Protein AF-A0A2G9PIZ3-F1 (afdb_monomer_lite)

Structure (mmCIF, N/CA/C/O backbone):
data_AF-A0A2G9PIZ3-F1
#
_entry.id   AF-A0A2G9PIZ3-F1
#
loop_
_atom_site.group_PDB
_atom_site.id
_atom_site.type_symbol
_atom_site.label_atom_id
_atom_site.label_alt_id
_atom_site.label_comp_id
_atom_site.label_asym_id
_atom_site.label_entity_id
_atom_site.label_seq_id
_atom_site.pdbx_PDB_ins_code
_atom_site.Cartn_x
_atom_site.Cartn_y
_atom_site.Cartn_z
_atom_site.occupancy
_atom_site.B_iso_or_equiv
_atom_site.auth_seq_id
_atom_site.auth_comp_id
_atom_site.auth_asym_id
_atom_site.auth_atom_id
_atom_site.pdbx_PDB_model_num
ATOM 1 N N . ASN A 1 1 ? 16.284 -2.142 -23.149 1.00 27.53 1 ASN A N 1
ATOM 2 C CA . ASN A 1 1 ? 15.374 -1.180 -23.828 1.00 27.53 1 ASN A CA 1
ATOM 3 C C . ASN A 1 1 ? 16.116 -0.136 -24.667 1.00 27.53 1 ASN A C 1
ATOM 5 O O . ASN A 1 1 ? 15.513 0.606 -25.430 1.00 27.53 1 ASN A O 1
ATOM 9 N N . ASP A 1 2 ? 17.440 -0.143 -24.599 1.00 25.84 2 ASP A N 1
ATOM 10 C CA . ASP A 1 2 ? 18.336 0.998 -24.783 1.00 25.84 2 ASP A CA 1
ATOM 11 C C . ASP A 1 2 ? 18.548 1.371 -26.266 1.00 25.84 2 ASP A C 1
ATOM 13 O O . ASP A 1 2 ? 19.241 2.326 -26.589 1.00 25.84 2 ASP A O 1
ATOM 17 N N . ALA A 1 3 ? 17.930 0.614 -27.180 1.00 31.20 3 ALA A N 1
ATOM 18 C CA . ALA A 1 3 ? 17.987 0.814 -28.626 1.00 31.20 3 ALA A CA 1
ATOM 19 C C . ALA A 1 3 ? 16.722 1.471 -29.219 1.00 31.20 3 ALA A C 1
ATOM 21 O O . ALA A 1 3 ? 16.694 1.727 -30.424 1.00 31.20 3 ALA A O 1
ATOM 22 N N . PHE A 1 4 ? 15.666 1.696 -28.421 1.00 36.97 4 PHE A N 1
ATOM 23 C CA . PHE A 1 4 ? 14.344 2.095 -28.933 1.00 36.97 4 PHE A CA 1
ATOM 24 C C . PHE A 1 4 ? 14.027 3.598 -28.861 1.00 36.97 4 PHE A C 1
ATOM 26 O O . PHE A 1 4 ? 13.311 4.082 -29.728 1.00 36.97 4 PHE A O 1
ATOM 33 N N . LEU A 1 5 ? 14.561 4.339 -27.881 1.00 36.31 5 LEU A N 1
ATOM 34 C CA . LEU A 1 5 ? 14.156 5.729 -27.580 1.00 36.31 5 LEU A CA 1
ATOM 35 C C . LEU A 1 5 ? 14.876 6.826 -28.400 1.00 36.31 5 LEU A C 1
ATOM 37 O O . LEU A 1 5 ? 14.669 8.005 -28.143 1.00 36.31 5 LEU A O 1
ATOM 41 N N . ALA A 1 6 ? 15.718 6.461 -29.371 1.00 33.72 6 ALA A N 1
ATOM 42 C CA . ALA A 1 6 ? 16.586 7.388 -30.112 1.00 33.72 6 ALA A CA 1
ATOM 43 C C . ALA A 1 6 ? 16.242 7.453 -31.615 1.00 33.72 6 ALA A C 1
ATOM 45 O O . ALA A 1 6 ? 17.074 7.148 -32.475 1.00 33.72 6 ALA A O 1
ATOM 46 N N . VAL A 1 7 ? 14.990 7.775 -31.951 1.00 35.16 7 VAL A N 1
ATOM 47 C CA . VAL A 1 7 ? 14.575 8.101 -33.329 1.00 35.16 7 VAL A CA 1
ATOM 48 C C . VAL A 1 7 ? 13.564 9.249 -33.291 1.00 35.16 7 VAL A C 1
ATOM 50 O O . VAL A 1 7 ? 12.360 9.024 -33.214 1.00 35.16 7 VAL A O 1
ATOM 53 N N . GLY A 1 8 ? 14.060 10.488 -33.357 1.00 33.53 8 GLY A N 1
ATOM 54 C CA . GLY A 1 8 ? 13.218 11.660 -33.607 1.00 33.53 8 GLY A CA 1
ATOM 55 C C . GLY A 1 8 ? 12.524 11.566 -34.974 1.00 33.53 8 GLY A C 1
ATOM 56 O O . GLY A 1 8 ? 13.116 11.120 -35.961 1.00 33.53 8 GLY A O 1
ATOM 57 N N . GLY A 1 9 ? 11.248 11.948 -35.037 1.00 29.98 9 GLY A N 1
ATOM 58 C CA . GLY A 1 9 ? 10.405 11.713 -36.210 1.00 29.98 9 GLY A CA 1
ATOM 59 C C . GLY A 1 9 ? 10.658 12.674 -37.377 1.00 29.98 9 GLY A C 1
ATOM 60 O O . GLY A 1 9 ? 10.539 13.888 -37.232 1.00 29.98 9 GLY A O 1
ATOM 61 N N . ALA A 1 10 ? 10.894 12.131 -38.577 1.00 30.61 10 ALA A N 1
ATOM 62 C CA . ALA A 1 10 ? 10.787 12.877 -39.833 1.00 30.61 10 ALA A CA 1
ATOM 63 C C . ALA A 1 10 ? 10.428 11.961 -41.020 1.00 30.61 10 ALA A C 1
ATOM 65 O O . ALA A 1 10 ? 11.144 11.021 -41.331 1.00 30.61 10 ALA A O 1
ATOM 66 N N . SER A 1 11 ? 9.364 12.297 -41.757 1.00 34.50 11 SER A N 1
ATOM 67 C CA . SER A 1 11 ? 9.049 11.791 -43.111 1.00 34.50 11 SER A CA 1
ATOM 68 C C . SER A 1 11 ? 8.742 10.290 -43.326 1.00 34.50 11 SER A C 1
ATOM 70 O O . SER A 1 11 ? 9.402 9.613 -44.107 1.00 34.50 11 SER A O 1
ATOM 72 N N . THR A 1 12 ? 7.579 9.819 -42.862 1.00 38.62 12 THR A N 1
ATOM 73 C CA . THR A 1 12 ? 6.476 9.476 -43.801 1.00 38.62 12 THR A CA 1
ATOM 74 C C . THR A 1 12 ? 5.148 9.282 -43.057 1.00 38.62 12 THR A C 1
ATOM 76 O O . THR A 1 12 ? 5.060 8.530 -42.096 1.00 38.62 12 THR A O 1
ATOM 79 N N . ALA A 1 13 ? 4.084 9.967 -43.495 1.00 39.34 13 ALA A N 1
ATOM 80 C CA . ALA A 1 13 ? 2.850 10.110 -42.706 1.00 39.34 13 ALA A CA 1
ATOM 81 C C . ALA A 1 13 ? 2.045 8.811 -42.487 1.00 39.34 13 ALA A C 1
ATOM 83 O O . ALA A 1 13 ? 1.203 8.765 -41.598 1.00 39.34 13 ALA A O 1
ATOM 84 N N . MET A 1 14 ? 2.286 7.766 -43.286 1.00 40.75 14 MET A N 1
ATOM 85 C CA . MET A 1 14 ? 1.583 6.480 -43.168 1.00 40.75 14 MET A CA 1
ATOM 86 C C . MET A 1 14 ? 2.329 5.481 -42.267 1.00 40.75 14 MET A C 1
ATOM 88 O O . MET A 1 14 ? 1.703 4.712 -41.553 1.00 40.75 14 MET A O 1
ATOM 92 N N . THR A 1 15 ? 3.663 5.521 -42.272 1.00 53.69 15 THR A N 1
ATOM 93 C CA . THR A 1 15 ? 4.547 4.683 -41.442 1.00 53.69 15 THR A CA 1
ATOM 94 C C . THR A 1 15 ? 4.765 5.258 -40.046 1.00 53.69 15 THR A C 1
ATOM 96 O O . THR A 1 15 ? 4.958 4.480 -39.119 1.00 53.69 15 THR A O 1
ATOM 99 N N . GLY A 1 16 ? 4.691 6.585 -39.878 1.00 53.25 16 GLY A N 1
ATOM 100 C CA . GLY A 1 16 ? 4.690 7.228 -38.558 1.00 53.25 16 GLY A CA 1
ATOM 101 C C . GLY A 1 16 ? 3.537 6.722 -37.692 1.00 53.25 16 GLY A C 1
ATOM 102 O O . GLY A 1 16 ? 3.779 6.136 -36.651 1.00 53.25 16 GLY A O 1
ATOM 103 N N . LEU A 1 17 ? 2.296 6.801 -38.187 1.00 53.59 17 LEU A N 1
ATOM 104 C CA . LEU A 1 17 ? 1.112 6.315 -37.462 1.00 53.59 17 LEU A CA 1
ATOM 105 C C . LEU A 1 17 ? 1.174 4.810 -37.125 1.00 53.59 17 LEU A C 1
ATOM 107 O O . LEU A 1 17 ? 0.799 4.414 -36.022 1.00 53.59 17 LEU A O 1
ATOM 111 N N . ASP A 1 18 ? 1.674 3.977 -38.046 1.00 57.62 18 ASP A N 1
ATOM 112 C CA . ASP A 1 18 ? 1.898 2.539 -37.812 1.00 57.62 18 ASP A CA 1
ATOM 113 C C . ASP A 1 18 ? 2.954 2.289 -36.708 1.00 57.62 18 ASP A C 1
ATOM 115 O O . ASP A 1 18 ? 2.806 1.352 -35.918 1.00 57.62 18 ASP A O 1
ATOM 119 N N . PHE A 1 19 ? 4.001 3.126 -36.636 1.00 60.12 19 PHE A N 1
ATOM 120 C CA . PHE A 1 19 ? 5.076 3.062 -35.638 1.00 60.12 19 PHE A CA 1
ATOM 121 C C . PHE A 1 19 ? 4.649 3.620 -34.274 1.00 60.12 19 PHE A C 1
ATOM 123 O O . PHE A 1 19 ? 4.859 2.953 -33.266 1.00 60.12 19 PHE A O 1
ATOM 130 N N . ASP A 1 20 ? 3.994 4.780 -34.230 1.00 57.84 20 ASP A N 1
ATOM 131 C CA . ASP A 1 20 ? 3.495 5.409 -33.002 1.00 57.84 20 ASP A CA 1
ATOM 132 C C . ASP A 1 20 ? 2.448 4.507 -32.323 1.00 57.84 20 ASP A C 1
ATOM 134 O O . ASP A 1 20 ? 2.486 4.283 -31.113 1.00 57.84 20 ASP A O 1
ATOM 138 N N . SER A 1 21 ? 1.566 3.885 -33.119 1.00 63.22 21 SER A N 1
ATOM 139 C CA . SER A 1 21 ? 0.632 2.861 -32.633 1.00 63.22 21 SER A CA 1
ATOM 140 C C . SER A 1 21 ? 1.346 1.622 -32.081 1.00 63.22 21 SER A C 1
ATOM 142 O O . SER A 1 21 ? 0.879 1.039 -31.106 1.00 63.22 21 SER A O 1
ATOM 144 N N . PHE A 1 22 ? 2.462 1.206 -32.683 1.00 64.50 22 PHE A N 1
ATOM 145 C CA . PHE A 1 22 ? 3.248 0.072 -32.195 1.00 64.50 22 PHE A CA 1
ATOM 146 C C . PHE A 1 22 ? 4.044 0.414 -30.921 1.00 64.50 22 PHE A C 1
ATOM 148 O O . PHE A 1 22 ? 4.174 -0.422 -30.028 1.00 64.50 22 PHE A O 1
ATOM 155 N N . ALA A 1 23 ? 4.525 1.652 -30.796 1.00 60.72 23 ALA A N 1
ATOM 156 C CA . ALA A 1 23 ? 5.169 2.148 -29.587 1.00 60.72 23 ALA A CA 1
ATOM 157 C C . ALA A 1 23 ? 4.190 2.192 -28.399 1.00 60.72 23 ALA A C 1
ATOM 159 O O . ALA A 1 23 ? 4.559 1.772 -27.301 1.00 60.72 23 ALA A O 1
ATOM 160 N N . GLU A 1 24 ? 2.937 2.618 -28.613 1.00 65.69 24 GLU A N 1
ATOM 161 C CA . GLU A 1 24 ? 1.915 2.591 -27.556 1.00 65.69 24 GLU A CA 1
ATOM 162 C C . GLU A 1 24 ? 1.474 1.160 -27.206 1.00 65.69 24 GLU A C 1
ATOM 164 O O . GLU A 1 24 ? 1.335 0.860 -26.022 1.00 65.69 24 GLU A O 1
ATOM 169 N N . ASP A 1 25 ? 1.357 0.235 -28.169 1.00 64.75 25 ASP A N 1
ATOM 170 C CA . ASP A 1 25 ? 1.119 -1.191 -27.872 1.00 64.75 25 ASP A CA 1
ATOM 171 C C . ASP A 1 25 ? 2.204 -1.760 -26.937 1.00 64.75 25 ASP A C 1
ATOM 173 O O . ASP A 1 25 ? 1.891 -2.396 -25.925 1.00 64.75 25 ASP A O 1
ATOM 177 N N . LEU A 1 26 ? 3.483 -1.473 -27.212 1.00 64.12 26 LEU A N 1
ATOM 178 C CA . LEU A 1 26 ? 4.600 -1.859 -26.343 1.00 64.12 26 LEU A CA 1
ATOM 179 C C . LEU A 1 26 ? 4.550 -1.152 -24.976 1.00 64.12 26 LEU A C 1
ATOM 181 O O . LEU A 1 26 ? 4.842 -1.782 -23.956 1.00 64.12 26 LEU A O 1
ATOM 185 N N . ARG A 1 27 ? 4.148 0.126 -24.923 1.00 66.88 27 ARG A N 1
ATOM 186 C CA . ARG A 1 27 ? 4.001 0.882 -23.666 1.00 66.88 27 ARG A CA 1
ATOM 187 C C . ARG A 1 27 ? 2.887 0.309 -22.788 1.00 66.88 27 ARG A C 1
ATOM 189 O O . ARG A 1 27 ? 3.098 0.110 -21.594 1.00 66.88 27 ARG A O 1
ATOM 196 N N . LEU A 1 28 ? 1.742 -0.030 -23.379 1.00 68.12 28 LEU A N 1
ATOM 197 C CA . LEU A 1 28 ? 0.612 -0.677 -22.705 1.00 68.12 28 LEU A CA 1
ATOM 198 C C . LEU A 1 28 ? 0.943 -2.113 -22.268 1.00 68.12 28 LEU A C 1
ATOM 200 O O . LEU A 1 28 ? 0.512 -2.541 -21.199 1.00 68.12 28 LEU A O 1
ATOM 204 N N . THR A 1 29 ? 1.732 -2.844 -23.061 1.00 67.06 29 THR A N 1
ATOM 205 C CA . THR A 1 29 ? 2.250 -4.177 -22.701 1.00 67.06 29 THR A CA 1
ATOM 206 C C . THR A 1 29 ? 3.150 -4.098 -21.470 1.00 67.06 29 THR A C 1
ATOM 208 O O . THR A 1 29 ? 2.954 -4.846 -20.513 1.00 67.06 29 THR A O 1
ATOM 211 N N . ARG A 1 30 ? 4.096 -3.146 -21.459 1.00 68.81 30 ARG A N 1
ATOM 212 C CA . ARG A 1 30 ? 4.967 -2.886 -20.307 1.00 68.81 30 ARG A CA 1
ATOM 213 C C . ARG A 1 30 ? 4.158 -2.484 -19.072 1.00 68.81 30 ARG A C 1
ATOM 215 O O . ARG A 1 30 ? 4.393 -3.052 -18.010 1.00 68.81 30 ARG A O 1
ATOM 222 N N . ARG A 1 31 ? 3.193 -1.566 -19.212 1.00 71.50 31 ARG A N 1
ATOM 223 C CA . ARG A 1 31 ? 2.349 -1.122 -18.094 1.00 71.50 31 ARG A CA 1
ATOM 224 C C . ARG A 1 31 ? 1.612 -2.296 -17.448 1.00 71.50 31 ARG A C 1
ATOM 226 O O . ARG A 1 31 ? 1.709 -2.460 -16.243 1.00 71.50 31 ARG A O 1
ATOM 233 N N . ALA A 1 32 ? 0.982 -3.168 -18.239 1.00 66.00 32 ALA A N 1
ATOM 234 C CA . ALA A 1 32 ? 0.288 -4.348 -17.714 1.00 66.00 32 ALA A CA 1
ATOM 235 C C . ALA A 1 32 ? 1.206 -5.304 -16.919 1.00 66.00 32 ALA A C 1
ATOM 237 O O . ALA A 1 32 ? 0.754 -5.932 -15.965 1.00 66.00 32 ALA A O 1
ATOM 238 N N . TYR A 1 33 ? 2.489 -5.398 -17.284 1.00 64.31 33 TYR A N 1
ATOM 239 C CA . TYR A 1 33 ? 3.491 -6.178 -16.550 1.00 64.31 33 TYR A CA 1
ATOM 240 C C . TYR A 1 33 ? 3.953 -5.483 -15.252 1.00 64.31 33 TYR A C 1
ATOM 242 O O . TYR A 1 33 ? 4.104 -6.135 -14.220 1.00 64.31 33 TYR A O 1
ATOM 250 N N . GLU A 1 34 ? 4.146 -4.162 -15.274 1.00 69.19 34 GLU A N 1
ATOM 251 C CA . GLU A 1 34 ? 4.506 -3.373 -14.084 1.00 69.19 34 GLU A CA 1
ATOM 252 C C . GLU A 1 34 ? 3.343 -3.312 -13.071 1.00 69.19 34 GLU A C 1
ATOM 254 O O . GLU A 1 34 ? 3.562 -3.509 -11.874 1.00 69.19 34 GLU A O 1
ATOM 259 N N . ASP A 1 35 ? 2.102 -3.177 -13.553 1.00 68.75 35 ASP A N 1
ATOM 260 C CA . ASP A 1 35 ? 0.876 -3.300 -12.757 1.00 68.75 35 ASP A CA 1
ATOM 261 C C . ASP A 1 35 ? 0.759 -4.712 -12.137 1.00 68.75 35 ASP A C 1
ATOM 263 O O . ASP A 1 35 ? 0.465 -4.844 -10.949 1.00 68.75 35 ASP A O 1
ATOM 267 N N . ALA A 1 36 ? 1.047 -5.781 -12.896 1.00 65.38 36 ALA A N 1
ATOM 268 C CA . ALA A 1 36 ? 1.031 -7.152 -12.371 1.00 65.38 36 ALA A CA 1
ATOM 269 C C . ALA A 1 36 ? 2.012 -7.334 -11.196 1.00 65.38 36 ALA A C 1
ATOM 271 O O . ALA A 1 36 ? 1.638 -7.889 -10.163 1.00 65.38 36 ALA A O 1
ATOM 272 N N . LEU A 1 37 ? 3.239 -6.808 -11.300 1.00 66.75 37 LEU A N 1
ATOM 273 C CA . LEU A 1 37 ? 4.231 -6.862 -10.217 1.00 66.75 37 LEU A CA 1
ATOM 274 C C . LEU A 1 37 ? 3.787 -6.094 -8.956 1.00 66.75 37 LEU A C 1
ATOM 276 O O . LEU A 1 37 ? 3.988 -6.577 -7.840 1.00 66.75 37 LEU A O 1
ATOM 280 N N . LEU A 1 38 ? 3.146 -4.930 -9.102 1.00 70.75 38 LEU A N 1
ATOM 281 C CA . LEU A 1 38 ? 2.578 -4.174 -7.972 1.00 70.75 38 LEU A CA 1
ATOM 282 C C . LEU A 1 38 ? 1.462 -4.951 -7.253 1.00 70.75 38 LEU A C 1
ATOM 284 O O . LEU A 1 38 ? 1.362 -4.934 -6.020 1.00 70.75 38 LEU A O 1
ATOM 288 N N . TYR A 1 39 ? 0.632 -5.665 -8.012 1.00 66.19 39 TYR A N 1
ATOM 289 C CA . TYR A 1 39 ? -0.455 -6.475 -7.462 1.00 66.19 39 TYR A CA 1
ATOM 290 C C . TYR A 1 39 ? 0.087 -7.750 -6.790 1.00 66.19 39 TYR A C 1
ATOM 292 O O . TYR A 1 39 ? -0.433 -8.150 -5.747 1.00 66.19 39 TYR A O 1
ATOM 300 N N . GLU A 1 40 ? 1.183 -8.328 -7.293 1.00 70.19 40 GLU A N 1
ATOM 301 C CA . GLU A 1 40 ? 1.918 -9.421 -6.638 1.00 70.19 40 GLU A CA 1
ATOM 302 C C . GLU A 1 40 ? 2.504 -8.994 -5.274 1.00 70.19 40 GLU A C 1
ATOM 304 O O . GLU A 1 40 ? 2.368 -9.714 -4.280 1.00 70.19 40 GLU A O 1
ATOM 309 N N . GLN A 1 41 ? 3.097 -7.797 -5.184 1.00 68.75 41 GLN A N 1
ATOM 310 C CA . GLN A 1 41 ? 3.597 -7.240 -3.916 1.00 68.75 41 GLN A CA 1
ATOM 311 C C . GLN A 1 41 ? 2.459 -6.973 -2.919 1.00 68.75 41 GLN A C 1
ATOM 313 O O . GLN A 1 41 ? 2.568 -7.304 -1.735 1.00 68.75 41 GLN A O 1
ATOM 318 N N . SER A 1 42 ? 1.329 -6.460 -3.407 1.00 62.31 42 SER A N 1
ATOM 319 C CA . SER A 1 42 ? 0.122 -6.245 -2.604 1.00 62.31 42 SER A CA 1
ATOM 320 C C . SER A 1 42 ? -0.473 -7.569 -2.096 1.00 62.31 42 SER A C 1
ATOM 322 O O . SER A 1 42 ? -0.847 -7.672 -0.928 1.00 62.31 42 SER A O 1
ATOM 324 N N . ALA A 1 43 ? -0.492 -8.622 -2.922 1.00 60.56 43 ALA A N 1
ATOM 325 C CA . ALA A 1 43 ? -0.905 -9.966 -2.513 1.00 60.56 43 ALA A CA 1
ATOM 326 C C . ALA A 1 43 ? -0.002 -10.535 -1.402 1.00 60.56 43 ALA A C 1
ATOM 328 O O . ALA A 1 43 ? -0.512 -11.083 -0.423 1.00 60.56 43 ALA A O 1
ATOM 329 N N . LYS A 1 44 ? 1.324 -10.344 -1.498 1.00 62.31 44 LYS A N 1
ATOM 330 C CA . LYS A 1 44 ? 2.288 -10.724 -0.445 1.00 62.31 44 LYS A CA 1
ATOM 331 C C . LYS A 1 44 ? 2.018 -9.988 0.874 1.00 62.31 44 LYS A C 1
ATOM 333 O O . LYS A 1 44 ? 2.016 -10.629 1.924 1.00 62.31 44 LYS A O 1
ATOM 338 N N . SER A 1 45 ? 1.717 -8.687 0.819 1.00 64.56 45 SER A N 1
ATOM 339 C CA . SER A 1 45 ? 1.338 -7.886 1.994 1.00 64.56 45 SER A CA 1
ATOM 340 C C . SER A 1 45 ? 0.049 -8.401 2.656 1.00 64.56 45 SER A C 1
ATOM 342 O O . SER A 1 45 ? 0.053 -8.782 3.830 1.00 64.56 45 SER A O 1
ATOM 344 N N . PHE A 1 46 ? -1.043 -8.549 1.896 1.00 59.28 46 PHE A N 1
ATOM 345 C CA . PHE A 1 46 ? -2.308 -9.070 2.434 1.00 59.28 46 PHE A CA 1
ATOM 346 C C . PHE A 1 46 ? -2.196 -10.516 2.955 1.00 59.28 46 PHE A C 1
ATOM 348 O O . PHE A 1 46 ? -2.916 -10.891 3.883 1.00 59.28 46 PHE A O 1
ATOM 355 N N . TRP A 1 47 ? -1.282 -11.330 2.412 1.00 61.06 47 TRP A N 1
ATOM 356 C CA . TRP A 1 47 ? -1.032 -12.693 2.894 1.00 61.06 47 TRP A CA 1
ATOM 357 C C . TRP A 1 47 ? -0.352 -12.736 4.270 1.00 61.06 47 TRP A C 1
ATOM 359 O O . TRP A 1 47 ? -0.597 -13.671 5.036 1.00 61.06 47 TRP A O 1
ATOM 369 N N . ALA A 1 48 ? 0.444 -11.724 4.633 1.00 51.72 48 ALA A N 1
ATOM 370 C CA . ALA A 1 48 ? 0.942 -11.578 6.002 1.00 51.72 48 ALA A CA 1
ATOM 371 C C . ALA A 1 48 ? -0.220 -11.321 6.985 1.00 51.72 48 ALA A C 1
ATOM 373 O O . ALA A 1 48 ? -0.296 -11.950 8.040 1.00 51.72 48 ALA A O 1
ATOM 374 N N . GLY A 1 49 ? -1.197 -10.500 6.581 1.00 43.72 49 GLY A N 1
ATOM 375 C CA . GLY A 1 49 ? -2.421 -10.201 7.338 1.00 43.72 49 GLY A CA 1
ATOM 376 C C . GLY A 1 49 ? -3.469 -11.325 7.407 1.00 43.72 49 GLY A C 1
ATOM 377 O O . GLY A 1 49 ? -4.567 -11.103 7.921 1.00 43.72 49 GLY A O 1
ATOM 378 N N . LYS A 1 50 ? -3.181 -12.539 6.910 1.00 50.31 50 LYS A N 1
ATOM 379 C CA . LYS A 1 50 ? -4.161 -13.643 6.800 1.00 50.31 50 LYS A CA 1
ATOM 380 C C . LYS A 1 50 ? -4.839 -14.048 8.115 1.00 50.31 50 LYS A C 1
ATOM 382 O O . LYS A 1 50 ? -5.974 -14.513 8.074 1.00 50.31 50 LYS A O 1
ATOM 387 N N . GLY A 1 51 ? -4.180 -13.846 9.261 1.00 30.80 51 GLY A N 1
ATOM 388 C CA . GLY A 1 51 ? -4.754 -14.102 10.590 1.00 30.80 51 GLY A CA 1
ATOM 389 C C . GLY A 1 51 ? -5.946 -13.201 10.940 1.00 30.80 51 GLY A C 1
ATOM 390 O O . GLY A 1 51 ? -6.768 -13.584 11.764 1.00 30.80 51 GLY A O 1
ATOM 391 N N . SER A 1 52 ? -6.077 -12.057 10.262 1.00 45.69 52 SER A N 1
ATOM 392 C CA . SER A 1 52 ? -7.149 -11.069 10.448 1.00 45.69 52 SER A CA 1
ATOM 393 C C . SER A 1 52 ? -8.144 -11.063 9.275 1.00 45.69 52 SER A C 1
ATOM 395 O O . SER A 1 52 ? -8.702 -10.024 8.934 1.00 45.69 52 SER A O 1
ATOM 397 N N . GLY A 1 53 ? -8.321 -12.203 8.595 1.00 42.00 53 GLY A N 1
ATOM 398 C CA . GLY A 1 53 ? -9.298 -12.381 7.507 1.00 42.00 53 GLY A CA 1
ATOM 399 C C . GLY A 1 53 ? -8.834 -11.967 6.101 1.00 42.00 53 GLY A C 1
ATOM 400 O O . GLY A 1 53 ? -9.520 -12.254 5.122 1.00 42.00 53 GLY A O 1
ATOM 401 N N . TYR A 1 54 ? -7.648 -11.367 5.945 1.00 48.69 54 TYR A N 1
ATOM 402 C CA . TYR A 1 54 ? -7.178 -10.833 4.652 1.00 48.69 54 TYR A CA 1
ATOM 403 C C . TYR A 1 54 ? -6.774 -11.893 3.608 1.00 48.69 54 TYR A C 1
ATOM 405 O O . TYR A 1 54 ? -6.466 -11.536 2.470 1.00 48.69 54 TYR A O 1
ATOM 413 N N . ALA A 1 55 ? -6.829 -13.189 3.940 1.00 47.59 55 ALA A N 1
ATOM 414 C CA . ALA A 1 55 ? -6.473 -14.287 3.035 1.00 47.59 55 ALA A CA 1
ATOM 415 C C . ALA A 1 55 ? -7.215 -14.217 1.684 1.00 47.59 55 ALA A C 1
ATOM 417 O O . ALA A 1 55 ? -6.593 -14.359 0.633 1.00 47.59 55 ALA A O 1
ATOM 418 N N . SER A 1 56 ? -8.518 -13.917 1.693 1.00 51.50 56 SER A N 1
ATOM 419 C CA . SER A 1 56 ? -9.320 -13.791 0.467 1.00 51.50 56 SER A CA 1
ATOM 420 C C . SER A 1 56 ? -8.932 -12.564 -0.371 1.00 51.50 56 SER A C 1
ATOM 422 O O . SER A 1 56 ? -8.891 -12.651 -1.596 1.00 51.50 56 SER A O 1
ATOM 424 N N . LYS A 1 57 ? -8.574 -11.434 0.266 1.00 56.22 57 LYS A N 1
ATOM 425 C CA . LYS A 1 57 ? -8.053 -10.245 -0.441 1.00 56.22 57 LYS A CA 1
ATOM 426 C C . LYS A 1 57 ? -6.679 -10.532 -1.069 1.00 56.22 57 LYS A C 1
ATOM 428 O O . LYS A 1 57 ? -6.438 -10.118 -2.200 1.00 56.22 57 LYS A O 1
ATOM 433 N N . ALA A 1 58 ? -5.818 -11.294 -0.389 1.00 50.91 58 ALA A N 1
ATOM 434 C CA . ALA A 1 58 ? -4.527 -11.733 -0.922 1.00 50.91 58 ALA A CA 1
ATOM 435 C C . ALA A 1 58 ? -4.677 -12.643 -2.154 1.00 50.91 58 ALA A C 1
ATOM 437 O O . ALA A 1 58 ? -4.030 -12.408 -3.173 1.00 50.91 58 ALA A O 1
ATOM 438 N N . ILE A 1 59 ? -5.568 -13.641 -2.085 1.00 61.50 59 ILE A N 1
ATOM 439 C CA . ILE A 1 59 ? -5.862 -14.553 -3.202 1.00 61.50 59 ILE A CA 1
ATOM 440 C C . ILE A 1 59 ? -6.432 -13.779 -4.398 1.00 61.50 59 ILE A C 1
ATOM 442 O O . ILE A 1 59 ? -5.957 -13.962 -5.517 1.00 61.50 59 ILE A O 1
ATOM 446 N N . ASN A 1 60 ? -7.377 -12.860 -4.174 1.00 63.56 60 ASN A N 1
ATOM 447 C CA . ASN A 1 60 ? -7.934 -12.035 -5.249 1.00 63.56 60 ASN A CA 1
ATOM 448 C C . ASN A 1 60 ? -6.867 -11.143 -5.904 1.00 63.56 60 ASN A C 1
ATOM 450 O O . ASN A 1 60 ? -6.782 -11.115 -7.129 1.00 63.56 60 ASN A O 1
ATOM 454 N N . LYS A 1 61 ? -5.988 -10.491 -5.127 1.00 66.12 61 LYS A N 1
ATOM 455 C CA . LYS A 1 61 ? -4.882 -9.692 -5.688 1.00 66.12 61 LYS A CA 1
ATOM 456 C C . LYS A 1 61 ? -3.865 -10.535 -6.463 1.00 66.12 61 LYS A C 1
ATOM 458 O O . LYS A 1 61 ? -3.353 -10.072 -7.480 1.00 66.12 61 LYS A O 1
ATOM 463 N N . LEU A 1 62 ? -3.625 -11.782 -6.052 1.00 66.00 62 LEU A N 1
ATOM 464 C CA . LEU A 1 62 ? -2.789 -12.719 -6.806 1.00 66.00 62 LEU A CA 1
ATOM 465 C C . LEU A 1 62 ? -3.456 -13.143 -8.129 1.00 66.00 62 LEU A C 1
ATOM 467 O O . LEU A 1 62 ? -2.789 -13.217 -9.157 1.00 66.00 62 LEU A O 1
ATOM 471 N N . LEU A 1 63 ? -4.773 -13.367 -8.133 1.00 69.62 63 LEU A N 1
ATOM 472 C CA . LEU A 1 63 ? -5.541 -13.665 -9.349 1.00 69.62 63 LEU A CA 1
ATOM 473 C C . LEU A 1 63 ? -5.590 -12.467 -10.310 1.00 69.62 63 LEU A C 1
ATOM 475 O O . LEU A 1 63 ? -5.425 -12.649 -11.514 1.00 69.62 63 LEU A O 1
ATOM 479 N N . GLU A 1 64 ? -5.755 -11.247 -9.799 1.00 73.62 64 GLU A N 1
ATOM 480 C CA . GLU A 1 64 ? -5.666 -10.009 -10.585 1.00 73.62 64 GLU A CA 1
ATOM 481 C C . GLU A 1 64 ? -4.265 -9.835 -11.198 1.00 73.62 64 GLU A C 1
ATOM 483 O O . GLU A 1 64 ? -4.152 -9.579 -12.397 1.00 73.62 64 GLU A O 1
ATOM 488 N N . SER A 1 65 ? -3.202 -10.068 -10.416 1.00 74.12 65 SER A N 1
ATOM 489 C CA . SER A 1 65 ? -1.813 -10.103 -10.899 1.00 74.12 65 SER A CA 1
ATOM 490 C C . SER A 1 65 ? -1.631 -11.117 -12.034 1.00 74.12 65 SER A C 1
ATOM 492 O O . SER A 1 65 ? -1.064 -10.778 -13.069 1.00 74.12 65 SER A O 1
ATOM 494 N N . LEU A 1 66 ? -2.122 -12.351 -11.876 1.00 69.69 66 LEU A N 1
ATOM 495 C CA . LEU A 1 66 ? -2.018 -13.398 -12.901 1.00 69.69 66 LEU A CA 1
ATOM 496 C C . LEU A 1 66 ? -2.805 -13.046 -14.174 1.00 69.69 66 LEU A C 1
ATOM 498 O O . LEU A 1 66 ? -2.303 -13.260 -15.274 1.00 69.69 66 LEU A O 1
ATOM 502 N N . GLN A 1 67 ? -3.994 -12.447 -14.050 1.00 77.56 67 GLN A N 1
ATOM 503 C CA . GLN A 1 67 ? -4.770 -11.971 -15.202 1.00 77.56 67 GLN A CA 1
ATOM 504 C C . GLN A 1 67 ? -4.100 -10.802 -15.933 1.00 77.56 67 GLN A C 1
ATOM 506 O O . GLN A 1 67 ? -4.240 -10.687 -17.151 1.00 77.56 67 GLN A O 1
ATOM 511 N N . LEU A 1 68 ? -3.408 -9.908 -15.221 1.00 72.06 68 LEU A N 1
ATOM 512 C CA . LEU A 1 68 ? -2.622 -8.834 -15.835 1.00 72.06 68 LEU A CA 1
ATOM 513 C C . LEU A 1 68 ? -1.365 -9.387 -16.519 1.00 72.06 68 LEU A C 1
ATOM 515 O O . LEU A 1 68 ? -1.048 -8.962 -17.630 1.00 72.06 68 LEU A O 1
ATOM 519 N N . LEU A 1 69 ? -0.715 -10.388 -15.919 1.00 71.81 69 LEU A N 1
ATOM 520 C CA . LEU A 1 69 ? 0.439 -11.075 -16.494 1.00 71.81 69 LEU A CA 1
ATOM 521 C C . LEU A 1 69 ? 0.073 -11.813 -17.793 1.00 71.81 69 LEU A C 1
ATOM 523 O O . LEU A 1 69 ? 0.724 -11.595 -18.811 1.00 71.81 69 LEU A O 1
ATOM 527 N N . ASP A 1 70 ? -1.004 -12.601 -17.800 1.00 74.38 70 ASP A N 1
ATOM 528 C CA . ASP A 1 70 ? -1.523 -13.286 -18.994 1.00 74.38 70 ASP A CA 1
ATOM 529 C C . ASP A 1 70 ? -1.912 -12.290 -20.105 1.00 74.38 70 ASP A C 1
ATOM 531 O O . ASP A 1 70 ? -1.470 -12.412 -21.249 1.00 74.38 70 ASP A O 1
ATOM 535 N N . LYS A 1 71 ? -2.610 -11.199 -19.756 1.00 72.06 71 LYS A N 1
ATOM 536 C CA . LYS A 1 71 ? -2.861 -10.083 -20.689 1.00 72.06 71 LYS A CA 1
ATOM 537 C C . LYS A 1 71 ? -1.568 -9.439 -21.199 1.00 72.06 71 LYS A C 1
ATOM 539 O O . LYS A 1 71 ? -1.545 -8.997 -22.345 1.00 72.06 71 LYS A O 1
ATOM 544 N N . SER A 1 72 ? -0.508 -9.357 -20.391 1.00 71.00 72 SER A N 1
ATOM 545 C CA . SER A 1 72 ? 0.788 -8.826 -20.833 1.00 71.00 72 SER A CA 1
ATOM 546 C C . SER A 1 72 ? 1.494 -9.774 -21.809 1.00 71.00 72 SER A C 1
ATOM 548 O O . SER A 1 72 ? 2.050 -9.300 -22.793 1.00 71.00 72 SER A O 1
ATOM 550 N N . ILE A 1 73 ? 1.390 -11.095 -21.612 1.00 70.06 73 ILE A N 1
ATOM 551 C CA . ILE A 1 73 ? 1.940 -12.120 -22.516 1.00 70.06 73 ILE A CA 1
ATOM 552 C C . ILE A 1 73 ? 1.202 -12.078 -23.860 1.00 70.06 73 ILE A C 1
ATOM 554 O O . ILE A 1 73 ? 1.827 -11.868 -24.895 1.00 70.06 73 ILE A O 1
ATOM 558 N N . GLN A 1 74 ? -0.133 -12.127 -23.846 1.00 73.06 74 GLN A N 1
ATOM 559 C CA . GLN A 1 74 ? -0.961 -12.038 -25.058 1.00 73.06 74 GLN A CA 1
ATOM 560 C C . GLN A 1 74 ? -0.714 -10.736 -25.845 1.00 73.06 74 GLN A C 1
ATOM 562 O O . GLN A 1 74 ? -0.673 -10.741 -27.077 1.00 73.06 74 GLN A O 1
ATOM 567 N N . ARG A 1 75 ? -0.508 -9.608 -25.147 1.00 74.69 75 ARG A N 1
ATOM 568 C CA . ARG A 1 75 ? -0.115 -8.332 -25.771 1.00 74.69 75 ARG A CA 1
ATOM 569 C C . ARG A 1 75 ? 1.323 -8.343 -26.294 1.00 74.69 75 ARG A C 1
ATOM 571 O O . ARG A 1 75 ? 1.569 -7.732 -27.332 1.00 74.69 75 ARG A O 1
ATOM 578 N N . ALA A 1 76 ? 2.256 -9.019 -25.625 1.00 67.12 76 ALA A N 1
ATOM 579 C CA . ALA A 1 76 ? 3.638 -9.155 -26.077 1.00 67.12 76 ALA A CA 1
ATOM 580 C C . ALA A 1 76 ? 3.737 -9.997 -27.358 1.00 67.12 76 ALA A C 1
ATOM 582 O O . ALA A 1 76 ? 4.433 -9.587 -28.286 1.00 67.12 76 ALA A O 1
ATOM 583 N N . ASP A 1 77 ? 2.989 -11.098 -27.454 1.00 72.62 77 ASP A N 1
ATOM 584 C CA . ASP A 1 77 ? 2.927 -11.938 -28.656 1.00 72.62 77 ASP A CA 1
ATOM 585 C C . ASP A 1 77 ? 2.275 -11.190 -29.831 1.00 72.62 77 ASP A C 1
ATOM 587 O O . ASP A 1 77 ? 2.855 -11.107 -30.917 1.00 72.62 77 ASP A O 1
ATOM 591 N N . ALA A 1 78 ? 1.135 -10.525 -29.604 1.00 72.38 78 ALA A N 1
ATOM 592 C CA . ALA A 1 78 ? 0.502 -9.673 -30.616 1.00 72.38 78 ALA A CA 1
ATOM 593 C C . ALA A 1 78 ? 1.413 -8.505 -31.057 1.00 72.38 78 ALA A C 1
ATOM 595 O O . ALA A 1 78 ? 1.462 -8.151 -32.238 1.00 72.38 78 ALA A O 1
ATOM 596 N N . SER A 1 79 ? 2.184 -7.931 -30.125 1.00 72.06 79 SER A N 1
ATOM 597 C CA . SER A 1 79 ? 3.206 -6.922 -30.429 1.00 72.06 79 SER A CA 1
ATOM 598 C C . SER A 1 79 ? 4.366 -7.511 -31.235 1.00 72.06 79 SER A C 1
ATOM 600 O O . SER A 1 79 ? 4.880 -6.851 -32.136 1.00 72.06 79 SER A O 1
ATOM 602 N N . LEU A 1 80 ? 4.785 -8.750 -30.967 1.00 72.06 80 LEU A N 1
ATOM 603 C CA . LEU A 1 80 ? 5.842 -9.416 -31.725 1.00 72.06 80 LEU A CA 1
ATOM 604 C C . LEU A 1 80 ? 5.416 -9.637 -33.184 1.00 72.06 80 LEU A C 1
ATOM 606 O O . LEU A 1 80 ? 6.173 -9.290 -34.092 1.00 72.06 80 LEU A O 1
ATOM 610 N N . GLU A 1 81 ? 4.192 -10.121 -33.419 1.00 75.25 81 GLU A N 1
ATOM 611 C CA . GLU A 1 81 ? 3.627 -10.258 -34.769 1.00 75.25 81 GLU A CA 1
ATOM 612 C C . GLU A 1 81 ? 3.511 -8.901 -35.484 1.00 75.25 81 GLU A C 1
ATOM 614 O O . GLU A 1 81 ? 4.017 -8.748 -36.603 1.00 75.25 81 GLU A O 1
ATOM 619 N N . ARG A 1 82 ? 2.931 -7.882 -34.824 1.00 73.81 82 ARG A N 1
ATOM 620 C CA . ARG A 1 82 ? 2.866 -6.508 -35.360 1.00 73.81 82 ARG A CA 1
ATOM 621 C C . ARG A 1 82 ? 4.248 -5.956 -35.698 1.00 73.81 82 ARG A C 1
ATOM 623 O O . ARG A 1 82 ? 4.408 -5.334 -36.745 1.00 73.81 82 ARG A O 1
ATOM 630 N N . GLY A 1 83 ? 5.242 -6.179 -34.842 1.00 69.25 83 GLY A N 1
ATOM 631 C CA . GLY A 1 83 ? 6.609 -5.701 -35.032 1.00 69.25 83 GLY A CA 1
ATOM 632 C C . GLY A 1 83 ? 7.317 -6.366 -36.216 1.00 69.25 83 GLY A C 1
ATOM 633 O O . GLY A 1 83 ? 8.064 -5.700 -36.931 1.00 69.25 83 GLY A O 1
ATOM 634 N N . VAL A 1 84 ? 7.073 -7.659 -36.460 1.00 77.44 84 VAL A N 1
ATOM 635 C CA . VAL A 1 84 ? 7.608 -8.381 -37.629 1.00 77.44 84 VAL A CA 1
ATOM 636 C C . VAL A 1 84 ? 6.967 -7.876 -38.924 1.00 77.44 84 VAL A C 1
ATOM 638 O O . VAL A 1 84 ? 7.672 -7.618 -39.899 1.00 77.44 84 VAL A O 1
ATOM 641 N N . GLU A 1 85 ? 5.651 -7.660 -38.931 1.00 76.25 85 GLU A N 1
ATOM 642 C CA . GLU A 1 85 ? 4.943 -7.055 -40.066 1.00 76.25 85 GLU A CA 1
ATOM 643 C C . GLU A 1 85 ? 5.388 -5.599 -40.316 1.00 76.25 85 GLU A C 1
ATOM 645 O O . GLU A 1 85 ? 5.565 -5.190 -41.465 1.00 76.25 85 GLU A O 1
ATOM 650 N N . LEU A 1 86 ? 5.651 -4.827 -39.257 1.00 73.88 86 LEU A N 1
ATOM 651 C CA . LEU A 1 86 ? 6.173 -3.463 -39.349 1.00 73.88 86 LEU A CA 1
ATOM 652 C C . LEU A 1 86 ? 7.608 -3.430 -39.906 1.00 73.88 86 LEU A C 1
ATOM 654 O O . LEU A 1 86 ? 7.886 -2.655 -40.821 1.00 73.88 86 LEU A O 1
ATOM 658 N N . GLU A 1 87 ? 8.509 -4.302 -39.434 1.00 80.69 87 GLU A N 1
ATOM 659 C CA . GLU A 1 87 ? 9.861 -4.459 -40.002 1.00 80.69 87 GLU A CA 1
ATOM 660 C C . GLU A 1 87 ? 9.800 -4.802 -41.492 1.00 80.69 87 GLU A C 1
ATOM 662 O O . GLU A 1 87 ? 10.509 -4.187 -42.295 1.00 80.69 87 GLU A O 1
ATOM 667 N N . ARG A 1 88 ? 8.900 -5.717 -41.871 1.00 79.00 88 ARG A N 1
ATOM 668 C CA . ARG A 1 88 ? 8.675 -6.116 -43.261 1.00 79.00 88 ARG A CA 1
ATOM 669 C C . ARG A 1 88 ? 8.234 -4.929 -44.123 1.00 79.00 88 ARG A C 1
ATOM 671 O O . ARG A 1 88 ? 8.877 -4.672 -45.141 1.00 79.00 88 ARG A O 1
ATOM 678 N N . ARG A 1 89 ? 7.208 -4.173 -43.701 1.00 74.31 89 ARG A N 1
ATOM 679 C CA . ARG A 1 89 ? 6.709 -2.975 -44.413 1.00 74.31 89 ARG A CA 1
ATOM 680 C C . ARG A 1 89 ? 7.777 -1.899 -44.568 1.00 74.31 89 ARG A C 1
ATOM 682 O O . ARG A 1 89 ? 7.966 -1.386 -45.667 1.00 74.31 89 ARG A O 1
ATOM 689 N N . ILE A 1 90 ? 8.482 -1.555 -43.489 1.00 75.25 90 ILE A N 1
ATOM 690 C CA . ILE A 1 90 ? 9.503 -0.496 -43.502 1.00 75.25 90 ILE A CA 1
ATOM 691 C C . ILE A 1 90 ? 10.669 -0.901 -44.419 1.00 75.25 90 ILE A C 1
ATOM 693 O O . ILE A 1 90 ? 11.136 -0.086 -45.215 1.00 75.25 90 ILE A O 1
ATOM 697 N N . ARG A 1 91 ? 11.099 -2.170 -44.382 1.00 82.38 91 ARG A N 1
ATOM 698 C CA . ARG A 1 91 ? 12.151 -2.710 -45.259 1.00 82.38 91 ARG A CA 1
ATOM 699 C C . ARG A 1 91 ? 11.728 -2.758 -46.732 1.00 82.38 91 ARG A C 1
ATOM 701 O O . ARG A 1 91 ? 12.532 -2.437 -47.604 1.00 82.38 91 ARG A O 1
ATOM 708 N N . GLU A 1 92 ? 10.488 -3.143 -47.024 1.00 80.00 92 GLU A N 1
ATOM 709 C CA . GLU A 1 92 ? 9.934 -3.101 -48.385 1.00 80.00 92 GLU A CA 1
ATOM 710 C C . GLU A 1 92 ? 9.866 -1.659 -48.900 1.00 80.00 92 GLU A C 1
ATOM 712 O O . GLU A 1 92 ? 10.407 -1.369 -49.969 1.00 80.00 92 GLU A O 1
ATOM 717 N N . ARG A 1 93 ? 9.332 -0.730 -48.096 1.00 78.06 93 ARG A N 1
ATOM 718 C CA . ARG A 1 93 ? 9.245 0.692 -48.449 1.00 78.06 93 ARG A CA 1
ATOM 719 C C . ARG A 1 93 ? 10.614 1.340 -48.661 1.00 78.06 93 ARG A C 1
ATOM 721 O O . ARG A 1 93 ? 10.771 2.171 -49.555 1.00 78.06 93 ARG A O 1
ATOM 728 N N . LEU A 1 94 ? 11.617 0.943 -47.879 1.00 81.19 94 LEU A N 1
ATOM 729 C CA . LEU A 1 94 ? 12.998 1.379 -48.065 1.00 81.19 94 LEU A CA 1
ATOM 730 C C . LEU A 1 94 ? 13.546 0.956 -49.433 1.00 81.19 94 LEU A C 1
ATOM 732 O O . LEU A 1 94 ? 14.192 1.758 -50.104 1.00 81.19 94 LEU A O 1
ATOM 736 N N . ASN A 1 95 ? 13.273 -0.274 -49.866 1.00 81.94 95 ASN A N 1
ATOM 737 C CA . ASN A 1 95 ? 13.720 -0.765 -51.168 1.00 81.94 95 ASN A CA 1
ATOM 738 C C . ASN A 1 95 ? 13.006 -0.051 -52.331 1.00 81.94 95 ASN A C 1
ATOM 740 O O . ASN A 1 95 ? 13.655 0.268 -53.328 1.00 81.94 95 ASN A O 1
ATOM 744 N N . GLU A 1 96 ? 11.711 0.261 -52.190 1.00 80.44 96 GLU A N 1
ATOM 745 C CA . GLU A 1 96 ? 10.975 1.101 -53.149 1.00 80.44 96 GLU A CA 1
ATOM 746 C C . GLU A 1 96 ? 11.612 2.491 -53.288 1.00 80.44 96 GLU A C 1
ATOM 748 O O . GLU A 1 96 ? 11.929 2.926 -54.395 1.00 80.44 96 GLU A O 1
ATOM 753 N N . GLU A 1 97 ? 11.840 3.187 -52.171 1.00 79.69 97 GLU A N 1
ATOM 754 C CA . GLU A 1 97 ? 12.399 4.541 -52.194 1.00 79.69 97 GLU A CA 1
ATOM 755 C C . GLU A 1 97 ? 13.861 4.551 -52.675 1.00 79.69 97 GLU A C 1
ATOM 757 O O . GLU A 1 97 ? 14.227 5.420 -53.467 1.00 79.69 97 GLU A O 1
ATOM 762 N N . LYS A 1 98 ? 14.684 3.547 -52.326 1.00 82.75 98 LYS A N 1
ATOM 763 C CA . LYS A 1 98 ? 16.035 3.385 -52.903 1.00 82.75 98 LYS A CA 1
ATOM 764 C C . LYS A 1 98 ? 15.992 3.244 -54.429 1.00 82.75 98 LYS A C 1
ATOM 766 O O . LYS A 1 98 ? 16.825 3.837 -55.115 1.00 82.75 98 LYS A O 1
ATOM 771 N N . ALA A 1 99 ? 15.023 2.505 -54.976 1.00 80.56 99 ALA A N 1
ATOM 772 C CA . ALA A 1 99 ? 14.850 2.372 -56.424 1.00 80.56 99 ALA A CA 1
ATOM 773 C C . ALA A 1 99 ? 14.404 3.691 -57.084 1.00 80.56 99 ALA A C 1
ATOM 775 O O . ALA A 1 99 ? 14.937 4.059 -58.132 1.00 80.56 99 ALA A O 1
ATOM 776 N N . VAL A 1 100 ? 13.494 4.442 -56.451 1.00 81.44 100 VAL A N 1
ATOM 777 C CA . VAL A 1 100 ? 13.082 5.782 -56.914 1.00 81.44 100 VAL A CA 1
ATOM 778 C C . VAL A 1 100 ? 14.264 6.756 -56.921 1.00 81.44 100 VAL A C 1
ATOM 780 O O . VAL A 1 100 ? 14.445 7.484 -57.894 1.00 81.44 100 VAL A O 1
ATOM 783 N N . VAL A 1 101 ? 15.103 6.755 -55.881 1.00 80.75 101 VAL A N 1
ATOM 784 C CA . VAL A 1 101 ? 16.282 7.635 -55.802 1.00 80.75 101 VAL A CA 1
ATOM 785 C C . VAL A 1 101 ? 17.357 7.244 -56.820 1.00 80.75 101 VAL A C 1
ATOM 787 O O . VAL A 1 101 ? 17.916 8.139 -57.450 1.00 80.75 101 VAL A O 1
ATOM 790 N N . ARG A 1 102 ? 17.592 5.945 -57.082 1.00 83.56 102 ARG A N 1
ATOM 791 C CA . ARG A 1 102 ? 18.469 5.507 -58.190 1.00 83.56 102 ARG A CA 1
ATOM 792 C C . ARG A 1 102 ? 17.958 6.025 -59.548 1.00 83.56 102 ARG A C 1
ATOM 794 O O . ARG A 1 102 ? 18.730 6.629 -60.285 1.00 83.56 102 ARG A O 1
ATOM 801 N N . ALA A 1 103 ? 16.659 5.902 -59.835 1.00 80.00 103 ALA A N 1
ATOM 802 C CA . ALA A 1 103 ? 16.063 6.405 -61.082 1.00 80.00 103 ALA A CA 1
ATOM 803 C C . ALA A 1 103 ? 16.085 7.946 -61.213 1.00 80.00 103 ALA A C 1
ATOM 805 O O . ALA A 1 103 ? 16.205 8.477 -62.319 1.00 80.00 103 ALA A O 1
ATOM 806 N N . LEU A 1 104 ? 15.999 8.687 -60.102 1.00 78.56 104 LEU A N 1
ATOM 807 C CA . LEU A 1 104 ? 16.187 10.144 -60.101 1.00 78.56 104 LEU A CA 1
ATOM 808 C C . LEU A 1 104 ? 17.659 10.521 -60.340 1.00 78.56 104 LEU A C 1
ATOM 810 O O . LEU A 1 104 ? 17.935 11.419 -61.134 1.00 78.56 104 LEU A O 1
ATOM 814 N N . ALA A 1 105 ? 18.605 9.802 -59.727 1.00 80.06 105 ALA A N 1
ATOM 815 C CA . ALA A 1 105 ? 20.039 10.031 -59.906 1.00 80.06 105 ALA A CA 1
ATOM 816 C C . ALA A 1 105 ? 20.508 9.786 -61.353 1.00 80.06 105 ALA A C 1
ATOM 818 O O . ALA A 1 105 ? 21.378 10.510 -61.833 1.00 80.06 105 ALA A O 1
ATOM 819 N N . GLU A 1 106 ? 19.910 8.836 -62.081 1.00 79.31 106 GLU A N 1
ATOM 820 C CA . GLU A 1 106 ? 20.163 8.617 -63.519 1.00 79.31 106 GLU A CA 1
ATOM 821 C C . GLU A 1 106 ? 19.818 9.833 -64.403 1.00 79.31 106 GLU A C 1
ATOM 823 O O . GLU A 1 106 ? 20.352 9.961 -65.505 1.00 79.31 106 GLU A O 1
ATOM 828 N N . ASN A 1 107 ? 18.943 10.727 -63.931 1.00 73.50 107 ASN A N 1
ATOM 829 C CA . ASN A 1 107 ? 18.453 11.895 -64.671 1.00 73.50 107 ASN A CA 1
ATOM 830 C C . ASN A 1 107 ? 19.003 13.237 -64.138 1.00 73.50 107 ASN A C 1
ATOM 832 O O . ASN A 1 107 ? 18.659 14.293 -64.670 1.00 73.50 107 ASN A O 1
ATOM 836 N N . ALA A 1 108 ? 19.848 13.208 -63.103 1.00 70.62 108 ALA A N 1
ATOM 837 C CA . ALA A 1 108 ? 20.456 14.388 -62.488 1.00 70.62 108 ALA A CA 1
ATOM 838 C C . ALA A 1 108 ? 21.797 14.779 -63.144 1.00 70.62 108 ALA A C 1
ATOM 840 O O . ALA A 1 108 ? 22.397 14.006 -63.893 1.00 70.62 108 ALA A O 1
ATOM 841 N N . GLU A 1 109 ? 22.315 15.974 -62.834 1.00 69.94 109 GLU A N 1
ATOM 842 C CA . GLU A 1 109 ? 23.668 16.356 -63.260 1.00 69.94 109 GLU A CA 1
ATOM 843 C C . GLU A 1 109 ? 24.728 15.396 -62.698 1.00 69.94 109 GLU A C 1
ATOM 845 O O . GLU A 1 109 ? 24.610 14.903 -61.577 1.00 69.94 109 GLU A O 1
ATOM 850 N N . ALA A 1 110 ? 25.810 15.171 -63.452 1.00 62.59 110 ALA A N 1
ATOM 851 C CA . ALA A 1 110 ? 26.795 14.122 -63.170 1.00 62.59 110 ALA A CA 1
ATOM 852 C C . ALA A 1 110 ? 27.416 14.171 -61.756 1.00 62.59 110 ALA A C 1
ATOM 854 O O . ALA A 1 110 ? 27.786 13.126 -61.225 1.00 62.59 110 ALA A O 1
ATOM 855 N N . TYR A 1 111 ? 27.517 15.353 -61.136 1.00 57.84 111 TYR A N 1
ATOM 856 C CA . TYR A 1 111 ? 27.967 15.491 -59.746 1.00 57.84 111 TYR A CA 1
ATOM 857 C C . TYR A 1 111 ? 26.901 15.017 -58.746 1.00 57.84 111 TYR A C 1
ATOM 859 O O . TYR A 1 111 ? 27.175 14.128 -57.942 1.00 57.84 111 TYR A O 1
ATOM 867 N N . ALA A 1 112 ? 25.674 15.543 -58.839 1.00 63.09 112 ALA A N 1
ATOM 868 C CA . ALA A 1 112 ? 24.563 15.143 -57.974 1.00 63.09 112 ALA A CA 1
ATOM 869 C C . ALA A 1 112 ? 24.230 13.647 -58.131 1.00 63.09 112 ALA A C 1
ATOM 871 O O . ALA A 1 112 ? 24.028 12.951 -57.139 1.00 63.09 112 ALA A O 1
ATOM 872 N N . SER A 1 113 ? 24.273 13.143 -59.368 1.00 71.25 113 SER A N 1
ATOM 873 C CA . SER A 1 113 ? 24.145 11.725 -59.717 1.00 71.25 113 SER A CA 1
ATOM 874 C C . SER A 1 113 ? 25.189 10.858 -58.997 1.00 71.25 113 SER A C 1
ATOM 876 O O . SER A 1 113 ? 24.829 9.943 -58.254 1.00 71.25 113 SER A O 1
ATOM 878 N N . ALA A 1 114 ? 26.481 11.184 -59.138 1.00 66.75 114 ALA A N 1
ATOM 879 C CA . ALA A 1 114 ? 27.565 10.422 -58.517 1.00 66.75 114 ALA A CA 1
ATOM 880 C C . ALA A 1 114 ? 27.512 10.455 -56.979 1.00 66.75 114 ALA A C 1
ATOM 882 O O . ALA A 1 114 ? 27.689 9.416 -56.341 1.00 66.75 114 ALA A O 1
ATOM 883 N N . THR A 1 115 ? 27.226 11.616 -56.377 1.00 65.19 115 THR A N 1
ATOM 884 C CA . THR A 1 115 ? 27.080 11.752 -54.919 1.00 65.19 115 THR A CA 1
ATOM 885 C C . THR A 1 115 ? 25.868 10.976 -54.394 1.00 65.19 115 THR A C 1
ATOM 887 O O . THR A 1 115 ? 25.986 10.280 -53.386 1.00 65.19 115 THR A O 1
ATOM 890 N N . ALA A 1 116 ? 24.722 11.024 -55.080 1.00 73.38 116 ALA A N 1
ATOM 891 C CA . ALA A 1 116 ? 23.523 10.295 -54.668 1.00 73.38 116 ALA A CA 1
ATOM 892 C C . ALA A 1 116 ? 23.698 8.770 -54.745 1.00 73.38 116 ALA A C 1
ATOM 894 O O . ALA A 1 116 ? 23.309 8.068 -53.811 1.00 73.38 116 ALA A O 1
ATOM 895 N N . VAL A 1 117 ? 24.329 8.255 -55.809 1.00 77.25 117 VAL A N 1
ATOM 896 C CA . VAL A 1 117 ? 24.639 6.819 -55.936 1.00 77.25 117 VAL A CA 1
ATOM 897 C C . VAL A 1 117 ? 25.637 6.379 -54.862 1.00 77.25 117 VAL A C 1
ATOM 899 O O . VAL A 1 117 ? 25.387 5.393 -54.175 1.00 77.25 117 VAL A O 1
ATOM 902 N N . ALA A 1 118 ? 26.711 7.141 -54.623 1.00 72.44 118 ALA A N 1
ATOM 903 C CA . ALA A 1 118 ? 27.690 6.803 -53.587 1.00 72.44 118 ALA A CA 1
ATOM 904 C C . ALA A 1 118 ? 27.076 6.750 -52.172 1.00 72.44 118 ALA A C 1
ATOM 906 O O . ALA A 1 118 ? 27.416 5.862 -51.388 1.00 72.44 118 ALA A O 1
ATOM 907 N N . ARG A 1 119 ? 26.141 7.658 -51.847 1.00 73.56 119 ARG A N 1
ATOM 908 C CA . ARG A 1 119 ? 25.408 7.636 -50.566 1.00 73.56 119 ARG A CA 1
ATOM 909 C C . ARG A 1 119 ? 24.426 6.464 -50.477 1.00 73.56 119 ARG A C 1
ATOM 911 O O . ARG A 1 119 ? 24.347 5.826 -49.432 1.00 73.56 119 ARG A O 1
ATOM 918 N N . LEU A 1 120 ? 23.727 6.137 -51.566 1.00 80.00 120 LEU A N 1
ATOM 919 C CA . LEU A 1 120 ? 22.851 4.961 -51.647 1.00 80.00 120 LEU A CA 1
ATOM 920 C C . LEU A 1 120 ? 23.605 3.645 -51.419 1.00 80.00 120 LEU A C 1
ATOM 922 O O . LEU A 1 120 ? 23.131 2.796 -50.664 1.00 80.00 120 LEU A O 1
ATOM 926 N N . ASP A 1 121 ? 24.768 3.486 -52.047 1.00 75.00 121 ASP A N 1
ATOM 927 C CA . ASP A 1 121 ? 25.558 2.256 -51.975 1.00 75.00 121 ASP A CA 1
ATOM 928 C C . ASP A 1 121 ? 26.200 2.086 -50.582 1.00 75.00 121 ASP A C 1
ATOM 930 O O . ASP A 1 121 ? 26.212 0.983 -50.030 1.00 75.00 121 ASP A O 1
ATOM 934 N N . ALA A 1 122 ? 26.621 3.184 -49.938 1.00 71.75 122 ALA A N 1
ATOM 935 C CA . ALA A 1 122 ? 27.112 3.176 -48.554 1.00 71.75 122 ALA A CA 1
ATOM 936 C C . ALA A 1 122 ? 26.063 2.685 -47.528 1.00 71.75 122 ALA A C 1
ATOM 938 O O . ALA A 1 122 ? 26.423 2.145 -46.478 1.00 71.75 122 ALA A O 1
ATOM 939 N N . LEU A 1 123 ? 24.764 2.817 -47.832 1.00 71.12 123 LEU A N 1
ATOM 940 C CA . LEU A 1 123 ? 23.676 2.286 -47.002 1.00 71.12 123 LEU A CA 1
ATOM 941 C C . LEU A 1 123 ? 23.499 0.759 -47.128 1.00 71.12 123 LEU A C 1
ATOM 943 O O . LEU A 1 123 ? 22.805 0.168 -46.299 1.00 71.12 123 LEU A O 1
ATOM 947 N N . GLU A 1 124 ? 24.072 0.093 -48.133 1.00 60.97 124 GLU A N 1
ATOM 948 C CA . GLU A 1 124 ? 23.956 -1.370 -48.280 1.00 60.97 124 GLU A CA 1
ATOM 949 C C . GLU A 1 124 ? 24.976 -2.136 -47.411 1.00 60.97 124 GLU A C 1
ATOM 951 O O . GLU A 1 124 ? 24.717 -3.270 -47.003 1.00 60.97 124 GLU A O 1
ATOM 956 N N . GLU A 1 125 ? 26.110 -1.526 -47.044 1.00 53.34 125 GLU A N 1
ATOM 957 C CA . GLU A 1 125 ? 27.212 -2.246 -46.383 1.00 53.34 125 GLU A CA 1
ATOM 958 C C . GLU A 1 125 ? 26.992 -2.525 -44.878 1.00 53.34 125 GLU A C 1
ATOM 960 O O . GLU A 1 125 ? 27.543 -3.489 -44.334 1.00 53.34 125 GLU A O 1
ATOM 965 N N . GLN A 1 126 ? 26.158 -1.726 -44.200 1.00 54.84 126 GLN A N 1
ATOM 966 C CA . GLN A 1 126 ? 26.011 -1.731 -42.732 1.00 54.84 126 GLN A CA 1
ATOM 967 C C . GLN A 1 126 ? 25.088 -2.828 -42.157 1.00 54.84 126 GLN A C 1
ATOM 969 O O . GLN A 1 126 ? 25.052 -3.025 -40.944 1.00 54.84 126 GLN A O 1
ATOM 974 N N . GLN A 1 127 ? 24.356 -3.583 -42.983 1.00 52.28 127 GLN A N 1
ATOM 975 C CA . GLN A 1 127 ? 23.224 -4.416 -42.526 1.00 52.28 127 GLN A CA 1
ATOM 976 C C . GLN A 1 127 ? 23.612 -5.670 -41.698 1.00 52.28 127 GLN A C 1
ATOM 978 O O . GLN A 1 127 ? 22.745 -6.378 -41.188 1.00 52.28 127 GLN A O 1
ATOM 983 N N . LYS A 1 128 ? 24.907 -5.987 -41.563 1.00 50.38 128 LYS A N 1
ATOM 984 C CA . LYS A 1 128 ? 25.409 -7.316 -41.144 1.00 50.38 128 LYS A CA 1
ATOM 985 C C . LYS A 1 128 ? 25.383 -7.627 -39.636 1.00 50.38 128 LYS A C 1
ATOM 987 O O . LYS A 1 128 ? 25.762 -8.735 -39.266 1.00 50.38 128 LYS A O 1
ATOM 992 N N . THR A 1 129 ? 24.981 -6.698 -38.765 1.00 54.88 129 THR A N 1
ATOM 993 C CA . THR A 1 129 ? 25.188 -6.808 -37.298 1.00 54.88 129 THR A CA 1
ATOM 994 C C . THR A 1 129 ? 23.934 -6.615 -36.430 1.00 54.88 129 THR A C 1
ATOM 996 O O . THR A 1 129 ? 24.037 -6.578 -35.206 1.00 54.88 129 THR A O 1
ATOM 999 N N . LEU A 1 130 ? 22.742 -6.507 -37.025 1.00 61.62 130 LEU A N 1
ATOM 1000 C CA . LEU A 1 130 ? 21.502 -6.169 -36.309 1.00 61.62 130 LEU A CA 1
ATOM 1001 C C . LEU A 1 130 ? 20.809 -7.422 -35.746 1.00 61.62 130 LEU A C 1
ATOM 1003 O O . LEU A 1 130 ? 20.190 -8.188 -36.488 1.00 61.62 130 LEU A O 1
ATOM 1007 N N . ALA A 1 131 ? 20.891 -7.623 -34.430 1.00 57.69 131 ALA A N 1
ATOM 1008 C CA . ALA A 1 131 ? 20.365 -8.814 -33.767 1.00 57.69 131 ALA A CA 1
ATOM 1009 C C . ALA A 1 131 ? 18.847 -8.735 -33.521 1.00 57.69 131 ALA A C 1
ATOM 1011 O O . ALA A 1 131 ? 18.101 -9.615 -33.960 1.00 57.69 131 ALA A O 1
ATOM 1012 N N . SER A 1 132 ? 18.374 -7.677 -32.851 1.00 66.69 132 SER A N 1
ATOM 1013 C CA . SER A 1 132 ? 16.977 -7.569 -32.407 1.00 66.69 132 SER A CA 1
ATOM 1014 C C . SER A 1 132 ? 16.037 -6.966 -33.459 1.00 66.69 132 SER A C 1
ATOM 1016 O O . SER A 1 132 ? 16.456 -6.291 -34.400 1.00 66.69 132 SER A O 1
ATOM 1018 N N . LEU A 1 133 ? 14.733 -7.200 -33.286 1.00 63.31 133 LEU A N 1
ATOM 1019 C CA . LEU A 1 133 ? 13.681 -6.647 -34.144 1.00 63.31 133 LEU A CA 1
ATOM 1020 C C . LEU A 1 133 ? 13.650 -5.108 -34.100 1.00 63.31 133 LEU A C 1
ATOM 1022 O O . LEU A 1 133 ? 13.618 -4.464 -35.144 1.00 63.31 133 LEU A O 1
ATOM 1026 N N . GLY A 1 134 ? 13.776 -4.514 -32.908 1.00 60.28 134 GLY A N 1
ATOM 1027 C CA . GLY A 1 134 ? 13.862 -3.058 -32.738 1.00 60.28 134 GLY A CA 1
ATOM 1028 C C . GLY A 1 134 ? 15.102 -2.433 -33.382 1.00 60.28 134 GLY A C 1
ATOM 1029 O O . GLY A 1 134 ? 15.001 -1.393 -34.027 1.00 60.28 134 GLY A O 1
ATOM 1030 N N . GLN A 1 135 ? 16.261 -3.100 -33.298 1.00 59.84 135 GLN A N 1
ATOM 1031 C CA . GLN A 1 135 ? 17.476 -2.663 -33.999 1.00 59.84 135 GLN A CA 1
ATOM 1032 C C . GLN A 1 135 ? 17.279 -2.638 -35.522 1.00 59.84 135 GLN A C 1
ATOM 1034 O O . GLN A 1 135 ? 17.779 -1.733 -36.183 1.00 59.84 135 GLN A O 1
ATOM 1039 N N . LYS A 1 136 ? 16.522 -3.594 -36.079 1.00 67.75 136 LYS A N 1
ATOM 1040 C CA . LYS A 1 136 ? 16.177 -3.634 -37.509 1.00 67.75 136 LYS A CA 1
ATOM 1041 C C . LYS A 1 136 ? 15.208 -2.510 -37.886 1.00 67.75 136 LYS A C 1
ATOM 1043 O O . LYS A 1 136 ? 15.503 -1.767 -38.816 1.00 67.75 136 LYS A O 1
ATOM 1048 N N . ILE A 1 137 ? 14.116 -2.331 -37.137 1.00 66.44 137 ILE A N 1
ATOM 1049 C CA . ILE A 1 137 ? 13.130 -1.256 -37.362 1.00 66.44 137 ILE A CA 1
ATOM 1050 C C . ILE A 1 137 ? 13.811 0.122 -37.341 1.00 66.44 137 ILE A C 1
ATOM 1052 O O . ILE A 1 137 ? 13.733 0.856 -38.327 1.00 66.44 137 ILE A O 1
ATOM 1056 N N . ASN A 1 138 ? 14.556 0.444 -36.279 1.00 63.69 138 ASN A N 1
ATOM 1057 C CA . ASN A 1 138 ? 15.204 1.752 -36.137 1.00 63.69 138 ASN A CA 1
ATOM 1058 C C . ASN A 1 138 ? 16.327 1.974 -37.166 1.00 63.69 138 ASN A C 1
ATOM 1060 O O . ASN A 1 138 ? 16.518 3.099 -37.627 1.00 63.69 138 ASN A O 1
ATOM 1064 N N . TYR A 1 139 ? 17.024 0.916 -37.598 1.00 71.94 139 TYR A N 1
ATOM 1065 C CA . TYR A 1 139 ? 17.963 0.991 -38.721 1.00 71.94 139 TYR A CA 1
ATOM 1066 C C . TYR A 1 139 ? 17.255 1.346 -40.035 1.00 71.94 139 TYR A C 1
ATOM 1068 O O . TYR A 1 139 ? 17.674 2.286 -40.708 1.00 71.94 139 TYR A O 1
ATOM 1076 N N . TYR A 1 140 ? 16.167 0.656 -40.401 1.00 72.88 140 TYR A N 1
ATOM 1077 C CA . TYR A 1 140 ? 15.469 0.943 -41.659 1.00 72.88 140 TYR A CA 1
ATOM 1078 C C . TYR A 1 140 ? 14.745 2.294 -41.654 1.00 72.88 140 TYR A C 1
ATOM 1080 O O . TYR A 1 140 ? 14.706 2.938 -42.698 1.00 72.88 140 TYR A O 1
ATOM 1088 N N . LEU A 1 141 ? 14.239 2.764 -40.507 1.00 68.56 141 LEU A N 1
ATOM 1089 C CA . LEU A 1 141 ? 13.706 4.127 -40.369 1.00 68.56 141 LEU A CA 1
ATOM 1090 C C . LEU A 1 141 ? 14.802 5.180 -40.594 1.00 68.56 141 LEU A C 1
ATOM 1092 O O . LEU A 1 141 ? 14.628 6.082 -41.411 1.00 68.56 141 LEU A O 1
ATOM 1096 N N . ARG A 1 142 ? 15.978 5.019 -39.971 1.00 69.31 142 ARG A N 1
ATOM 1097 C CA . ARG A 1 142 ? 17.138 5.893 -40.228 1.00 69.31 142 ARG A CA 1
ATOM 1098 C C . ARG A 1 142 ? 17.583 5.840 -41.700 1.00 69.31 142 ARG A C 1
ATOM 1100 O O . ARG A 1 142 ? 17.898 6.880 -42.273 1.00 69.31 142 ARG A O 1
ATOM 1107 N N . GLN A 1 143 ? 17.536 4.670 -42.348 1.00 75.31 143 GLN A N 1
ATOM 1108 C CA . GLN A 1 143 ? 17.811 4.561 -43.787 1.00 75.31 143 GLN A CA 1
ATOM 1109 C C . GLN A 1 143 ? 16.727 5.203 -44.666 1.00 75.31 143 GLN A C 1
ATOM 1111 O O . GLN A 1 143 ? 17.075 5.781 -45.690 1.00 75.31 143 GLN A O 1
ATOM 1116 N N . LEU A 1 144 ? 15.441 5.139 -44.300 1.00 70.31 144 LEU A N 1
ATOM 1117 C CA . LEU A 1 144 ? 14.367 5.832 -45.024 1.00 70.31 144 LEU A CA 1
ATOM 1118 C C . LEU A 1 144 ? 14.557 7.347 -44.962 1.00 70.31 144 LEU A C 1
ATOM 1120 O O . LEU A 1 144 ? 14.448 8.010 -45.992 1.00 70.31 144 LEU A O 1
ATOM 1124 N N . ASN A 1 145 ? 14.915 7.874 -43.790 1.00 68.00 145 ASN A N 1
ATOM 1125 C CA . ASN A 1 145 ? 15.209 9.292 -43.612 1.00 68.00 145 ASN A CA 1
ATOM 1126 C C . ASN A 1 145 ? 16.409 9.721 -44.468 1.00 68.00 145 ASN A C 1
ATOM 1128 O O . ASN A 1 145 ? 16.347 10.771 -45.101 1.00 68.00 145 ASN A O 1
ATOM 1132 N N . GLU A 1 146 ? 17.473 8.915 -44.553 1.00 70.38 146 GLU A N 1
ATOM 1133 C CA . GLU A 1 146 ? 18.612 9.239 -45.422 1.00 70.38 146 GLU A CA 1
ATOM 1134 C C . GLU A 1 146 ? 18.273 9.103 -46.912 1.00 70.38 146 GLU A C 1
ATOM 1136 O O . GLU A 1 146 ? 18.625 9.972 -47.702 1.00 70.38 146 GLU A O 1
ATOM 1141 N N . VAL A 1 147 ? 17.499 8.095 -47.319 1.00 75.06 147 VAL A N 1
ATOM 1142 C CA . VAL A 1 147 ? 17.003 7.999 -48.703 1.00 75.06 147 VAL A CA 1
ATOM 1143 C C . VAL A 1 147 ? 16.114 9.200 -49.048 1.00 75.06 147 VAL A C 1
ATOM 1145 O O . VAL A 1 147 ? 16.234 9.739 -50.146 1.00 75.06 147 VAL A O 1
ATOM 1148 N N . ALA A 1 148 ? 15.301 9.700 -48.112 1.00 69.44 148 ALA A N 1
ATOM 1149 C CA . ALA A 1 148 ? 14.546 10.942 -48.275 1.00 69.44 148 ALA A CA 1
ATOM 1150 C C . ALA A 1 148 ? 15.452 12.192 -48.333 1.00 69.44 148 ALA A C 1
ATOM 1152 O O . ALA A 1 148 ? 15.185 13.081 -49.142 1.00 69.44 148 ALA A O 1
ATOM 1153 N N . ARG A 1 149 ? 16.546 12.252 -47.557 1.00 66.06 149 ARG A N 1
ATOM 1154 C CA . ARG A 1 149 ? 17.572 13.314 -47.638 1.00 66.06 149 ARG A CA 1
ATOM 1155 C C . ARG A 1 149 ? 18.282 13.301 -49.003 1.00 66.06 149 ARG A C 1
ATOM 1157 O O . ARG A 1 149 ? 18.370 14.347 -49.639 1.00 66.06 149 ARG A O 1
ATOM 1164 N N . ILE A 1 150 ? 18.683 12.136 -49.523 1.00 72.62 150 ILE A N 1
ATOM 1165 C CA . ILE A 1 150 ? 19.274 11.996 -50.870 1.00 72.62 150 ILE A CA 1
ATOM 1166 C C . ILE A 1 150 ? 18.251 12.370 -51.960 1.00 72.62 150 ILE A C 1
ATOM 1168 O O . ILE A 1 150 ? 18.589 13.056 -52.924 1.00 72.62 150 ILE A O 1
ATOM 1172 N N . LYS A 1 151 ? 16.980 11.976 -51.799 1.00 72.62 151 LYS A N 1
ATOM 1173 C CA . LYS A 1 151 ? 15.875 12.355 -52.697 1.00 72.62 151 LYS A CA 1
ATOM 1174 C C . LYS A 1 151 ? 15.644 13.868 -52.723 1.00 72.62 151 LYS A C 1
ATOM 1176 O O . LYS A 1 151 ? 15.399 14.415 -53.793 1.00 72.62 151 LYS A O 1
ATOM 1181 N N . ALA A 1 152 ? 15.753 14.530 -51.568 1.00 66.44 152 ALA A N 1
ATOM 1182 C CA . ALA A 1 152 ? 15.668 15.981 -51.446 1.00 66.44 152 ALA A CA 1
ATOM 1183 C C . ALA A 1 152 ? 16.871 16.679 -52.104 1.00 66.44 152 ALA A C 1
ATOM 1185 O O . ALA A 1 152 ? 16.662 17.597 -52.892 1.00 66.44 152 ALA A O 1
ATOM 1186 N N . PHE A 1 153 ? 18.096 16.189 -51.875 1.00 65.88 153 PHE A N 1
ATOM 1187 C CA . PHE A 1 153 ? 19.332 16.671 -52.512 1.00 65.88 153 PHE A CA 1
ATOM 1188 C C . PHE A 1 153 ? 19.284 16.591 -54.050 1.00 65.88 153 PHE A C 1
ATOM 1190 O O . PHE A 1 153 ? 19.693 17.520 -54.740 1.00 65.88 153 PHE A O 1
ATOM 1197 N N . LEU A 1 154 ? 18.690 15.528 -54.609 1.00 69.25 154 LEU A N 1
ATOM 1198 C CA . LEU A 1 154 ? 18.406 15.402 -56.050 1.00 69.25 154 LEU A CA 1
ATOM 1199 C C . LEU A 1 154 ? 17.323 16.375 -56.573 1.00 69.25 154 LEU A C 1
ATOM 1201 O O . LEU A 1 154 ? 17.003 16.344 -57.760 1.00 69.25 154 LEU A O 1
ATOM 1205 N N . SER A 1 155 ? 16.746 17.217 -55.711 1.00 61.88 155 SER A N 1
ATOM 1206 C CA . SER A 1 155 ? 15.678 18.176 -56.034 1.00 61.88 155 SER A CA 1
ATOM 1207 C C . SER A 1 155 ? 15.901 19.598 -55.490 1.00 61.88 155 SER A C 1
ATOM 1209 O O . SER A 1 155 ? 15.018 20.439 -55.641 1.00 61.88 155 SER A O 1
ATOM 1211 N N . SER A 1 156 ? 17.048 19.877 -54.857 1.00 55.97 156 SER A N 1
ATOM 1212 C CA . SER A 1 156 ? 17.366 21.169 -54.231 1.00 55.97 156 SER A CA 1
ATOM 1213 C C . SER A 1 156 ? 18.352 21.997 -55.059 1.00 55.97 156 SER A C 1
ATOM 1215 O O . SER A 1 156 ? 19.438 21.516 -55.397 1.00 55.97 156 SER A O 1
ATOM 1217 N N . ASP A 1 157 ? 18.027 23.265 -55.309 1.00 54.69 157 ASP A N 1
ATOM 1218 C CA . ASP A 1 157 ? 18.878 24.185 -56.068 1.00 54.69 157 ASP A CA 1
ATOM 1219 C C . ASP A 1 157 ? 20.010 24.779 -55.198 1.00 54.69 157 ASP A C 1
ATOM 1221 O O . ASP A 1 157 ? 19.953 25.909 -54.714 1.00 54.69 157 ASP A O 1
ATOM 1225 N N . SER A 1 158 ? 21.118 24.031 -55.122 1.00 64.25 158 SER A N 1
ATOM 1226 C CA . SER A 1 158 ? 22.463 24.426 -54.647 1.00 64.25 158 SER A CA 1
ATOM 1227 C C . SER A 1 158 ? 22.828 24.274 -53.155 1.00 64.25 158 SER A C 1
ATOM 1229 O O . SER A 1 158 ? 22.037 24.432 -52.230 1.00 64.25 158 SER A O 1
ATOM 1231 N N . LEU A 1 159 ? 24.133 24.041 -52.948 1.00 67.25 159 LEU A N 1
ATOM 1232 C CA . LEU A 1 159 ? 24.825 23.808 -51.670 1.00 67.25 159 LEU A CA 1
ATOM 1233 C C . LEU A 1 159 ? 24.635 24.914 -50.612 1.00 67.25 159 LEU A C 1
ATOM 1235 O O . LEU A 1 159 ? 24.774 24.664 -49.414 1.00 67.25 159 LEU A O 1
ATOM 1239 N N . GLU A 1 160 ? 24.369 26.153 -51.028 1.00 72.44 160 GLU A N 1
ATOM 1240 C CA . GLU A 1 160 ? 24.246 27.277 -50.092 1.00 72.44 160 GLU A CA 1
ATOM 1241 C C . GLU A 1 160 ? 22.872 27.310 -49.395 1.00 72.44 160 GLU A C 1
ATOM 1243 O O . GLU A 1 160 ? 22.779 27.815 -48.274 1.00 72.44 160 GLU A O 1
ATOM 1248 N N . GLU A 1 161 ? 21.830 26.696 -49.976 1.00 71.31 161 GLU A N 1
ATOM 1249 C CA . GLU A 1 161 ? 20.546 26.502 -49.284 1.00 71.31 161 GLU A CA 1
ATOM 1250 C C . GLU A 1 161 ? 20.666 25.453 -48.166 1.00 71.31 161 GLU A C 1
ATOM 1252 O O . GLU A 1 161 ? 20.191 25.683 -47.051 1.00 71.31 161 GLU A O 1
ATOM 1257 N N . GLU A 1 162 ? 21.397 24.353 -48.398 1.00 69.25 162 GLU A N 1
ATOM 1258 C CA . GLU A 1 162 ? 21.691 23.350 -47.360 1.00 69.25 162 GLU A CA 1
ATOM 1259 C C . GLU A 1 162 ? 22.465 23.963 -46.180 1.00 69.25 162 GLU A C 1
ATOM 1261 O O . GLU A 1 162 ? 22.121 23.737 -45.016 1.00 69.25 162 GLU A O 1
ATOM 1266 N N . LYS A 1 163 ? 23.473 24.804 -46.463 1.00 79.75 163 LYS A N 1
ATOM 1267 C CA . LYS A 1 163 ? 24.206 25.553 -45.427 1.00 79.75 163 LYS A CA 1
ATOM 1268 C C . LYS A 1 163 ? 23.299 26.489 -44.633 1.00 79.75 163 LYS A C 1
ATOM 1270 O O . LYS A 1 163 ? 23.464 26.597 -43.418 1.00 79.75 163 LYS A O 1
ATOM 1275 N N . ALA A 1 164 ? 22.353 27.165 -45.288 1.00 81.94 164 ALA A N 1
ATOM 1276 C CA . ALA A 1 164 ? 21.393 28.033 -44.613 1.00 81.94 164 ALA A CA 1
ATOM 1277 C C . ALA A 1 164 ? 20.448 27.233 -43.696 1.00 81.94 164 ALA A C 1
ATOM 1279 O O . ALA A 1 164 ? 20.246 27.623 -42.544 1.00 81.94 164 ALA A O 1
ATOM 1280 N N . GLY A 1 165 ? 19.942 26.086 -44.161 1.00 80.56 165 GLY A N 1
ATOM 1281 C CA . GLY A 1 165 ? 19.094 25.187 -43.371 1.00 80.56 165 GLY A CA 1
ATOM 1282 C C . GLY A 1 165 ? 19.811 24.595 -42.152 1.00 80.56 165 GLY A C 1
ATOM 1283 O O . GLY A 1 165 ? 19.285 24.639 -41.039 1.00 80.56 165 GLY A O 1
ATOM 1284 N N . LEU A 1 166 ? 21.046 24.111 -42.320 1.00 82.69 166 LEU A N 1
ATOM 1285 C CA . LEU A 1 166 ? 21.849 23.597 -41.204 1.00 82.69 166 LEU A CA 1
ATOM 1286 C C . LEU A 1 166 ? 22.241 24.709 -40.212 1.00 82.69 166 LEU A C 1
ATOM 1288 O O . LEU A 1 166 ? 22.274 24.478 -39.003 1.00 82.69 166 LEU A O 1
ATOM 1292 N N . LYS A 1 167 ? 22.450 25.944 -40.687 1.00 88.75 167 LYS A N 1
ATOM 1293 C CA . LYS A 1 167 ? 22.674 27.103 -39.811 1.00 88.75 167 LYS A CA 1
ATOM 1294 C C . LYS A 1 167 ? 21.457 27.428 -38.937 1.00 88.75 167 LYS A C 1
ATOM 1296 O O . LYS A 1 167 ? 21.653 27.823 -37.791 1.00 88.75 167 LYS A O 1
ATOM 1301 N N . ALA A 1 168 ? 20.234 27.266 -39.447 1.00 86.31 168 ALA A N 1
ATOM 1302 C CA . ALA A 1 168 ? 19.016 27.452 -38.654 1.00 86.31 168 ALA A CA 1
ATOM 1303 C C . ALA A 1 168 ? 18.920 26.405 -37.530 1.00 86.31 168 ALA A C 1
ATOM 1305 O O . ALA A 1 168 ? 18.832 26.776 -36.361 1.00 86.31 168 ALA A O 1
ATOM 1306 N N . ARG A 1 169 ? 19.100 25.118 -37.861 1.00 85.50 169 ARG A N 1
ATOM 1307 C CA . ARG A 1 169 ? 19.106 24.018 -36.875 1.00 85.50 169 ARG A CA 1
ATOM 1308 C C . ARG A 1 169 ? 20.172 24.174 -35.790 1.00 85.50 169 ARG A C 1
ATOM 1310 O O . ARG A 1 169 ? 19.943 23.818 -34.641 1.00 85.50 169 ARG A O 1
ATOM 1317 N N . LEU A 1 170 ? 21.335 24.735 -36.127 1.00 90.25 170 LEU A N 1
ATOM 1318 C CA . LEU A 1 170 ? 22.387 25.033 -35.150 1.00 90.25 170 LEU A CA 1
ATOM 1319 C C . LEU A 1 170 ? 21.998 26.149 -34.160 1.00 90.25 170 LEU A C 1
ATOM 1321 O O . LEU A 1 170 ? 22.493 26.157 -33.032 1.00 90.25 170 LEU A O 1
ATOM 1325 N N . LEU A 1 171 ? 21.130 27.086 -34.556 1.00 91.06 171 LEU A N 1
ATOM 1326 C CA . LEU A 1 171 ? 20.580 28.095 -33.645 1.00 91.06 171 LEU A CA 1
ATOM 1327 C C . LEU A 1 171 ? 19.521 27.471 -32.727 1.00 91.06 171 LEU A C 1
ATOM 1329 O O . LEU A 1 171 ? 19.629 27.618 -31.514 1.00 91.06 171 LEU A O 1
ATOM 1333 N N . GLU A 1 172 ? 18.593 26.689 -33.284 1.00 88.44 172 GLU A N 1
ATOM 1334 C CA . GLU A 1 172 ? 17.577 25.931 -32.531 1.00 88.44 172 GLU A CA 1
ATOM 1335 C C . GLU A 1 172 ? 18.235 25.009 -31.480 1.00 88.44 172 GLU A C 1
ATOM 1337 O O . GLU A 1 172 ? 17.911 25.060 -30.294 1.00 88.44 172 GLU A O 1
ATOM 1342 N N . ALA A 1 173 ? 19.264 24.249 -31.873 1.00 90.31 173 ALA A N 1
ATOM 1343 C CA . ALA A 1 173 ? 20.041 23.403 -30.964 1.00 90.31 173 ALA A CA 1
ATOM 1344 C C . ALA A 1 173 ? 20.795 24.195 -29.875 1.00 90.31 173 ALA A C 1
ATOM 1346 O O . ALA A 1 173 ? 21.012 23.685 -28.775 1.00 90.31 173 ALA A O 1
ATOM 1347 N N . ARG A 1 174 ? 21.183 25.452 -30.139 1.00 90.38 174 ARG A N 1
ATOM 1348 C CA . ARG A 1 174 ? 21.783 26.339 -29.126 1.00 90.38 174 ARG A CA 1
ATOM 1349 C C . ARG A 1 174 ? 20.759 26.897 -28.140 1.00 90.38 174 ARG A C 1
ATOM 1351 O O . ARG A 1 174 ? 21.113 27.104 -26.981 1.00 90.38 174 ARG A O 1
ATOM 1358 N N . GLU A 1 175 ? 19.516 27.109 -28.561 1.00 93.25 175 GLU A N 1
ATOM 1359 C CA . GLU A 1 175 ? 18.421 27.469 -27.655 1.00 93.25 175 GLU A CA 1
ATOM 1360 C C . GLU A 1 175 ? 18.080 26.286 -26.733 1.00 93.25 175 GLU A C 1
ATOM 1362 O O . GLU A 1 175 ? 18.025 26.466 -25.517 1.00 93.25 175 GLU A O 1
ATOM 1367 N N . ILE A 1 176 ? 18.019 25.061 -27.271 1.00 91.25 176 ILE A N 1
ATOM 1368 C CA . ILE A 1 176 ? 17.882 23.813 -26.493 1.00 91.25 176 ILE A CA 1
ATOM 1369 C C . ILE A 1 176 ? 19.017 23.669 -25.459 1.00 91.25 176 ILE A C 1
ATOM 1371 O O . ILE A 1 176 ? 18.750 23.427 -24.282 1.00 91.25 176 ILE A O 1
ATOM 1375 N N . VAL A 1 177 ? 20.279 23.904 -25.849 1.00 91.69 177 VAL A N 1
ATOM 1376 C CA . VAL A 1 177 ? 21.426 23.955 -24.915 1.00 91.69 177 VAL A CA 1
ATOM 1377 C C . VAL A 1 177 ? 21.217 24.984 -23.797 1.00 91.69 177 VAL A C 1
ATOM 1379 O O . VAL A 1 177 ? 21.476 24.678 -22.635 1.00 91.69 177 VAL A O 1
ATOM 1382 N N . ALA A 1 178 ? 20.746 26.194 -24.109 1.00 91.75 178 ALA A N 1
ATOM 1383 C CA . ALA A 1 178 ? 20.557 27.246 -23.109 1.00 91.75 178 ALA A CA 1
ATOM 1384 C C . ALA A 1 178 ? 19.424 26.924 -22.111 1.00 91.75 178 ALA A C 1
ATOM 1386 O O . ALA A 1 178 ? 19.546 27.222 -20.920 1.00 91.75 178 ALA A O 1
ATOM 1387 N N . LEU A 1 179 ? 18.348 26.277 -22.572 1.00 93.38 179 LEU A N 1
ATOM 1388 C CA . LEU A 1 179 ? 17.273 25.771 -21.710 1.00 93.38 179 LEU A CA 1
ATOM 1389 C C . LEU A 1 179 ? 17.782 24.643 -20.796 1.00 93.38 179 LEU A C 1
ATOM 1391 O O . LEU A 1 179 ? 17.520 24.655 -19.592 1.00 93.38 179 LEU A O 1
ATOM 1395 N N . ALA A 1 180 ? 18.590 23.728 -21.335 1.00 89.94 180 ALA A N 1
ATOM 1396 C CA . ALA A 1 180 ? 19.217 22.653 -20.572 1.00 89.94 180 ALA A CA 1
ATOM 1397 C C . ALA A 1 180 ? 20.161 23.173 -19.470 1.00 89.94 180 ALA A C 1
ATOM 1399 O O . ALA A 1 180 ? 20.171 22.652 -18.352 1.00 89.94 180 ALA A O 1
ATOM 1400 N N . GLU A 1 181 ? 20.910 24.247 -19.735 1.00 90.19 181 GLU A N 1
ATOM 1401 C CA . GLU A 1 181 ? 21.742 24.907 -18.722 1.00 90.19 181 GLU A CA 1
ATOM 1402 C C . GLU A 1 181 ? 20.928 25.621 -17.633 1.00 90.19 181 GLU A C 1
ATOM 1404 O O . GLU A 1 181 ? 21.363 25.632 -16.478 1.00 90.19 181 GLU A O 1
ATOM 1409 N N . LYS A 1 182 ? 19.738 26.164 -17.944 1.00 92.62 182 LYS A N 1
ATOM 1410 C CA . LYS A 1 182 ? 18.829 26.732 -16.925 1.00 92.62 182 LYS A CA 1
ATOM 1411 C C . LYS A 1 182 ? 18.402 25.660 -15.911 1.00 92.62 182 LYS A C 1
ATOM 1413 O O . LYS A 1 182 ? 18.418 25.913 -14.701 1.00 92.62 182 LYS A O 1
ATOM 1418 N N . ASP A 1 183 ? 18.084 24.458 -16.392 1.00 88.88 183 ASP A N 1
ATOM 1419 C CA . ASP A 1 183 ? 17.751 23.308 -15.542 1.00 88.88 183 ASP A CA 1
ATOM 1420 C C . ASP A 1 183 ? 18.980 22.670 -14.867 1.00 88.88 183 ASP A C 1
ATOM 1422 O O . ASP A 1 183 ? 18.854 22.017 -13.829 1.00 88.88 183 ASP A O 1
ATOM 1426 N N . GLY A 1 184 ? 20.187 22.934 -15.372 1.00 85.88 184 GLY A N 1
ATOM 1427 C CA . GLY A 1 184 ? 21.444 22.432 -14.814 1.00 85.88 184 GLY A CA 1
ATOM 1428 C C . GLY A 1 184 ? 21.823 21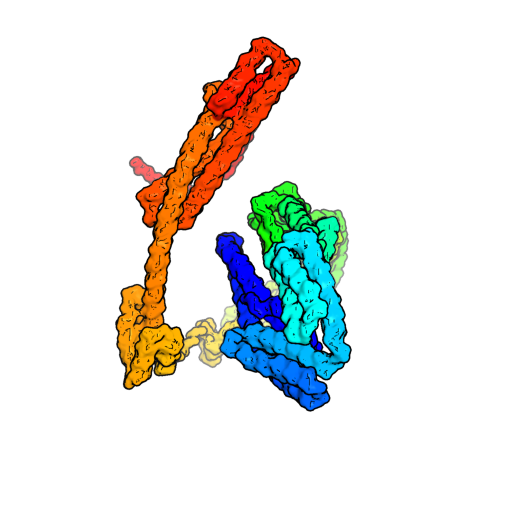.042 -15.325 1.00 85.88 184 GLY A C 1
ATOM 1429 O O . GLY A 1 184 ? 22.278 20.202 -14.545 1.00 85.88 184 GLY A O 1
ATOM 1430 N N . LEU A 1 185 ? 21.602 20.786 -16.615 1.00 86.12 185 LEU A N 1
ATOM 1431 C CA . LEU A 1 185 ? 22.092 19.618 -17.356 1.00 86.12 185 LEU A CA 1
ATOM 1432 C C . LEU A 1 185 ? 23.530 19.844 -17.871 1.00 86.12 185 LEU A C 1
ATOM 1434 O O . LEU A 1 185 ? 23.980 20.979 -18.039 1.00 86.12 185 LEU A O 1
ATOM 1438 N N . GLY A 1 186 ? 24.266 18.761 -18.107 1.00 79.56 186 GLY A N 1
ATOM 1439 C CA . GLY A 1 186 ? 25.684 18.705 -18.474 1.00 79.56 186 GLY A CA 1
ATOM 1440 C C . GLY A 1 186 ? 26.001 19.029 -19.939 1.00 79.56 186 GLY A C 1
ATOM 1441 O O . GLY A 1 186 ? 26.823 18.352 -20.556 1.00 79.56 186 GLY A O 1
ATOM 1442 N N . ALA A 1 187 ? 25.411 20.091 -20.494 1.00 83.31 187 ALA A N 1
ATOM 1443 C CA . ALA A 1 187 ? 25.445 20.443 -21.923 1.00 83.31 187 ALA A CA 1
ATOM 1444 C C . ALA A 1 187 ? 26.834 20.796 -22.527 1.00 83.31 187 ALA A C 1
ATOM 1446 O O . ALA A 1 187 ? 26.917 21.237 -23.675 1.00 83.31 187 ALA A O 1
ATOM 1447 N N . GLU A 1 188 ? 27.942 20.596 -21.807 1.00 84.88 188 GLU A N 1
ATOM 1448 C CA . GLU A 1 188 ? 29.314 20.887 -22.254 1.00 84.88 188 GLU A CA 1
ATOM 1449 C C . GLU A 1 188 ? 29.725 20.114 -23.517 1.00 84.88 188 GLU A C 1
ATOM 1451 O O . GLU A 1 188 ? 30.327 20.687 -24.428 1.00 84.88 188 GLU A O 1
ATOM 1456 N N . TRP A 1 189 ? 29.371 18.827 -23.622 1.00 85.06 189 TRP A N 1
ATOM 1457 C CA . TRP A 1 189 ? 29.669 18.047 -24.829 1.00 85.06 189 TRP A CA 1
ATOM 1458 C C . TRP A 1 189 ? 28.890 18.574 -26.043 1.00 85.06 189 TRP A C 1
ATOM 1460 O O . TRP A 1 189 ? 29.487 18.830 -27.090 1.00 85.06 189 TRP A O 1
ATOM 1470 N N . ALA A 1 190 ? 27.589 18.834 -25.874 1.00 84.44 190 ALA A N 1
ATOM 1471 C CA . ALA A 1 190 ? 26.732 19.407 -26.910 1.00 84.44 190 ALA A CA 1
ATOM 1472 C C . ALA A 1 190 ? 27.228 20.797 -27.353 1.00 84.44 190 ALA A C 1
ATOM 1474 O O . ALA A 1 190 ? 27.365 21.050 -28.550 1.00 84.44 190 ALA A O 1
ATOM 1475 N N . LYS A 1 191 ? 27.620 21.674 -26.415 1.00 89.69 191 LYS A N 1
ATOM 1476 C CA . LYS A 1 191 ? 28.286 22.953 -26.726 1.00 89.69 191 LYS A CA 1
ATOM 1477 C C . LYS A 1 191 ? 29.537 22.762 -27.574 1.00 89.69 191 LYS A C 1
ATOM 1479 O O . LYS A 1 191 ? 29.725 23.472 -28.561 1.00 89.69 191 LYS A O 1
ATOM 1484 N N . GLN A 1 192 ? 30.401 21.818 -27.210 1.00 88.88 192 GLN A N 1
ATOM 1485 C CA . GLN A 1 192 ? 31.633 21.559 -27.953 1.00 88.88 192 GLN A CA 1
ATOM 1486 C C . GLN A 1 192 ? 31.371 20.962 -29.343 1.00 88.88 192 GLN A C 1
ATOM 1488 O O . GLN A 1 192 ? 32.116 21.289 -30.267 1.00 88.88 192 GLN A O 1
ATOM 1493 N N . ALA A 1 193 ? 30.321 20.155 -29.520 1.00 84.94 193 ALA A N 1
ATOM 1494 C CA . ALA A 1 193 ? 29.874 19.668 -30.826 1.00 84.94 193 ALA A CA 1
ATOM 1495 C C . ALA A 1 193 ? 29.345 20.819 -31.702 1.00 84.94 193 ALA A C 1
ATOM 1497 O O . ALA A 1 193 ? 29.915 21.096 -32.758 1.00 84.94 193 ALA A O 1
ATOM 1498 N N . LEU A 1 194 ? 28.352 21.580 -31.225 1.00 92.31 194 LEU A N 1
ATOM 1499 C CA . LEU A 1 194 ? 27.769 22.708 -31.967 1.00 92.31 194 LEU A CA 1
ATOM 1500 C C . LEU A 1 194 ? 28.812 23.785 -32.319 1.00 92.31 194 LEU A C 1
ATOM 1502 O O . LEU A 1 194 ? 28.782 24.342 -33.414 1.00 92.31 194 LEU A O 1
ATOM 1506 N N . ASN A 1 195 ? 29.791 24.043 -31.445 1.00 90.69 195 ASN A N 1
ATOM 1507 C CA . ASN A 1 195 ? 30.888 24.973 -31.737 1.00 90.69 195 ASN A CA 1
ATOM 1508 C C . ASN A 1 195 ? 31.833 24.461 -32.844 1.00 90.69 195 ASN A C 1
ATOM 1510 O O . ASN A 1 195 ? 32.368 25.269 -33.603 1.00 90.69 195 ASN A O 1
ATOM 1514 N N . ARG A 1 196 ? 32.042 23.141 -32.977 1.00 87.75 196 ARG A N 1
ATOM 1515 C CA . ARG A 1 196 ? 32.791 22.567 -34.115 1.00 87.75 196 ARG A CA 1
ATOM 1516 C C . ARG A 1 196 ? 31.999 22.715 -35.410 1.00 87.75 196 ARG A C 1
ATOM 1518 O O . ARG A 1 196 ? 32.581 23.098 -36.423 1.00 87.75 196 ARG A O 1
ATOM 1525 N N . VAL A 1 197 ? 30.685 22.483 -35.357 1.00 87.75 197 VAL A N 1
ATOM 1526 C CA . VAL A 1 197 ? 29.796 22.651 -36.512 1.00 87.75 197 VAL A CA 1
ATOM 1527 C C . VAL A 1 197 ? 29.778 24.101 -36.995 1.00 87.75 197 VAL A C 1
ATOM 1529 O O . VAL A 1 197 ? 29.988 24.334 -38.181 1.00 87.75 197 VAL A O 1
ATOM 1532 N N . GLU A 1 198 ? 29.635 25.086 -36.102 1.00 91.56 198 GLU A N 1
ATOM 1533 C CA . GLU A 1 198 ? 29.654 26.512 -36.472 1.00 91.56 198 GLU A CA 1
ATOM 1534 C C . GLU A 1 198 ? 30.949 26.919 -37.199 1.00 91.56 198 GLU A C 1
ATOM 1536 O O . GLU A 1 198 ? 30.906 27.672 -38.173 1.00 91.56 198 GLU A O 1
ATOM 1541 N N . VAL A 1 199 ? 32.098 26.397 -36.757 1.00 90.38 199 VAL A N 1
ATOM 1542 C CA . VAL A 1 199 ? 33.411 26.680 -37.360 1.00 90.38 199 VAL A CA 1
ATOM 1543 C C . VAL A 1 199 ? 33.605 25.963 -38.704 1.00 90.38 199 VAL A C 1
ATOM 1545 O O . VAL A 1 199 ? 34.259 26.508 -39.593 1.00 90.38 199 VAL A O 1
ATOM 1548 N N . ALA A 1 200 ? 33.046 24.762 -38.875 1.00 85.31 200 ALA A N 1
ATOM 1549 C CA . ALA A 1 200 ? 33.199 23.956 -40.089 1.00 85.31 200 ALA A CA 1
ATOM 1550 C C . ALA A 1 200 ? 32.178 24.290 -41.196 1.00 85.31 200 ALA A C 1
ATOM 1552 O O . ALA A 1 200 ? 32.488 24.162 -42.380 1.00 85.31 200 ALA A O 1
ATOM 1553 N N . LEU A 1 201 ? 30.975 24.746 -40.833 1.00 87.50 201 LEU A N 1
ATOM 1554 C CA . LEU A 1 201 ? 29.854 24.978 -41.752 1.00 87.50 201 LEU A CA 1
ATOM 1555 C C . LEU A 1 201 ? 30.163 25.900 -42.957 1.00 87.50 201 LEU A C 1
ATOM 1557 O O . LEU A 1 201 ? 29.726 25.573 -44.062 1.00 87.50 201 LEU A O 1
ATOM 1561 N N . PRO A 1 202 ? 30.923 27.013 -42.833 1.00 83.88 202 PRO A N 1
ATOM 1562 C CA . PRO A 1 202 ? 31.184 27.900 -43.972 1.00 83.88 202 PRO A CA 1
ATOM 1563 C C . PRO A 1 202 ? 32.026 27.245 -45.079 1.00 83.88 202 PRO A C 1
ATOM 1565 O O . PRO A 1 202 ? 31.795 27.492 -46.266 1.00 83.88 202 PRO A O 1
ATOM 1568 N N . SER A 1 203 ? 32.998 26.413 -44.691 1.00 79.12 203 SER A N 1
ATOM 1569 C CA . SER A 1 203 ? 33.955 25.740 -45.581 1.00 79.12 203 SER A CA 1
ATOM 1570 C C . SER A 1 203 ? 33.556 24.306 -45.949 1.00 79.12 203 SER A C 1
ATOM 1572 O O . SER A 1 203 ? 34.242 23.675 -46.754 1.00 79.12 203 SER A O 1
ATOM 1574 N N . ALA A 1 204 ? 32.453 23.795 -45.399 1.00 76.81 204 ALA A N 1
ATOM 1575 C CA . ALA A 1 204 ? 31.921 22.477 -45.711 1.00 76.81 204 ALA A CA 1
ATOM 1576 C C . ALA A 1 204 ? 31.492 22.351 -47.188 1.00 76.81 204 ALA A C 1
ATOM 1578 O O . ALA A 1 204 ? 30.794 23.210 -47.735 1.00 76.81 204 ALA A O 1
ATOM 1579 N N . GLY A 1 205 ? 31.894 21.242 -47.815 1.00 68.62 205 GLY A N 1
ATOM 1580 C CA . GLY A 1 205 ? 31.275 20.715 -49.036 1.00 68.62 205 GLY A CA 1
ATOM 1581 C C . GLY A 1 205 ? 30.146 19.730 -48.708 1.00 68.62 205 GLY A C 1
ATOM 1582 O O . GLY A 1 205 ? 29.974 19.360 -47.546 1.00 68.62 205 GLY A O 1
ATOM 1583 N N . ALA A 1 206 ? 29.413 19.271 -49.727 1.00 61.94 206 ALA A N 1
ATOM 1584 C CA . ALA A 1 206 ? 28.192 18.466 -49.574 1.00 61.94 206 ALA A CA 1
ATOM 1585 C C . ALA A 1 206 ? 28.340 17.249 -48.638 1.00 61.94 206 ALA A C 1
ATOM 1587 O O . ALA A 1 206 ? 27.434 16.945 -47.865 1.00 61.94 206 ALA A O 1
ATOM 1588 N N . ASP A 1 207 ? 29.477 16.550 -48.679 1.00 58.19 207 ASP A N 1
ATOM 1589 C CA . ASP A 1 207 ? 29.710 15.345 -47.865 1.00 58.19 207 ASP A CA 1
ATOM 1590 C C . ASP A 1 207 ? 30.106 15.662 -46.414 1.00 58.19 207 ASP A C 1
ATOM 1592 O O . ASP A 1 207 ? 29.879 14.856 -45.516 1.00 58.19 207 ASP A O 1
ATOM 1596 N N . ALA A 1 208 ? 30.631 16.865 -46.157 1.00 69.50 208 ALA A N 1
ATOM 1597 C CA . ALA A 1 208 ? 30.856 17.351 -44.800 1.00 69.50 208 ALA A CA 1
ATOM 1598 C C . ALA A 1 208 ? 29.546 17.828 -44.150 1.00 69.50 208 ALA A C 1
ATOM 1600 O O . ALA A 1 208 ? 29.346 17.585 -42.965 1.00 69.50 208 ALA A O 1
ATOM 1601 N N . LEU A 1 209 ? 28.631 18.449 -44.912 1.00 70.94 209 LEU A N 1
ATOM 1602 C CA . LEU A 1 209 ? 27.339 1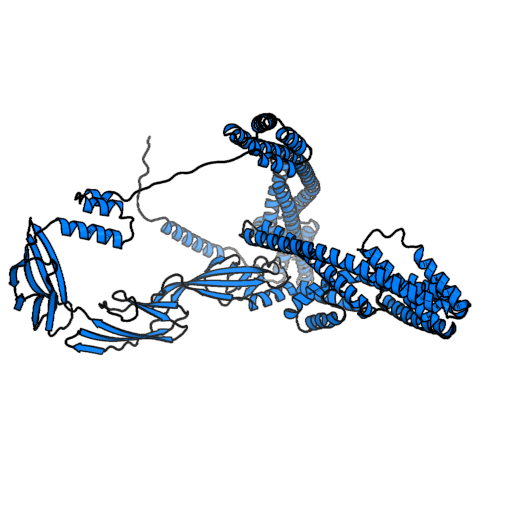8.919 -44.388 1.00 70.94 209 LEU A CA 1
ATOM 1603 C C . LEU A 1 209 ? 26.503 17.798 -43.755 1.00 70.94 209 LEU A C 1
ATOM 1605 O O . LEU A 1 209 ? 25.837 18.046 -42.755 1.00 70.94 209 LEU A O 1
ATOM 1609 N N . PHE A 1 210 ? 26.584 16.569 -44.277 1.00 62.62 210 PHE A N 1
ATOM 1610 C CA . PHE A 1 210 ? 25.933 15.405 -43.670 1.00 62.62 210 PHE A CA 1
ATOM 1611 C C . PHE A 1 210 ? 26.452 15.125 -42.249 1.00 62.62 210 PHE A C 1
ATOM 1613 O O . PHE A 1 210 ? 25.663 15.063 -41.309 1.00 62.62 210 PHE A O 1
ATOM 1620 N N . VAL A 1 211 ? 27.777 15.030 -42.076 1.00 73.19 211 VAL A N 1
ATOM 1621 C CA . VAL A 1 211 ? 28.411 14.792 -40.764 1.00 73.19 211 VAL A CA 1
ATOM 1622 C C . VAL A 1 211 ? 28.111 15.940 -39.798 1.00 73.19 211 VAL A C 1
ATOM 1624 O O . VAL A 1 211 ? 27.813 15.712 -38.633 1.00 73.19 211 VAL A O 1
ATOM 1627 N N . LEU A 1 212 ? 28.122 17.178 -40.294 1.00 78.00 212 LEU A N 1
ATOM 1628 C CA . LEU A 1 212 ? 27.798 18.356 -39.494 1.00 78.00 212 LEU A CA 1
ATOM 1629 C C . LEU A 1 212 ? 26.315 18.426 -39.082 1.00 78.00 212 LEU A C 1
ATOM 1631 O O . LEU A 1 212 ? 26.013 18.996 -38.038 1.00 78.00 212 LEU A O 1
ATOM 1635 N N . ALA A 1 213 ? 25.393 17.860 -39.866 1.00 74.31 213 ALA A N 1
ATOM 1636 C CA . ALA A 1 213 ? 23.986 17.733 -39.482 1.00 74.31 213 ALA A CA 1
ATOM 1637 C C . ALA A 1 213 ? 23.782 16.639 -38.422 1.00 74.31 213 ALA A C 1
ATOM 1639 O O . ALA A 1 213 ? 23.088 16.874 -37.438 1.00 74.31 213 ALA A O 1
ATOM 1640 N N . ASP A 1 214 ? 24.438 15.491 -38.595 1.00 74.00 214 ASP A N 1
ATOM 1641 C CA . ASP A 1 214 ? 24.474 14.373 -37.643 1.00 74.00 214 ASP A CA 1
ATOM 1642 C C . ASP A 1 214 ? 25.090 14.786 -36.284 1.00 74.00 214 ASP A C 1
ATOM 1644 O O . ASP A 1 214 ? 24.547 14.449 -35.233 1.00 74.00 214 ASP A O 1
ATOM 1648 N N . ASP A 1 215 ? 26.142 15.616 -36.279 1.00 76.12 215 ASP A N 1
ATOM 1649 C CA . ASP A 1 215 ? 26.708 16.219 -35.059 1.00 76.12 215 ASP A CA 1
ATOM 1650 C C . ASP A 1 215 ? 25.717 17.162 -34.335 1.00 76.12 215 ASP A C 1
ATOM 1652 O O . ASP A 1 215 ? 25.713 17.208 -33.104 1.00 76.12 215 ASP A O 1
ATOM 1656 N N . VAL A 1 216 ? 24.861 17.905 -35.057 1.00 81.19 216 VAL A N 1
ATOM 1657 C CA . VAL A 1 216 ? 23.799 18.748 -34.452 1.00 81.19 216 VAL A CA 1
ATOM 1658 C C . VAL A 1 216 ? 22.661 17.887 -33.899 1.00 81.19 216 VAL A C 1
ATOM 1660 O O . VAL A 1 216 ? 22.206 18.118 -32.780 1.00 81.19 216 VAL A O 1
ATOM 1663 N N . GLU A 1 217 ? 22.226 16.884 -34.664 1.00 80.62 217 GLU A N 1
ATOM 1664 C CA . GLU A 1 217 ? 21.145 15.954 -34.313 1.00 80.62 217 GLU A CA 1
ATOM 1665 C C . GLU A 1 217 ? 21.500 15.195 -33.018 1.00 80.62 217 GLU A C 1
ATOM 1667 O O . GLU A 1 217 ? 20.750 15.239 -32.042 1.00 80.62 217 GLU A O 1
ATOM 1672 N N . LYS A 1 218 ? 22.723 14.651 -32.931 1.00 77.00 218 LYS A N 1
ATOM 1673 C CA . LYS A 1 218 ? 23.262 14.008 -31.718 1.00 77.00 218 LYS A CA 1
ATOM 1674 C C . LYS A 1 218 ? 23.451 14.959 -30.537 1.00 77.00 218 LYS A C 1
ATOM 1676 O O . LYS A 1 218 ? 23.270 14.542 -29.393 1.00 77.00 218 LYS A O 1
ATOM 1681 N N . ALA A 1 219 ? 23.824 16.219 -30.779 1.00 78.44 219 ALA A N 1
ATOM 1682 C CA . ALA A 1 219 ? 23.948 17.208 -29.708 1.00 78.44 219 ALA A CA 1
ATOM 1683 C C . ALA A 1 219 ? 22.596 17.425 -29.008 1.00 78.44 219 ALA A C 1
ATOM 1685 O O . ALA A 1 219 ? 22.549 17.452 -27.779 1.00 78.44 219 ALA A O 1
ATOM 1686 N N . VAL A 1 220 ? 21.501 17.487 -29.775 1.00 83.19 220 VAL A N 1
ATOM 1687 C CA . VAL A 1 220 ? 20.130 17.580 -29.246 1.00 83.19 220 VAL A CA 1
ATOM 1688 C C . VAL A 1 220 ? 19.679 16.268 -28.590 1.00 83.19 220 VAL A C 1
ATOM 1690 O O . VAL A 1 220 ? 19.233 16.307 -27.443 1.00 83.19 220 VAL A O 1
ATOM 1693 N N . GLU A 1 221 ? 19.863 15.108 -29.241 1.00 80.06 221 GLU A N 1
ATOM 1694 C CA . GLU A 1 221 ? 19.516 13.796 -28.653 1.00 80.06 221 GLU A CA 1
ATOM 1695 C C . GLU A 1 221 ? 20.175 13.594 -27.274 1.00 80.06 221 GLU A C 1
ATOM 1697 O O . GLU A 1 221 ? 19.522 13.130 -26.338 1.00 80.06 221 GLU A O 1
ATOM 1702 N N . SER A 1 222 ? 21.445 13.995 -27.112 1.00 79.88 222 SER A N 1
ATOM 1703 C CA . SER A 1 222 ? 22.178 13.849 -25.844 1.00 79.88 222 SER A CA 1
ATOM 1704 C C . SER A 1 222 ? 21.570 14.642 -24.679 1.00 79.88 222 SER A C 1
ATOM 1706 O O . SER A 1 222 ? 21.584 14.172 -23.542 1.00 79.88 222 SER A O 1
ATOM 1708 N N . ILE A 1 223 ? 20.990 15.813 -24.959 1.00 83.44 223 ILE A N 1
ATOM 1709 C CA . ILE A 1 223 ? 20.371 16.688 -23.954 1.00 83.44 223 ILE A CA 1
ATOM 1710 C C . ILE A 1 223 ? 19.044 16.098 -23.484 1.00 83.44 223 ILE A C 1
ATOM 1712 O O . ILE A 1 223 ? 18.782 16.046 -22.282 1.00 83.44 223 ILE A O 1
ATOM 1716 N N . TYR A 1 224 ? 18.216 15.625 -24.419 1.00 83.81 224 TYR A N 1
ATOM 1717 C CA . TYR A 1 224 ? 16.947 14.985 -24.077 1.00 83.81 224 TYR A CA 1
ATOM 1718 C C . TYR A 1 224 ? 17.155 13.648 -23.354 1.00 83.81 224 TYR A C 1
ATOM 1720 O O . TYR A 1 224 ? 16.400 13.339 -22.432 1.00 83.81 224 TYR A O 1
ATOM 1728 N N . ALA A 1 225 ? 18.209 12.898 -23.696 1.00 76.94 225 ALA A N 1
ATOM 1729 C CA . ALA A 1 225 ? 18.604 11.695 -22.968 1.00 76.94 225 ALA A CA 1
ATOM 1730 C C . ALA A 1 225 ? 19.002 12.001 -21.510 1.00 76.94 225 ALA A C 1
ATOM 1732 O O . ALA A 1 225 ? 18.428 11.400 -20.602 1.00 76.94 225 ALA A O 1
ATOM 1733 N N . GLU A 1 226 ? 19.901 12.967 -21.260 1.00 80.00 226 GLU A N 1
ATOM 1734 C CA . GLU A 1 226 ? 20.289 13.346 -19.886 1.00 80.00 226 GLU A CA 1
ATOM 1735 C C . GLU A 1 226 ? 19.087 13.885 -19.091 1.00 80.00 226 GLU A C 1
ATOM 1737 O O . GLU A 1 226 ? 18.904 13.551 -17.920 1.00 80.00 226 GLU A O 1
ATOM 1742 N N . ALA A 1 227 ? 18.227 14.692 -19.721 1.00 79.12 227 ALA A N 1
ATOM 1743 C CA . ALA A 1 227 ? 17.013 15.202 -19.090 1.00 79.12 227 ALA A CA 1
ATOM 1744 C C . ALA A 1 227 ? 16.059 14.069 -18.669 1.00 79.12 227 ALA A C 1
ATOM 1746 O O . ALA A 1 227 ? 15.537 14.088 -17.551 1.00 79.12 227 ALA A O 1
ATOM 1747 N N . LEU A 1 228 ? 15.859 13.066 -19.529 1.00 78.19 228 LEU A N 1
ATOM 1748 C CA . LEU A 1 228 ? 14.991 11.922 -19.247 1.00 78.19 228 LEU A CA 1
ATOM 1749 C C . LEU A 1 228 ? 15.589 10.987 -18.185 1.00 78.19 228 LEU A C 1
ATOM 1751 O O . LEU A 1 228 ? 14.855 10.532 -17.309 1.00 78.19 228 LEU A O 1
ATOM 1755 N N . GLU A 1 229 ? 16.904 10.756 -18.205 1.00 77.44 229 GLU A N 1
ATOM 1756 C CA . GLU A 1 229 ? 17.626 9.996 -17.173 1.00 77.44 229 GLU A CA 1
ATOM 1757 C C . GLU A 1 229 ? 17.522 10.672 -15.794 1.00 77.44 229 GLU A C 1
ATOM 1759 O O . GLU A 1 229 ? 17.227 10.024 -14.790 1.00 77.44 229 GLU A O 1
ATOM 1764 N N . LYS A 1 230 ? 17.712 11.995 -15.745 1.00 83.38 230 LYS A N 1
ATOM 1765 C CA . LYS A 1 230 ? 17.813 12.780 -14.505 1.00 83.38 230 LYS A CA 1
ATOM 1766 C C . LYS A 1 230 ? 16.470 13.182 -13.892 1.00 83.38 230 LYS A C 1
ATOM 1768 O O . LYS A 1 230 ? 16.383 13.332 -12.673 1.00 83.38 230 LYS A O 1
ATOM 1773 N N . TYR A 1 231 ? 15.444 13.396 -14.719 1.00 85.19 231 TYR A N 1
ATOM 1774 C CA . TYR A 1 231 ? 14.133 13.894 -14.283 1.00 85.19 231 TYR A CA 1
ATOM 1775 C C . TYR A 1 231 ? 12.959 12.979 -14.647 1.00 85.19 231 TYR A C 1
ATOM 1777 O O . TYR A 1 231 ? 11.951 13.024 -13.949 1.00 85.19 231 TYR A O 1
ATOM 1785 N N . GLY A 1 232 ? 13.053 12.148 -15.690 1.00 78.75 232 GLY A N 1
ATOM 1786 C CA . GLY A 1 232 ? 11.903 11.421 -16.245 1.00 78.75 232 GLY A CA 1
ATOM 1787 C C . GLY A 1 232 ? 11.193 10.519 -15.234 1.00 78.75 232 GLY A C 1
ATOM 1788 O O . GLY A 1 232 ? 9.995 10.675 -15.006 1.00 78.75 232 GLY A O 1
ATOM 1789 N N . ALA A 1 233 ? 11.935 9.618 -14.583 1.00 76.50 233 ALA A N 1
ATOM 1790 C CA . ALA A 1 233 ? 11.374 8.720 -13.570 1.00 76.50 233 ALA A CA 1
ATOM 1791 C C . ALA A 1 233 ? 10.942 9.464 -12.291 1.00 76.50 233 ALA A C 1
ATOM 1793 O O . ALA A 1 233 ? 9.879 9.182 -11.744 1.00 76.50 233 ALA A O 1
ATOM 1794 N N . LEU A 1 234 ? 11.740 10.440 -11.841 1.00 84.56 234 LEU A N 1
ATOM 1795 C CA . LEU A 1 234 ? 11.486 11.198 -10.612 1.00 84.56 234 LEU A CA 1
ATOM 1796 C C . LEU A 1 234 ? 10.209 12.046 -10.715 1.00 84.56 234 LEU A C 1
ATOM 1798 O O . LEU A 1 234 ? 9.344 11.982 -9.846 1.00 84.56 234 LEU A O 1
ATOM 1802 N N . LEU A 1 235 ? 10.079 12.828 -11.792 1.00 89.75 235 LEU A N 1
ATOM 1803 C CA . LEU A 1 235 ? 8.928 13.707 -11.995 1.00 89.75 235 LEU A CA 1
ATOM 1804 C C . LEU A 1 235 ? 7.674 12.929 -12.394 1.00 89.75 235 LEU A C 1
ATOM 1806 O O . LEU A 1 235 ? 6.590 13.313 -11.969 1.00 89.75 235 LEU A O 1
ATOM 1810 N N . GLY A 1 236 ? 7.809 11.830 -13.147 1.00 83.31 236 GLY A N 1
ATOM 1811 C CA . GLY A 1 236 ? 6.693 10.922 -13.430 1.00 83.31 236 GLY A CA 1
ATOM 1812 C C . GLY A 1 236 ? 6.128 10.282 -12.158 1.00 83.31 236 GLY A C 1
ATOM 1813 O O . GLY A 1 236 ? 4.913 10.257 -11.979 1.00 83.31 236 GLY A O 1
ATOM 1814 N N . GLY A 1 237 ? 7.000 9.850 -11.237 1.00 83.88 237 GLY A N 1
ATOM 1815 C CA . GLY A 1 237 ? 6.605 9.306 -9.934 1.00 83.88 237 GLY A CA 1
ATOM 1816 C C . GLY A 1 237 ? 5.813 10.306 -9.088 1.00 83.88 237 GLY A C 1
ATOM 1817 O O . GLY A 1 237 ? 4.667 10.026 -8.734 1.00 83.88 237 GLY A O 1
ATOM 1818 N N . TYR A 1 238 ? 6.377 11.494 -8.830 1.00 89.50 238 TYR A N 1
ATOM 1819 C CA . TYR A 1 238 ? 5.668 12.543 -8.083 1.00 89.50 238 TYR A CA 1
ATOM 1820 C C . TYR A 1 238 ? 4.366 12.965 -8.773 1.00 89.50 238 TYR A C 1
ATOM 1822 O O . TYR A 1 238 ? 3.338 13.106 -8.116 1.00 89.50 238 TYR A O 1
ATOM 1830 N N . TYR A 1 239 ? 4.374 13.155 -10.098 1.00 92.88 239 TYR A N 1
ATOM 1831 C CA . TYR A 1 239 ? 3.175 13.587 -10.811 1.00 92.88 239 TYR A CA 1
ATOM 1832 C C . TYR A 1 239 ? 2.058 12.533 -10.776 1.00 92.88 239 TYR A C 1
ATOM 1834 O O . TYR A 1 239 ? 0.907 12.900 -10.553 1.00 92.88 239 TYR A O 1
ATOM 1842 N N . SER A 1 240 ? 2.374 11.242 -10.937 1.00 88.12 240 SER A N 1
ATOM 1843 C CA . SER A 1 240 ? 1.374 10.167 -10.864 1.00 88.12 240 SER A CA 1
ATOM 1844 C C . SER A 1 240 ? 0.731 10.091 -9.470 1.00 88.12 240 SER A C 1
ATOM 1846 O O . SER A 1 240 ? -0.495 10.180 -9.358 1.00 88.12 240 SER A O 1
ATOM 1848 N N . HIS A 1 241 ? 1.544 10.069 -8.403 1.00 90.56 241 HIS A N 1
ATOM 1849 C CA . HIS A 1 241 ? 1.062 10.054 -7.015 1.00 90.56 241 HIS A CA 1
ATOM 1850 C C . HIS A 1 241 ? 0.176 11.271 -6.694 1.00 90.56 241 HIS A C 1
ATOM 1852 O O . HIS A 1 241 ? -0.973 11.132 -6.264 1.00 90.56 241 HIS A O 1
ATOM 1858 N N . LEU A 1 242 ? 0.665 12.478 -6.983 1.00 92.81 242 LEU A N 1
ATOM 1859 C CA . LEU A 1 242 ? -0.052 13.715 -6.681 1.00 92.81 242 LEU A CA 1
ATOM 1860 C C . LEU A 1 242 ? -1.300 13.921 -7.552 1.00 92.81 242 LEU A C 1
ATOM 1862 O O . LEU A 1 242 ? -2.274 14.522 -7.094 1.00 92.81 242 LEU A O 1
ATOM 1866 N N . ASN A 1 243 ? -1.319 13.412 -8.788 1.00 92.38 243 ASN A N 1
ATOM 1867 C CA . ASN A 1 243 ? -2.501 13.476 -9.647 1.00 92.38 243 ASN A CA 1
ATOM 1868 C C . ASN A 1 243 ? -3.612 12.506 -9.199 1.00 92.38 243 ASN A C 1
ATOM 1870 O O . ASN A 1 243 ? -4.786 12.836 -9.375 1.00 92.38 243 ASN A O 1
ATOM 1874 N N . ALA A 1 244 ? -3.279 11.373 -8.567 1.00 89.12 244 ALA A N 1
ATOM 1875 C CA . ALA A 1 244 ? -4.267 10.525 -7.891 1.00 89.12 244 ALA A CA 1
ATOM 1876 C C . ALA A 1 244 ? -4.896 11.253 -6.684 1.00 89.12 244 ALA A C 1
ATOM 1878 O O . ALA A 1 244 ? -6.117 11.288 -6.534 1.00 89.12 244 ALA A O 1
ATOM 1879 N N . LEU A 1 245 ? -4.076 11.942 -5.883 1.00 92.00 245 LEU A N 1
ATOM 1880 C CA . LEU A 1 245 ? -4.519 12.727 -4.719 1.00 92.00 245 LEU A CA 1
ATOM 1881 C C . LEU A 1 245 ? -5.227 14.046 -5.067 1.00 92.00 245 LEU A C 1
ATOM 1883 O O . LEU A 1 245 ? -5.824 14.678 -4.195 1.00 92.00 245 LEU A O 1
ATOM 1887 N N . ARG A 1 246 ? -5.181 14.474 -6.333 1.00 91.12 246 ARG A N 1
ATOM 1888 C CA . ARG A 1 246 ? -5.562 15.815 -6.808 1.00 91.12 246 ARG A CA 1
ATOM 1889 C C . ARG A 1 246 ? -6.913 16.322 -6.307 1.00 91.12 246 ARG A C 1
ATOM 1891 O O . ARG A 1 246 ? -7.052 17.518 -6.085 1.00 91.12 246 ARG A O 1
ATOM 1898 N N . ASN A 1 247 ? -7.909 15.452 -6.156 1.00 89.44 247 ASN A N 1
ATOM 1899 C CA . ASN A 1 247 ? -9.246 15.863 -5.719 1.00 89.44 247 ASN A CA 1
ATOM 1900 C C . ASN A 1 247 ? -9.336 16.098 -4.195 1.00 89.44 247 ASN A C 1
ATOM 1902 O O . ASN A 1 247 ? -10.176 16.883 -3.770 1.00 89.44 247 ASN A O 1
ATOM 1906 N N . ALA A 1 248 ? -8.465 15.468 -3.397 1.00 89.81 248 ALA A N 1
ATOM 1907 C CA . ALA A 1 248 ? -8.356 15.684 -1.951 1.00 89.81 248 ALA A CA 1
ATOM 1908 C C . ALA A 1 248 ? -7.426 16.862 -1.587 1.00 89.81 248 ALA A C 1
ATOM 1910 O O . ALA A 1 248 ? -7.483 17.372 -0.470 1.00 89.81 248 ALA A O 1
ATOM 1911 N N . LEU A 1 249 ? -6.570 17.308 -2.518 1.00 92.25 249 LEU A N 1
ATOM 1912 C CA . LEU A 1 249 ? -5.672 18.446 -2.305 1.00 92.25 249 LEU A CA 1
ATOM 1913 C C . LEU A 1 249 ? -6.432 19.786 -2.180 1.00 92.25 249 LEU A C 1
ATOM 1915 O O . LEU A 1 249 ? -7.350 20.052 -2.974 1.00 92.25 249 LEU A O 1
ATOM 1919 N N . PRO A 1 250 ? -6.000 20.687 -1.270 1.00 92.44 250 PRO A N 1
ATOM 1920 C CA . PRO A 1 250 ? -6.493 22.061 -1.221 1.00 92.44 250 PRO A CA 1
ATOM 1921 C C . PRO A 1 250 ? -6.222 22.824 -2.523 1.00 92.44 250 PRO A C 1
ATOM 1923 O O . PRO A 1 250 ? -5.334 22.472 -3.299 1.00 92.44 250 PRO A O 1
ATOM 1926 N N . ASP A 1 251 ? -6.982 23.896 -2.751 1.00 93.12 251 ASP A N 1
ATOM 1927 C CA . ASP A 1 251 ? -7.027 24.631 -4.024 1.00 93.12 251 ASP A CA 1
ATOM 1928 C C . ASP A 1 251 ? -5.656 25.075 -4.569 1.00 93.12 251 ASP A C 1
ATOM 1930 O O . ASP A 1 251 ? -5.448 25.029 -5.780 1.00 93.12 251 ASP A O 1
ATOM 1934 N N . GLU A 1 252 ? -4.726 25.477 -3.699 1.00 93.19 252 GLU A N 1
ATOM 1935 C CA . GLU A 1 252 ? -3.381 25.937 -4.072 1.00 93.19 252 GLU A CA 1
ATOM 1936 C C . GLU A 1 252 ? -2.512 24.778 -4.589 1.00 93.19 252 GLU A C 1
ATOM 1938 O O . GLU A 1 252 ? -2.067 24.790 -5.738 1.00 93.19 252 GLU A O 1
ATOM 1943 N N . GLN A 1 253 ? -2.360 23.720 -3.792 1.00 95.62 253 GLN A N 1
ATOM 1944 C CA . GLN A 1 253 ? -1.581 22.529 -4.149 1.00 95.62 253 GLN A CA 1
ATOM 1945 C C . GLN A 1 253 ? -2.211 21.793 -5.343 1.00 95.62 253 GLN A C 1
ATOM 1947 O O . GLN A 1 253 ? -1.511 21.316 -6.238 1.00 95.62 253 GLN A O 1
ATOM 1952 N N . ARG A 1 254 ? -3.549 21.770 -5.419 1.00 94.56 254 ARG A N 1
ATOM 1953 C CA . ARG A 1 254 ? -4.292 21.243 -6.569 1.00 94.56 254 ARG A CA 1
ATOM 1954 C C . ARG A 1 254 ? -4.017 22.042 -7.845 1.00 94.56 254 ARG A C 1
ATOM 1956 O O . ARG A 1 254 ? -3.903 21.441 -8.913 1.00 94.56 254 ARG A O 1
ATOM 1963 N N . ALA A 1 255 ? -3.894 23.368 -7.760 1.00 94.38 255 ALA A N 1
ATOM 1964 C CA . ALA A 1 255 ? -3.567 24.212 -8.908 1.00 94.38 255 ALA A CA 1
ATOM 1965 C C . ALA A 1 255 ? -2.135 23.980 -9.420 1.00 94.38 255 ALA A C 1
ATOM 1967 O O . ALA A 1 255 ? -1.929 23.995 -10.636 1.00 94.38 255 ALA A O 1
ATOM 1968 N N . GLU A 1 256 ? -1.168 23.699 -8.540 1.00 93.75 256 GLU A N 1
ATOM 1969 C CA . GLU A 1 256 ? 0.189 23.299 -8.944 1.00 93.75 256 GLU A CA 1
ATOM 1970 C C . GLU A 1 256 ? 0.184 21.965 -9.711 1.00 93.75 256 GLU A C 1
ATOM 1972 O O . GLU A 1 256 ? 0.691 21.902 -10.832 1.00 93.75 256 GLU A O 1
ATOM 1977 N N . VAL A 1 257 ? -0.487 20.929 -9.191 1.00 94.00 257 VAL A N 1
ATOM 1978 C CA . VAL A 1 257 ? -0.599 19.612 -9.859 1.00 94.00 257 VAL A CA 1
ATOM 1979 C C . VAL A 1 257 ? -1.356 19.702 -11.193 1.00 94.00 257 VAL A C 1
ATOM 1981 O O . VAL A 1 257 ? -0.968 19.072 -12.177 1.00 94.00 257 VAL A O 1
ATOM 1984 N N . VAL A 1 258 ? -2.411 20.521 -11.277 1.00 93.44 258 VAL A N 1
ATOM 1985 C CA . VAL A 1 258 ? -3.109 20.781 -12.550 1.00 93.44 258 VAL A CA 1
ATOM 1986 C C . VAL A 1 258 ? -2.201 21.520 -13.540 1.00 93.44 258 VAL A C 1
ATOM 1988 O O . VAL A 1 258 ? -2.176 21.161 -14.717 1.00 93.44 258 VAL A O 1
ATOM 1991 N N . SER A 1 259 ? -1.415 22.499 -13.086 1.00 93.06 259 SER A N 1
ATOM 1992 C CA . SER A 1 259 ? -0.472 23.238 -13.941 1.00 93.06 259 SER A CA 1
ATOM 1993 C C . SER A 1 259 ? 0.668 22.350 -14.449 1.00 93.06 259 SER A C 1
ATOM 1995 O O . SER A 1 259 ? 1.074 22.474 -15.604 1.00 93.06 259 SER A O 1
ATOM 1997 N N . ALA A 1 260 ? 1.140 21.410 -13.623 1.00 93.81 260 ALA A N 1
ATOM 1998 C CA . ALA A 1 260 ? 2.152 20.428 -14.000 1.00 93.81 260 ALA A CA 1
ATOM 1999 C C . ALA A 1 260 ? 1.719 19.553 -15.192 1.00 93.81 260 ALA A C 1
ATOM 2001 O O . ALA A 1 260 ? 2.558 19.213 -16.022 1.00 93.81 260 ALA A O 1
ATOM 2002 N N . SER A 1 261 ? 0.423 19.239 -15.325 1.00 91.38 261 SER A N 1
ATOM 2003 C CA . SER A 1 261 ? -0.092 18.322 -16.362 1.00 91.38 261 SER A CA 1
ATOM 2004 C C . SER A 1 261 ? 0.238 18.716 -17.811 1.00 91.38 261 SER A C 1
ATOM 2006 O O . SER A 1 261 ? 0.329 17.845 -18.670 1.00 91.38 261 SER A O 1
ATOM 2008 N N . ALA A 1 262 ? 0.503 19.998 -18.096 1.00 92.25 262 ALA A N 1
ATOM 2009 C CA . ALA A 1 262 ? 0.919 20.458 -19.427 1.00 92.25 262 ALA A CA 1
ATOM 2010 C C . ALA A 1 262 ? 2.261 19.851 -19.900 1.00 92.25 262 ALA A C 1
ATOM 2012 O O . ALA A 1 262 ? 2.536 19.793 -21.103 1.00 92.25 262 ALA A O 1
ATOM 2013 N N . PHE A 1 263 ? 3.084 19.387 -18.955 1.00 92.12 263 PHE A N 1
ATOM 2014 C CA . PHE A 1 263 ? 4.403 18.797 -19.181 1.00 92.12 263 PHE A CA 1
ATOM 2015 C C . PHE A 1 263 ? 4.398 17.261 -19.259 1.00 92.12 263 PHE A C 1
ATOM 2017 O O . PHE A 1 263 ? 5.468 16.680 -19.430 1.00 92.12 263 PHE A O 1
ATOM 2024 N N . PHE A 1 264 ? 3.243 16.592 -19.155 1.00 88.44 264 PHE A N 1
ATOM 2025 C CA . PHE A 1 264 ? 3.152 15.126 -19.174 1.00 88.44 264 PHE A CA 1
ATOM 2026 C C . PHE A 1 264 ? 2.164 14.621 -20.233 1.00 88.44 264 PHE A C 1
ATOM 2028 O O . PHE A 1 264 ? 1.078 15.169 -20.408 1.00 88.44 264 PHE A O 1
ATOM 2035 N N . ASP A 1 265 ? 2.524 13.535 -20.918 1.00 80.69 265 ASP A N 1
ATOM 2036 C CA . ASP A 1 265 ? 1.639 12.800 -21.828 1.00 80.69 265 ASP A CA 1
ATOM 2037 C C . ASP A 1 265 ? 1.144 11.527 -21.112 1.00 80.69 265 ASP A C 1
ATOM 2039 O O . ASP A 1 265 ? 1.700 10.424 -21.222 1.00 80.69 265 ASP A O 1
ATOM 2043 N N . GLY A 1 266 ? 0.110 11.721 -20.286 1.00 80.00 266 GLY A N 1
ATOM 2044 C CA . GLY A 1 266 ? -0.291 10.775 -19.245 1.00 80.00 266 GLY A CA 1
ATOM 2045 C C . GLY A 1 266 ? 0.590 10.956 -18.009 1.00 80.00 266 GLY A C 1
ATOM 2046 O O . GLY A 1 266 ? 0.641 12.043 -17.449 1.00 80.00 266 GLY A O 1
ATOM 2047 N N . GLU A 1 267 ? 1.298 9.907 -17.599 1.00 75.44 267 GLU A N 1
ATOM 2048 C CA . GLU A 1 267 ? 2.225 9.934 -16.450 1.00 75.44 267 GLU A CA 1
ATOM 2049 C C . GLU A 1 267 ? 3.697 10.121 -16.869 1.00 75.44 267 GLU A C 1
ATOM 2051 O O . GLU A 1 267 ? 4.586 10.207 -16.025 1.00 75.44 267 GLU A O 1
ATOM 2056 N N . GLN A 1 268 ? 3.983 10.181 -18.175 1.00 80.69 268 GLN A N 1
ATOM 2057 C CA . GLN A 1 268 ? 5.344 10.317 -18.699 1.00 80.69 268 GLN A CA 1
ATOM 2058 C C . GLN A 1 268 ? 5.674 11.766 -19.053 1.00 80.69 268 GLN A C 1
ATOM 2060 O O . GLN A 1 268 ? 4.914 12.439 -19.747 1.00 80.69 268 GLN A O 1
ATOM 2065 N N . LEU A 1 269 ? 6.834 12.225 -18.584 1.00 84.31 269 LEU A N 1
ATOM 2066 C CA . LEU A 1 269 ? 7.358 13.571 -18.800 1.00 84.31 269 LEU A CA 1
ATOM 2067 C C . LEU A 1 269 ? 7.649 13.827 -20.289 1.00 84.31 269 LEU A C 1
ATOM 2069 O O . LEU A 1 269 ? 8.520 13.182 -20.876 1.00 84.31 269 LEU A O 1
ATOM 2073 N N . ASN A 1 270 ? 6.984 14.820 -20.878 1.00 87.88 270 ASN A N 1
ATOM 2074 C CA . ASN A 1 270 ? 7.327 15.335 -22.198 1.00 87.88 270 ASN A CA 1
ATOM 2075 C C . ASN A 1 270 ? 8.522 16.294 -22.072 1.00 87.88 270 ASN A C 1
ATOM 2077 O O . ASN A 1 270 ? 8.373 17.478 -21.762 1.00 87.88 270 ASN A O 1
ATOM 2081 N N . VAL A 1 271 ? 9.722 15.75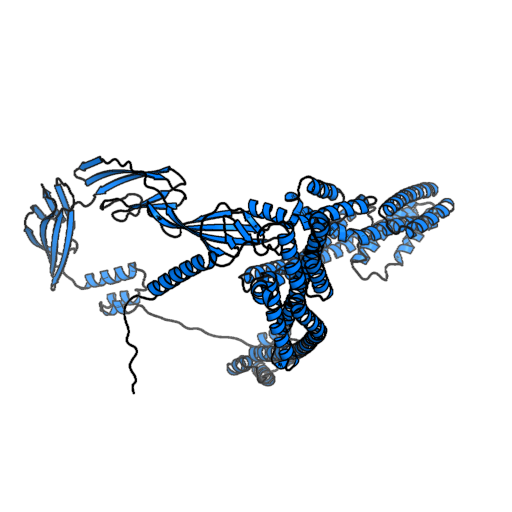8 -22.298 1.00 84.75 271 VAL A N 1
ATOM 2082 C CA . VAL A 1 271 ? 10.987 16.487 -22.125 1.00 84.75 271 VAL A CA 1
ATOM 2083 C C . VAL A 1 271 ? 11.081 17.722 -23.027 1.00 84.75 271 VAL A C 1
ATOM 2085 O O . VAL A 1 271 ? 11.553 18.756 -22.564 1.00 84.75 271 VAL A O 1
ATOM 2088 N N . GLU A 1 272 ? 10.589 17.661 -24.268 1.00 83.62 272 GLU A N 1
ATOM 2089 C CA . GLU A 1 272 ? 10.636 18.792 -25.209 1.00 83.62 272 GLU A CA 1
ATOM 2090 C C . GLU A 1 272 ? 9.811 19.992 -24.716 1.00 83.62 272 GLU A C 1
ATOM 2092 O O . GLU A 1 272 ? 10.270 21.130 -24.794 1.00 83.62 272 GLU A O 1
ATOM 2097 N N . ARG A 1 273 ? 8.616 19.749 -24.156 1.00 89.25 273 ARG A N 1
ATOM 2098 C CA . ARG A 1 273 ? 7.771 20.802 -23.556 1.00 89.25 273 ARG A CA 1
ATOM 2099 C C . ARG A 1 273 ? 8.305 21.305 -22.214 1.00 89.25 273 ARG A C 1
ATOM 2101 O O . ARG A 1 273 ? 8.015 22.437 -21.835 1.00 89.25 273 ARG A O 1
ATOM 2108 N N . ALA A 1 274 ? 9.009 20.454 -21.468 1.00 88.69 274 ALA A N 1
ATOM 2109 C CA . ALA A 1 274 ? 9.424 20.728 -20.094 1.00 88.69 274 ALA A CA 1
ATOM 2110 C C . ALA A 1 274 ? 10.828 21.348 -19.967 1.00 88.69 274 ALA A C 1
ATOM 2112 O O . ALA A 1 274 ? 11.140 21.912 -18.916 1.00 88.69 274 ALA A O 1
ATOM 2113 N N . LEU A 1 275 ? 11.673 21.261 -21.000 1.00 89.62 275 LEU A N 1
ATOM 2114 C CA . LEU A 1 275 ? 13.049 21.761 -20.965 1.00 89.62 275 LEU A CA 1
ATOM 2115 C C . LEU A 1 275 ? 13.105 23.282 -20.738 1.00 89.62 275 LEU A C 1
ATOM 2117 O O . LEU A 1 275 ? 12.416 24.066 -21.388 1.00 89.62 275 LEU A O 1
ATOM 2121 N N . GLY A 1 276 ? 13.954 23.704 -19.803 1.00 90.69 276 GLY A N 1
ATOM 2122 C CA . GLY A 1 276 ? 13.992 25.065 -19.276 1.00 90.69 276 GLY A CA 1
ATOM 2123 C C . GLY A 1 276 ? 13.043 25.287 -18.095 1.00 90.69 276 GLY A C 1
ATOM 2124 O O . GLY A 1 276 ? 13.051 26.379 -17.528 1.00 90.69 276 GLY A O 1
ATOM 2125 N N . SER A 1 277 ? 12.252 24.289 -17.700 1.00 93.69 277 SER A N 1
ATOM 2126 C CA . SER A 1 277 ? 11.359 24.333 -16.535 1.00 93.69 277 SER A CA 1
ATOM 2127 C C . SER A 1 277 ? 11.468 23.094 -15.637 1.00 93.69 277 SER A C 1
ATOM 2129 O O . SER A 1 277 ? 10.835 23.076 -14.583 1.00 93.69 277 SER A O 1
ATOM 2131 N N . LEU A 1 278 ? 12.273 22.077 -15.979 1.00 93.38 278 LEU A N 1
ATOM 2132 C CA . LEU A 1 278 ? 12.384 20.811 -15.230 1.00 93.38 278 LEU A CA 1
ATOM 2133 C C . LEU A 1 278 ? 12.742 21.033 -13.756 1.00 93.38 278 LEU A C 1
ATOM 2135 O O . LEU A 1 278 ? 12.224 20.355 -12.869 1.00 93.38 278 LEU A O 1
ATOM 2139 N N . LYS A 1 279 ? 13.614 22.003 -13.476 1.00 92.25 279 LYS A N 1
ATOM 2140 C CA . LYS A 1 279 ? 14.069 22.345 -12.125 1.00 92.25 279 LYS A CA 1
ATOM 2141 C C . LYS A 1 279 ? 13.021 23.106 -11.308 1.00 92.25 279 LYS A C 1
ATOM 2143 O O . LYS A 1 279 ? 12.989 22.975 -10.085 1.00 92.25 279 LYS A O 1
ATOM 2148 N N . GLU A 1 280 ? 12.175 23.891 -11.968 1.00 93.50 280 GLU A N 1
ATOM 2149 C CA . GLU A 1 280 ? 11.062 24.618 -11.343 1.00 93.50 280 GLU A CA 1
ATOM 2150 C C . GLU A 1 280 ? 9.889 23.660 -11.079 1.00 93.50 280 GLU A C 1
ATOM 2152 O O . GLU A 1 280 ? 9.397 23.593 -9.952 1.00 93.50 280 GLU A O 1
ATOM 2157 N N . LEU A 1 281 ? 9.548 22.827 -12.069 1.00 94.06 281 LEU A N 1
ATOM 2158 C CA . LEU A 1 281 ? 8.571 21.739 -11.984 1.00 94.06 281 LEU A CA 1
ATOM 2159 C C . LEU A 1 281 ? 8.930 20.731 -10.882 1.00 94.06 281 LEU A C 1
ATOM 2161 O O . LEU A 1 281 ? 8.077 20.392 -10.065 1.00 94.06 281 LEU A O 1
ATOM 2165 N N . ARG A 1 282 ? 10.206 20.321 -10.795 1.00 94.06 282 ARG A N 1
ATOM 2166 C CA . ARG A 1 282 ? 10.717 19.486 -9.698 1.00 94.06 282 ARG A CA 1
ATOM 2167 C C . ARG A 1 282 ? 10.411 20.101 -8.334 1.00 94.06 282 ARG A C 1
ATOM 2169 O O . ARG A 1 282 ? 9.848 19.427 -7.483 1.00 94.06 282 ARG A O 1
ATOM 2176 N N . LYS A 1 283 ? 10.768 21.373 -8.135 1.00 93.88 283 LYS A N 1
ATOM 2177 C CA . LYS A 1 283 ? 10.616 22.054 -6.842 1.00 93.88 283 LYS A CA 1
ATOM 2178 C C . LYS A 1 283 ? 9.144 22.206 -6.431 1.00 93.88 283 LYS A C 1
ATOM 2180 O O . LYS A 1 283 ? 8.847 22.133 -5.243 1.00 93.88 283 LYS A O 1
ATOM 2185 N N . SER A 1 284 ? 8.251 22.430 -7.396 1.00 93.19 284 SER A N 1
ATOM 2186 C CA . SER A 1 284 ? 6.799 22.467 -7.181 1.00 93.19 284 SER A CA 1
ATOM 2187 C C . SER A 1 284 ? 6.286 21.100 -6.714 1.00 93.19 284 SER A C 1
ATOM 2189 O O . SER A 1 284 ? 5.772 20.987 -5.602 1.00 93.19 284 SER A O 1
ATOM 2191 N N . LEU A 1 285 ? 6.537 20.037 -7.487 1.00 94.38 285 LEU A N 1
ATOM 2192 C CA . LEU A 1 285 ? 6.069 18.687 -7.153 1.00 94.38 285 LEU A CA 1
ATOM 2193 C C . LEU A 1 285 ? 6.679 18.156 -5.841 1.00 94.38 285 LEU A C 1
ATOM 2195 O O . LEU A 1 285 ? 5.944 17.636 -5.010 1.00 94.38 285 LEU A O 1
ATOM 2199 N N . GLU A 1 286 ? 7.976 18.367 -5.585 1.00 93.31 286 GLU A N 1
ATOM 2200 C CA . GLU A 1 286 ? 8.608 18.036 -4.291 1.00 93.31 286 GLU A CA 1
ATOM 2201 C C . GLU A 1 286 ? 8.003 18.829 -3.116 1.00 93.31 286 GLU A C 1
ATOM 2203 O O . GLU A 1 286 ? 7.925 18.319 -1.996 1.00 93.31 286 GLU A O 1
ATOM 2208 N N . GLY A 1 287 ? 7.562 20.069 -3.352 1.00 92.75 287 GLY A N 1
ATOM 2209 C CA . GLY A 1 287 ? 6.890 20.904 -2.355 1.00 92.75 287 GLY A CA 1
ATOM 2210 C C . GLY A 1 287 ? 5.486 20.403 -2.015 1.00 92.75 287 GLY A C 1
ATOM 2211 O O . GLY A 1 287 ? 5.141 20.304 -0.837 1.00 92.75 287 GLY A O 1
ATOM 2212 N N . VAL A 1 288 ? 4.702 20.031 -3.031 1.00 92.50 288 VAL A N 1
ATOM 2213 C CA . VAL A 1 288 ? 3.363 19.452 -2.846 1.00 92.50 288 VAL A CA 1
ATOM 2214 C C . VAL A 1 288 ? 3.442 18.057 -2.213 1.00 92.50 288 VAL A C 1
ATOM 2216 O O . VAL A 1 288 ? 2.678 17.775 -1.296 1.00 92.50 288 VAL A O 1
ATOM 2219 N N . GLU A 1 289 ? 4.403 17.217 -2.607 1.00 92.31 289 GLU A N 1
ATOM 2220 C CA . GLU A 1 289 ? 4.658 15.914 -1.970 1.00 92.31 289 GLU A CA 1
ATOM 2221 C C . GLU A 1 289 ? 5.024 16.084 -0.484 1.00 92.31 289 GLU A C 1
ATOM 2223 O O . GLU A 1 289 ? 4.461 15.420 0.387 1.00 92.31 289 GLU A O 1
ATOM 2228 N N . SER A 1 290 ? 5.899 17.045 -0.162 1.00 90.06 290 SER A N 1
ATOM 2229 C CA . SER A 1 290 ? 6.256 17.366 1.229 1.00 90.06 290 SER A CA 1
ATOM 2230 C C . SER A 1 290 ? 5.048 17.842 2.048 1.00 90.06 290 SER A C 1
ATOM 2232 O O . SER A 1 290 ? 4.925 17.496 3.222 1.00 90.06 290 SER A O 1
ATOM 2234 N N . PHE A 1 291 ? 4.143 18.616 1.439 1.00 93.94 291 PHE A N 1
ATOM 2235 C CA . PHE A 1 291 ? 2.879 19.020 2.059 1.00 93.94 291 PHE A CA 1
ATOM 2236 C C . PHE A 1 291 ? 1.963 17.811 2.304 1.00 93.94 291 PHE A C 1
ATOM 2238 O O . PHE A 1 291 ? 1.436 17.664 3.405 1.00 93.94 291 PHE A O 1
ATOM 2245 N N . VAL A 1 292 ? 1.820 16.917 1.320 1.00 91.44 292 VAL A N 1
ATOM 2246 C CA . VAL A 1 292 ? 1.023 15.685 1.432 1.00 91.44 292 VAL A CA 1
ATOM 2247 C C . VAL A 1 292 ? 1.506 14.810 2.584 1.00 91.44 292 VAL A C 1
ATOM 2249 O O . VAL A 1 292 ? 0.683 14.375 3.385 1.00 91.44 292 VAL A O 1
ATOM 2252 N N . VAL A 1 293 ? 2.816 14.590 2.725 1.00 88.69 293 VAL A N 1
ATOM 2253 C CA . VAL A 1 293 ? 3.376 13.779 3.822 1.00 88.69 293 VAL A CA 1
ATOM 2254 C C . VAL A 1 293 ? 3.035 14.368 5.199 1.00 88.69 293 VAL A C 1
ATOM 2256 O O . VAL A 1 293 ? 2.705 13.620 6.117 1.00 88.69 293 VAL A O 1
ATOM 2259 N N . VAL A 1 294 ? 3.053 15.697 5.350 1.00 90.19 294 VAL A N 1
ATOM 2260 C CA . VAL A 1 294 ? 2.720 16.371 6.621 1.00 90.19 294 VAL A CA 1
ATOM 2261 C C . VAL A 1 294 ? 1.211 16.375 6.900 1.00 90.19 294 VAL A C 1
ATOM 2263 O O . VAL A 1 294 ? 0.791 16.090 8.020 1.00 90.19 294 VAL A O 1
ATOM 2266 N N . GLU A 1 295 ? 0.386 16.668 5.894 1.00 93.62 295 GLU A N 1
ATOM 2267 C CA . GLU A 1 295 ? -1.072 16.806 6.037 1.00 93.62 295 GLU A CA 1
ATOM 2268 C C . GLU A 1 295 ? -1.847 15.493 5.836 1.00 93.62 295 GLU A C 1
ATOM 2270 O O . GLU A 1 295 ? -3.065 15.464 6.018 1.00 93.62 295 GLU A O 1
ATOM 2275 N N . THR A 1 296 ? -1.163 14.380 5.546 1.00 92.00 296 THR A N 1
ATOM 2276 C CA . THR A 1 296 ? -1.738 13.024 5.432 1.00 92.00 296 THR A CA 1
ATOM 2277 C C . THR A 1 296 ? -2.780 12.690 6.517 1.00 92.00 296 THR A C 1
ATOM 2279 O O . THR A 1 296 ? -3.863 12.229 6.149 1.00 92.00 296 THR A O 1
ATOM 2282 N N . PRO A 1 297 ? -2.574 12.978 7.823 1.00 92.88 297 PRO A N 1
ATOM 2283 C CA . PRO A 1 297 ? -3.570 12.680 8.860 1.00 92.88 297 PRO A CA 1
ATOM 2284 C C . PRO A 1 297 ? -4.857 13.509 8.735 1.00 92.88 297 PRO A C 1
ATOM 2286 O O . PRO A 1 297 ? -5.918 13.087 9.192 1.00 92.88 297 PRO A O 1
ATOM 2289 N N . ASN A 1 298 ? -4.783 14.703 8.148 1.00 93.56 298 ASN A N 1
ATOM 2290 C CA . ASN A 1 298 ? -5.929 15.588 7.946 1.00 93.56 298 ASN A CA 1
ATOM 2291 C C . ASN A 1 298 ? -6.642 15.275 6.623 1.00 93.56 298 ASN A C 1
ATOM 2293 O O . ASN A 1 298 ? -7.871 15.206 6.613 1.00 93.56 298 ASN A O 1
ATOM 2297 N N . LEU A 1 299 ? -5.884 14.990 5.557 1.00 93.19 299 LEU A N 1
ATOM 2298 C CA . LEU A 1 299 ? -6.398 14.519 4.265 1.00 93.19 299 LEU A CA 1
ATOM 2299 C C . LEU A 1 299 ? -7.159 13.191 4.421 1.00 93.19 299 LEU A C 1
ATOM 2301 O O . LEU A 1 299 ? -8.316 13.095 4.011 1.00 93.19 299 LEU A O 1
ATOM 2305 N N . LEU A 1 300 ? -6.559 12.202 5.096 1.00 94.06 300 LEU A N 1
ATOM 2306 C CA . LEU A 1 300 ? -7.212 10.926 5.403 1.00 94.06 300 LEU A CA 1
ATOM 2307 C C . LEU A 1 300 ? -8.448 11.111 6.285 1.00 94.06 300 LEU A C 1
ATOM 2309 O O . LEU A 1 300 ? -9.479 10.509 6.003 1.00 94.06 300 LEU A O 1
ATOM 2313 N N . ARG A 1 301 ? -8.400 11.966 7.320 1.00 94.38 301 ARG A N 1
ATOM 2314 C CA . ARG A 1 301 ? -9.584 12.212 8.162 1.00 94.38 301 ARG A CA 1
ATOM 2315 C C . ARG A 1 301 ? -10.730 12.819 7.359 1.00 94.38 301 ARG A C 1
ATOM 2317 O O . ARG A 1 301 ? -11.862 12.390 7.547 1.00 94.38 301 ARG A O 1
ATOM 2324 N N . ALA A 1 302 ? -10.457 13.789 6.486 1.00 93.12 302 ALA A N 1
ATOM 2325 C CA . ALA A 1 302 ? -11.478 14.385 5.628 1.00 93.12 302 ALA A CA 1
ATOM 2326 C C . ALA A 1 302 ? -12.098 13.326 4.703 1.00 93.12 302 ALA A C 1
ATOM 2328 O O . ALA A 1 302 ? -13.306 13.102 4.758 1.00 93.12 302 ALA A O 1
ATOM 2329 N N . HIS A 1 303 ? -11.261 12.602 3.956 1.00 93.75 303 HIS A N 1
ATOM 2330 C CA . HIS A 1 303 ? -11.692 11.558 3.027 1.00 93.75 303 HIS A CA 1
ATOM 2331 C C . HIS A 1 303 ? -12.512 10.445 3.703 1.00 93.75 303 HIS A C 1
ATOM 2333 O O . HIS A 1 303 ? -13.585 10.087 3.221 1.00 93.75 303 HIS A O 1
ATOM 2339 N N . LEU A 1 304 ? -12.047 9.932 4.845 1.00 93.56 304 LEU A N 1
ATOM 2340 C CA . LEU A 1 304 ? -12.720 8.857 5.583 1.00 93.56 304 LEU A CA 1
ATOM 2341 C C . LEU A 1 304 ? -13.993 9.324 6.308 1.00 93.56 304 LEU A C 1
ATOM 2343 O O . LEU A 1 304 ? -14.820 8.482 6.650 1.00 93.56 304 LEU A O 1
ATOM 2347 N N . THR A 1 305 ? -14.162 10.635 6.532 1.00 92.75 305 THR A N 1
ATOM 2348 C CA . THR A 1 305 ? -15.423 11.227 7.025 1.00 92.75 305 THR A CA 1
ATOM 2349 C C . THR A 1 305 ? -16.430 11.415 5.885 1.00 92.75 305 THR A C 1
ATOM 2351 O O . THR A 1 305 ? -17.621 11.217 6.093 1.00 92.75 305 THR A O 1
ATOM 2354 N N . GLU A 1 306 ? -15.972 11.786 4.684 1.00 90.38 306 GLU A N 1
ATOM 2355 C CA . GLU A 1 306 ? -16.828 11.935 3.496 1.00 90.38 306 GLU A CA 1
ATOM 2356 C C . GLU A 1 306 ? -17.335 10.579 2.975 1.00 90.38 306 GLU A C 1
ATOM 2358 O O . GLU A 1 306 ? -18.493 10.464 2.586 1.00 90.38 306 GLU A O 1
ATOM 2363 N N . ASN A 1 307 ? -16.503 9.536 3.052 1.00 89.12 307 ASN A N 1
ATOM 2364 C CA . ASN A 1 307 ? -16.838 8.159 2.664 1.00 89.12 307 ASN A CA 1
ATOM 2365 C C . ASN A 1 307 ? -17.306 7.304 3.860 1.00 89.12 307 ASN A C 1
ATOM 2367 O O . ASN A 1 307 ? -17.068 6.096 3.894 1.00 89.12 307 ASN A O 1
ATOM 2371 N N . LEU A 1 308 ? -17.930 7.928 4.867 1.00 92.31 308 LEU A N 1
ATOM 2372 C CA . LEU A 1 308 ? -18.455 7.243 6.048 1.00 92.31 308 LEU A CA 1
ATOM 2373 C C . LEU A 1 308 ? -19.924 6.839 5.848 1.00 92.31 308 LEU A C 1
ATOM 2375 O O . LEU A 1 308 ? -20.819 7.683 5.817 1.00 92.31 308 LEU A O 1
ATOM 2379 N N . GLU A 1 309 ? -20.174 5.537 5.776 1.00 93.19 309 GLU A N 1
ATOM 2380 C CA . GLU A 1 309 ? -21.508 4.946 5.717 1.00 93.19 309 GLU A CA 1
ATOM 2381 C C . GLU A 1 309 ? -21.954 4.515 7.125 1.00 93.19 309 GLU A C 1
ATOM 2383 O O . GLU A 1 309 ? -21.202 3.871 7.860 1.00 93.19 309 GLU A O 1
ATOM 2388 N N . ILE A 1 310 ? -23.181 4.874 7.515 1.00 90.50 310 ILE A N 1
ATOM 2389 C CA . ILE A 1 310 ? -23.802 4.448 8.777 1.00 90.50 310 ILE A CA 1
ATOM 2390 C C . ILE A 1 310 ? -25.139 3.787 8.449 1.00 90.50 310 ILE A C 1
ATOM 2392 O O . ILE A 1 310 ? -26.047 4.441 7.936 1.00 90.50 310 ILE A O 1
ATOM 2396 N N . VAL A 1 311 ? -25.261 2.504 8.777 1.00 87.88 311 VAL A N 1
ATOM 2397 C CA . VAL A 1 311 ? -26.480 1.708 8.607 1.00 87.88 311 VAL A CA 1
ATOM 2398 C C . VAL A 1 311 ? -26.986 1.306 9.987 1.00 87.88 311 VAL A C 1
ATOM 2400 O O . VAL A 1 311 ? -26.266 0.668 10.750 1.00 87.88 311 VAL A O 1
ATOM 2403 N N . GLU A 1 312 ? -28.222 1.673 10.316 1.00 85.56 312 GLU A N 1
ATOM 2404 C CA . GLU A 1 312 ? -28.916 1.159 11.501 1.00 85.56 312 GLU A CA 1
ATOM 2405 C C . GLU A 1 312 ? -29.838 0.009 11.090 1.00 85.56 312 GLU A C 1
ATOM 2407 O O . GLU A 1 312 ? -30.629 0.144 10.153 1.00 85.56 312 GLU A O 1
ATOM 2412 N N . SER A 1 313 ? -29.731 -1.115 11.791 1.00 79.06 313 SER A N 1
ATOM 2413 C CA . SER A 1 313 ? -30.497 -2.338 11.558 1.00 79.06 313 SER A CA 1
ATOM 2414 C C . SER A 1 313 ? -31.009 -2.931 12.872 1.00 79.06 313 SER A C 1
ATOM 2416 O O . SER A 1 313 ? -30.546 -2.585 13.959 1.00 79.06 313 SER A O 1
ATOM 2418 N N . VAL A 1 314 ? -31.993 -3.821 12.764 1.00 73.31 314 VAL A N 1
ATOM 2419 C CA . VAL A 1 314 ? -32.572 -4.574 13.881 1.00 73.31 314 VAL A CA 1
ATOM 2420 C C . VAL A 1 314 ? -32.776 -6.007 13.398 1.00 73.31 314 VAL A C 1
ATOM 2422 O O . VAL A 1 314 ? -33.376 -6.213 12.343 1.00 73.31 314 VAL A O 1
ATOM 2425 N N . ASP A 1 315 ? -32.254 -6.976 14.145 1.00 61.53 315 ASP A N 1
ATOM 2426 C CA . ASP A 1 315 ? -32.226 -8.390 13.742 1.00 61.53 315 ASP A CA 1
ATOM 2427 C C . ASP A 1 315 ? -33.523 -9.155 14.089 1.00 61.53 315 ASP A C 1
ATOM 2429 O O . ASP A 1 315 ? -33.790 -10.222 13.534 1.00 61.53 315 ASP A O 1
ATOM 2433 N N . GLU A 1 316 ? -34.365 -8.594 14.965 1.00 62.47 316 GLU A N 1
ATOM 2434 C CA . GLU A 1 316 ? -35.683 -9.123 15.350 1.00 62.47 316 GLU A CA 1
ATOM 2435 C C . GLU A 1 316 ? -36.831 -8.178 14.922 1.00 62.47 316 GLU A C 1
ATOM 2437 O O . GLU A 1 316 ? -36.622 -6.969 14.794 1.00 62.47 316 GLU A O 1
ATOM 2442 N N . PRO A 1 317 ? -38.072 -8.673 14.724 1.00 59.84 317 PRO A N 1
ATOM 2443 C CA . PRO A 1 317 ? -39.232 -7.812 14.488 1.00 59.84 317 PRO A CA 1
ATOM 2444 C C . PRO A 1 317 ? -39.469 -6.862 15.671 1.00 59.84 317 PRO A C 1
ATOM 2446 O O . PRO A 1 317 ? -39.668 -7.309 16.802 1.00 59.84 317 PRO A O 1
ATOM 2449 N N . VAL A 1 318 ? -39.483 -5.552 15.414 1.00 63.19 318 VAL A N 1
ATOM 2450 C CA . VAL A 1 318 ? -39.653 -4.530 16.459 1.00 63.19 318 VAL A CA 1
ATOM 2451 C C . VAL A 1 318 ? -41.040 -4.662 17.084 1.00 63.19 318 VAL A C 1
ATOM 2453 O O . VAL A 1 318 ? -42.038 -4.591 16.376 1.00 63.19 318 VAL A O 1
ATOM 2456 N N . ILE A 1 319 ? -41.134 -4.801 18.407 1.00 66.50 319 ILE A N 1
ATOM 2457 C CA . ILE A 1 319 ? -42.419 -4.732 19.116 1.00 66.50 319 ILE A CA 1
ATOM 2458 C C . ILE A 1 319 ? -42.604 -3.308 19.642 1.00 66.50 319 ILE A C 1
ATOM 2460 O O . ILE A 1 319 ? -41.830 -2.867 20.494 1.00 66.50 319 ILE A O 1
ATOM 2464 N N . VAL A 1 320 ? -43.649 -2.621 19.165 1.00 63.25 320 VAL A N 1
ATOM 2465 C CA . VAL A 1 320 ? -43.935 -1.208 19.479 1.00 63.25 320 VAL A CA 1
ATOM 2466 C C . VAL A 1 320 ? -43.881 -0.974 20.996 1.00 63.25 320 VAL A C 1
ATOM 2468 O O . VAL A 1 320 ? -44.652 -1.570 21.753 1.00 63.25 320 VAL A O 1
ATOM 2471 N N . GLY A 1 321 ? -42.989 -0.090 21.456 1.00 60.44 321 GLY A N 1
ATOM 2472 C CA . GLY A 1 321 ? -42.880 0.274 22.873 1.00 60.44 321 GLY A CA 1
ATOM 2473 C C . GLY A 1 321 ? -42.140 -0.729 23.770 1.00 60.44 321 GLY A C 1
ATOM 2474 O O . GLY A 1 321 ? -42.249 -0.625 24.995 1.00 60.44 321 GLY A O 1
ATOM 2475 N N . ARG A 1 322 ? -41.378 -1.679 23.208 1.00 64.69 322 ARG A N 1
ATOM 2476 C CA . ARG A 1 322 ? -40.414 -2.507 23.959 1.00 64.69 322 ARG A CA 1
ATOM 2477 C C . ARG A 1 322 ? -38.968 -2.085 23.697 1.00 64.69 322 ARG A C 1
ATOM 2479 O O . ARG A 1 322 ? -38.612 -1.617 22.617 1.00 64.69 322 ARG A O 1
ATOM 2486 N N . GLU A 1 323 ? -38.115 -2.298 24.698 1.00 65.56 323 GLU A N 1
ATOM 2487 C CA . GLU A 1 323 ? -36.662 -2.253 24.515 1.00 65.56 323 GLU A CA 1
ATOM 2488 C C . GLU A 1 323 ? -36.245 -3.318 23.493 1.00 65.56 323 GLU A C 1
ATOM 2490 O O . GLU A 1 323 ? -36.564 -4.495 23.652 1.00 65.56 323 GLU A O 1
ATOM 2495 N N . THR A 1 324 ? -35.553 -2.881 22.444 1.00 71.38 324 THR A N 1
ATOM 2496 C CA . THR A 1 324 ? -35.069 -3.697 21.327 1.00 71.38 324 THR A CA 1
ATOM 2497 C C . THR A 1 324 ? -33.582 -3.398 21.109 1.00 71.38 324 THR A C 1
ATOM 2499 O O . THR A 1 324 ? -33.105 -2.299 21.416 1.00 71.38 324 THR A O 1
ATOM 2502 N N . LEU A 1 325 ? -32.829 -4.378 20.613 1.00 77.62 325 LEU A N 1
ATOM 2503 C CA . LEU A 1 325 ? -31.419 -4.213 20.268 1.00 77.62 325 LEU A CA 1
ATOM 2504 C C . LEU A 1 325 ? -31.302 -3.552 18.888 1.00 77.62 325 LEU A C 1
ATOM 2506 O O . LEU A 1 325 ? -31.791 -4.099 17.904 1.00 77.62 325 LEU A O 1
ATOM 2510 N N . VAL A 1 326 ? -30.676 -2.377 18.814 1.00 81.19 326 VAL A N 1
ATOM 2511 C CA . VAL A 1 326 ? -30.375 -1.696 17.547 1.00 81.19 326 VAL A CA 1
ATOM 2512 C C . VAL A 1 326 ? -28.894 -1.868 17.239 1.00 81.19 326 VAL A C 1
ATOM 2514 O O . VAL A 1 326 ? -28.035 -1.462 18.029 1.00 81.19 326 VAL A O 1
ATOM 2517 N N . THR A 1 327 ? -28.624 -2.443 16.073 1.00 85.56 327 THR A N 1
ATOM 2518 C CA . THR A 1 327 ? -27.295 -2.750 15.547 1.00 85.56 327 THR A CA 1
ATOM 2519 C C . THR A 1 327 ? -26.901 -1.645 14.562 1.00 85.56 327 THR A C 1
ATOM 2521 O O . THR A 1 327 ? -27.422 -1.564 13.451 1.00 85.56 327 THR A O 1
ATOM 2524 N N . THR A 1 328 ? -26.001 -0.746 14.959 1.00 89.19 328 THR A N 1
ATOM 2525 C CA . THR A 1 328 ? -25.473 0.326 14.102 1.00 89.19 328 THR A CA 1
ATOM 2526 C C . THR A 1 328 ? -24.139 -0.110 13.498 1.00 89.19 328 THR A C 1
ATOM 2528 O O . THR A 1 328 ? -23.118 -0.133 14.186 1.00 89.19 328 THR A O 1
ATOM 2531 N N . THR A 1 329 ? -24.121 -0.411 12.201 1.00 90.50 329 THR A N 1
ATOM 2532 C CA . THR A 1 329 ? -22.885 -0.653 11.446 1.00 90.50 329 THR A CA 1
ATOM 2533 C C . THR A 1 329 ? -22.353 0.670 10.903 1.00 90.50 329 THR A C 1
ATOM 2535 O O . THR A 1 329 ? -22.993 1.316 10.076 1.00 90.50 329 THR A O 1
ATOM 2538 N N . ILE A 1 330 ? -21.163 1.065 11.348 1.00 93.25 330 ILE A N 1
ATOM 2539 C CA . ILE A 1 330 ? -20.376 2.158 10.768 1.00 93.25 330 ILE A CA 1
ATOM 2540 C C . ILE A 1 330 ? -19.336 1.520 9.852 1.00 93.25 330 ILE A C 1
ATOM 2542 O O . ILE A 1 330 ? -18.611 0.628 10.295 1.00 93.25 330 ILE A O 1
ATOM 2546 N N . SER A 1 331 ? -19.199 1.994 8.615 1.00 92.62 331 SER A N 1
ATOM 2547 C CA . SER A 1 331 ? -18.101 1.593 7.734 1.00 92.62 331 SER A CA 1
ATOM 2548 C C . SER A 1 331 ? -17.517 2.770 6.953 1.00 92.62 331 SER A C 1
ATOM 2550 O O . SER A 1 331 ? -18.169 3.787 6.740 1.00 92.62 331 SER A O 1
ATOM 2552 N N . THR A 1 332 ? -16.243 2.666 6.583 1.00 93.81 332 THR A N 1
ATOM 2553 C CA . THR A 1 332 ? -15.537 3.662 5.767 1.00 93.81 332 THR A CA 1
ATOM 2554 C C . THR A 1 332 ? -14.395 3.001 5.001 1.00 93.81 332 THR A C 1
ATOM 2556 O O . THR A 1 332 ? -13.863 1.962 5.411 1.00 93.81 332 THR A O 1
ATOM 2559 N N . LYS A 1 333 ? -14.022 3.574 3.859 1.00 92.00 333 LYS A N 1
ATOM 2560 C CA . LYS A 1 333 ? -13.027 3.019 2.938 1.00 92.00 333 LYS A CA 1
ATOM 2561 C C . LYS A 1 333 ? -11.972 4.071 2.623 1.00 92.00 333 LYS A C 1
ATOM 2563 O O . LYS A 1 333 ? -12.309 5.225 2.385 1.00 92.00 333 LYS A O 1
ATOM 2568 N N . ASN A 1 334 ? -10.701 3.668 2.619 1.00 92.00 334 ASN A N 1
ATOM 2569 C CA . ASN A 1 334 ? -9.644 4.518 2.086 1.00 92.00 334 ASN A CA 1
ATOM 2570 C C . ASN A 1 334 ? -9.531 4.291 0.576 1.00 92.00 334 ASN A C 1
ATOM 2572 O O . ASN A 1 334 ? -9.173 3.195 0.141 1.00 92.00 334 ASN A O 1
ATOM 2576 N N . ASP A 1 335 ? -9.817 5.328 -0.202 1.00 87.69 335 ASP A N 1
ATOM 2577 C CA . ASP A 1 335 ? -9.643 5.381 -1.656 1.00 87.69 335 ASP A CA 1
ATOM 2578 C C . ASP A 1 335 ? -8.519 6.348 -2.073 1.00 87.69 335 ASP A C 1
ATOM 2580 O O . ASP A 1 335 ? -8.417 6.736 -3.235 1.00 87.69 335 ASP A O 1
ATOM 2584 N N . LEU A 1 336 ? -7.653 6.740 -1.129 1.00 90.19 336 LEU A N 1
ATOM 2585 C CA . LEU A 1 336 ? -6.424 7.484 -1.399 1.00 90.19 336 LEU A CA 1
ATOM 2586 C C . LEU A 1 336 ? -5.193 6.566 -1.265 1.00 90.19 336 LEU A C 1
ATOM 2588 O O . LEU A 1 336 ? -5.140 5.749 -0.342 1.00 90.19 336 LEU A O 1
ATOM 2592 N N . PRO A 1 337 ? -4.131 6.757 -2.071 1.00 87.88 337 PRO A N 1
ATOM 2593 C CA . PRO A 1 337 ? -2.842 6.072 -1.901 1.00 87.88 337 PRO A CA 1
ATOM 2594 C C . PRO A 1 337 ? -2.042 6.509 -0.647 1.00 87.88 337 PRO A C 1
ATOM 2596 O O . PRO A 1 337 ? -0.841 6.270 -0.564 1.00 87.88 337 PRO A O 1
ATOM 2599 N N . LEU A 1 338 ? -2.687 7.123 0.352 1.00 89.62 338 LEU A N 1
ATOM 2600 C CA . LEU A 1 338 ? -2.071 7.559 1.610 1.00 89.62 338 LEU A CA 1
ATOM 2601 C C . LEU A 1 338 ? -2.182 6.488 2.696 1.00 89.62 338 LEU A C 1
ATOM 2603 O O . LEU A 1 338 ? -3.241 5.884 2.859 1.00 89.62 338 LEU A O 1
ATOM 2607 N N . SER A 1 339 ? -1.121 6.316 3.487 1.00 88.31 339 SER A N 1
ATOM 2608 C CA . SER A 1 339 ? -1.112 5.471 4.692 1.00 88.31 339 SER A CA 1
ATOM 2609 C C . SER A 1 339 ? -0.669 6.269 5.924 1.00 88.31 339 SER A C 1
ATOM 2611 O O . SER A 1 339 ? 0.050 7.258 5.795 1.00 88.31 339 SER A O 1
ATOM 2613 N N . TYR A 1 340 ? -1.104 5.861 7.117 1.00 89.81 340 TYR A N 1
ATOM 2614 C CA . TYR A 1 340 ? -0.788 6.519 8.385 1.00 89.81 340 TYR A CA 1
ATOM 2615 C C . TYR A 1 340 ? -0.736 5.512 9.542 1.00 89.81 340 TYR A C 1
ATOM 2617 O O . TYR A 1 340 ? -1.767 5.030 10.013 1.00 89.81 340 TYR A O 1
ATOM 2625 N N . ASP A 1 341 ? 0.473 5.228 10.028 1.00 83.00 341 ASP A N 1
ATOM 2626 C CA . ASP A 1 341 ? 0.756 4.201 11.044 1.00 83.00 341 ASP A CA 1
ATOM 2627 C C . ASP A 1 341 ? 0.539 4.715 12.479 1.00 83.00 341 ASP A C 1
ATOM 2629 O O . ASP A 1 341 ? 1.400 4.611 13.356 1.00 83.00 341 ASP A O 1
ATOM 2633 N N . SER A 1 342 ? -0.592 5.377 12.723 1.00 86.69 342 SER A N 1
ATOM 2634 C CA . SER A 1 342 ? -0.938 5.954 14.024 1.00 86.69 342 SER A CA 1
ATOM 2635 C C . SER A 1 342 ? -2.440 6.168 14.171 1.00 86.69 342 SER A C 1
ATOM 2637 O O . SER A 1 342 ? -3.169 6.289 13.187 1.00 86.69 342 SER A O 1
ATOM 2639 N N . ILE A 1 343 ? -2.893 6.253 15.426 1.00 88.62 343 ILE A N 1
ATOM 2640 C CA . ILE A 1 343 ? -4.315 6.286 15.782 1.00 88.62 343 ILE A CA 1
ATOM 2641 C C . ILE A 1 343 ? -5.013 7.506 15.158 1.00 88.62 343 ILE A C 1
ATOM 2643 O O . ILE A 1 343 ? -4.871 8.637 15.633 1.00 88.62 343 ILE A O 1
ATOM 2647 N N . LEU A 1 344 ? -5.830 7.269 14.130 1.00 92.81 344 LEU A N 1
ATOM 2648 C CA . LEU A 1 344 ? -6.636 8.291 13.478 1.00 92.81 344 LEU A CA 1
ATOM 2649 C C . LEU A 1 344 ? -8.056 8.307 14.048 1.00 92.81 344 LEU A C 1
ATOM 2651 O O . LEU A 1 344 ? -8.820 7.362 13.871 1.00 92.81 344 LEU A O 1
ATOM 2655 N N . ALA A 1 345 ? -8.424 9.411 14.700 1.00 93.75 345 ALA A N 1
ATOM 2656 C CA . ALA A 1 345 ? -9.785 9.642 15.177 1.00 93.75 345 ALA A CA 1
ATOM 2657 C C . ALA A 1 345 ? -10.638 10.372 14.121 1.00 93.75 345 ALA A C 1
ATOM 2659 O O . ALA A 1 345 ? -10.291 11.479 13.692 1.00 93.75 345 ALA A O 1
ATOM 2660 N N . ILE A 1 346 ? -11.772 9.770 13.766 1.00 93.81 346 ILE A N 1
ATOM 2661 C CA . ILE A 1 346 ? -12.808 10.266 12.850 1.00 93.81 346 ILE A CA 1
ATOM 2662 C C . ILE A 1 346 ? -14.070 10.575 13.680 1.00 93.81 346 ILE A C 1
ATOM 2664 O O . ILE A 1 346 ? -14.481 9.727 14.474 1.00 93.81 346 ILE A O 1
ATOM 2668 N N . PRO A 1 347 ? -14.694 11.762 13.561 1.00 90.81 347 PRO A N 1
ATOM 2669 C CA . PRO A 1 347 ? -15.944 12.067 14.258 1.00 90.81 347 PRO A CA 1
ATOM 2670 C C . PRO A 1 347 ? -17.121 11.313 13.621 1.00 90.81 347 PRO A C 1
ATOM 2672 O O . PRO A 1 347 ? -17.293 11.362 12.408 1.00 90.81 347 PRO A O 1
ATOM 2675 N N . VAL A 1 348 ? -17.949 10.646 14.432 1.00 89.81 348 VAL A N 1
ATOM 2676 C CA . VAL A 1 348 ? -19.108 9.873 13.949 1.00 89.81 348 VAL A CA 1
ATOM 2677 C C . VAL A 1 348 ? -20.304 10.085 14.872 1.00 89.81 348 VAL A C 1
ATOM 2679 O O . VAL A 1 348 ? -20.228 9.787 16.065 1.00 89.81 348 VAL A O 1
ATOM 2682 N N . ASP A 1 349 ? -21.427 10.563 14.329 1.00 85.81 349 ASP A N 1
ATOM 2683 C CA . ASP A 1 349 ? -22.643 10.845 15.106 1.00 85.81 349 ASP A CA 1
ATOM 2684 C C . ASP A 1 349 ? -23.518 9.596 15.326 1.00 85.81 349 ASP A C 1
ATOM 2686 O O . ASP A 1 349 ? -24.702 9.566 15.008 1.00 85.81 349 ASP A O 1
ATOM 2690 N N . ALA A 1 350 ? -22.908 8.549 15.884 1.00 83.56 350 ALA A N 1
ATOM 2691 C CA . ALA A 1 350 ? -23.559 7.299 16.276 1.00 83.56 350 ALA A CA 1
ATOM 2692 C C . ALA A 1 350 ? -23.605 7.146 17.809 1.00 83.56 350 ALA A C 1
ATOM 2694 O O . ALA A 1 350 ? -22.975 7.908 18.551 1.00 83.56 350 ALA A O 1
ATOM 2695 N N . ALA A 1 351 ? -24.343 6.150 18.302 1.00 79.56 351 ALA A N 1
ATOM 2696 C CA . ALA A 1 351 ? -24.410 5.811 19.721 1.00 79.56 351 ALA A CA 1
ATOM 2697 C C . ALA A 1 351 ? -24.535 4.295 19.921 1.00 79.56 351 ALA A C 1
ATOM 2699 O O . ALA A 1 351 ? -25.314 3.645 19.236 1.00 79.56 351 ALA A O 1
ATOM 2700 N N . GLY A 1 352 ? -23.796 3.754 20.889 1.00 82.38 352 GLY A N 1
ATOM 2701 C CA . GLY A 1 352 ? -23.801 2.335 21.243 1.00 82.38 352 GLY A CA 1
ATOM 2702 C C . GLY A 1 352 ? -22.497 1.917 21.917 1.00 82.38 352 GLY A C 1
ATOM 2703 O O . GLY A 1 352 ? -21.603 2.741 22.125 1.00 82.38 352 GLY A O 1
ATOM 2704 N N . SER A 1 353 ? -22.400 0.642 22.280 1.00 84.44 353 SER A N 1
ATOM 2705 C CA . SER A 1 353 ? -21.154 -0.017 22.681 1.00 84.44 353 SER A CA 1
ATOM 2706 C C . SER A 1 353 ? -20.636 -0.877 21.536 1.00 84.44 353 SER A C 1
ATOM 2708 O O . SER A 1 353 ? -21.414 -1.559 20.878 1.00 84.44 353 SER A O 1
ATOM 2710 N N . LEU A 1 354 ? -19.326 -0.835 21.296 1.00 86.50 354 LEU A N 1
ATOM 2711 C CA . LEU A 1 354 ? -18.668 -1.662 20.286 1.00 86.50 354 LEU A CA 1
ATOM 2712 C C . LEU A 1 354 ? -18.788 -3.147 20.659 1.00 86.50 354 LEU A C 1
ATOM 2714 O O . LEU A 1 354 ? -18.354 -3.531 21.747 1.00 86.50 354 LEU A O 1
ATOM 2718 N N . VAL A 1 355 ? -19.330 -3.959 19.751 1.00 83.69 355 VAL A N 1
ATOM 2719 C CA . VAL A 1 355 ? -19.402 -5.429 19.883 1.00 83.69 355 VAL A CA 1
ATOM 2720 C C . VAL A 1 355 ? -18.474 -6.148 18.911 1.00 83.69 355 VAL A C 1
ATOM 2722 O O . VAL A 1 355 ? -17.787 -7.085 19.314 1.00 83.69 355 VAL A O 1
ATOM 2725 N N . GLU A 1 356 ? -18.378 -5.677 17.667 1.00 80.69 356 GLU A N 1
ATOM 2726 C CA . GLU A 1 356 ? -17.468 -6.219 16.652 1.00 80.69 356 GLU A CA 1
ATOM 2727 C C . GLU A 1 356 ? -16.879 -5.092 15.790 1.00 80.69 356 GLU A C 1
ATOM 2729 O O . GLU A 1 356 ? -17.413 -3.985 15.738 1.00 80.69 356 GLU A O 1
ATOM 2734 N N . GLY A 1 357 ? -15.768 -5.352 15.103 1.00 81.44 357 GLY A N 1
ATOM 2735 C CA . GLY A 1 357 ? -15.151 -4.412 14.171 1.00 81.44 357 GLY A CA 1
ATOM 2736 C C . GLY A 1 357 ? -13.641 -4.579 14.053 1.00 81.44 357 GLY A C 1
ATOM 2737 O O . GLY A 1 357 ? -12.993 -5.203 14.893 1.00 81.44 357 GLY A O 1
ATOM 2738 N N . ASN A 1 358 ? -13.064 -3.961 13.022 1.00 84.25 358 ASN A N 1
ATOM 2739 C CA . ASN A 1 358 ? -11.617 -3.739 12.911 1.00 84.25 358 ASN A CA 1
ATOM 2740 C C . ASN A 1 358 ? -11.214 -2.291 13.273 1.00 84.25 358 ASN A C 1
ATOM 2742 O O . ASN A 1 358 ? -10.066 -1.897 13.070 1.00 84.25 358 ASN A O 1
ATOM 2746 N N . ALA A 1 359 ? -12.154 -1.517 13.820 1.00 86.50 359 ALA A N 1
ATOM 2747 C CA . ALA A 1 359 ? -11.986 -0.155 14.308 1.00 86.50 359 ALA A CA 1
ATOM 2748 C C . ALA A 1 359 ? -12.547 -0.018 15.734 1.00 86.50 359 ALA A C 1
ATOM 2750 O O . ALA A 1 359 ? -13.533 -0.666 16.088 1.00 86.50 359 ALA A O 1
ATOM 2751 N N . ARG A 1 360 ? -11.938 0.840 16.559 1.00 89.56 360 ARG A N 1
ATOM 2752 C CA . ARG A 1 360 ? -12.395 1.107 17.935 1.00 89.56 360 ARG A CA 1
ATOM 2753 C C . ARG A 1 360 ? -13.400 2.263 17.946 1.00 89.56 360 ARG A C 1
ATOM 2755 O O . ARG A 1 360 ? -13.268 3.187 17.150 1.00 89.56 360 ARG A O 1
ATOM 2762 N N . PHE A 1 361 ? -14.383 2.261 18.847 1.00 89.75 361 PHE A N 1
ATOM 2763 C CA . PHE A 1 361 ? -15.360 3.353 18.961 1.00 89.75 361 PHE A CA 1
ATOM 2764 C C . PHE A 1 361 ? -15.510 3.831 20.405 1.00 89.75 361 PHE A C 1
ATOM 2766 O O . PHE A 1 361 ? -15.906 3.069 21.284 1.00 89.75 361 PHE A O 1
ATOM 2773 N N . GLU A 1 362 ? -15.230 5.113 20.638 1.00 87.62 362 GLU A N 1
ATOM 2774 C CA . GLU A 1 362 ? -15.374 5.768 21.941 1.00 87.62 362 GLU A CA 1
ATOM 2775 C C . GLU A 1 362 ? -15.820 7.225 21.750 1.00 87.62 362 GLU A C 1
ATOM 2777 O O . GLU A 1 362 ? -15.396 7.892 20.811 1.00 87.62 362 GLU A O 1
ATOM 2782 N N . ASN A 1 363 ? -16.635 7.769 22.662 1.00 88.00 363 ASN A N 1
ATOM 2783 C CA . ASN A 1 363 ? -16.929 9.213 22.740 1.00 88.00 363 ASN A CA 1
ATOM 2784 C C . ASN A 1 363 ? -17.359 9.880 21.403 1.00 88.00 363 ASN A C 1
ATOM 2786 O O . ASN A 1 363 ? -16.906 10.985 21.089 1.00 88.00 363 ASN A O 1
ATOM 2790 N N . LYS A 1 364 ? -18.227 9.214 20.619 1.00 89.19 364 LYS A N 1
ATOM 2791 C CA . LYS A 1 364 ? -18.660 9.630 19.261 1.00 89.19 364 LYS A CA 1
ATOM 2792 C C . LYS A 1 364 ? -17.514 9.791 18.248 1.00 89.19 364 LYS A C 1
ATOM 2794 O O . LYS A 1 364 ? -17.524 10.678 17.391 1.00 89.19 364 LYS A O 1
ATOM 2799 N N . LYS A 1 365 ? -16.498 8.933 18.353 1.00 92.50 365 LYS A N 1
ATOM 2800 C CA . LYS A 1 365 ? -15.372 8.864 17.419 1.00 92.50 365 LYS A CA 1
ATOM 2801 C C . LYS A 1 365 ? -15.033 7.422 17.079 1.00 92.50 365 LYS A C 1
ATOM 2803 O O . LYS A 1 365 ? -14.934 6.575 17.965 1.00 92.50 365 LYS A O 1
ATOM 2808 N N . LEU A 1 366 ? -14.805 7.187 15.793 1.00 92.38 366 LEU A N 1
ATOM 2809 C CA . LEU A 1 366 ? -14.189 5.977 15.271 1.00 92.38 366 LEU A CA 1
ATOM 2810 C C . LEU A 1 366 ? -12.667 6.177 15.290 1.00 92.38 366 LEU A C 1
ATOM 2812 O O . LEU A 1 366 ? -12.166 7.175 14.773 1.00 92.38 366 LEU A O 1
ATOM 2816 N N . TYR A 1 367 ? -11.941 5.259 15.912 1.00 92.94 367 TYR A N 1
ATOM 2817 C CA . TYR A 1 367 ? -10.490 5.265 16.043 1.00 92.94 367 TYR A CA 1
ATOM 2818 C C . TYR A 1 367 ? -9.915 4.121 15.204 1.00 92.94 367 TYR A C 1
ATOM 2820 O O . TYR A 1 367 ? -10.210 2.949 15.449 1.00 92.94 367 TYR A O 1
ATOM 2828 N N . LEU A 1 368 ? -9.103 4.476 14.209 1.00 91.50 368 LEU A N 1
ATOM 2829 C CA . LEU A 1 368 ? -8.390 3.538 13.345 1.00 91.50 368 LEU A CA 1
ATOM 2830 C C . LEU A 1 368 ? -6.936 3.463 13.812 1.00 91.50 368 LEU A C 1
ATOM 2832 O O . LEU A 1 368 ? -6.245 4.476 13.789 1.00 91.50 368 LEU A O 1
ATOM 2836 N N . ASP A 1 369 ? -6.477 2.293 14.257 1.00 83.50 369 ASP A N 1
ATOM 2837 C CA . ASP A 1 369 ? -5.154 2.145 14.893 1.00 83.50 369 ASP A CA 1
ATOM 2838 C C . ASP A 1 369 ? -3.990 2.371 13.916 1.00 83.50 369 ASP A C 1
ATOM 2840 O O . ASP A 1 369 ? -2.936 2.874 14.298 1.00 83.50 369 ASP A O 1
ATOM 2844 N N . SER A 1 370 ? -4.223 2.034 12.649 1.00 85.19 370 SER A N 1
ATOM 2845 C CA . SER A 1 370 ? -3.442 2.431 11.477 1.00 85.19 370 SER A CA 1
ATOM 2846 C C . SER A 1 370 ? -4.403 2.586 10.299 1.00 85.19 370 SER A C 1
ATOM 2848 O O . SER A 1 370 ? -5.437 1.911 10.240 1.00 85.19 370 SER A O 1
ATOM 2850 N N . VAL A 1 371 ? -4.068 3.466 9.358 1.00 85.94 371 VAL A N 1
ATOM 2851 C CA . VAL A 1 371 ? -4.764 3.579 8.075 1.00 85.94 371 VAL A CA 1
ATOM 2852 C C . VAL A 1 371 ? -3.835 3.090 6.977 1.00 85.94 371 VAL A C 1
ATOM 2854 O O . VAL A 1 371 ? -2.856 3.745 6.644 1.00 85.94 371 VAL A O 1
ATOM 2857 N N . TRP A 1 372 ? -4.158 1.942 6.402 1.00 83.25 372 TRP A N 1
ATOM 2858 C CA . TRP A 1 372 ? -3.543 1.409 5.190 1.00 83.25 372 TRP A CA 1
ATOM 2859 C C . TRP A 1 372 ? -4.116 2.105 3.950 1.00 83.25 372 TRP A C 1
ATOM 2861 O O . TRP A 1 372 ? -5.252 2.592 3.991 1.00 83.25 372 TRP A O 1
ATOM 2871 N N . GLY A 1 373 ? -3.338 2.122 2.864 1.00 77.94 373 GLY A N 1
ATOM 2872 C CA . GLY A 1 373 ? -3.661 2.762 1.584 1.00 77.94 373 GLY A CA 1
ATOM 2873 C C . GLY A 1 373 ? -4.883 2.222 0.827 1.00 77.94 373 GLY A C 1
ATOM 2874 O O . GLY A 1 373 ? -5.709 1.475 1.355 1.00 77.94 373 GLY A O 1
ATOM 2875 N N . GLU A 1 374 ? -4.984 2.636 -0.436 1.00 81.19 374 GLU A N 1
ATOM 2876 C CA . GLU A 1 374 ? -6.141 2.435 -1.317 1.00 81.19 374 GLU A CA 1
ATOM 2877 C C . GLU A 1 374 ? -6.719 1.002 -1.284 1.00 81.19 374 GLU A C 1
ATOM 2879 O O . GLU A 1 374 ? -6.017 0.001 -1.446 1.00 81.19 374 GLU A O 1
ATOM 2884 N N . GLY A 1 375 ? -8.035 0.897 -1.074 1.00 73.62 375 GLY A N 1
ATOM 2885 C CA . GLY A 1 375 ? -8.763 -0.372 -0.975 1.00 73.62 375 GLY A CA 1
ATOM 2886 C C . GLY A 1 375 ? -8.860 -0.959 0.442 1.00 73.62 375 GLY A C 1
ATOM 2887 O O . GLY A 1 375 ? -9.520 -1.993 0.638 1.00 73.62 375 GLY A O 1
ATOM 2888 N N . ALA A 1 376 ? -8.253 -0.315 1.443 1.00 80.44 376 ALA A N 1
ATOM 2889 C CA . ALA A 1 376 ? -8.469 -0.643 2.849 1.00 80.44 376 ALA A CA 1
ATOM 2890 C C . ALA A 1 376 ? -9.893 -0.275 3.305 1.00 80.44 376 ALA A C 1
ATOM 2892 O O . ALA A 1 376 ? -10.478 0.708 2.852 1.00 80.44 376 ALA A O 1
ATOM 2893 N N . SER A 1 377 ? -10.468 -1.091 4.189 1.00 86.19 377 SER A N 1
ATOM 2894 C CA . SER A 1 377 ? -11.874 -0.997 4.606 1.00 86.19 377 SER A CA 1
ATOM 2895 C C . SER A 1 377 ? -11.964 -1.151 6.120 1.00 86.19 377 SER A C 1
ATOM 2897 O O . SER A 1 377 ? -11.424 -2.116 6.671 1.00 86.19 377 SER A O 1
ATOM 2899 N N . TYR A 1 378 ? -12.656 -0.226 6.773 1.00 90.44 378 TYR A N 1
ATOM 2900 C CA . TYR A 1 378 ? -12.790 -0.156 8.223 1.00 90.44 378 TYR A CA 1
ATOM 2901 C C . TYR A 1 378 ? -14.263 -0.238 8.600 1.00 90.44 378 TYR A C 1
ATOM 2903 O O . TYR A 1 378 ? -15.096 0.383 7.941 1.00 90.44 378 TYR A O 1
ATOM 2911 N N . TYR A 1 379 ? -14.586 -0.989 9.647 1.00 90.81 379 TYR A N 1
ATOM 2912 C CA . TYR A 1 379 ? -15.940 -1.092 10.170 1.00 90.81 379 TYR A CA 1
ATOM 2913 C C . TYR A 1 379 ? -15.958 -1.261 11.691 1.00 90.81 379 TYR A C 1
ATOM 2915 O O . TYR A 1 379 ? -15.039 -1.829 12.291 1.00 90.81 379 TYR A O 1
ATOM 2923 N N . ALA A 1 380 ? -17.033 -0.766 12.293 1.00 90.12 380 ALA A N 1
ATOM 2924 C CA . ALA A 1 380 ? -17.389 -0.961 13.689 1.00 90.12 380 ALA A CA 1
ATOM 2925 C C . ALA A 1 380 ? -18.891 -1.238 13.779 1.00 90.12 380 ALA A C 1
ATOM 2927 O O . ALA A 1 380 ? -19.701 -0.466 13.267 1.00 90.12 380 ALA A O 1
ATOM 2928 N N . VAL A 1 381 ? -19.248 -2.330 14.446 1.00 89.69 381 VAL A N 1
ATOM 2929 C CA . VAL A 1 381 ? -20.622 -2.695 14.786 1.00 89.69 381 VAL A CA 1
ATOM 2930 C C . VAL A 1 381 ? -20.864 -2.267 16.228 1.00 89.69 381 VAL A C 1
ATOM 2932 O O . VAL A 1 381 ? -20.167 -2.707 17.149 1.00 89.69 381 VAL A O 1
ATOM 2935 N N . LEU A 1 382 ? -21.828 -1.370 16.418 1.00 89.81 382 LEU A N 1
ATOM 2936 C CA . LEU A 1 382 ? -22.251 -0.891 17.727 1.00 89.81 382 LEU A CA 1
ATOM 2937 C C . LEU A 1 382 ? -23.627 -1.455 18.063 1.00 89.81 382 LEU A C 1
ATOM 2939 O O . LEU A 1 382 ? -24.544 -1.362 17.255 1.00 89.81 382 LEU A O 1
ATOM 2943 N N . GLU A 1 383 ? -23.797 -1.935 19.285 1.00 85.00 383 GLU A N 1
ATOM 2944 C CA . GLU A 1 383 ? -25.108 -2.265 19.837 1.00 85.00 383 GLU A CA 1
ATOM 2945 C C . GLU A 1 383 ? -25.584 -1.152 20.776 1.00 85.00 383 GLU A C 1
ATOM 2947 O O . GLU A 1 383 ? -24.838 -0.675 21.643 1.00 85.00 383 GLU A O 1
ATOM 2952 N N . ARG A 1 384 ? -26.856 -0.760 20.653 1.00 86.25 384 ARG A N 1
ATOM 2953 C CA . ARG A 1 384 ? -27.575 -0.017 21.696 1.00 86.25 384 ARG A CA 1
ATOM 2954 C C . ARG A 1 384 ? -28.912 -0.680 21.998 1.00 86.25 384 ARG A C 1
ATOM 2956 O O . ARG A 1 384 ? -29.692 -0.952 21.094 1.00 86.25 384 ARG A O 1
ATOM 2963 N N . ILE A 1 385 ? -29.210 -0.875 23.282 1.00 75.12 385 ILE A N 1
ATOM 2964 C CA . ILE A 1 385 ? -30.586 -1.127 23.719 1.00 75.12 385 ILE A CA 1
ATOM 2965 C C . ILE A 1 385 ? -31.325 0.210 23.636 1.00 75.12 385 ILE A C 1
ATOM 2967 O O . ILE A 1 385 ? -30.913 1.189 24.263 1.00 75.12 385 ILE A O 1
ATOM 2971 N N . ALA A 1 386 ? -32.399 0.253 22.855 1.00 64.56 386 ALA A N 1
ATOM 2972 C CA . ALA A 1 386 ? -33.271 1.412 22.727 1.00 64.56 386 ALA A CA 1
ATOM 2973 C C . ALA A 1 386 ? -34.733 0.959 22.775 1.00 64.56 386 ALA A C 1
ATOM 2975 O O . ALA A 1 386 ? -35.076 -0.095 22.246 1.00 64.56 386 ALA A O 1
ATOM 2976 N N . VAL A 1 387 ? -35.618 1.760 23.373 1.00 61.34 387 VAL A N 1
ATOM 2977 C CA . VAL A 1 387 ? -37.054 1.601 23.106 1.00 61.34 387 VAL A CA 1
ATOM 2978 C C . VAL A 1 387 ? -37.291 2.146 21.708 1.00 61.34 387 VAL A C 1
ATOM 2980 O O . VAL A 1 387 ? -37.288 3.361 21.507 1.00 61.34 387 VAL A O 1
ATOM 2983 N N . VAL A 1 388 ? -37.441 1.247 20.741 1.00 56.06 388 VAL A N 1
ATOM 2984 C CA . VAL A 1 388 ? -37.874 1.632 19.403 1.00 56.06 388 VAL A CA 1
ATOM 2985 C C . VAL A 1 388 ? -39.376 1.907 19.496 1.00 56.06 388 VAL A C 1
ATOM 2987 O O . VAL A 1 388 ? -40.139 1.067 19.971 1.00 56.06 388 VAL A O 1
ATOM 2990 N N . GLU A 1 389 ? -39.763 3.109 19.066 1.00 59.97 389 GLU A N 1
ATOM 2991 C CA . GLU A 1 389 ? -41.130 3.654 19.053 1.00 59.97 389 GLU A CA 1
ATOM 2992 C C . GLU A 1 389 ? -41.742 4.010 20.423 1.00 59.97 389 GLU A C 1
ATOM 2994 O O . GLU A 1 389 ? -41.854 3.193 21.337 1.00 59.97 389 GLU A O 1
ATOM 2999 N N . GLN A 1 390 ? -42.245 5.247 20.538 1.00 51.28 390 GLN A N 1
ATOM 3000 C CA . GLN A 1 390 ? -43.096 5.674 21.654 1.00 51.28 390 GLN A CA 1
ATOM 3001 C C . GLN A 1 390 ? -44.557 5.777 21.192 1.00 51.28 390 GLN A C 1
ATOM 3003 O O . GLN A 1 390 ? -44.890 6.563 20.304 1.00 51.28 390 GLN A O 1
ATOM 3008 N N . LEU A 1 391 ? -45.456 5.017 21.826 1.00 54.44 391 LEU A N 1
ATOM 3009 C CA . LEU A 1 391 ? -46.883 5.028 21.493 1.00 54.44 391 LEU A CA 1
ATOM 3010 C C . LEU A 1 391 ? -47.572 6.301 22.027 1.00 54.44 391 LEU A C 1
ATOM 3012 O O . LEU A 1 391 ? -47.840 6.429 23.224 1.00 54.44 391 LEU A O 1
ATOM 3016 N N . VAL A 1 392 ? -47.892 7.244 21.137 1.00 51.81 392 VAL A N 1
ATOM 3017 C CA . VAL A 1 392 ? -48.588 8.496 21.486 1.00 51.81 392 VAL A CA 1
ATOM 3018 C C . VAL A 1 392 ? -50.101 8.256 21.471 1.00 51.81 392 VAL A C 1
ATOM 3020 O O . VAL A 1 392 ? -50.776 8.400 20.449 1.00 51.81 392 VAL A O 1
ATOM 3023 N N . SER A 1 393 ? -50.642 7.837 22.617 1.00 44.41 393 SER A N 1
ATOM 3024 C CA . SER A 1 393 ? -52.002 7.299 22.720 1.00 44.41 393 SER A CA 1
ATOM 3025 C C . SER A 1 393 ? -53.114 8.312 22.402 1.00 44.41 393 SER A C 1
ATOM 3027 O O . SER A 1 393 ? -53.358 9.284 23.116 1.00 44.41 393 SER A O 1
ATOM 3029 N N . SER A 1 394 ? -53.848 8.035 21.321 1.00 46.19 394 SER A N 1
ATOM 3030 C CA . SER A 1 394 ? -55.138 8.661 21.000 1.00 46.19 394 SER A CA 1
ATOM 3031 C C . SER A 1 394 ? -56.013 7.712 20.168 1.00 46.19 394 SER A C 1
ATOM 3033 O O . SER A 1 394 ? -56.349 7.995 19.019 1.00 46.19 394 SER A O 1
ATOM 3035 N N . SER A 1 395 ? -56.359 6.559 20.748 1.00 53.56 395 SER A N 1
ATOM 3036 C CA . SER A 1 395 ? -57.245 5.578 20.116 1.00 53.56 395 SER A CA 1
ATOM 3037 C C . SER A 1 395 ? -58.705 6.042 20.059 1.00 53.56 395 SER A C 1
ATOM 3039 O O . SER A 1 395 ? -59.149 6.922 20.807 1.00 53.56 395 SER A O 1
ATOM 3041 N N . ARG A 1 396 ? -59.463 5.453 19.129 1.00 50.06 396 ARG A N 1
ATOM 3042 C CA . ARG A 1 396 ? -60.889 5.718 18.903 1.00 50.06 396 ARG A CA 1
ATOM 3043 C C . ARG A 1 396 ? -61.520 4.509 18.213 1.00 50.06 396 ARG A C 1
ATOM 3045 O O . ARG A 1 396 ? -61.075 4.158 17.128 1.00 50.06 396 ARG A O 1
ATOM 3052 N N . SER A 1 397 ? -62.560 3.935 18.814 1.00 53.91 397 SER A N 1
ATOM 3053 C CA . SER A 1 397 ? -63.175 2.673 18.378 1.00 53.91 397 SER A CA 1
ATOM 3054 C C . SER A 1 397 ? -64.672 2.784 18.056 1.00 53.91 397 SER A C 1
ATOM 3056 O O . SER A 1 397 ? -65.369 3.659 18.581 1.00 53.91 397 SER A O 1
ATOM 3058 N N . GLN A 1 398 ? -65.154 1.914 17.158 1.00 49.97 398 GLN A N 1
ATOM 3059 C CA . GLN A 1 398 ? -66.554 1.784 16.704 1.00 49.97 398 GLN A CA 1
ATOM 3060 C C . GLN A 1 398 ? -66.880 0.303 16.388 1.00 49.97 398 GLN A C 1
ATOM 3062 O O . GLN A 1 398 ? -65.959 -0.485 16.179 1.00 49.97 398 GLN A O 1
ATOM 3067 N N . VAL A 1 399 ? -68.169 -0.082 16.387 1.00 50.44 399 VAL A N 1
ATOM 3068 C CA . VAL A 1 399 ? -68.626 -1.492 16.287 1.00 50.44 399 VAL A CA 1
ATOM 3069 C C . VAL A 1 399 ? -69.931 -1.613 15.483 1.00 50.44 399 VAL A C 1
ATOM 3071 O O . VAL A 1 399 ? -70.827 -0.785 15.663 1.00 50.44 399 VAL A O 1
ATOM 3074 N N . PHE A 1 400 ? -70.058 -2.659 14.656 1.00 51.66 400 PHE A N 1
ATOM 3075 C CA . PHE A 1 400 ? -71.257 -3.034 13.882 1.00 51.66 400 PHE A CA 1
ATOM 3076 C C . PHE A 1 400 ? -71.412 -4.574 13.803 1.00 51.66 400 PHE A C 1
ATOM 3078 O O . PHE A 1 400 ? -70.432 -5.288 13.997 1.00 51.66 400 PHE A O 1
ATOM 3085 N N . ALA A 1 401 ? -72.611 -5.097 13.508 1.00 51.88 401 ALA A N 1
ATOM 3086 C CA . ALA A 1 401 ? -72.861 -6.535 13.304 1.00 51.88 401 ALA A CA 1
ATOM 3087 C C . ALA A 1 401 ? -74.089 -6.793 12.404 1.00 51.88 401 ALA A C 1
ATOM 3089 O O . ALA A 1 401 ? -75.022 -5.984 12.410 1.00 51.88 401 ALA A O 1
ATOM 3090 N N . ASP A 1 402 ? -74.092 -7.907 11.661 1.00 52.72 402 ASP A N 1
ATOM 3091 C CA . ASP A 1 402 ? -75.250 -8.442 10.924 1.00 52.72 402 ASP A CA 1
ATOM 3092 C C . ASP A 1 402 ? -75.223 -9.987 10.809 1.00 52.72 402 ASP A C 1
ATOM 3094 O O . ASP A 1 402 ? -74.413 -10.653 11.452 1.00 52.72 402 ASP A O 1
ATOM 3098 N N . GLN A 1 403 ? -76.129 -10.565 10.008 1.00 47.84 403 GLN A N 1
ATOM 3099 C CA . GLN A 1 403 ? -76.300 -12.017 9.820 1.00 47.84 403 GLN A CA 1
ATOM 3100 C C . GLN A 1 403 ? -75.056 -12.762 9.300 1.00 47.84 403 GLN A C 1
ATOM 3102 O O . GLN A 1 403 ? -75.026 -13.987 9.372 1.00 47.84 403 GLN A O 1
ATOM 3107 N N . ASN A 1 404 ? -74.055 -12.058 8.764 1.00 49.81 404 ASN A N 1
ATOM 3108 C CA . ASN A 1 404 ? -72.837 -12.653 8.212 1.00 49.81 404 ASN A CA 1
ATOM 3109 C C . ASN A 1 404 ? -71.620 -12.506 9.143 1.00 49.81 404 ASN A C 1
ATOM 3111 O O . ASN A 1 404 ? -70.572 -13.062 8.833 1.00 49.81 404 ASN A O 1
ATOM 3115 N N . GLY A 1 405 ? -71.720 -11.751 10.246 1.00 53.84 405 GLY A N 1
ATOM 3116 C CA . GLY A 1 405 ? -70.620 -11.557 11.197 1.00 53.84 405 GLY A CA 1
ATOM 3117 C C . GLY A 1 405 ? -70.622 -10.202 11.915 1.00 53.84 405 GLY A C 1
ATOM 3118 O O . GLY A 1 405 ? -71.519 -9.370 11.756 1.00 53.84 405 GLY A O 1
ATOM 3119 N N . ALA A 1 406 ? -69.577 -9.968 12.713 1.00 54.97 406 ALA A N 1
ATOM 3120 C CA . ALA A 1 406 ? -69.347 -8.721 13.451 1.00 54.97 406 ALA A CA 1
ATOM 3121 C C . ALA A 1 406 ? -68.104 -7.972 12.936 1.00 54.97 406 ALA A C 1
ATOM 3123 O O . ALA A 1 406 ? -67.134 -8.605 12.519 1.00 54.97 406 ALA A O 1
ATOM 3124 N N . LEU A 1 407 ? -68.131 -6.632 12.990 1.00 58.47 407 LEU A N 1
ATOM 3125 C CA . LEU A 1 407 ? -67.081 -5.736 12.490 1.00 58.47 407 LEU A CA 1
ATOM 3126 C C . LEU A 1 407 ? -66.660 -4.692 13.546 1.00 58.47 407 LEU A C 1
ATOM 3128 O O . LEU A 1 407 ? -67.495 -3.953 14.077 1.00 58.47 407 LEU A O 1
ATOM 3132 N N . PHE A 1 408 ? -65.354 -4.589 13.803 1.00 59.44 408 PHE A N 1
ATOM 3133 C CA . PHE A 1 408 ? -64.730 -3.644 14.748 1.00 59.44 408 PHE A CA 1
ATOM 3134 C C . PHE A 1 408 ? -63.655 -2.787 14.053 1.00 59.44 408 PHE A C 1
ATOM 3136 O O . PHE A 1 408 ? -62.933 -3.312 13.212 1.00 59.44 408 PHE A O 1
ATOM 3143 N N . GLU A 1 409 ? -63.505 -1.504 14.413 1.00 59.12 409 GLU A N 1
ATOM 3144 C CA . GLU A 1 409 ? -62.488 -0.583 13.851 1.00 59.12 409 GLU A CA 1
ATOM 3145 C C . GLU A 1 409 ? -61.699 0.181 14.934 1.00 59.12 409 GLU A C 1
ATOM 3147 O O . GLU A 1 409 ? -62.296 0.665 15.901 1.00 59.12 409 GLU A O 1
ATOM 3152 N N . GLU A 1 410 ? -60.387 0.388 14.730 1.00 64.75 410 GLU A N 1
ATOM 3153 C CA . GLU A 1 410 ? -59.522 1.223 15.591 1.00 64.75 410 GLU A CA 1
ATOM 3154 C C . GLU A 1 410 ? -58.354 1.895 14.813 1.00 64.75 410 GLU A C 1
ATOM 3156 O O . GLU A 1 410 ? -58.136 1.660 13.622 1.00 64.75 410 GLU A O 1
ATOM 3161 N N . THR A 1 411 ? -57.630 2.838 15.435 1.00 67.31 411 THR A N 1
ATOM 3162 C CA . THR A 1 411 ? -56.528 3.604 14.811 1.00 67.31 411 THR A CA 1
ATOM 3163 C C . THR A 1 411 ? -55.473 4.045 15.832 1.00 67.31 411 THR A C 1
ATOM 3165 O O . THR A 1 411 ? -55.818 4.568 16.892 1.00 67.31 411 THR A O 1
ATOM 3168 N N . HIS A 1 412 ? -54.189 3.916 15.478 1.00 70.19 412 HIS A N 1
ATOM 3169 C CA . HIS A 1 412 ? -53.029 4.269 16.310 1.00 70.19 412 HIS A CA 1
ATOM 3170 C C . HIS A 1 412 ? -52.077 5.249 15.597 1.00 70.19 412 HIS A C 1
ATOM 3172 O O . HIS A 1 412 ? -52.060 5.344 14.368 1.00 70.19 412 HIS A O 1
ATOM 3178 N N . SER A 1 413 ? -51.260 5.968 16.376 1.00 69.19 413 SER A N 1
ATOM 3179 C CA . SER A 1 413 ? -50.207 6.872 15.890 1.00 69.19 413 SER A CA 1
ATOM 3180 C C . SER A 1 413 ? -48.885 6.536 16.582 1.00 69.19 413 SER A C 1
ATOM 3182 O O . SER A 1 413 ? -48.848 6.407 17.806 1.00 69.19 413 SER A O 1
ATOM 3184 N N . ILE A 1 414 ? -47.819 6.378 15.798 1.00 70.12 414 ILE A N 1
ATOM 3185 C CA . ILE A 1 414 ? -46.527 5.829 16.240 1.00 70.12 414 ILE A CA 1
ATOM 3186 C C . ILE A 1 414 ? -45.415 6.705 15.656 1.00 70.12 414 ILE A C 1
ATOM 3188 O O . ILE A 1 414 ? -45.442 6.973 14.459 1.00 70.12 414 ILE A O 1
ATOM 3192 N N . ASP A 1 415 ? -44.464 7.164 16.468 1.00 71.12 415 ASP A N 1
ATOM 3193 C CA . ASP A 1 415 ? -43.290 7.922 16.003 1.00 71.12 415 ASP A CA 1
ATOM 3194 C C . ASP A 1 415 ? -42.049 7.019 16.086 1.00 71.12 415 ASP A C 1
ATOM 3196 O O . ASP A 1 415 ? -41.769 6.480 17.161 1.00 71.12 415 ASP A O 1
ATOM 3200 N N . SER A 1 416 ? -41.360 6.795 14.960 1.00 68.38 416 SER A N 1
ATOM 3201 C CA . SER A 1 416 ? -40.292 5.786 14.841 1.00 68.38 416 SER A CA 1
ATOM 3202 C C . SER A 1 416 ? -38.945 6.389 14.431 1.00 68.38 416 SER A C 1
ATOM 3204 O O . SER A 1 416 ? -38.854 7.163 13.476 1.00 68.38 416 SER A O 1
ATOM 3206 N N . GLU A 1 417 ? -37.873 6.023 15.144 1.00 67.06 417 GLU A N 1
ATOM 3207 C CA . GLU A 1 417 ? -36.512 6.511 14.868 1.00 67.06 417 GLU A CA 1
ATOM 3208 C C . GLU A 1 417 ? -35.858 5.826 13.656 1.00 67.06 417 GLU A C 1
ATOM 3210 O O . GLU A 1 417 ? -34.924 6.383 13.076 1.00 67.06 417 GLU A O 1
ATOM 3215 N N . VAL A 1 418 ? -36.328 4.642 13.255 1.00 67.25 418 VAL A N 1
ATOM 3216 C CA . VAL A 1 418 ? -35.720 3.785 12.221 1.00 67.25 418 VAL A CA 1
ATOM 3217 C C . VAL A 1 418 ? -36.795 3.233 11.280 1.00 67.25 418 VAL A C 1
ATOM 3219 O O . VAL A 1 418 ? -37.961 3.151 11.648 1.00 67.25 418 VAL A O 1
ATOM 3222 N N . ALA A 1 419 ? -36.423 2.867 10.051 1.00 68.38 419 ALA A N 1
ATOM 3223 C CA . ALA A 1 419 ? -37.357 2.271 9.095 1.00 68.38 419 ALA A CA 1
ATOM 3224 C C . ALA A 1 419 ? -37.292 0.737 9.184 1.00 68.38 419 ALA A C 1
ATOM 3226 O O . ALA A 1 419 ? -36.306 0.138 8.754 1.00 68.38 419 ALA A O 1
ATOM 3227 N N . ALA A 1 420 ? -38.328 0.110 9.741 1.00 69.50 420 ALA A N 1
ATOM 3228 C CA . ALA A 1 420 ? -38.336 -1.309 10.105 1.00 69.50 420 ALA A CA 1
ATOM 3229 C C . ALA A 1 420 ? -39.677 -1.996 9.785 1.00 69.50 420 ALA A C 1
ATOM 3231 O O . ALA A 1 420 ? -40.658 -1.350 9.409 1.00 69.50 420 ALA A O 1
ATOM 3232 N N . TRP A 1 421 ? -39.716 -3.321 9.943 1.00 67.38 421 TRP A N 1
ATOM 3233 C CA . TRP A 1 421 ? -40.968 -4.048 10.155 1.00 67.38 421 TRP A CA 1
ATOM 3234 C C . TRP A 1 421 ? -41.276 -4.048 11.654 1.00 67.38 421 TRP A C 1
ATOM 3236 O O . TRP A 1 421 ? -40.515 -4.615 12.441 1.00 67.38 421 TRP A O 1
ATOM 3246 N N . SER A 1 422 ? -42.387 -3.415 12.020 1.00 65.69 422 SER A N 1
ATOM 3247 C CA . SER A 1 422 ? -42.836 -3.240 13.401 1.00 65.69 422 SER A CA 1
ATOM 3248 C C . SER A 1 422 ? -44.138 -4.010 13.634 1.00 65.69 422 SER A C 1
ATOM 3250 O O . SER A 1 422 ? -44.992 -4.118 12.752 1.00 65.69 422 SER A O 1
ATOM 3252 N N . VAL A 1 423 ? -44.297 -4.556 14.835 1.00 67.69 423 VAL A N 1
ATOM 3253 C CA . VAL A 1 423 ? -45.448 -5.342 15.282 1.00 67.69 423 VAL A CA 1
ATOM 3254 C C . VAL A 1 423 ? -46.149 -4.581 16.398 1.00 67.69 423 VAL A C 1
ATOM 3256 O O . VAL A 1 423 ? -45.655 -4.484 17.525 1.00 67.69 423 VAL A O 1
ATOM 3259 N N . LEU A 1 424 ? -47.324 -4.041 16.079 1.00 67.94 424 LEU A N 1
ATOM 3260 C CA . LEU A 1 424 ? -48.226 -3.453 17.057 1.00 67.94 424 LEU A CA 1
ATOM 3261 C C . LEU A 1 424 ? -48.965 -4.581 17.782 1.00 67.94 424 LEU A C 1
ATOM 3263 O O . LEU A 1 424 ? -49.781 -5.279 17.180 1.00 67.94 424 LEU A O 1
ATOM 3267 N N . LEU A 1 425 ? -48.685 -4.747 19.074 1.00 64.06 425 LEU A N 1
ATOM 3268 C CA . LEU A 1 425 ? -49.517 -5.565 19.954 1.00 64.06 425 LEU A CA 1
ATOM 3269 C C . LEU A 1 425 ? -50.781 -4.786 20.330 1.00 64.06 425 LEU A C 1
ATOM 3271 O O . LEU A 1 425 ? -50.712 -3.595 20.639 1.00 64.06 425 LEU A O 1
ATOM 3275 N N . LEU A 1 426 ? -51.920 -5.471 20.313 1.00 62.69 426 LEU A N 1
ATOM 3276 C CA . LEU A 1 426 ? -53.215 -4.926 20.702 1.00 62.69 426 LEU A CA 1
ATOM 3277 C C . LEU A 1 426 ? -53.582 -5.425 22.105 1.00 62.69 426 LEU A C 1
ATOM 3279 O O . LEU A 1 426 ? -53.363 -6.587 22.430 1.00 62.69 426 LEU A O 1
ATOM 3283 N N . ASP A 1 427 ? -54.185 -4.565 22.933 1.00 53.28 427 ASP A N 1
ATOM 3284 C CA . ASP A 1 427 ? -54.588 -4.875 24.325 1.00 53.28 427 ASP A CA 1
ATOM 3285 C C . ASP A 1 427 ? -55.771 -5.876 24.428 1.00 53.28 427 ASP A C 1
ATOM 3287 O O . ASP A 1 427 ? -56.420 -5.989 25.473 1.00 53.28 427 ASP A O 1
ATOM 3291 N N . ARG A 1 428 ? -56.110 -6.565 23.332 1.00 53.38 428 ARG A N 1
ATOM 3292 C CA . ARG A 1 428 ? -57.248 -7.480 23.198 1.00 53.38 428 ARG A CA 1
ATOM 3293 C C . ARG A 1 428 ? -56.929 -8.590 22.207 1.00 53.38 428 ARG A C 1
ATOM 3295 O O . ARG A 1 428 ? -56.464 -8.307 21.105 1.00 53.38 428 ARG A O 1
ATOM 3302 N N . ASP A 1 429 ? -57.271 -9.812 22.591 1.00 48.97 429 ASP A N 1
ATOM 3303 C CA . ASP A 1 429 ? -57.271 -10.961 21.694 1.00 48.97 429 ASP A CA 1
ATOM 3304 C C . ASP A 1 429 ? -58.537 -10.923 20.824 1.00 48.97 429 ASP A C 1
ATOM 3306 O O . ASP A 1 429 ? -59.655 -10.822 21.341 1.00 48.97 429 ASP A O 1
ATOM 3310 N N . TYR A 1 430 ? -58.366 -10.995 19.506 1.00 47.94 430 TYR A N 1
ATOM 3311 C CA . TYR A 1 430 ? -59.448 -11.076 18.530 1.00 47.94 430 TYR A CA 1
ATOM 3312 C C . TYR A 1 430 ? -59.146 -12.196 17.525 1.00 47.94 430 TYR A C 1
ATOM 3314 O O . TYR A 1 430 ? -58.037 -12.294 17.003 1.00 47.94 430 TYR A O 1
ATOM 3322 N N . ALA A 1 431 ? -60.149 -13.013 17.198 1.00 41.66 431 ALA A N 1
ATOM 3323 C CA . ALA A 1 431 ? -60.057 -13.930 16.066 1.00 41.66 431 ALA A CA 1
ATOM 3324 C C . ALA A 1 431 ? -60.134 -13.110 14.767 1.00 41.66 431 ALA A C 1
ATOM 3326 O O . ALA A 1 431 ? -61.181 -12.536 14.463 1.00 41.66 431 ALA A O 1
ATOM 3327 N N . PHE A 1 432 ? -59.021 -13.009 14.035 1.00 42.72 432 PHE A N 1
ATOM 3328 C CA . PHE A 1 432 ? -58.944 -12.226 12.802 1.00 42.72 432 PHE A CA 1
ATOM 3329 C C . PHE A 1 432 ? -59.066 -13.108 11.553 1.00 42.72 432 PHE A C 1
ATOM 3331 O O . PHE A 1 432 ? -58.221 -13.974 11.332 1.00 42.72 432 PHE A O 1
ATOM 3338 N N . GLU A 1 433 ? -59.977 -12.765 10.643 1.00 37.69 433 GLU A N 1
ATOM 3339 C CA . GLU A 1 433 ? -59.648 -12.834 9.215 1.00 37.69 433 GLU A CA 1
ATOM 3340 C C . GLU A 1 433 ? -59.080 -11.478 8.768 1.00 37.69 433 GLU A C 1
ATOM 3342 O O . GLU A 1 433 ? -59.761 -10.452 8.836 1.00 37.69 433 GLU A O 1
ATOM 3347 N N . VAL A 1 434 ? -57.826 -11.460 8.301 1.00 37.19 434 VAL A N 1
ATOM 3348 C CA . VAL A 1 434 ? -57.218 -10.289 7.647 1.00 37.19 434 VAL A CA 1
ATOM 3349 C C . VAL A 1 434 ? -56.963 -10.627 6.184 1.00 37.19 434 VAL A C 1
ATOM 3351 O O . VAL A 1 434 ? -56.136 -11.479 5.877 1.00 37.19 434 VAL A O 1
ATOM 3354 N N . LEU A 1 435 ? -57.641 -9.921 5.277 1.00 36.50 435 LEU A N 1
ATOM 3355 C CA . LEU A 1 435 ? -57.647 -10.218 3.836 1.00 36.50 435 LEU A CA 1
ATOM 3356 C C . LEU A 1 435 ? -56.284 -10.112 3.116 1.00 36.50 435 LEU A C 1
ATOM 3358 O O . LEU A 1 435 ? -56.196 -10.547 1.974 1.00 36.50 435 LEU A O 1
ATOM 3362 N N . ASP A 1 436 ? -55.244 -9.556 3.751 1.00 34.38 436 ASP A N 1
ATOM 3363 C CA . ASP A 1 436 ? -53.928 -9.305 3.130 1.00 34.38 436 ASP A CA 1
ATOM 3364 C C . ASP A 1 436 ? -52.717 -9.413 4.102 1.00 34.38 436 ASP A C 1
ATOM 3366 O O . ASP A 1 436 ? -51.619 -8.961 3.768 1.00 34.38 436 ASP A O 1
ATOM 3370 N N . ALA A 1 437 ? -52.853 -9.987 5.313 1.00 37.22 437 ALA A N 1
ATOM 3371 C CA . ALA A 1 437 ? -51.715 -10.106 6.249 1.00 37.22 437 ALA A CA 1
ATOM 3372 C C . ALA A 1 437 ? -51.782 -11.318 7.209 1.00 37.22 437 ALA A C 1
ATOM 3374 O O . ALA A 1 437 ? -52.855 -11.626 7.726 1.00 37.22 437 ALA A O 1
ATOM 3375 N N . PRO A 1 438 ? -50.644 -11.972 7.529 1.00 36.66 438 PRO A N 1
ATOM 3376 C CA . PRO A 1 438 ? -50.591 -13.051 8.516 1.00 36.66 438 PRO A CA 1
ATOM 3377 C C . PRO A 1 438 ? -50.650 -12.491 9.949 1.00 36.66 438 PRO A C 1
ATOM 3379 O O . PRO A 1 438 ? -49.634 -12.074 10.509 1.00 36.66 438 PRO A O 1
ATOM 3382 N N . ALA A 1 439 ? -51.842 -12.483 10.545 1.00 41.16 439 ALA A N 1
ATOM 3383 C CA . ALA A 1 439 ? -52.047 -12.113 11.943 1.00 41.16 439 ALA A CA 1
ATOM 3384 C C . ALA A 1 439 ? -51.909 -13.328 12.880 1.00 41.16 439 ALA A C 1
ATOM 3386 O O . ALA A 1 439 ? -52.408 -14.410 12.585 1.00 41.16 439 ALA A O 1
ATOM 3387 N N . ASN A 1 440 ? -51.286 -13.116 14.042 1.00 44.09 440 ASN A N 1
ATOM 3388 C CA . ASN A 1 440 ? -51.567 -13.900 15.250 1.00 44.09 440 ASN A CA 1
ATOM 3389 C C . ASN A 1 440 ? -52.532 -13.083 16.128 1.00 44.09 440 ASN A C 1
ATOM 3391 O O . ASN A 1 440 ? -52.552 -11.857 16.034 1.00 44.09 440 ASN A O 1
ATOM 3395 N N . GLU A 1 441 ? -53.291 -13.754 16.995 1.00 49.06 441 GLU A N 1
ATOM 3396 C CA . GLU A 1 441 ? -54.560 -13.307 17.617 1.00 49.06 441 GLU A CA 1
ATOM 3397 C C . GLU A 1 441 ? -54.544 -11.996 18.445 1.00 49.06 441 GLU A C 1
ATOM 3399 O O . GLU A 1 441 ? -55.600 -11.527 18.861 1.00 49.06 441 GLU A O 1
ATOM 3404 N N . SER A 1 442 ? -53.395 -11.337 18.626 1.00 55.41 442 SER A N 1
ATOM 3405 C CA . SER A 1 442 ? -53.295 -9.989 19.223 1.00 55.41 442 SER A CA 1
ATOM 3406 C C . SER A 1 442 ? -52.174 -9.106 18.620 1.00 55.41 442 SER A C 1
ATOM 3408 O O . SER A 1 442 ? -51.672 -8.192 19.279 1.00 55.41 442 SER A O 1
ATOM 3410 N N . ALA A 1 443 ? -51.761 -9.343 17.362 1.00 58.31 443 ALA A N 1
ATOM 3411 C CA . ALA A 1 443 ? -50.602 -8.681 16.738 1.00 58.31 443 ALA A CA 1
ATOM 3412 C C . ALA A 1 443 ? -50.808 -8.242 15.269 1.00 58.31 443 ALA A C 1
ATOM 3414 O O . ALA A 1 443 ? -51.131 -9.059 14.407 1.00 58.31 443 ALA A O 1
ATOM 3415 N N . VAL A 1 444 ? -50.509 -6.971 14.959 1.00 62.62 444 VAL A N 1
ATOM 3416 C CA . VAL A 1 444 ? -50.547 -6.393 13.598 1.00 62.62 444 VAL A CA 1
ATOM 3417 C C . VAL A 1 444 ? -49.141 -5.993 13.141 1.00 62.62 444 VAL A C 1
ATOM 3419 O O . VAL A 1 444 ? -48.536 -5.077 13.700 1.00 62.62 444 VAL A O 1
ATOM 3422 N N . ALA A 1 445 ? -48.628 -6.649 12.098 1.00 64.69 445 ALA A N 1
ATOM 3423 C CA . ALA A 1 445 ? -47.361 -6.289 11.462 1.00 64.69 445 ALA A CA 1
ATOM 3424 C C . ALA A 1 445 ? -47.552 -5.182 10.409 1.00 64.69 445 ALA A C 1
ATOM 3426 O O . ALA A 1 445 ? -48.437 -5.265 9.559 1.00 64.69 445 ALA A O 1
ATOM 3427 N N . PHE A 1 446 ? -46.695 -4.162 10.432 1.00 67.88 446 PHE A N 1
ATOM 3428 C CA . PHE A 1 446 ? -46.662 -3.084 9.443 1.00 67.88 446 PHE A CA 1
ATOM 3429 C C . PHE A 1 446 ? -45.219 -2.636 9.176 1.00 67.88 446 PHE A C 1
ATOM 3431 O O . PHE A 1 446 ? -44.303 -2.939 9.940 1.00 67.88 446 PHE A O 1
ATOM 3438 N N . ARG A 1 447 ? -44.997 -1.904 8.081 1.00 71.75 447 ARG A N 1
ATOM 3439 C CA . ARG A 1 447 ? -43.694 -1.298 7.780 1.00 71.75 447 ARG A CA 1
ATOM 3440 C C . ARG A 1 447 ? -43.699 0.164 8.218 1.00 71.75 447 ARG A C 1
ATOM 3442 O O . ARG A 1 447 ? -44.469 0.951 7.673 1.00 71.75 447 ARG A O 1
ATOM 3449 N N . ALA A 1 448 ? -42.851 0.513 9.179 1.00 68.62 448 ALA A N 1
ATOM 3450 C CA . ALA A 1 448 ? -42.680 1.882 9.648 1.00 68.62 448 ALA A CA 1
ATOM 3451 C C . ALA A 1 448 ? -41.691 2.651 8.754 1.00 68.62 448 ALA A C 1
ATOM 3453 O O . ALA A 1 448 ? -40.623 2.139 8.406 1.00 68.62 448 ALA A O 1
ATOM 3454 N N . GLU A 1 449 ? -42.020 3.898 8.415 1.00 75.94 449 GLU A N 1
ATOM 3455 C CA . GLU A 1 449 ? -41.041 4.885 7.942 1.00 75.94 449 GLU A CA 1
ATOM 3456 C C . GLU A 1 449 ? -40.511 5.727 9.117 1.00 75.94 449 GLU A C 1
ATOM 3458 O O . GLU A 1 449 ? -41.108 5.764 10.192 1.00 75.94 449 GLU A O 1
ATOM 3463 N N . LYS A 1 450 ? -39.387 6.428 8.931 1.00 72.94 450 LYS A N 1
ATOM 3464 C CA . LYS A 1 450 ? -38.796 7.277 9.977 1.00 72.94 450 LYS A CA 1
ATOM 3465 C C . LYS A 1 450 ? -39.670 8.517 10.225 1.00 72.94 450 LYS A C 1
ATOM 3467 O O . LYS A 1 450 ? -39.828 9.348 9.330 1.00 72.94 450 LYS A O 1
ATOM 3472 N N . GLY A 1 451 ? -40.195 8.659 11.441 1.00 69.31 451 GLY A N 1
ATOM 3473 C CA . GLY A 1 451 ? -41.134 9.708 11.853 1.00 69.31 451 GLY A CA 1
ATO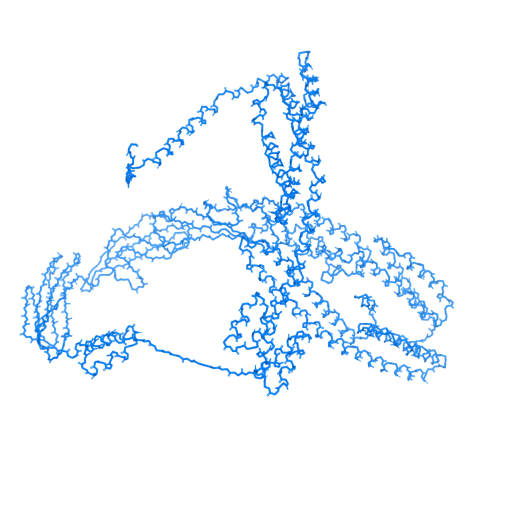M 3474 C C . GLY A 1 451 ? -42.536 9.185 12.203 1.00 69.31 451 GLY A C 1
ATOM 3475 O O . GLY A 1 451 ? -42.716 8.020 12.564 1.00 69.31 451 GLY A O 1
ATOM 3476 N N . ILE A 1 452 ? -43.544 10.062 12.102 1.00 74.88 452 ILE A N 1
ATOM 3477 C CA . ILE A 1 452 ? -44.914 9.786 12.566 1.00 74.88 452 ILE A CA 1
ATOM 3478 C C . ILE A 1 452 ? -45.713 8.980 11.531 1.00 74.88 452 ILE A C 1
ATOM 3480 O O . ILE A 1 452 ? -46.213 9.516 10.540 1.00 74.88 452 ILE A O 1
ATOM 3484 N N . ASN A 1 453 ? -45.917 7.705 11.843 1.00 72.56 453 ASN A N 1
ATOM 3485 C CA . ASN A 1 453 ? -46.763 6.751 11.140 1.00 72.56 453 ASN A CA 1
ATOM 3486 C C . ASN A 1 453 ? -48.182 6.720 11.742 1.00 72.56 453 ASN A C 1
ATOM 3488 O O . ASN A 1 453 ? -48.404 7.087 12.904 1.00 72.56 453 ASN A O 1
ATOM 3492 N N . LYS A 1 454 ? -49.154 6.231 10.963 1.00 72.69 454 LYS A N 1
ATOM 3493 C CA . LYS A 1 454 ? -50.519 5.936 11.427 1.00 72.69 454 LYS A CA 1
ATOM 3494 C C . LYS A 1 454 ? -50.967 4.574 10.925 1.00 72.69 454 LYS A C 1
ATOM 3496 O O . LYS A 1 454 ? -50.854 4.301 9.735 1.00 72.69 454 LYS A O 1
ATOM 3501 N N . VAL A 1 455 ? -51.516 3.769 11.827 1.00 69.31 455 VAL A N 1
ATOM 3502 C CA . VAL A 1 455 ? -51.998 2.412 11.545 1.00 69.31 455 VAL A CA 1
ATOM 3503 C C . VAL A 1 455 ? -53.504 2.374 11.789 1.00 69.31 455 VAL A C 1
ATOM 3505 O O . VAL A 1 455 ? -53.972 2.842 12.827 1.00 69.31 455 VAL A O 1
ATOM 3508 N N . PHE A 1 456 ? -54.253 1.840 10.829 1.00 65.62 456 PHE A N 1
ATOM 3509 C CA . PHE A 1 456 ? -55.693 1.580 10.899 1.00 65.62 456 PHE A CA 1
ATOM 3510 C C . PHE A 1 456 ? -55.903 0.075 10.744 1.00 65.62 456 PHE A C 1
ATOM 3512 O O . PHE A 1 456 ? -55.234 -0.538 9.912 1.00 65.62 456 PHE A O 1
ATOM 3519 N N . PHE A 1 457 ? -56.828 -0.505 11.505 1.00 63.53 457 PHE A N 1
ATOM 3520 C CA . PHE A 1 457 ? -57.239 -1.893 11.313 1.00 63.53 457 PHE A CA 1
ATOM 3521 C C . PHE A 1 457 ? -58.740 -2.071 11.550 1.00 63.53 457 PHE A C 1
ATOM 3523 O O . PHE A 1 457 ? -59.367 -1.337 12.319 1.00 63.53 457 PHE A O 1
ATOM 3530 N N . SER A 1 458 ? -59.289 -3.078 10.876 1.00 53.97 458 SER A N 1
ATOM 3531 C CA . SER A 1 458 ? -60.683 -3.500 10.950 1.00 53.97 458 SER A CA 1
ATOM 3532 C C . SER A 1 458 ? -60.742 -5.020 11.095 1.00 53.97 458 SER A C 1
ATOM 3534 O O . SER A 1 458 ? -60.029 -5.712 10.370 1.00 53.97 458 SER A O 1
ATOM 3536 N N . VAL A 1 459 ? -61.574 -5.534 12.000 1.00 57.69 459 VAL A N 1
ATOM 3537 C CA . VAL A 1 459 ? -61.639 -6.966 12.347 1.00 57.69 459 VAL A CA 1
ATOM 3538 C C . VAL A 1 459 ? -63.005 -7.537 12.007 1.00 57.69 459 VAL A C 1
ATOM 3540 O O . VAL A 1 459 ? -64.005 -6.994 12.473 1.00 57.69 459 VAL A O 1
ATOM 3543 N N . PHE A 1 460 ? -63.031 -8.631 11.246 1.00 53.22 460 PHE A N 1
ATOM 3544 C CA . PHE A 1 460 ? -64.224 -9.411 10.920 1.00 53.22 460 PHE A CA 1
ATOM 3545 C C . PHE A 1 460 ? -64.173 -10.779 11.617 1.00 53.22 460 PHE A C 1
ATOM 3547 O O . PHE A 1 460 ? -63.121 -11.418 11.630 1.00 53.22 460 PHE A O 1
ATOM 3554 N N . VAL A 1 461 ? -65.299 -11.216 12.192 1.00 56.00 461 VAL A N 1
ATOM 3555 C CA . VAL A 1 461 ? -65.431 -12.510 12.889 1.00 56.00 461 VAL A CA 1
ATOM 3556 C C . VAL A 1 461 ? -66.306 -13.450 12.056 1.00 56.00 461 VAL A C 1
ATOM 3558 O O . VAL A 1 461 ? -67.527 -13.300 12.050 1.00 56.00 461 VAL A O 1
ATOM 3561 N N . ALA A 1 462 ? -65.670 -14.394 11.355 1.00 45.34 462 ALA A N 1
ATOM 3562 C CA . ALA A 1 462 ? -66.310 -15.261 10.359 1.00 45.34 462 ALA A CA 1
ATOM 3563 C C . ALA A 1 462 ? -67.036 -16.490 10.944 1.00 45.34 462 ALA A C 1
ATOM 3565 O O . ALA A 1 462 ? -68.139 -16.814 10.512 1.00 45.34 462 ALA A O 1
ATOM 3566 N N . GLU A 1 463 ? -66.452 -17.157 11.947 1.00 56.22 463 GLU A N 1
ATOM 3567 C CA . GLU A 1 463 ? -67.050 -18.322 12.619 1.00 56.22 463 GLU A CA 1
ATOM 3568 C C . GLU A 1 463 ? -67.439 -17.977 14.071 1.00 56.22 463 GLU A C 1
ATOM 3570 O O . GLU A 1 463 ? -66.662 -18.200 15.001 1.00 56.22 463 GLU A O 1
ATOM 3575 N N . PRO A 1 464 ? -68.644 -17.422 14.315 1.00 62.44 464 PRO A N 1
ATOM 3576 C CA . PRO A 1 464 ? -69.107 -17.100 15.668 1.00 62.44 464 PRO A CA 1
ATOM 3577 C C . PRO A 1 464 ? -69.526 -18.343 16.480 1.00 62.44 464 PRO A C 1
ATOM 3579 O O . PRO A 1 464 ? -69.815 -18.235 17.673 1.00 62.44 464 PRO A O 1
ATOM 3582 N N . VAL A 1 465 ? -69.559 -19.523 15.851 1.00 63.47 465 VAL A N 1
ATOM 3583 C CA . VAL A 1 465 ? -69.954 -20.808 16.439 1.00 63.47 465 VAL A CA 1
ATOM 3584 C C . VAL A 1 465 ? -68.889 -21.855 16.134 1.00 63.47 465 VAL A C 1
ATOM 3586 O O . VAL A 1 465 ? -68.537 -22.077 14.980 1.00 63.47 465 VAL A O 1
ATOM 3589 N N . LYS A 1 466 ? -68.409 -22.535 17.175 1.00 68.75 466 LYS A N 1
ATOM 3590 C CA . LYS A 1 466 ? -67.429 -23.619 17.084 1.00 68.75 466 LYS A CA 1
ATOM 3591 C C . LYS A 1 466 ? -68.125 -24.972 16.951 1.00 68.75 466 LYS A C 1
ATOM 3593 O O . LYS A 1 466 ? -68.995 -25.277 17.762 1.00 68.75 466 LYS A O 1
ATOM 3598 N N . LEU A 1 467 ? -67.665 -25.812 16.022 1.00 65.94 467 LEU A N 1
ATOM 3599 C CA . LEU A 1 467 ? -68.105 -27.203 15.856 1.00 65.94 467 LEU A CA 1
ATOM 3600 C C . LEU A 1 467 ? -67.001 -28.205 16.237 1.00 65.94 467 LEU A C 1
ATOM 3602 O O . LEU A 1 467 ? -65.828 -28.004 15.929 1.00 65.94 467 LEU A O 1
ATOM 3606 N N . THR A 1 468 ? -67.378 -29.311 16.881 1.00 68.38 468 THR A N 1
ATOM 3607 C CA . THR A 1 468 ? -66.503 -30.462 17.173 1.00 68.38 468 THR A CA 1
ATOM 3608 C C . THR A 1 468 ? -67.087 -31.737 16.564 1.00 68.38 468 THR A C 1
ATOM 3610 O O . THR A 1 468 ? -68.294 -31.947 16.669 1.00 68.38 468 THR A O 1
ATOM 3613 N N . LYS A 1 469 ? -66.243 -32.589 15.957 1.00 63.31 469 LYS A N 1
ATOM 3614 C CA . LYS A 1 469 ? -66.625 -33.895 15.384 1.00 63.31 469 LYS A CA 1
ATOM 3615 C C . LYS A 1 469 ? -65.773 -35.033 15.954 1.00 63.31 469 LYS A C 1
ATOM 3617 O O . LYS A 1 469 ? -64.586 -34.834 16.218 1.00 63.31 469 LYS A O 1
ATOM 3622 N N . SER A 1 470 ? -66.344 -36.226 16.110 1.00 56.88 470 SER A N 1
ATOM 3623 C CA . SER A 1 470 ? -65.614 -37.451 16.478 1.00 56.88 470 SER A CA 1
ATOM 3624 C C . SER A 1 470 ? -66.180 -38.682 15.766 1.00 56.88 470 SER A C 1
ATOM 3626 O O . SER A 1 470 ? -67.355 -38.688 15.409 1.00 56.88 470 SER A O 1
ATOM 3628 N N . PHE A 1 471 ? -65.338 -39.701 15.553 1.00 53.75 471 PHE A N 1
ATOM 3629 C CA . PHE A 1 471 ? -65.654 -40.906 14.776 1.00 53.75 471 PHE A CA 1
ATOM 3630 C C . PHE A 1 471 ? -65.422 -42.181 15.600 1.00 53.75 471 PHE A C 1
ATOM 3632 O O . PHE A 1 471 ? -64.378 -42.312 16.243 1.00 53.75 471 PHE A O 1
ATOM 3639 N N . GLU A 1 472 ? -66.342 -43.142 15.523 1.00 59.19 472 GLU A N 1
ATOM 3640 C CA . GLU A 1 472 ? -66.193 -44.490 16.094 1.00 59.19 472 GLU A CA 1
ATOM 3641 C C . GLU A 1 472 ? -66.440 -45.553 15.014 1.00 59.19 472 GLU A C 1
ATOM 3643 O O . GLU A 1 472 ? -67.449 -45.490 14.317 1.00 59.19 472 GLU A O 1
ATOM 3648 N N . TYR A 1 473 ? -65.519 -46.513 14.869 1.00 54.91 473 TYR A N 1
ATOM 3649 C CA . TYR A 1 473 ? -65.550 -47.562 13.840 1.00 54.91 473 TYR A CA 1
ATOM 3650 C C . TYR A 1 473 ? -65.768 -48.943 14.477 1.00 54.91 473 TYR A C 1
ATOM 3652 O O . TYR A 1 473 ? -64.889 -49.442 15.183 1.00 54.91 473 TYR A O 1
ATOM 3660 N N . GLU A 1 474 ? -66.891 -49.603 14.178 1.00 55.06 474 GLU A N 1
ATOM 3661 C CA . GLU A 1 474 ? -67.135 -51.003 14.555 1.00 55.06 474 GLU A CA 1
ATOM 3662 C C . GLU A 1 474 ? -67.649 -51.811 13.351 1.00 55.06 474 GLU A C 1
ATOM 3664 O O . GLU A 1 474 ? -68.754 -51.591 12.859 1.00 55.06 474 GLU A O 1
ATOM 3669 N N . ALA A 1 475 ? -66.841 -52.779 12.901 1.00 61.75 475 ALA A N 1
ATOM 3670 C CA . ALA A 1 475 ? -67.105 -53.683 11.775 1.00 61.75 475 ALA A CA 1
ATOM 3671 C C . ALA A 1 475 ? -67.490 -52.980 10.453 1.00 61.75 475 ALA A C 1
ATOM 3673 O O . ALA A 1 475 ? -66.605 -52.614 9.689 1.00 61.75 475 ALA A O 1
ATOM 3674 N N . GLU A 1 476 ? -68.788 -52.825 10.183 1.00 56.78 476 GLU A N 1
ATOM 3675 C CA . GLU A 1 476 ? -69.354 -52.195 8.974 1.00 56.78 476 GLU A CA 1
ATOM 3676 C C . GLU A 1 476 ? -69.948 -50.801 9.270 1.00 56.78 476 GLU A C 1
ATOM 3678 O O . GLU A 1 476 ? -70.513 -50.160 8.389 1.00 56.78 476 GLU A O 1
ATOM 3683 N N . THR A 1 477 ? -69.898 -50.327 10.518 1.00 60.12 477 THR A N 1
ATOM 3684 C CA . THR A 1 477 ? -70.573 -49.096 10.966 1.00 60.12 477 THR A CA 1
ATOM 3685 C C . THR A 1 477 ? -69.605 -48.021 11.446 1.00 60.12 477 THR A C 1
ATOM 3687 O O . THR A 1 477 ? -68.599 -48.324 12.089 1.00 60.12 477 THR A O 1
ATOM 3690 N N . VAL A 1 478 ? -69.950 -46.765 11.143 1.00 64.06 478 VAL A N 1
ATOM 3691 C CA . VAL A 1 478 ? -69.210 -45.560 11.538 1.00 64.06 478 VAL A CA 1
ATOM 3692 C C . VAL A 1 478 ? -70.174 -44.565 12.184 1.00 64.06 478 VAL A C 1
ATOM 3694 O O . VAL A 1 478 ? -71.131 -44.124 11.545 1.00 64.06 478 VAL A O 1
ATOM 3697 N N . THR A 1 479 ? -69.938 -44.204 13.442 1.00 69.38 479 THR A N 1
ATOM 3698 C CA . THR A 1 479 ? -70.744 -43.209 14.173 1.00 69.38 479 THR A CA 1
ATOM 3699 C C . THR A 1 479 ? -70.036 -41.861 14.168 1.00 69.38 479 THR A C 1
ATOM 3701 O O . THR A 1 479 ? -68.828 -41.819 14.399 1.00 69.38 479 THR A O 1
ATOM 3704 N N . ILE A 1 480 ? -70.775 -40.770 13.937 1.00 70.31 480 ILE A N 1
ATOM 3705 C CA . ILE A 1 480 ? -70.279 -39.390 13.994 1.00 70.31 480 ILE A CA 1
ATOM 3706 C C . ILE A 1 480 ? -71.076 -38.588 15.032 1.00 70.31 480 ILE A C 1
ATOM 3708 O O . ILE A 1 480 ? -72.304 -38.499 14.957 1.00 70.31 480 ILE A O 1
ATOM 3712 N N . HIS A 1 481 ? -70.379 -37.968 15.985 1.00 73.12 481 HIS A N 1
ATOM 3713 C CA . HIS A 1 481 ? -70.971 -37.030 16.948 1.00 73.12 481 HIS A CA 1
ATOM 3714 C C . HIS A 1 481 ? -70.607 -35.584 16.604 1.00 73.12 481 HIS A C 1
ATOM 3716 O O . HIS A 1 481 ? -69.490 -35.327 16.161 1.00 73.12 481 HIS A O 1
ATOM 3722 N N . TYR A 1 482 ? -71.530 -34.655 16.858 1.00 72.00 482 TYR A N 1
ATOM 3723 C CA . TYR A 1 482 ? -71.430 -33.229 16.549 1.00 72.00 482 TYR A CA 1
ATOM 3724 C C . TYR A 1 482 ? -71.789 -32.379 17.781 1.00 72.00 482 TYR A C 1
ATOM 3726 O O . TYR A 1 482 ? -72.845 -32.574 18.386 1.00 72.00 482 TYR A O 1
ATOM 3734 N N . GLU A 1 483 ? -70.945 -31.407 18.133 1.00 73.44 483 GLU A N 1
ATOM 3735 C CA . GLU A 1 483 ? -71.178 -30.466 19.246 1.00 73.44 483 GLU A CA 1
ATOM 3736 C C . GLU A 1 483 ? -70.894 -29.018 18.810 1.00 73.44 483 GLU A C 1
ATOM 3738 O O . GLU A 1 483 ? -69.781 -28.718 18.369 1.00 73.44 483 GLU A O 1
ATOM 3743 N N . PHE A 1 484 ? -71.883 -28.132 18.964 1.00 78.19 484 PHE A N 1
ATOM 3744 C CA . PHE A 1 484 ? -71.836 -26.704 18.623 1.00 78.19 484 PHE A CA 1
ATOM 3745 C C . PHE A 1 484 ? -71.715 -25.834 19.892 1.00 78.19 484 PHE A C 1
ATOM 3747 O O . PHE A 1 484 ? -72.364 -26.128 20.896 1.00 78.19 484 PHE A O 1
ATOM 3754 N N . GLU A 1 485 ? -70.934 -24.748 19.861 1.00 73.12 485 GLU A N 1
ATOM 3755 C CA . GLU A 1 485 ? -70.774 -23.780 20.969 1.00 73.12 485 GLU A CA 1
ATOM 3756 C C . GLU A 1 485 ? -70.653 -22.335 20.445 1.00 73.12 485 GLU A C 1
ATOM 3758 O O . GLU A 1 485 ? -69.770 -22.060 19.631 1.00 73.12 485 GLU A O 1
ATOM 3763 N N . ASN A 1 486 ? -71.488 -21.395 20.914 1.00 69.88 486 ASN A N 1
ATOM 3764 C CA . ASN A 1 486 ? -71.359 -19.972 20.545 1.00 69.88 486 ASN A CA 1
ATOM 3765 C C . ASN A 1 486 ? -70.177 -19.313 21.280 1.00 69.88 486 ASN A C 1
ATOM 3767 O O . ASN A 1 486 ? -70.106 -19.341 22.513 1.00 69.88 486 ASN A O 1
ATOM 3771 N N . VAL A 1 487 ? -69.281 -18.672 20.525 1.00 64.19 487 VAL A N 1
ATOM 3772 C CA . VAL A 1 487 ? -68.068 -18.007 21.027 1.00 64.19 487 VAL A CA 1
ATOM 3773 C C . VAL A 1 487 ? -68.047 -16.482 20.825 1.00 64.19 487 VAL A C 1
ATOM 3775 O O . VAL A 1 487 ? -67.149 -15.827 21.354 1.00 64.19 487 VAL A O 1
ATOM 3778 N N . ALA A 1 488 ? -69.022 -15.896 20.123 1.00 61.78 488 ALA A N 1
ATOM 3779 C CA . ALA A 1 488 ? -69.123 -14.448 19.904 1.00 61.78 488 ALA A CA 1
ATOM 3780 C C . ALA A 1 488 ? -69.763 -13.699 21.096 1.00 61.78 488 ALA A C 1
ATOM 3782 O O . ALA A 1 488 ? -70.530 -14.275 21.861 1.00 61.78 488 ALA A O 1
ATOM 3783 N N . GLU A 1 489 ? -69.500 -12.390 21.249 1.00 57.97 489 GLU A N 1
ATOM 3784 C CA . GLU A 1 489 ? -70.142 -11.566 22.301 1.00 57.97 489 GLU A CA 1
ATOM 3785 C C . GLU A 1 489 ? -71.639 -11.289 22.041 1.00 57.97 489 GLU A C 1
ATOM 3787 O O . GLU A 1 489 ? -72.374 -10.971 22.976 1.00 57.97 489 GLU A O 1
ATOM 3792 N N . SER A 1 490 ? -72.089 -11.385 20.785 1.00 59.44 490 SER A N 1
ATOM 3793 C CA . SER A 1 490 ? -73.478 -11.186 20.349 1.00 59.44 490 SER A CA 1
ATOM 3794 C C . SER A 1 490 ? -73.687 -11.876 19.000 1.00 59.44 490 SER A C 1
ATOM 3796 O O . SER A 1 490 ? -72.865 -11.695 18.102 1.00 59.44 490 SER A O 1
ATOM 3798 N N . LEU A 1 491 ? -74.772 -12.638 18.848 1.00 62.44 491 LEU A N 1
ATOM 3799 C CA . LEU A 1 491 ? -75.143 -13.331 17.611 1.00 62.44 491 LEU A CA 1
ATOM 3800 C C . LEU A 1 491 ? -76.668 -13.500 17.563 1.00 62.44 491 LEU A C 1
ATOM 3802 O O . LEU A 1 491 ? -77.244 -13.967 18.541 1.00 62.44 491 LEU A O 1
ATOM 3806 N N . ASP A 1 492 ? -77.307 -13.135 16.449 1.00 63.88 492 ASP A N 1
ATOM 3807 C CA . ASP A 1 492 ? -78.777 -13.179 16.329 1.00 63.88 492 ASP A CA 1
ATOM 3808 C C . ASP A 1 492 ? -79.292 -14.546 15.817 1.00 63.88 492 ASP A C 1
ATOM 3810 O O . ASP A 1 492 ? -80.365 -14.998 16.212 1.00 63.88 492 ASP A O 1
ATOM 3814 N N . SER A 1 493 ? -78.541 -15.219 14.933 1.00 65.19 493 SER A N 1
ATOM 3815 C CA . SER A 1 493 ? -78.911 -16.515 14.328 1.00 65.19 493 SER A CA 1
ATOM 3816 C C . SER A 1 493 ? -77.706 -17.208 13.678 1.00 65.19 493 SER A C 1
ATOM 3818 O O . SER A 1 493 ? -76.827 -16.517 13.163 1.00 65.19 493 SER A O 1
ATOM 3820 N N . TYR A 1 494 ? -77.693 -18.544 13.614 1.00 71.00 494 TYR A N 1
ATOM 3821 C CA . TYR A 1 494 ? -76.662 -19.341 12.928 1.00 71.00 494 TYR A CA 1
ATOM 3822 C C . TYR A 1 494 ? -77.248 -20.563 12.198 1.00 71.00 494 TYR A C 1
ATOM 3824 O O . TYR A 1 494 ? -78.202 -21.173 12.674 1.00 71.00 494 TYR A O 1
ATOM 3832 N N . SER A 1 495 ? -76.657 -20.947 11.062 1.00 68.62 495 SER A N 1
ATOM 3833 C CA . SER A 1 495 ? -77.082 -22.087 10.234 1.00 68.62 495 SER A CA 1
ATOM 3834 C C . SER A 1 495 ? -75.894 -22.920 9.754 1.00 68.62 495 SER A C 1
ATOM 3836 O O . SER A 1 495 ? -74.917 -22.360 9.255 1.00 68.62 495 SER A O 1
ATOM 3838 N N . TYR A 1 496 ? -76.005 -24.245 9.822 1.00 71.62 496 TYR A N 1
ATOM 3839 C CA . TYR A 1 496 ? -74.975 -25.195 9.397 1.00 71.62 496 TYR A CA 1
ATOM 3840 C C . TYR A 1 496 ? -75.518 -26.179 8.353 1.00 71.62 496 TYR A C 1
ATOM 3842 O O . TYR A 1 496 ? -76.676 -26.586 8.422 1.00 71.62 496 TYR A O 1
ATOM 3850 N N . SER A 1 497 ? -74.669 -26.586 7.403 1.00 64.31 497 SER A N 1
ATOM 3851 C CA . SER A 1 497 ? -74.995 -27.624 6.418 1.00 64.31 497 SER A CA 1
ATOM 3852 C C . SER A 1 497 ? -73.769 -28.472 6.067 1.00 64.31 497 SER A C 1
ATOM 3854 O O . SER A 1 497 ? -72.676 -27.931 5.903 1.00 64.31 497 SER A O 1
ATOM 3856 N N . GLU A 1 498 ? -73.938 -29.790 5.933 1.00 63.50 498 GLU A N 1
ATOM 3857 C CA . GLU A 1 498 ? -72.877 -30.715 5.508 1.00 63.50 498 GLU A CA 1
ATOM 3858 C C . GLU A 1 498 ? -73.401 -31.808 4.566 1.00 63.50 498 GLU A C 1
ATOM 3860 O O . GLU A 1 498 ? -74.495 -32.344 4.740 1.00 63.50 498 GLU A O 1
ATOM 3865 N N . GLN A 1 499 ? -72.593 -32.164 3.566 1.00 60.00 499 GLN A N 1
ATOM 3866 C CA . GLN A 1 499 ? -72.834 -33.304 2.683 1.00 60.00 499 GLN A CA 1
ATOM 3867 C C . GLN A 1 499 ? -72.294 -34.593 3.322 1.00 60.00 499 GLN A C 1
ATOM 3869 O O . GLN A 1 499 ? -71.218 -34.576 3.912 1.00 60.00 499 GLN A O 1
ATOM 3874 N N . ASN A 1 500 ? -73.020 -35.709 3.192 1.00 58.72 500 ASN A N 1
ATOM 3875 C CA . ASN A 1 500 ? -72.668 -36.999 3.806 1.00 58.72 500 ASN A CA 1
ATOM 3876 C C . ASN A 1 500 ? -71.196 -37.410 3.526 1.00 58.72 500 ASN A C 1
ATOM 3878 O O . ASN A 1 500 ? -70.879 -37.745 2.381 1.00 58.72 500 ASN A O 1
ATOM 3882 N N . PRO A 1 501 ? -70.307 -37.421 4.542 1.00 52.34 501 PRO A N 1
ATOM 3883 C CA . PRO A 1 501 ? -68.858 -37.418 4.323 1.00 52.34 501 PRO A CA 1
ATOM 3884 C C . PRO A 1 501 ? -68.255 -38.777 3.948 1.00 52.34 501 PRO A C 1
ATOM 3886 O O . PRO A 1 501 ? -67.093 -38.828 3.565 1.00 52.34 501 PRO A O 1
ATOM 3889 N N . LEU A 1 502 ? -69.007 -39.877 4.071 1.00 56.22 502 LEU A N 1
ATOM 3890 C CA . LEU A 1 502 ? -68.478 -41.240 3.897 1.00 56.22 502 LEU A CA 1
ATOM 3891 C C . LEU A 1 502 ? -69.106 -42.001 2.719 1.00 56.22 502 LEU A C 1
ATOM 3893 O O . LEU A 1 502 ? -68.776 -43.160 2.501 1.00 56.22 502 LEU A O 1
ATOM 3897 N N . ASN A 1 503 ? -70.049 -41.396 1.981 1.00 57.56 503 ASN A N 1
ATOM 3898 C CA . ASN A 1 503 ? -70.876 -42.079 0.965 1.00 57.56 503 ASN A CA 1
ATOM 3899 C C . ASN A 1 503 ? -71.663 -43.302 1.517 1.00 57.56 503 ASN A C 1
ATOM 3901 O O . ASN A 1 503 ? -72.152 -44.150 0.771 1.00 57.56 503 ASN A O 1
ATOM 3905 N N . CYS A 1 504 ? -71.800 -43.381 2.843 1.00 65.06 504 CYS A N 1
ATOM 3906 C CA . CYS A 1 504 ? -72.384 -44.492 3.590 1.00 65.06 504 CYS A CA 1
ATOM 3907 C C . CYS A 1 504 ? -73.850 -44.213 3.955 1.00 65.06 504 CYS A C 1
ATOM 3909 O O . CYS A 1 504 ? -74.258 -43.061 4.103 1.00 65.06 504 CYS A O 1
ATOM 3911 N N . SER A 1 505 ? -74.671 -45.251 4.132 1.00 67.75 505 SER A N 1
ATOM 3912 C CA . SER A 1 505 ? -76.100 -45.054 4.435 1.00 67.75 505 SER A CA 1
ATOM 3913 C C . SER A 1 505 ? -76.310 -44.589 5.878 1.00 67.75 505 SER A C 1
ATOM 3915 O O . SER A 1 505 ? -75.911 -45.300 6.802 1.00 67.75 505 SER A O 1
ATOM 3917 N N . LEU A 1 506 ? -76.971 -43.438 6.068 1.00 69.56 506 LEU A N 1
ATOM 3918 C CA . LEU A 1 506 ? -77.429 -42.967 7.381 1.00 69.56 506 LEU A CA 1
ATOM 3919 C C . LEU A 1 506 ? -78.467 -43.948 7.955 1.00 69.56 506 LEU A C 1
ATOM 3921 O O . LEU A 1 506 ? -79.359 -44.421 7.249 1.00 69.56 506 LEU A O 1
ATOM 3925 N N . LEU A 1 507 ? -78.316 -44.265 9.236 1.00 71.25 507 LEU A N 1
ATOM 3926 C CA . LEU A 1 507 ? -78.963 -45.388 9.914 1.00 71.25 507 LEU A CA 1
ATOM 3927 C C . LEU A 1 507 ? -79.757 -44.943 11.151 1.00 71.25 507 LEU A C 1
ATOM 3929 O O . LEU A 1 507 ? -80.799 -45.526 11.440 1.00 71.25 507 LEU A O 1
ATOM 3933 N N . ASP A 1 508 ? -79.279 -43.905 11.842 1.00 75.81 508 ASP A N 1
ATOM 3934 C CA . ASP A 1 508 ? -79.967 -43.236 12.951 1.00 75.81 508 ASP A CA 1
ATOM 3935 C C . ASP A 1 508 ? -79.493 -41.775 13.068 1.00 75.81 508 ASP A C 1
ATOM 3937 O O . ASP A 1 508 ? -78.346 -41.474 12.713 1.00 75.81 508 ASP A O 1
ATOM 3941 N N . LEU A 1 509 ? -80.361 -40.892 13.568 1.00 75.94 509 LEU A N 1
ATOM 3942 C CA . LEU A 1 509 ? -80.078 -39.476 13.827 1.00 75.94 509 LEU A CA 1
ATOM 3943 C C . LEU A 1 509 ? -80.703 -39.061 15.166 1.00 75.94 509 LEU A C 1
ATOM 3945 O O . LEU A 1 509 ? -81.882 -39.320 15.410 1.00 75.94 509 LEU A O 1
ATOM 3949 N N . HIS A 1 510 ? -79.928 -38.398 16.023 1.00 77.38 510 HIS A N 1
ATOM 3950 C CA . HIS A 1 510 ? -80.391 -37.938 17.330 1.00 77.38 510 HIS A CA 1
ATOM 3951 C C . HIS A 1 510 ? -80.004 -36.478 17.592 1.00 77.38 510 HIS A C 1
ATOM 3953 O O . HIS A 1 510 ? -78.820 -36.148 17.667 1.00 77.38 510 HIS A O 1
ATOM 3959 N N . GLU A 1 511 ? -81.019 -35.629 17.741 1.00 74.00 511 GLU A N 1
ATOM 3960 C CA . GLU A 1 511 ? -80.931 -34.204 18.081 1.00 74.00 511 GLU A CA 1
ATOM 3961 C C . GLU A 1 511 ? -81.231 -33.984 19.571 1.00 74.00 511 GLU A C 1
ATOM 3963 O O . GLU A 1 511 ? -82.179 -34.569 20.103 1.00 74.00 511 GLU A O 1
ATOM 3968 N N . ASP A 1 512 ? -80.481 -33.094 20.229 1.00 64.56 512 ASP A N 1
ATOM 3969 C CA . ASP A 1 512 ? -80.837 -32.556 21.548 1.00 64.56 512 ASP A CA 1
ATOM 3970 C C . ASP A 1 512 ? -80.683 -31.024 21.536 1.00 64.56 512 ASP A C 1
ATOM 3972 O O . ASP A 1 512 ? -79.583 -30.491 21.364 1.00 64.56 512 ASP A O 1
ATOM 3976 N N . GLY A 1 513 ? -81.812 -30.316 21.666 1.00 58.31 513 GLY A N 1
ATOM 3977 C CA . GLY A 1 513 ? -81.881 -28.847 21.655 1.00 58.31 513 GLY A CA 1
ATOM 3978 C C . GLY A 1 513 ? -81.857 -28.159 20.278 1.00 58.31 513 GLY A C 1
ATOM 3979 O O . GLY A 1 513 ? -81.584 -26.964 20.233 1.00 58.31 513 GLY A O 1
ATOM 3980 N N . LEU A 1 514 ? -82.127 -28.872 19.179 1.00 66.62 514 LEU A N 1
ATOM 3981 C CA . LEU A 1 514 ? -82.057 -28.363 17.797 1.00 66.62 514 LEU A CA 1
ATOM 3982 C C . LEU A 1 514 ? -83.347 -28.635 17.003 1.00 66.62 514 LEU A C 1
ATOM 3984 O O . LEU A 1 514 ? -84.151 -29.479 17.398 1.00 66.62 514 LEU A O 1
ATOM 3988 N N . GLU A 1 515 ? -83.498 -27.951 15.863 1.00 60.34 515 GLU A N 1
ATOM 3989 C CA . GLU A 1 515 ? -84.285 -28.435 14.720 1.00 60.34 515 GLU A CA 1
ATOM 3990 C C . GLU A 1 515 ? -83.312 -28.737 13.562 1.00 60.34 515 GLU A C 1
ATOM 3992 O O . GLU A 1 515 ? -82.578 -27.847 13.116 1.00 60.34 515 GLU A O 1
ATOM 3997 N N . ALA A 1 516 ? -83.287 -29.985 13.085 1.00 60.00 516 ALA A N 1
ATOM 3998 C CA . ALA A 1 516 ? -82.510 -30.404 11.919 1.00 60.00 516 ALA A CA 1
ATOM 3999 C C . ALA A 1 516 ? -83.353 -31.208 10.911 1.00 60.00 516 ALA A C 1
ATOM 4001 O O . ALA A 1 516 ? -84.343 -31.852 11.260 1.00 60.00 516 ALA A O 1
ATOM 4002 N N . GLU A 1 517 ? -82.932 -31.217 9.643 1.00 56.28 517 GLU A N 1
ATOM 4003 C CA . GLU A 1 517 ? -83.462 -32.132 8.624 1.00 56.28 517 GLU A CA 1
ATOM 4004 C C . GLU A 1 517 ? -82.333 -32.943 7.967 1.00 56.28 517 GLU A C 1
ATOM 4006 O O . GLU A 1 517 ? -81.271 -32.418 7.623 1.00 56.28 517 GLU A O 1
ATOM 4011 N N . ALA A 1 518 ? -82.581 -34.240 7.756 1.00 54.19 518 ALA A N 1
ATOM 4012 C CA . ALA A 1 518 ? -81.674 -35.149 7.059 1.00 54.19 518 ALA A CA 1
ATOM 4013 C C . ALA A 1 518 ? -82.210 -35.499 5.663 1.00 54.19 518 ALA A C 1
ATOM 4015 O O . ALA A 1 518 ? -83.138 -36.297 5.513 1.00 54.19 518 ALA A O 1
ATOM 4016 N N . ASN A 1 519 ? -81.584 -34.911 4.645 1.00 57.22 519 ASN A N 1
ATOM 4017 C CA . ASN A 1 519 ? -81.822 -35.161 3.225 1.00 57.22 519 ASN A CA 1
ATOM 4018 C C . ASN A 1 519 ? -80.528 -35.743 2.594 1.00 57.22 519 ASN A C 1
ATOM 4020 O O . ASN A 1 519 ? -79.801 -36.483 3.256 1.00 57.22 519 ASN A O 1
ATOM 4024 N N . GLU A 1 520 ? -80.193 -35.427 1.333 1.00 48.25 520 GLU A N 1
ATOM 4025 C CA . GLU A 1 520 ? -78.836 -35.693 0.787 1.00 48.25 520 GLU A CA 1
ATOM 4026 C C . GLU A 1 520 ? -77.743 -34.859 1.497 1.00 48.25 520 GLU A C 1
ATOM 4028 O O . GLU A 1 520 ? -76.555 -35.185 1.436 1.00 48.25 520 GLU A O 1
ATOM 4033 N N . PHE A 1 521 ? -78.172 -33.817 2.214 1.00 52.88 521 PHE A N 1
ATOM 4034 C CA . PHE A 1 521 ? -77.390 -32.975 3.110 1.00 52.88 521 PHE A CA 1
ATOM 4035 C C . PHE A 1 521 ? -78.012 -33.016 4.513 1.00 52.88 521 PHE A C 1
ATOM 4037 O O . PHE A 1 521 ? -79.217 -33.235 4.666 1.00 52.88 521 PHE A O 1
ATOM 4044 N N . MET A 1 522 ? -77.181 -32.808 5.528 1.00 64.81 522 MET A N 1
ATOM 4045 C CA . MET A 1 522 ? -77.566 -32.572 6.917 1.00 64.81 522 MET A CA 1
ATOM 4046 C C . MET A 1 522 ? -77.637 -31.058 7.127 1.00 64.81 522 MET A C 1
ATOM 4048 O O . MET A 1 522 ? -76.606 -30.400 7.005 1.00 64.81 522 MET A O 1
ATOM 4052 N N . GLU A 1 523 ? -78.813 -30.509 7.433 1.00 66.31 523 GLU A N 1
ATOM 4053 C CA . GLU A 1 523 ? -79.011 -29.068 7.670 1.00 66.31 523 GLU A CA 1
ATOM 4054 C C . GLU A 1 523 ? -79.514 -28.810 9.100 1.00 66.31 523 GLU A C 1
ATOM 4056 O O . GLU A 1 523 ? -80.349 -29.557 9.612 1.00 66.31 523 GLU A O 1
ATOM 4061 N N . VAL A 1 524 ? -78.984 -27.767 9.750 1.00 68.31 524 VAL A N 1
ATOM 4062 C CA . VAL A 1 524 ? -79.240 -27.409 11.160 1.00 68.31 524 VAL A CA 1
ATOM 4063 C C . VAL A 1 524 ? -79.402 -25.890 11.291 1.00 68.31 524 VAL A C 1
ATOM 4065 O O . VAL A 1 524 ? -78.569 -25.137 10.780 1.00 68.31 524 VAL A O 1
ATOM 4068 N N . LEU A 1 525 ? -80.424 -25.432 12.020 1.00 75.06 525 LEU A N 1
ATOM 4069 C CA . LEU A 1 525 ? -80.655 -24.014 12.335 1.00 75.06 525 LEU A CA 1
ATOM 4070 C C . LEU A 1 525 ? -80.610 -23.772 13.853 1.00 75.06 525 LEU A C 1
ATOM 4072 O O . LEU A 1 525 ? -81.096 -24.591 14.631 1.00 75.06 525 LEU A O 1
ATOM 4076 N N . ILE A 1 526 ? -80.042 -22.636 14.272 1.00 71.50 526 ILE A N 1
ATOM 4077 C CA . ILE A 1 526 ? -79.990 -22.192 15.671 1.00 71.50 526 ILE A CA 1
ATOM 4078 C C . ILE A 1 526 ? -80.403 -20.710 15.755 1.00 71.50 526 ILE A C 1
ATOM 4080 O O . ILE A 1 526 ? -79.709 -19.829 15.240 1.00 71.50 526 ILE A O 1
ATOM 4084 N N . GLU A 1 527 ? -81.534 -20.431 16.405 1.00 70.38 527 GLU A N 1
ATOM 4085 C CA . GLU A 1 527 ? -82.049 -19.077 16.689 1.00 70.38 527 GLU A CA 1
ATOM 4086 C C . GLU A 1 527 ? -81.729 -18.652 18.140 1.00 70.38 527 GLU A C 1
ATOM 4088 O O . GLU A 1 527 ? -81.536 -19.511 18.999 1.00 70.38 527 GLU A O 1
ATOM 4093 N N . ASP A 1 528 ? -81.671 -17.339 18.422 1.00 69.12 528 ASP A N 1
ATOM 4094 C CA . ASP A 1 528 ? -81.478 -16.747 19.770 1.00 69.12 528 ASP A CA 1
ATOM 4095 C C . ASP A 1 528 ? -80.235 -17.260 20.558 1.00 69.12 528 ASP A C 1
ATOM 4097 O O . ASP A 1 528 ? -80.172 -17.169 21.786 1.00 69.12 528 ASP A O 1
ATOM 4101 N N . PHE A 1 529 ? -79.220 -17.782 19.858 1.00 68.38 529 PHE A N 1
ATOM 4102 C CA . PHE A 1 529 ? -78.119 -18.570 20.432 1.00 68.38 529 PHE A CA 1
ATOM 4103 C C . PHE A 1 529 ? -77.219 -17.758 21.386 1.00 68.38 529 PHE A C 1
ATOM 4105 O O . PHE A 1 529 ? -76.446 -16.900 20.954 1.00 68.38 529 PHE A O 1
ATOM 4112 N N . ALA A 1 530 ? -77.256 -18.037 22.691 1.00 64.56 530 ALA A N 1
ATOM 4113 C CA . ALA A 1 530 ? -76.564 -17.227 23.695 1.00 64.56 530 ALA A CA 1
ATOM 4114 C C . ALA A 1 530 ? -75.057 -17.540 23.828 1.00 64.56 530 ALA A C 1
ATOM 4116 O O . ALA A 1 530 ? -74.579 -18.628 23.518 1.00 64.56 530 ALA A O 1
ATOM 4117 N N . VAL A 1 531 ? -74.279 -16.582 24.345 1.00 65.50 531 VAL A N 1
ATOM 4118 C CA . VAL A 1 531 ? -72.817 -16.710 24.514 1.00 65.50 531 VAL A CA 1
ATOM 4119 C C . VAL A 1 531 ? -72.459 -17.901 25.420 1.00 65.50 531 VAL A C 1
ATOM 4121 O O . VAL A 1 531 ? -72.839 -17.919 26.594 1.00 65.50 531 VAL A O 1
ATOM 4124 N N . LYS A 1 532 ? -71.676 -18.861 24.901 1.00 65.94 532 LYS A N 1
ATOM 4125 C CA . LYS A 1 532 ? -71.324 -20.162 25.524 1.00 65.94 532 LYS A CA 1
ATOM 4126 C C . LYS A 1 532 ? -72.493 -21.125 25.752 1.00 65.94 532 LYS A C 1
ATOM 4128 O O . LYS A 1 532 ? -72.372 -22.070 26.535 1.00 65.94 532 LYS A O 1
ATOM 4133 N N . GLU A 1 533 ? -73.613 -20.913 25.073 1.00 74.38 533 GLU A N 1
ATOM 4134 C CA . GLU A 1 533 ? -74.634 -21.943 24.914 1.00 74.38 533 GLU A CA 1
ATOM 4135 C C . GLU A 1 533 ? -74.126 -23.059 23.987 1.00 74.38 533 GLU A C 1
ATOM 4137 O O . GLU A 1 533 ? -73.204 -22.855 23.189 1.00 74.38 533 GLU A O 1
ATOM 4142 N N . LYS A 1 534 ? -74.693 -24.260 24.137 1.00 74.25 534 LYS A N 1
ATOM 4143 C CA . LYS A 1 534 ? -74.264 -25.477 23.439 1.00 74.25 534 LYS A CA 1
ATOM 4144 C C . LYS A 1 534 ? -75.450 -26.273 22.919 1.00 74.25 534 LYS A C 1
ATOM 4146 O O . LYS A 1 534 ? -76.469 -26.359 23.599 1.00 74.25 534 LYS A O 1
ATOM 4151 N N . ALA A 1 535 ? -75.259 -26.911 21.770 1.00 72.19 535 ALA A N 1
ATOM 4152 C CA . ALA A 1 535 ? -76.223 -27.811 21.146 1.00 72.19 535 ALA A CA 1
ATOM 4153 C C . ALA A 1 535 ? -75.509 -29.030 20.540 1.00 72.19 535 ALA A C 1
ATOM 4155 O O . ALA A 1 535 ? -74.317 -28.952 20.227 1.00 72.19 535 ALA A O 1
ATOM 4156 N N . SER A 1 536 ? -76.203 -30.161 20.378 1.00 77.31 536 SER A N 1
ATOM 4157 C CA . SER A 1 536 ? -75.564 -31.410 19.933 1.00 77.31 536 SER A CA 1
ATOM 4158 C C . SER A 1 536 ? -76.437 -32.284 19.037 1.00 77.31 536 SER A C 1
ATOM 4160 O O . SER A 1 536 ? -77.655 -32.355 19.198 1.00 77.31 536 SER A O 1
ATOM 4162 N N . LEU A 1 537 ? -75.768 -32.990 18.126 1.00 76.31 537 LEU A N 1
ATOM 4163 C CA . LEU A 1 537 ? -76.345 -33.865 17.109 1.00 76.31 537 LEU A CA 1
ATOM 4164 C C . LEU A 1 537 ? -75.499 -35.149 17.001 1.00 76.31 537 LEU A C 1
ATOM 4166 O O . LEU A 1 537 ? -74.294 -35.142 17.250 1.00 76.31 537 LEU A O 1
ATOM 4170 N N . THR A 1 538 ? -76.099 -36.286 16.663 1.00 78.44 538 THR A N 1
ATOM 4171 C CA . THR A 1 538 ? -75.383 -37.556 16.433 1.00 78.44 538 THR A CA 1
ATOM 4172 C C . THR A 1 538 ? -75.969 -38.284 15.233 1.00 78.44 538 THR A C 1
ATOM 4174 O O . THR A 1 538 ? -77.186 -38.403 15.130 1.00 78.44 538 THR A O 1
ATOM 4177 N N . ALA A 1 539 ? -75.105 -38.790 14.352 1.00 72.19 539 ALA A N 1
ATOM 4178 C CA . ALA A 1 539 ? -75.457 -39.459 13.104 1.00 72.19 539 ALA A CA 1
ATOM 4179 C C . ALA A 1 539 ? -74.697 -40.791 12.973 1.00 72.19 539 ALA A C 1
ATOM 4181 O O . ALA A 1 539 ? -73.477 -40.830 13.123 1.00 72.19 539 ALA A O 1
ATOM 4182 N N . THR A 1 540 ? -75.400 -41.891 12.693 1.00 76.00 540 THR A N 1
ATOM 4183 C CA . THR A 1 540 ? -74.789 -43.233 12.559 1.00 76.00 540 THR A CA 1
ATOM 4184 C C . THR A 1 540 ? -74.874 -43.731 11.122 1.00 76.00 540 THR A C 1
ATOM 4186 O O . THR A 1 540 ? -75.954 -43.693 10.539 1.00 76.00 540 THR A O 1
ATOM 4189 N N . TYR A 1 541 ? -73.781 -44.255 10.562 1.00 68.81 541 TYR A N 1
ATOM 4190 C CA . TYR A 1 541 ? -73.678 -44.684 9.162 1.00 68.81 541 TYR A CA 1
ATOM 4191 C C . TYR A 1 541 ? -73.238 -46.153 9.021 1.00 68.81 541 TYR A C 1
ATOM 4193 O O . TYR A 1 541 ? -72.580 -46.697 9.910 1.00 68.81 541 TYR A O 1
ATOM 4201 N N . ARG A 1 542 ? -73.558 -46.800 7.888 1.00 68.50 542 ARG A N 1
ATOM 4202 C CA . ARG A 1 542 ? -73.014 -48.119 7.487 1.00 68.50 542 ARG A CA 1
ATOM 4203 C C . ARG A 1 542 ? -72.331 -48.078 6.120 1.00 68.50 542 ARG A C 1
ATOM 4205 O O . ARG A 1 542 ? -72.922 -47.588 5.158 1.00 68.50 542 ARG A O 1
ATOM 4212 N N . CYS A 1 543 ? -71.130 -48.646 6.071 1.00 63.62 543 CYS A N 1
ATOM 4213 C CA . CYS A 1 543 ? -70.193 -48.677 4.952 1.00 63.62 543 CYS A CA 1
ATOM 4214 C C . CYS A 1 543 ? -69.925 -50.125 4.499 1.00 63.62 543 CYS A C 1
ATOM 4216 O O . CYS A 1 543 ? -70.083 -51.056 5.288 1.00 63.62 543 CYS A O 1
ATOM 4218 N N . GLU A 1 544 ? -69.540 -50.328 3.234 1.00 55.53 544 GLU A N 1
ATOM 4219 C CA . GLU A 1 544 ? -69.551 -51.664 2.604 1.00 55.53 544 GLU A CA 1
ATOM 4220 C C . GLU A 1 544 ? -68.162 -52.318 2.410 1.00 55.53 544 GLU A C 1
ATOM 4222 O O . GLU A 1 544 ? -68.106 -53.505 2.086 1.00 55.53 544 GLU A O 1
ATOM 4227 N N . SER A 1 545 ? -67.044 -51.608 2.638 1.00 59.44 545 SER A N 1
ATOM 4228 C CA . SER A 1 545 ? -65.681 -52.150 2.464 1.00 59.44 545 SER A CA 1
ATOM 4229 C C . SER A 1 545 ? -64.630 -51.562 3.423 1.00 59.44 545 SER A C 1
ATOM 4231 O O . SER A 1 545 ? -64.816 -50.501 4.012 1.00 59.44 545 SER A O 1
ATOM 4233 N N . LEU A 1 546 ? -63.504 -52.276 3.559 1.00 59.41 546 LEU A N 1
ATOM 4234 C CA . LEU A 1 546 ? -62.279 -51.871 4.278 1.00 59.41 546 LEU A CA 1
ATOM 4235 C C . LEU A 1 546 ? -61.105 -51.544 3.330 1.00 59.41 546 LEU A C 1
ATOM 4237 O O . LEU A 1 546 ? -60.121 -50.944 3.749 1.00 59.41 546 LEU A O 1
ATOM 4241 N N . GLU A 1 547 ? -61.204 -51.973 2.071 1.00 59.97 547 GLU A N 1
ATOM 4242 C CA . GLU A 1 547 ? -60.189 -51.831 1.016 1.00 59.97 547 GLU A CA 1
ATOM 4243 C C . GLU A 1 547 ? -60.046 -50.367 0.577 1.00 59.97 547 GLU A C 1
ATOM 4245 O O . GLU A 1 547 ? -58.945 -49.820 0.548 1.00 59.97 547 GLU A O 1
ATOM 4250 N N . GLU A 1 548 ? -61.184 -49.701 0.376 1.00 57.62 548 GLU A N 1
ATOM 4251 C CA . GLU A 1 548 ? -61.287 -48.301 -0.052 1.00 57.62 548 GLU A CA 1
ATOM 4252 C C . GLU A 1 548 ? -60.593 -47.343 0.942 1.00 57.62 548 GLU A C 1
ATOM 4254 O O . GLU A 1 548 ? -59.872 -46.434 0.534 1.00 57.62 548 GLU A O 1
ATOM 4259 N N . ALA A 1 549 ? -60.705 -47.609 2.250 1.00 55.50 549 ALA A N 1
ATOM 4260 C CA . ALA A 1 549 ? -60.110 -46.787 3.310 1.00 55.50 549 ALA A CA 1
ATOM 4261 C C . ALA A 1 549 ? -58.576 -46.915 3.430 1.00 55.50 549 ALA A C 1
ATOM 4263 O O . ALA A 1 549 ? -57.913 -46.010 3.937 1.00 55.50 549 ALA A O 1
ATOM 4264 N N . ALA A 1 550 ? -57.987 -48.032 2.988 1.00 59.16 550 ALA A N 1
ATOM 4265 C CA . ALA A 1 550 ? -56.530 -48.190 2.969 1.00 59.16 550 ALA A CA 1
ATOM 4266 C C . ALA A 1 550 ? -55.894 -47.544 1.729 1.00 59.16 550 ALA A C 1
ATOM 4268 O O . ALA A 1 550 ? -54.745 -47.101 1.776 1.00 59.16 550 ALA A O 1
ATOM 4269 N N . GLN A 1 551 ? -56.650 -47.469 0.632 1.00 62.69 551 GLN A N 1
ATOM 4270 C CA . GLN A 1 551 ? -56.204 -46.876 -0.622 1.00 62.69 551 GLN A CA 1
ATOM 4271 C C . GLN A 1 551 ? -56.014 -45.356 -0.493 1.00 62.69 551 GLN A C 1
ATOM 4273 O O . GLN A 1 551 ? -54.946 -44.837 -0.823 1.00 62.69 551 GLN A O 1
ATOM 4278 N N . GLU A 1 552 ? -56.978 -44.677 0.137 1.00 53.12 552 GLU A N 1
ATOM 4279 C CA . GLU A 1 552 ? -56.925 -43.243 0.457 1.00 53.12 552 GLU A CA 1
ATOM 4280 C C . GLU A 1 552 ? -55.681 -42.854 1.292 1.00 53.12 552 GLU A C 1
ATOM 4282 O O . GLU A 1 552 ? -55.138 -41.756 1.147 1.00 53.12 552 GLU A O 1
ATOM 4287 N N . PHE A 1 553 ? -55.149 -43.757 2.127 1.00 53.91 553 PHE A N 1
ATOM 4288 C CA . PHE A 1 553 ? -53.945 -43.489 2.926 1.00 53.91 553 PHE A CA 1
ATOM 4289 C C . PHE A 1 553 ? -52.662 -43.385 2.082 1.00 53.91 553 PHE A C 1
ATOM 4291 O O . PHE A 1 553 ? -51.808 -42.540 2.363 1.00 53.91 553 PHE A O 1
ATOM 4298 N N . VAL A 1 554 ? -52.501 -44.218 1.045 1.00 57.22 554 VAL A N 1
ATOM 4299 C CA . VAL A 1 554 ? -51.290 -44.192 0.199 1.00 57.22 554 VAL A CA 1
ATOM 4300 C C . VAL A 1 554 ? -51.349 -43.051 -0.816 1.00 57.22 554 VAL A C 1
ATOM 4302 O O . VAL A 1 554 ? -50.320 -42.429 -1.073 1.00 57.22 554 VAL A O 1
ATOM 4305 N N . GLU A 1 555 ? -52.539 -42.693 -1.305 1.00 56.06 555 GLU A N 1
ATOM 4306 C CA . GLU A 1 555 ? -52.737 -41.485 -2.120 1.00 56.06 555 GLU A CA 1
ATOM 4307 C C . GLU A 1 555 ? -52.330 -40.216 -1.342 1.00 56.06 555 GLU A C 1
ATOM 4309 O O . GLU A 1 555 ? -51.602 -39.367 -1.861 1.00 56.06 555 GLU A O 1
ATOM 4314 N N . ASN A 1 556 ? -52.673 -40.133 -0.050 1.00 46.72 556 ASN A N 1
ATOM 4315 C CA . ASN A 1 556 ? -52.198 -39.063 0.836 1.00 46.72 556 ASN A CA 1
ATOM 4316 C C . ASN A 1 556 ? -50.672 -39.101 1.092 1.00 46.72 556 ASN A C 1
ATOM 4318 O O . ASN A 1 556 ? -50.060 -38.053 1.303 1.00 46.72 556 ASN A O 1
ATOM 4322 N N . ALA A 1 557 ? -50.029 -40.275 1.044 1.00 50.69 557 ALA A N 1
ATOM 4323 C CA . ALA A 1 557 ? -48.571 -40.402 1.156 1.00 50.69 557 ALA A CA 1
ATOM 4324 C C . ALA A 1 557 ? -47.828 -39.990 -0.134 1.00 50.69 557 ALA A C 1
ATOM 4326 O O . ALA A 1 557 ? -46.712 -39.467 -0.069 1.00 50.69 557 ALA A O 1
ATOM 4327 N N . GLU A 1 558 ? -48.444 -40.184 -1.303 1.00 51.38 558 GLU A N 1
ATOM 4328 C CA . GLU A 1 558 ? -47.931 -39.699 -2.590 1.00 51.38 558 GLU A CA 1
ATOM 4329 C C . GLU A 1 558 ? -48.107 -38.179 -2.720 1.00 51.38 558 GLU A C 1
ATOM 4331 O O . GLU A 1 558 ? -47.187 -37.485 -3.156 1.00 51.38 558 GLU A O 1
ATOM 4336 N N . ALA A 1 559 ? -49.227 -37.635 -2.229 1.00 42.91 559 ALA A N 1
ATOM 4337 C CA . ALA A 1 559 ? -49.496 -36.195 -2.189 1.00 42.91 559 ALA A CA 1
ATOM 4338 C C . ALA A 1 559 ? -48.452 -35.378 -1.393 1.00 42.91 559 ALA A C 1
ATOM 4340 O O . ALA A 1 559 ? -48.306 -34.178 -1.633 1.00 42.91 559 ALA A O 1
ATOM 4341 N N . ILE A 1 560 ? -47.693 -36.015 -0.488 1.00 40.59 560 ILE A N 1
ATOM 4342 C CA . ILE A 1 560 ? -46.573 -35.401 0.254 1.00 40.59 560 ILE A CA 1
ATOM 4343 C C . ILE A 1 560 ? -45.175 -35.745 -0.306 1.00 40.59 560 ILE A C 1
ATOM 4345 O O . ILE A 1 560 ? -44.166 -35.361 0.286 1.00 40.59 560 ILE A O 1
ATOM 4349 N N . GLY A 1 561 ? -45.092 -36.407 -1.467 1.00 40.25 561 GLY A N 1
ATOM 4350 C CA . GLY A 1 561 ? -43.879 -36.461 -2.295 1.00 40.25 561 GLY A CA 1
ATOM 4351 C C . GLY A 1 561 ? -42.833 -37.528 -1.946 1.00 40.25 561 GLY A C 1
ATOM 4352 O O . GLY A 1 561 ? -41.657 -37.345 -2.268 1.00 40.25 561 GLY A O 1
ATOM 4353 N N . LEU A 1 562 ? -43.222 -38.632 -1.300 1.00 45.78 562 LEU A N 1
ATOM 4354 C CA . LEU A 1 562 ? -42.353 -39.807 -1.111 1.00 45.78 562 LEU A CA 1
ATOM 4355 C C . LEU A 1 562 ? -42.450 -40.778 -2.305 1.00 45.78 562 LEU A C 1
ATOM 4357 O O . LEU A 1 562 ? -43.428 -40.765 -3.045 1.00 45.78 562 LEU A O 1
ATOM 4361 N N . GLU A 1 563 ? -41.448 -41.645 -2.504 1.00 56.69 563 GLU A N 1
ATOM 4362 C CA . GLU A 1 563 ? -41.411 -42.585 -3.643 1.00 56.69 563 GLU A CA 1
ATOM 4363 C C . GLU A 1 563 ? -42.318 -43.817 -3.404 1.00 56.69 563 GLU A C 1
ATOM 4365 O O . GLU A 1 563 ? -41.858 -44.942 -3.203 1.00 56.69 563 GLU A O 1
ATOM 4370 N N . THR A 1 564 ? -43.636 -43.599 -3.424 1.00 59.16 564 THR A N 1
ATOM 4371 C CA . THR A 1 564 ? -44.708 -44.567 -3.102 1.00 59.16 564 THR A CA 1
ATOM 4372 C C . THR A 1 564 ? -44.861 -45.740 -4.075 1.00 59.16 564 THR A C 1
ATOM 4374 O O . THR A 1 564 ? -45.697 -46.608 -3.843 1.00 59.16 564 THR A O 1
ATOM 4377 N N . SER A 1 565 ? -44.060 -45.833 -5.139 1.00 68.69 565 SER A N 1
ATOM 4378 C CA . SER A 1 565 ? -44.190 -46.878 -6.175 1.00 68.69 565 SER A CA 1
ATOM 4379 C C . SER A 1 565 ? -44.209 -48.319 -5.631 1.00 68.69 565 SER A C 1
ATOM 4381 O O . SER A 1 565 ? -45.041 -49.123 -6.045 1.00 68.69 565 SER A O 1
ATOM 4383 N N . GLU A 1 566 ? -43.346 -48.635 -4.660 1.00 62.84 566 GLU A N 1
ATOM 4384 C CA . GLU A 1 566 ? -43.277 -49.960 -4.018 1.00 62.84 566 GLU A CA 1
ATOM 4385 C C . GLU A 1 566 ? -44.413 -50.167 -2.984 1.00 62.84 566 GLU A C 1
ATOM 4387 O O . GLU A 1 566 ? -44.687 -51.296 -2.590 1.00 62.84 566 GLU A O 1
ATOM 4392 N N . ALA A 1 567 ? -45.109 -49.094 -2.577 1.00 63.25 567 ALA A N 1
ATOM 4393 C CA . ALA A 1 567 ? -46.277 -49.125 -1.691 1.00 63.25 567 ALA A CA 1
ATOM 4394 C C . ALA A 1 567 ? -47.592 -49.331 -2.462 1.00 63.25 567 ALA A C 1
ATOM 4396 O O . ALA A 1 567 ? -48.390 -50.193 -2.100 1.00 63.25 567 ALA A O 1
ATOM 4397 N N . LEU A 1 568 ? -47.797 -48.584 -3.552 1.00 70.25 568 LEU A N 1
ATOM 4398 C CA . LEU A 1 568 ? -48.980 -48.685 -4.417 1.00 70.25 568 LEU A CA 1
ATOM 4399 C C . LEU A 1 568 ? -49.142 -50.101 -4.986 1.00 70.25 568 LEU A C 1
ATOM 4401 O O . LEU A 1 568 ? -50.237 -50.654 -4.957 1.00 70.25 568 LEU A O 1
ATOM 4405 N N . GLN A 1 569 ? -48.042 -50.733 -5.410 1.00 71.19 569 GLN A N 1
ATOM 4406 C CA . GLN A 1 569 ? -48.070 -52.117 -5.895 1.00 71.19 569 GLN A CA 1
ATOM 4407 C C . GLN A 1 569 ? -48.572 -53.109 -4.823 1.00 71.19 569 GLN A C 1
ATOM 4409 O O . GLN A 1 569 ? -49.244 -54.084 -5.142 1.00 71.19 569 GLN A O 1
ATOM 4414 N N . LEU A 1 570 ? -48.293 -52.861 -3.540 1.00 70.38 570 LEU A N 1
ATOM 4415 C CA . LEU A 1 570 ? -48.735 -53.729 -2.443 1.00 70.38 570 LEU A CA 1
ATOM 4416 C C . LEU A 1 570 ? -50.203 -53.488 -2.041 1.00 70.38 570 LEU A C 1
ATOM 4418 O O . LEU A 1 570 ? -50.827 -54.405 -1.505 1.00 70.38 570 LEU A O 1
ATOM 4422 N N . LEU A 1 571 ? -50.781 -52.319 -2.362 1.00 70.75 571 LEU A N 1
ATOM 4423 C CA . LEU A 1 571 ? -52.241 -52.152 -2.379 1.00 70.75 571 LEU A CA 1
ATOM 4424 C C . LEU A 1 571 ? -52.872 -53.001 -3.492 1.00 70.75 571 LEU A C 1
ATOM 4426 O O . LEU A 1 571 ? -53.814 -53.738 -3.219 1.00 70.75 571 LEU A O 1
ATOM 4430 N N . GLU A 1 572 ? -52.330 -52.956 -4.719 1.00 73.25 572 GLU A N 1
ATOM 4431 C CA . GLU A 1 572 ? -52.822 -53.774 -5.846 1.00 73.25 572 GLU A CA 1
ATOM 4432 C C . GLU A 1 572 ? -52.701 -55.290 -5.583 1.00 73.25 572 GLU A C 1
ATOM 4434 O O . GLU A 1 572 ? -53.503 -56.080 -6.087 1.00 73.25 572 GLU A O 1
ATOM 4439 N N . GLU A 1 573 ? -51.720 -55.713 -4.778 1.00 67.50 573 GLU A N 1
ATOM 4440 C CA . GLU A 1 573 ? -51.545 -57.104 -4.333 1.00 67.50 573 GLU A CA 1
ATOM 4441 C C . GLU A 1 573 ? -52.425 -57.484 -3.116 1.00 67.50 573 GLU A C 1
ATOM 4443 O O . GLU A 1 573 ? -52.463 -58.656 -2.729 1.00 67.50 573 GLU A O 1
ATOM 4448 N N . GLY A 1 574 ? -53.173 -56.535 -2.539 1.00 57.75 574 GLY A N 1
ATOM 4449 C CA . GLY A 1 574 ? -54.129 -56.761 -1.447 1.00 57.75 574 GLY A CA 1
ATOM 4450 C C . GLY A 1 574 ? -53.517 -56.891 -0.044 1.00 57.75 574 GLY A C 1
ATOM 4451 O O . GLY A 1 574 ? -54.234 -57.210 0.906 1.00 57.75 574 GLY A O 1
ATOM 4452 N N . ASP A 1 575 ? -52.210 -56.651 0.118 1.00 62.75 575 ASP A N 1
ATOM 4453 C CA . ASP A 1 575 ? -51.547 -56.589 1.428 1.00 62.75 575 ASP A CA 1
ATOM 4454 C C . ASP A 1 575 ? -51.408 -55.125 1.865 1.00 62.75 575 ASP A C 1
ATOM 4456 O O . ASP A 1 575 ? -50.330 -54.520 1.885 1.00 62.75 575 ASP A O 1
ATOM 4460 N N . TYR A 1 576 ? -52.561 -54.558 2.229 1.00 67.56 576 TYR A N 1
ATOM 4461 C CA . TYR A 1 576 ? -52.737 -53.153 2.603 1.00 67.56 576 TYR A CA 1
ATOM 4462 C C . TYR A 1 576 ? -51.844 -52.692 3.775 1.00 67.56 576 TYR A C 1
ATOM 4464 O O . TYR A 1 576 ? -51.691 -51.493 4.002 1.00 67.56 576 TYR A O 1
ATOM 4472 N N . LEU A 1 577 ? -51.237 -53.626 4.520 1.00 55.09 577 LEU A N 1
ATOM 4473 C CA . LEU A 1 577 ? -50.304 -53.336 5.610 1.00 55.09 577 LEU A CA 1
ATOM 4474 C C . LEU A 1 577 ? -48.835 -53.380 5.155 1.00 55.09 577 LEU A C 1
ATOM 4476 O O . LEU A 1 577 ? -48.016 -52.604 5.653 1.00 55.09 577 LEU A O 1
ATOM 4480 N N . ALA A 1 578 ? -48.483 -54.260 4.212 1.00 57.66 578 ALA A N 1
ATOM 4481 C CA . ALA A 1 578 ? -47.136 -54.325 3.649 1.00 57.66 578 ALA A CA 1
ATOM 4482 C C . ALA A 1 578 ? -46.772 -53.035 2.895 1.00 57.66 578 ALA A C 1
ATOM 4484 O O . ALA A 1 578 ? -45.655 -52.536 3.070 1.00 57.66 578 ALA A O 1
ATOM 4485 N N . ALA A 1 579 ? -47.732 -52.463 2.155 1.00 59.00 579 ALA A N 1
ATOM 4486 C CA . ALA A 1 579 ? -47.601 -51.222 1.384 1.00 59.00 579 ALA A CA 1
ATOM 4487 C C . ALA A 1 579 ? -46.853 -50.103 2.121 1.00 59.00 579 ALA A C 1
ATOM 4489 O O . ALA A 1 579 ? -45.910 -49.515 1.595 1.00 59.00 579 ALA A O 1
ATOM 4490 N N . VAL A 1 580 ? -47.200 -49.870 3.386 1.00 55.78 580 VAL A N 1
ATOM 4491 C CA . VAL A 1 580 ? -46.692 -48.755 4.200 1.00 55.78 580 VAL A CA 1
ATOM 4492 C C . VAL A 1 580 ? -45.171 -48.830 4.478 1.00 55.78 580 VAL A C 1
ATOM 4494 O O . VAL A 1 580 ? -44.583 -47.858 4.944 1.00 55.78 580 VAL A O 1
ATOM 4497 N N . ASN A 1 581 ? -44.492 -49.950 4.185 1.00 50.50 581 ASN A N 1
ATOM 4498 C CA . ASN A 1 581 ? -43.105 -50.200 4.614 1.00 50.50 581 ASN A CA 1
ATOM 4499 C C . ASN A 1 581 ? -42.010 -50.043 3.532 1.00 50.50 581 ASN A C 1
ATOM 4501 O O . ASN A 1 581 ? -40.829 -50.074 3.878 1.00 50.50 581 ASN A O 1
ATOM 4505 N N . ALA A 1 582 ? -42.346 -49.949 2.241 1.00 56.03 582 ALA A N 1
ATOM 4506 C CA . ALA A 1 582 ? -41.434 -50.405 1.173 1.00 56.03 582 ALA A CA 1
ATOM 4507 C C . ALA A 1 582 ? -40.451 -49.368 0.556 1.00 56.03 582 ALA A C 1
ATOM 4509 O O . ALA A 1 582 ? -39.624 -49.717 -0.284 1.00 56.03 582 ALA A O 1
ATOM 4510 N N . VAL A 1 583 ? -40.499 -48.093 0.945 1.00 55.81 583 VAL A N 1
ATOM 4511 C CA . VAL A 1 583 ? -39.842 -46.971 0.227 1.00 55.81 583 VAL A CA 1
ATOM 4512 C C . VAL A 1 583 ? -38.284 -46.955 0.413 1.00 55.81 583 VAL A C 1
ATOM 4514 O O . VAL A 1 583 ? -37.798 -46.511 1.453 1.00 55.81 583 VAL A O 1
ATOM 4517 N N . GLY A 1 584 ? -37.495 -47.487 -0.566 1.00 41.19 584 GLY A N 1
ATOM 4518 C CA . GLY A 1 584 ? -36.109 -48.054 -0.405 1.00 41.19 584 GLY A CA 1
ATOM 4519 C C . GLY A 1 584 ? -34.874 -47.508 -1.219 1.00 41.19 584 GLY A C 1
ATOM 4520 O O . GLY A 1 584 ? -34.826 -46.340 -1.569 1.00 41.19 584 GLY A O 1
ATOM 4521 N N . ASN A 1 585 ? -33.792 -48.314 -1.440 1.00 36.09 585 ASN A N 1
ATOM 4522 C CA . ASN A 1 585 ? -32.399 -47.865 -1.823 1.00 36.09 585 ASN A CA 1
ATOM 4523 C C . ASN A 1 585 ? -31.584 -48.808 -2.799 1.00 36.09 585 ASN A C 1
ATOM 4525 O O . ASN A 1 585 ? -31.564 -50.014 -2.552 1.00 36.09 585 ASN A O 1
ATOM 4529 N N . LYS A 1 586 ? -30.922 -48.323 -3.899 1.00 45.19 586 LYS A N 1
ATOM 4530 C CA . LYS A 1 586 ? -30.459 -49.144 -5.094 1.00 45.19 586 LYS A CA 1
ATOM 4531 C C . LYS A 1 586 ? -29.231 -48.525 -5.932 1.00 45.19 586 LYS A C 1
ATOM 4533 O O . LYS A 1 586 ? -29.384 -47.376 -6.325 1.00 45.19 586 LYS A O 1
ATOM 4538 N N . ALA A 1 587 ? -28.048 -49.176 -6.247 1.00 32.53 587 ALA A N 1
ATOM 4539 C CA . ALA A 1 587 ? -26.851 -48.577 -7.015 1.00 32.53 587 ALA A CA 1
ATOM 4540 C C . ALA A 1 587 ? -25.626 -49.484 -7.549 1.00 32.53 587 ALA A C 1
ATOM 4542 O O . ALA A 1 587 ? -25.472 -50.596 -7.049 1.00 32.53 587 ALA A O 1
ATOM 4543 N N . GLY A 1 588 ? -24.696 -49.012 -8.467 1.00 31.20 588 GLY A N 1
ATOM 4544 C CA . GLY A 1 588 ? -23.281 -49.542 -8.769 1.00 31.20 588 GLY A CA 1
ATOM 4545 C C . GLY A 1 588 ? -22.576 -49.366 -10.203 1.00 31.20 588 GLY A C 1
ATOM 4546 O O . GLY A 1 588 ? -23.313 -49.358 -11.181 1.00 31.20 588 GLY A O 1
ATOM 4547 N N . LEU A 1 589 ? -21.201 -49.264 -10.383 1.00 33.97 589 LEU A N 1
ATOM 4548 C CA . LEU A 1 589 ? -20.407 -49.024 -11.688 1.00 33.97 589 LEU A CA 1
ATOM 4549 C C . LEU A 1 589 ? -18.872 -49.510 -11.840 1.00 33.97 589 LEU A C 1
ATOM 4551 O O . LEU A 1 589 ? -18.406 -50.227 -10.956 1.00 33.97 589 LEU A O 1
ATOM 4555 N N . LYS A 1 590 ? -18.109 -49.196 -12.960 1.00 31.69 590 LYS A N 1
ATOM 4556 C CA . LYS A 1 590 ? -16.717 -49.658 -13.462 1.00 31.69 590 LYS A CA 1
ATOM 4557 C C . LYS A 1 590 ? -16.064 -48.728 -14.597 1.00 31.69 590 LYS A C 1
ATOM 4559 O O . LYS A 1 590 ? -16.800 -47.809 -14.933 1.00 31.69 590 LYS A O 1
ATOM 4564 N N . GLU A 1 591 ? -14.864 -48.757 -15.296 1.00 36.69 591 GLU A N 1
ATOM 4565 C CA . GLU A 1 591 ? -13.549 -49.521 -15.547 1.00 36.69 591 GLU A CA 1
ATOM 4566 C C . GLU A 1 591 ? -12.406 -48.623 -16.276 1.00 36.69 591 GLU A C 1
ATOM 4568 O O . GLU A 1 591 ? -12.598 -47.410 -16.273 1.00 36.69 591 GLU A O 1
ATOM 4573 N N . LYS A 1 592 ? -11.260 -49.110 -16.898 1.00 44.47 592 LYS A N 1
ATOM 4574 C CA . LYS A 1 592 ? -10.078 -48.324 -17.516 1.00 44.47 592 LYS A CA 1
ATOM 4575 C C . LYS A 1 592 ? -9.208 -48.967 -18.708 1.00 44.47 592 LYS A C 1
ATOM 4577 O O . LYS A 1 592 ? -9.525 -50.086 -19.101 1.00 44.47 592 LYS A O 1
ATOM 4582 N N . ASP A 1 593 ? -8.125 -48.307 -19.246 1.00 72.25 593 ASP A N 1
ATOM 4583 C CA . ASP A 1 593 ? -7.086 -48.672 -20.319 1.00 72.25 593 ASP A CA 1
ATOM 4584 C C . ASP A 1 593 ? -5.602 -48.273 -19.924 1.00 72.25 593 ASP A C 1
ATOM 4586 O O . ASP A 1 593 ? -5.438 -47.721 -18.841 1.00 72.25 593 ASP A O 1
ATOM 4590 N N . TRP A 1 594 ? -4.531 -48.545 -20.725 1.00 67.06 594 TRP A N 1
ATOM 4591 C CA . TRP A 1 594 ? -3.089 -48.370 -20.356 1.00 67.06 594 TRP A CA 1
ATOM 4592 C C . TRP A 1 594 ? -2.082 -47.714 -21.339 1.00 67.06 594 TRP A C 1
ATOM 4594 O O . TRP A 1 594 ? -1.255 -46.909 -20.912 1.00 67.06 594 TRP A O 1
ATOM 4604 N N . ALA A 1 595 ? -1.985 -48.134 -22.610 1.00 61.84 595 ALA A N 1
ATOM 4605 C CA . ALA A 1 595 ? -0.718 -47.955 -23.359 1.00 61.84 595 ALA A CA 1
ATOM 4606 C C . ALA A 1 595 ? -0.447 -46.513 -23.840 1.00 61.84 595 ALA A C 1
ATOM 4608 O O . ALA A 1 595 ? 0.710 -46.104 -23.935 1.00 61.84 595 ALA A O 1
ATOM 4609 N N . GLY A 1 596 ? -1.500 -45.741 -24.124 1.00 70.88 596 GLY A N 1
ATOM 4610 C CA . GLY A 1 596 ? -1.374 -44.322 -24.477 1.00 70.88 596 GLY A CA 1
ATOM 4611 C C . GLY A 1 596 ? -0.982 -43.444 -23.286 1.00 70.88 596 GLY A C 1
ATOM 4612 O O . GLY A 1 596 ? -0.219 -42.495 -23.447 1.00 70.88 596 GLY A O 1
ATOM 4613 N N . GLU A 1 597 ? -1.438 -43.802 -22.083 1.00 73.38 597 GLU A N 1
ATOM 4614 C CA . GLU A 1 597 ? -1.168 -43.059 -20.845 1.00 73.38 597 GLU A CA 1
ATOM 4615 C C . GLU A 1 597 ? 0.336 -43.034 -20.506 1.00 73.38 597 GLU A C 1
ATOM 4617 O O . GLU A 1 597 ? 0.852 -42.032 -20.016 1.00 73.38 597 GLU A O 1
ATOM 4622 N N . ALA A 1 598 ? 1.069 -44.099 -20.849 1.00 71.06 598 ALA A N 1
ATOM 4623 C CA . ALA A 1 598 ? 2.515 -44.190 -20.641 1.00 71.06 598 ALA A CA 1
ATOM 4624 C C . ALA A 1 598 ? 3.324 -43.196 -21.491 1.00 71.06 598 ALA A C 1
ATOM 4626 O O . ALA A 1 598 ? 4.298 -42.617 -21.012 1.00 71.06 598 ALA A O 1
ATOM 4627 N N . LEU A 1 599 ? 2.918 -42.995 -22.749 1.00 75.50 599 LEU A N 1
ATOM 4628 C CA . LEU A 1 599 ? 3.572 -42.052 -23.662 1.00 75.50 599 LEU A CA 1
ATOM 4629 C C . LEU A 1 599 ? 3.199 -40.597 -23.349 1.00 75.50 599 LEU A C 1
ATOM 4631 O O . LEU A 1 599 ? 4.020 -39.711 -23.572 1.00 75.50 599 LEU A O 1
ATOM 4635 N N . ALA A 1 600 ? 2.004 -40.354 -22.799 1.00 78.38 600 ALA A N 1
ATOM 4636 C CA . ALA A 1 600 ? 1.622 -39.041 -22.283 1.00 78.38 600 ALA A CA 1
ATOM 4637 C C . ALA A 1 600 ? 2.517 -38.634 -21.098 1.00 78.38 600 ALA A C 1
ATOM 4639 O O . ALA A 1 600 ? 3.202 -37.616 -21.170 1.00 78.38 600 ALA A O 1
ATOM 4640 N N . LEU A 1 601 ? 2.622 -39.490 -20.072 1.00 75.94 601 LEU A N 1
ATOM 4641 C CA . LEU A 1 601 ? 3.464 -39.234 -18.895 1.00 75.94 601 LEU A CA 1
ATOM 4642 C C . LEU A 1 601 ? 4.952 -39.044 -19.257 1.00 75.94 601 LEU A C 1
ATOM 4644 O O . LEU A 1 601 ? 5.655 -38.260 -18.619 1.00 75.94 601 LEU A O 1
ATOM 4648 N N . ALA A 1 602 ? 5.442 -39.724 -20.302 1.00 77.38 602 ALA A N 1
ATOM 4649 C CA . ALA A 1 602 ? 6.804 -39.543 -20.807 1.00 77.38 602 ALA A CA 1
ATOM 4650 C C . ALA A 1 602 ? 7.055 -38.127 -21.362 1.00 77.38 602 ALA A C 1
ATOM 4652 O O . ALA A 1 602 ? 8.132 -37.577 -21.147 1.00 77.38 602 ALA A O 1
ATOM 4653 N N . ALA A 1 603 ? 6.072 -37.534 -22.050 1.00 76.25 603 ALA A N 1
ATOM 4654 C CA . ALA A 1 603 ? 6.185 -36.203 -22.654 1.00 76.25 603 ALA A CA 1
ATOM 4655 C C . ALA A 1 603 ? 6.139 -35.057 -21.624 1.00 76.25 603 ALA A C 1
ATOM 4657 O O . ALA A 1 603 ? 6.651 -33.971 -21.889 1.00 76.25 603 ALA A O 1
ATOM 4658 N N . GLU A 1 604 ? 5.551 -35.308 -20.453 1.00 75.44 604 GLU A N 1
ATOM 4659 C CA . GLU A 1 604 ? 5.428 -34.353 -19.341 1.00 75.44 604 GLU A CA 1
ATOM 4660 C C . GLU A 1 604 ? 6.562 -34.513 -18.299 1.00 75.44 604 GLU A C 1
ATOM 4662 O O . GLU A 1 604 ? 6.686 -33.730 -17.356 1.00 75.44 604 GLU A O 1
ATOM 4667 N N . SER A 1 605 ? 7.434 -35.510 -18.489 1.00 74.81 605 SER A N 1
ATOM 4668 C CA . SER A 1 605 ? 8.550 -35.847 -17.599 1.00 74.81 605 SER A CA 1
ATOM 4669 C C . SER A 1 605 ? 9.868 -35.149 -17.967 1.00 74.81 605 SER A C 1
ATOM 4671 O O . SER A 1 605 ? 10.138 -34.823 -19.119 1.00 74.81 605 SER A O 1
ATOM 4673 N N . GLY A 1 606 ? 10.754 -34.975 -16.978 1.00 74.06 606 GLY A N 1
ATOM 4674 C CA . GLY A 1 606 ? 12.138 -34.534 -17.223 1.00 74.06 606 GLY A CA 1
ATOM 4675 C C . GLY A 1 606 ? 12.989 -35.619 -17.899 1.00 74.06 606 GLY A C 1
ATOM 4676 O O . GLY A 1 606 ? 12.698 -36.801 -17.728 1.00 74.06 606 GLY A O 1
ATOM 4677 N N . GLU A 1 607 ? 14.054 -35.219 -18.610 1.00 77.25 607 GLU A N 1
ATOM 4678 C CA . GLU A 1 607 ? 14.845 -36.065 -19.536 1.00 77.25 607 GLU A CA 1
ATOM 4679 C C . GLU A 1 607 ? 15.147 -37.490 -19.029 1.00 77.25 607 GLU A C 1
ATOM 4681 O O . GLU A 1 607 ? 14.957 -38.460 -19.761 1.00 77.25 607 GLU A O 1
ATOM 4686 N N . GLU A 1 608 ? 15.580 -37.627 -17.773 1.00 78.88 608 GLU A N 1
ATOM 4687 C CA . GLU A 1 608 ? 15.952 -38.913 -17.167 1.00 78.88 608 GLU A CA 1
ATOM 4688 C C . GLU A 1 608 ? 14.758 -39.870 -16.977 1.00 78.88 608 GLU A C 1
ATOM 4690 O O . GLU A 1 608 ? 14.878 -41.063 -17.257 1.00 78.88 608 GLU A O 1
ATOM 4695 N N . LEU A 1 609 ? 13.585 -39.364 -16.574 1.00 80.06 609 LEU A N 1
ATOM 4696 C CA . LEU A 1 609 ? 12.368 -40.180 -16.461 1.00 80.06 609 LEU A CA 1
ATOM 4697 C C . LEU A 1 609 ? 11.695 -40.390 -17.826 1.00 80.06 609 LEU A C 1
ATOM 4699 O O . LEU A 1 609 ? 11.199 -41.484 -18.097 1.00 80.06 609 LEU A O 1
ATOM 4703 N N . ALA A 1 610 ? 11.712 -39.378 -18.697 1.00 83.88 610 ALA A N 1
ATOM 4704 C CA . ALA A 1 610 ? 11.156 -39.466 -20.046 1.00 83.88 610 ALA A CA 1
ATOM 4705 C C . ALA A 1 610 ? 11.800 -40.614 -20.845 1.00 83.88 610 ALA A C 1
ATOM 4707 O O . ALA A 1 610 ? 11.091 -41.422 -21.447 1.00 83.88 610 ALA A O 1
ATOM 4708 N N . ALA A 1 611 ? 13.130 -40.756 -20.767 1.00 84.00 611 ALA A N 1
ATOM 4709 C CA . ALA A 1 611 ? 13.861 -41.857 -21.393 1.00 84.00 611 ALA A CA 1
ATOM 4710 C C . ALA A 1 611 ? 13.417 -43.243 -20.879 1.00 84.00 611 ALA A C 1
ATOM 4712 O O . ALA A 1 611 ? 13.196 -44.157 -21.675 1.00 84.00 611 ALA A O 1
ATOM 4713 N N . LEU A 1 612 ? 13.237 -43.395 -19.561 1.00 84.25 612 LEU A N 1
ATOM 4714 C CA . LEU A 1 612 ? 12.824 -44.658 -18.933 1.00 84.25 612 LEU A CA 1
ATOM 4715 C C . LEU A 1 612 ? 11.370 -45.034 -19.263 1.00 84.25 612 LEU A C 1
ATOM 4717 O O . LEU A 1 612 ? 11.071 -46.206 -19.504 1.00 84.25 612 LEU A O 1
ATOM 4721 N N . LEU A 1 613 ? 10.462 -44.053 -19.300 1.00 83.19 613 LEU A N 1
ATOM 4722 C CA . LEU A 1 613 ? 9.070 -44.269 -19.703 1.00 83.19 613 LEU A CA 1
ATOM 4723 C C . LEU A 1 613 ? 8.953 -44.605 -21.193 1.00 83.19 613 LEU A C 1
ATOM 4725 O O . LEU A 1 613 ? 8.183 -45.500 -21.547 1.00 83.19 613 LEU A O 1
ATOM 4729 N N . GLN A 1 614 ? 9.742 -43.961 -22.058 1.00 85.31 614 GLN A N 1
ATOM 4730 C CA . GLN A 1 614 ? 9.774 -44.286 -23.484 1.00 85.31 614 GLN A CA 1
ATOM 4731 C C . GLN A 1 614 ? 10.313 -45.708 -23.728 1.00 85.31 614 GLN A C 1
ATOM 4733 O O . GLN A 1 614 ? 9.683 -46.473 -24.458 1.00 85.31 614 GLN A O 1
ATOM 4738 N N . GLU A 1 615 ? 11.397 -46.121 -23.055 1.00 84.12 615 GLU A N 1
ATOM 4739 C CA . GLU A 1 615 ? 11.905 -47.504 -23.125 1.00 84.12 615 GLU A CA 1
ATOM 4740 C C . GLU A 1 615 ? 10.854 -48.530 -22.645 1.00 84.12 615 GLU A C 1
ATOM 4742 O O . GLU A 1 615 ? 10.694 -49.600 -23.242 1.00 84.12 615 GLU A O 1
ATOM 4747 N N . ALA A 1 616 ? 10.077 -48.201 -21.606 1.00 79.31 616 ALA A N 1
ATOM 4748 C CA . ALA A 1 616 ? 8.988 -49.052 -21.128 1.00 79.31 616 ALA A CA 1
ATOM 4749 C C . ALA A 1 616 ? 7.797 -49.121 -22.107 1.00 79.31 616 ALA A C 1
ATOM 4751 O O . ALA A 1 616 ? 7.218 -50.199 -22.285 1.00 79.31 616 ALA A O 1
ATOM 4752 N N . ALA A 1 617 ? 7.441 -48.011 -22.758 1.00 76.31 617 ALA A N 1
ATOM 4753 C CA . ALA A 1 617 ? 6.327 -47.926 -23.703 1.00 76.31 617 ALA A CA 1
ATOM 4754 C C . ALA A 1 617 ? 6.634 -48.574 -25.068 1.00 76.31 617 ALA A C 1
ATOM 4756 O O . ALA A 1 617 ? 5.757 -49.204 -25.656 1.00 76.31 617 ALA A O 1
ATOM 4757 N N . GLU A 1 618 ? 7.880 -48.500 -25.544 1.00 80.00 618 GLU A N 1
ATOM 4758 C CA . GLU A 1 618 ? 8.339 -49.185 -26.766 1.00 80.00 618 GLU A CA 1
ATOM 4759 C C . GLU A 1 618 ? 8.583 -50.698 -26.556 1.00 80.00 618 GLU A C 1
ATOM 4761 O O . GLU A 1 618 ? 8.887 -51.440 -27.495 1.00 80.00 618 GLU A O 1
ATOM 4766 N N . SER A 1 619 ? 8.424 -51.193 -25.324 1.00 73.75 619 SER A N 1
ATOM 4767 C CA . SER A 1 619 ? 8.645 -52.598 -24.982 1.00 73.75 619 SER A CA 1
ATOM 4768 C C . SER A 1 619 ? 7.498 -53.526 -25.420 1.00 73.75 619 SER A C 1
ATOM 4770 O O . SER A 1 619 ? 6.316 -53.188 -25.388 1.00 73.75 619 SER A O 1
ATOM 4772 N N . GLY A 1 620 ? 7.831 -54.784 -25.729 1.00 61.31 620 GLY A N 1
ATOM 4773 C CA . GLY A 1 620 ? 6.855 -55.804 -26.145 1.00 61.31 620 GLY A CA 1
ATOM 4774 C C . GLY A 1 620 ? 5.856 -56.277 -25.069 1.00 61.31 620 GLY A C 1
ATOM 4775 O O . GLY A 1 620 ? 5.113 -57.225 -25.322 1.00 61.31 620 GLY A O 1
ATOM 4776 N N . ASN A 1 621 ? 5.852 -55.685 -23.869 1.00 77.94 621 ASN A N 1
ATOM 4777 C CA . ASN A 1 621 ? 4.819 -55.876 -22.846 1.00 77.94 621 ASN A CA 1
ATOM 4778 C C . ASN A 1 621 ? 4.799 -54.659 -21.901 1.00 77.94 621 ASN A C 1
ATOM 4780 O O . ASN A 1 621 ? 5.463 -54.658 -20.864 1.00 77.94 621 ASN A O 1
ATOM 4784 N N . VAL A 1 622 ? 4.038 -53.634 -22.289 1.00 73.50 622 VAL A N 1
ATOM 4785 C CA . VAL A 1 622 ? 4.002 -52.319 -21.628 1.00 73.50 622 VAL A CA 1
ATOM 4786 C C . VAL A 1 622 ? 3.646 -52.424 -20.140 1.00 73.50 622 VAL A C 1
ATOM 4788 O O . VAL A 1 622 ? 4.421 -51.960 -19.309 1.00 73.50 622 VAL A O 1
ATOM 4791 N N . GLU A 1 623 ? 2.552 -53.110 -19.776 1.00 71.06 623 GLU A N 1
ATOM 4792 C CA . GLU A 1 623 ? 2.129 -53.295 -18.371 1.00 71.06 623 GLU A CA 1
ATOM 4793 C C . GLU A 1 623 ? 3.267 -53.858 -17.501 1.00 71.06 623 GLU A C 1
ATOM 4795 O O . GLU A 1 623 ? 3.570 -53.333 -16.429 1.00 71.06 623 GLU A O 1
ATOM 4800 N N . LYS A 1 624 ? 3.951 -54.905 -17.979 1.00 78.12 624 LYS A N 1
ATOM 4801 C CA . LYS A 1 624 ? 5.035 -55.558 -17.237 1.00 78.12 624 LYS A CA 1
ATOM 4802 C C . LYS A 1 624 ? 6.281 -54.675 -17.115 1.00 78.12 624 LYS A C 1
ATOM 4804 O O . LYS A 1 624 ? 6.963 -54.743 -16.090 1.00 78.12 624 LYS A O 1
ATOM 4809 N N . SER A 1 625 ? 6.590 -53.877 -18.132 1.00 76.06 625 SER A N 1
ATOM 4810 C CA . SER A 1 625 ? 7.734 -52.960 -18.117 1.00 76.06 625 SER A CA 1
ATOM 4811 C C . SER A 1 625 ? 7.486 -51.768 -17.196 1.00 76.06 625 SER A C 1
ATOM 4813 O O . SER A 1 625 ? 8.326 -51.487 -16.342 1.00 76.06 625 SER A O 1
ATOM 4815 N N . LEU A 1 626 ? 6.298 -51.157 -17.264 1.00 76.12 626 LEU A N 1
ATOM 4816 C CA . LEU A 1 626 ? 5.861 -50.115 -16.329 1.00 76.12 626 LEU A CA 1
ATOM 4817 C C . LEU A 1 626 ? 5.868 -50.626 -14.887 1.00 76.12 626 LEU A C 1
ATOM 4819 O O . LEU A 1 626 ? 6.434 -49.986 -14.010 1.00 76.12 626 LEU A O 1
ATOM 4823 N N . LYS A 1 627 ? 5.354 -51.836 -14.643 1.00 77.69 627 LYS A N 1
ATOM 4824 C CA . LYS A 1 627 ? 5.436 -52.505 -13.337 1.00 77.69 627 LYS A CA 1
ATOM 4825 C C . LYS A 1 627 ? 6.880 -52.669 -12.846 1.00 77.69 627 LYS A C 1
ATOM 4827 O O . LYS A 1 627 ? 7.156 -52.484 -11.663 1.00 77.69 627 LYS A O 1
ATOM 4832 N N . SER A 1 628 ? 7.816 -52.996 -13.738 1.00 79.50 628 SER A N 1
ATOM 4833 C CA . SER A 1 628 ? 9.234 -53.115 -13.382 1.00 79.50 628 SER A CA 1
ATOM 4834 C C . SER A 1 628 ? 9.867 -51.760 -13.041 1.00 79.50 628 SER A C 1
ATOM 4836 O O . SER A 1 628 ? 10.636 -51.686 -12.083 1.00 79.50 628 SER A O 1
ATOM 4838 N N . LEU A 1 629 ? 9.532 -50.706 -13.793 1.00 79.88 629 LEU A N 1
ATOM 4839 C CA . LEU A 1 629 ? 10.009 -49.337 -13.577 1.00 79.88 629 LEU A CA 1
ATOM 4840 C C . LEU A 1 629 ? 9.430 -48.736 -12.286 1.00 79.88 629 LEU A C 1
ATOM 4842 O O . LEU A 1 629 ? 10.189 -48.284 -11.431 1.00 79.88 629 LEU A O 1
ATOM 4846 N N . ALA A 1 630 ? 8.114 -48.846 -12.087 1.00 77.00 630 ALA A N 1
ATOM 4847 C CA . ALA A 1 630 ? 7.419 -48.451 -10.864 1.00 77.00 630 ALA A CA 1
ATOM 4848 C C . ALA A 1 630 ? 8.097 -49.048 -9.626 1.00 77.00 630 ALA A C 1
ATOM 4850 O O . ALA A 1 630 ? 8.515 -48.317 -8.733 1.00 77.00 630 ALA A O 1
ATOM 4851 N N . ASN A 1 631 ? 8.295 -50.372 -9.610 1.00 78.12 631 ASN A N 1
ATOM 4852 C CA . ASN A 1 631 ? 8.921 -51.085 -8.496 1.00 78.12 631 ASN A CA 1
ATOM 4853 C C . ASN A 1 631 ? 10.377 -50.653 -8.229 1.00 78.12 631 ASN A C 1
ATOM 4855 O O . ASN A 1 631 ? 10.834 -50.760 -7.092 1.00 78.12 631 ASN A O 1
ATOM 4859 N N . ALA A 1 632 ? 11.114 -50.195 -9.246 1.00 81.31 632 ALA A N 1
ATOM 4860 C CA . ALA A 1 632 ? 12.484 -49.706 -9.090 1.00 81.31 632 ALA A CA 1
ATOM 4861 C C . ALA A 1 632 ? 12.548 -48.309 -8.444 1.00 81.31 632 ALA A C 1
ATOM 4863 O O . ALA A 1 632 ? 13.490 -48.028 -7.706 1.00 81.31 632 ALA A O 1
ATOM 4864 N N . LEU A 1 633 ? 11.536 -47.466 -8.676 1.00 79.38 633 LEU A N 1
ATOM 4865 C CA . LEU A 1 633 ? 11.457 -46.095 -8.158 1.00 79.38 633 LEU A CA 1
ATOM 4866 C C . LEU A 1 633 ? 10.896 -45.999 -6.724 1.00 79.38 633 LEU A C 1
ATOM 4868 O O . LEU A 1 633 ? 10.996 -44.942 -6.104 1.00 79.38 633 LEU A O 1
ATOM 4872 N N . LEU A 1 634 ? 10.330 -47.077 -6.158 1.00 77.81 634 LEU A N 1
ATOM 4873 C CA . LEU A 1 634 ? 9.687 -47.071 -4.831 1.00 77.81 634 LEU A CA 1
ATOM 4874 C C . LEU A 1 634 ? 10.656 -46.742 -3.675 1.00 77.81 634 LEU A C 1
ATOM 4876 O O . LEU A 1 634 ? 11.197 -47.627 -3.004 1.00 77.81 634 LEU A O 1
ATOM 4880 N N . CYS A 1 635 ? 10.797 -45.454 -3.363 1.00 70.12 635 CYS A N 1
ATOM 4881 C CA . CYS A 1 635 ? 11.548 -44.967 -2.209 1.00 70.12 635 CYS A CA 1
ATOM 4882 C C . CYS A 1 635 ? 10.896 -45.374 -0.871 1.00 70.12 635 CYS A C 1
ATOM 4884 O O . CYS A 1 635 ? 9.762 -45.858 -0.824 1.00 70.12 635 CYS A O 1
ATOM 4886 N N . LYS A 1 636 ? 11.576 -45.178 0.270 1.00 65.38 636 LYS A N 1
ATOM 4887 C CA . LYS A 1 636 ? 11.021 -45.568 1.587 1.00 65.38 636 LYS A CA 1
ATOM 4888 C C . LYS A 1 636 ? 9.762 -44.776 1.964 1.00 65.38 636 LYS A C 1
ATOM 4890 O O . LYS A 1 636 ? 8.787 -45.403 2.379 1.00 65.38 636 LYS A O 1
ATOM 4895 N N . THR A 1 637 ? 9.759 -43.458 1.766 1.00 63.00 637 THR A N 1
ATOM 4896 C CA . THR A 1 637 ? 8.644 -42.547 2.099 1.00 63.00 637 THR A CA 1
ATOM 4897 C C . THR A 1 637 ? 7.494 -42.574 1.092 1.00 63.00 637 THR A C 1
ATOM 4899 O O . THR A 1 637 ? 6.370 -42.280 1.478 1.00 63.00 637 THR A O 1
ATOM 4902 N N . CYS A 1 638 ? 7.745 -43.018 -0.146 1.00 63.84 638 CYS A N 1
ATOM 4903 C CA . CYS A 1 638 ? 6.796 -43.137 -1.258 1.00 63.84 638 CYS A CA 1
ATOM 4904 C C . CYS A 1 638 ? 5.608 -44.066 -0.915 1.00 63.84 638 CYS A C 1
ATOM 4906 O O . CYS A 1 638 ? 5.626 -45.251 -1.254 1.00 63.84 638 CYS A O 1
ATOM 4908 N N . GLY A 1 639 ? 4.626 -43.591 -0.145 1.00 63.53 639 GLY A N 1
ATOM 4909 C CA . GLY A 1 639 ? 3.510 -44.393 0.374 1.00 63.53 639 GLY A CA 1
ATOM 4910 C C . GLY A 1 639 ? 2.392 -44.581 -0.648 1.00 63.53 639 GLY A C 1
ATOM 4911 O O . GLY A 1 639 ? 1.945 -45.702 -0.878 1.00 63.53 639 GLY A O 1
ATOM 4912 N N . GLU A 1 640 ? 2.004 -43.494 -1.307 1.00 59.59 640 GLU A N 1
ATOM 4913 C CA . GLU A 1 640 ? 0.986 -43.467 -2.358 1.00 59.59 640 GLU A CA 1
ATOM 4914 C C . GLU A 1 640 ? 1.408 -44.299 -3.577 1.00 59.59 640 GLU A C 1
ATOM 4916 O O . GLU A 1 640 ? 0.691 -45.220 -3.961 1.00 59.59 640 GLU A O 1
ATOM 4921 N N . ALA A 1 641 ? 2.631 -44.103 -4.081 1.00 58.22 641 ALA A N 1
ATOM 4922 C CA . ALA A 1 641 ? 3.206 -44.936 -5.138 1.00 58.22 641 ALA A CA 1
ATOM 4923 C C . ALA A 1 641 ? 3.134 -46.452 -4.849 1.00 58.22 641 ALA A C 1
ATOM 4925 O O . ALA A 1 641 ? 2.882 -47.249 -5.752 1.00 58.22 641 ALA A O 1
ATOM 4926 N N . LYS A 1 642 ? 3.300 -46.874 -3.583 1.00 56.56 642 LYS A N 1
ATOM 4927 C CA . LYS A 1 642 ? 3.146 -48.286 -3.178 1.00 56.56 642 LYS A CA 1
ATOM 4928 C C . LYS A 1 642 ? 1.690 -48.753 -3.204 1.00 56.56 642 LYS A C 1
ATOM 4930 O O . LYS A 1 642 ? 1.451 -49.919 -3.508 1.00 56.56 642 LYS A O 1
ATOM 4935 N N . ALA A 1 643 ? 0.735 -47.881 -2.881 1.00 50.41 643 ALA A N 1
ATOM 4936 C CA . ALA A 1 643 ? -0.691 -48.189 -2.952 1.00 50.41 643 ALA A CA 1
ATOM 4937 C C . ALA A 1 643 ? -1.155 -48.328 -4.411 1.00 50.41 643 ALA A C 1
ATOM 4939 O O . ALA A 1 643 ? -1.773 -49.334 -4.755 1.00 50.41 643 ALA A O 1
ATOM 4940 N N . LEU A 1 644 ? -0.768 -47.383 -5.274 1.00 50.19 644 LEU A N 1
ATOM 4941 C CA . LEU A 1 644 ? -1.032 -47.404 -6.718 1.00 50.19 644 LEU A CA 1
ATOM 4942 C C . LEU A 1 644 ? -0.438 -48.668 -7.367 1.00 50.19 644 LEU A C 1
ATOM 4944 O O . LEU A 1 644 ? -1.159 -49.460 -7.978 1.00 50.19 644 LEU A O 1
ATOM 4948 N N . TYR A 1 645 ? 0.831 -48.969 -7.073 1.00 53.75 645 TYR A N 1
ATOM 4949 C CA . TYR A 1 645 ? 1.495 -50.203 -7.503 1.00 53.75 645 TYR A CA 1
ATOM 4950 C C . TYR A 1 645 ? 0.777 -51.484 -7.030 1.00 53.75 645 TYR A C 1
ATOM 4952 O O . TYR A 1 645 ? 0.755 -52.490 -7.744 1.00 53.75 645 TYR A O 1
ATOM 4960 N N . ALA A 1 646 ? 0.173 -51.472 -5.837 1.00 47.06 646 ALA A N 1
ATOM 4961 C CA . ALA A 1 646 ? -0.542 -52.624 -5.290 1.00 47.06 646 ALA A CA 1
ATOM 4962 C C . ALA A 1 646 ? -1.920 -52.858 -5.938 1.00 47.06 646 ALA A C 1
ATOM 4964 O O . ALA A 1 646 ? -2.317 -54.015 -6.078 1.00 47.06 646 ALA A O 1
ATOM 4965 N N . VAL A 1 647 ? -2.630 -51.801 -6.357 1.00 48.16 647 VAL A N 1
ATOM 4966 C CA . VAL A 1 647 ? -3.924 -51.922 -7.067 1.00 48.16 647 VAL A CA 1
ATOM 4967 C C . VAL A 1 647 ? -3.777 -52.147 -8.575 1.00 48.16 647 VAL A C 1
ATOM 4969 O O . VAL A 1 647 ? -4.752 -52.499 -9.233 1.00 48.16 647 VAL A O 1
ATOM 4972 N N . GLY A 1 648 ? -2.563 -52.005 -9.112 1.00 45.91 648 GLY A N 1
ATOM 4973 C CA . GLY A 1 648 ? -2.253 -52.216 -10.528 1.00 45.91 648 GLY A CA 1
ATOM 4974 C C . GLY A 1 648 ? -2.023 -50.937 -11.330 1.00 45.91 648 GLY A C 1
ATOM 4975 O O . GLY A 1 648 ? -1.714 -51.031 -12.512 1.00 45.91 648 GLY A O 1
ATOM 4976 N N . ASP A 1 649 ? -2.119 -49.761 -10.704 1.00 59.28 649 ASP A N 1
ATOM 4977 C CA . ASP A 1 649 ? -1.766 -48.494 -11.339 1.00 59.28 649 ASP A CA 1
ATOM 4978 C C . ASP A 1 649 ? -0.249 -48.298 -11.333 1.00 59.28 649 ASP A C 1
ATOM 4980 O O . ASP A 1 649 ? 0.352 -47.748 -10.407 1.00 59.28 649 ASP A O 1
ATOM 4984 N N . TYR A 1 650 ? 0.381 -48.816 -12.385 1.00 70.94 650 TYR A N 1
ATOM 4985 C CA . TYR A 1 650 ? 1.825 -48.737 -12.571 1.00 70.94 650 TYR A CA 1
ATOM 4986 C C . TYR A 1 650 ? 2.299 -47.377 -13.088 1.00 70.94 650 TYR A C 1
ATOM 4988 O O . TYR A 1 650 ? 3.495 -47.120 -13.007 1.00 70.94 650 TYR A O 1
ATOM 4996 N N . LEU A 1 651 ? 1.407 -46.504 -13.571 1.00 71.69 651 LEU A N 1
ATOM 4997 C CA . LEU A 1 651 ? 1.774 -45.175 -14.072 1.00 71.69 651 LEU A CA 1
ATOM 4998 C C . LEU A 1 651 ? 1.745 -44.134 -12.959 1.00 71.69 651 LEU A C 1
ATOM 5000 O O . LEU A 1 651 ? 2.778 -43.519 -12.693 1.00 71.69 651 LEU A O 1
ATOM 5004 N N . GLY A 1 652 ? 0.641 -44.040 -12.214 1.00 68.88 652 GLY A N 1
ATOM 5005 C CA . GLY A 1 652 ? 0.582 -43.185 -11.026 1.00 68.88 652 GLY A CA 1
ATOM 5006 C C . GLY A 1 652 ? 1.629 -43.583 -9.974 1.00 68.88 652 GLY A C 1
ATOM 5007 O O . GLY A 1 652 ? 2.166 -42.735 -9.263 1.00 68.88 652 GLY A O 1
ATOM 5008 N N . ALA A 1 653 ? 2.011 -44.867 -9.918 1.00 66.81 653 ALA A N 1
ATOM 5009 C CA . ALA A 1 653 ? 3.118 -45.331 -9.083 1.00 66.81 653 ALA A CA 1
ATOM 5010 C C . ALA A 1 653 ? 4.504 -44.808 -9.509 1.00 66.81 653 ALA A C 1
ATOM 5012 O O . ALA A 1 653 ? 5.353 -44.598 -8.644 1.00 66.81 653 ALA A O 1
ATOM 5013 N N . ILE A 1 654 ? 4.749 -44.607 -10.808 1.00 77.50 654 ILE A N 1
ATOM 5014 C CA . ILE A 1 654 ? 6.003 -44.028 -11.319 1.00 77.50 654 ILE A CA 1
ATOM 5015 C C . ILE A 1 654 ? 6.047 -42.531 -11.006 1.00 77.50 654 ILE A C 1
ATOM 5017 O O . ILE A 1 654 ? 7.027 -42.045 -10.442 1.00 77.50 654 ILE A O 1
ATOM 5021 N N . GLU A 1 655 ? 4.964 -41.822 -11.320 1.00 80.44 655 GLU A N 1
ATOM 5022 C CA . GLU A 1 655 ? 4.839 -40.376 -11.137 1.00 80.44 655 GLU A CA 1
ATOM 5023 C C . GLU A 1 655 ? 4.954 -39.961 -9.659 1.00 80.44 655 GLU A C 1
ATOM 5025 O O . GLU A 1 655 ? 5.817 -39.155 -9.299 1.00 80.44 655 GLU A O 1
ATOM 5030 N N . SER A 1 656 ? 4.151 -40.576 -8.780 1.00 76.19 656 SER A N 1
ATOM 5031 C CA . SER A 1 656 ? 4.155 -40.311 -7.331 1.00 76.19 656 SER A CA 1
ATOM 5032 C C . SER A 1 656 ? 5.537 -40.574 -6.707 1.00 76.19 656 SER A C 1
ATOM 5034 O O . SER A 1 656 ? 5.999 -39.810 -5.857 1.00 76.19 656 SER A O 1
ATOM 5036 N N . ALA A 1 657 ? 6.259 -41.604 -7.170 1.00 79.69 657 ALA A N 1
ATOM 5037 C CA . ALA A 1 657 ? 7.606 -41.908 -6.683 1.00 79.69 657 ALA A CA 1
ATOM 5038 C C . ALA A 1 657 ? 8.671 -40.892 -7.142 1.00 79.69 657 ALA A C 1
ATOM 5040 O O . ALA A 1 657 ? 9.566 -40.547 -6.368 1.00 79.69 657 ALA A O 1
ATOM 5041 N N . TRP A 1 658 ? 8.576 -40.401 -8.380 1.00 80.94 658 TRP A N 1
ATOM 5042 C CA . TRP A 1 658 ? 9.509 -39.417 -8.940 1.00 80.94 658 TRP A CA 1
ATOM 5043 C C . TRP A 1 658 ? 9.344 -38.027 -8.313 1.00 80.94 658 TRP A C 1
ATOM 5045 O O . TRP A 1 658 ? 10.329 -37.379 -7.948 1.00 80.94 658 TRP A O 1
ATOM 5055 N N . ASN A 1 659 ? 8.098 -37.589 -8.124 1.00 80.12 659 ASN A N 1
ATOM 5056 C CA . ASN A 1 659 ? 7.792 -36.291 -7.526 1.00 80.12 659 ASN A CA 1
ATOM 5057 C C . ASN A 1 659 ? 8.202 -36.236 -6.040 1.00 80.12 659 ASN A C 1
ATOM 5059 O O . ASN A 1 659 ? 8.783 -35.244 -5.596 1.00 80.12 659 ASN A O 1
ATOM 5063 N N . GLU A 1 660 ? 8.008 -37.328 -5.292 1.00 78.06 660 GLU A N 1
ATOM 5064 C CA . GLU A 1 660 ? 8.492 -37.470 -3.910 1.00 78.06 660 GLU A CA 1
ATOM 5065 C C . GLU A 1 660 ? 10.029 -37.397 -3.812 1.00 78.06 660 GLU A C 1
ATOM 5067 O O . GLU A 1 660 ? 10.554 -36.772 -2.889 1.00 78.06 660 GLU A O 1
ATOM 5072 N N . ALA A 1 661 ? 10.768 -37.971 -4.770 1.00 75.75 661 ALA A N 1
ATOM 5073 C CA . ALA A 1 661 ? 12.231 -37.894 -4.782 1.00 75.75 661 ALA A CA 1
ATOM 5074 C C . ALA A 1 661 ? 12.734 -36.444 -4.936 1.00 75.75 661 ALA A C 1
ATOM 5076 O O . ALA A 1 661 ? 13.589 -36.005 -4.163 1.00 75.75 661 ALA A O 1
ATOM 5077 N N . LYS A 1 662 ? 12.152 -35.674 -5.868 1.00 74.88 662 LYS A N 1
ATOM 5078 C CA . LYS A 1 662 ? 12.490 -34.251 -6.063 1.00 74.88 662 LYS A CA 1
ATOM 5079 C C . LYS A 1 662 ? 12.126 -33.377 -4.861 1.00 74.88 662 LYS A C 1
ATOM 5081 O O . LYS A 1 662 ? 12.876 -32.461 -4.528 1.00 74.88 662 LYS A O 1
ATOM 5086 N N . ARG A 1 663 ? 11.005 -33.665 -4.186 1.00 77.00 663 ARG A N 1
ATOM 5087 C CA . ARG A 1 663 ? 10.591 -32.951 -2.966 1.00 77.00 663 ARG A CA 1
ATOM 5088 C C . ARG A 1 663 ? 11.647 -33.069 -1.863 1.00 77.00 663 ARG A C 1
ATOM 5090 O O . ARG A 1 663 ? 11.996 -32.068 -1.243 1.00 77.00 663 ARG A O 1
ATOM 5097 N N . VAL A 1 664 ? 12.185 -34.271 -1.643 1.00 73.88 664 VAL A N 1
ATOM 5098 C CA . VAL A 1 664 ? 13.200 -34.518 -0.602 1.00 73.88 664 VAL A CA 1
ATOM 5099 C C . VAL A 1 664 ? 14.501 -33.757 -0.882 1.00 73.88 664 VAL A C 1
ATOM 5101 O O . VAL A 1 664 ? 15.039 -33.140 0.034 1.00 73.88 664 VAL A O 1
ATOM 5104 N N . GLU A 1 665 ? 14.974 -33.731 -2.132 1.00 70.69 665 GLU A N 1
ATOM 5105 C CA . GLU A 1 665 ? 16.185 -32.988 -2.524 1.00 70.69 665 GLU A CA 1
ATOM 5106 C C . GLU A 1 665 ? 16.047 -31.474 -2.259 1.00 70.69 665 GLU A C 1
ATOM 5108 O O . GLU A 1 665 ? 16.930 -30.849 -1.664 1.00 70.69 665 GLU A O 1
ATOM 5113 N N . GLN A 1 666 ? 14.896 -30.891 -2.612 1.00 67.38 666 GLN A N 1
ATOM 5114 C CA . GLN A 1 666 ? 14.588 -29.481 -2.344 1.00 67.38 666 GLN A CA 1
ATOM 5115 C C . GLN A 1 666 ? 14.478 -29.183 -0.837 1.00 67.38 666 GLN A C 1
ATOM 5117 O O . GLN A 1 666 ? 14.951 -28.147 -0.363 1.00 67.38 666 GLN A O 1
ATOM 5122 N N . GLU A 1 667 ? 13.901 -30.104 -0.062 1.00 65.56 667 GLU A N 1
ATOM 5123 C CA . GLU A 1 667 ? 13.757 -29.968 1.388 1.00 65.56 667 GLU A CA 1
ATOM 5124 C C . GLU A 1 667 ? 15.071 -30.105 2.166 1.00 65.56 667 GLU A C 1
ATOM 5126 O O . GLU A 1 667 ? 15.131 -29.641 3.306 1.00 65.56 667 GLU A O 1
ATOM 5131 N N . GLU A 1 668 ? 16.112 -30.748 1.635 1.00 69.69 668 GLU A N 1
ATOM 5132 C CA . GLU A 1 668 ? 17.436 -30.765 2.277 1.00 69.69 668 GLU A CA 1
ATOM 5133 C C . GLU A 1 668 ? 18.212 -29.473 1.986 1.00 69.69 668 GLU A C 1
ATOM 5135 O O . GLU A 1 668 ? 18.721 -28.852 2.923 1.00 69.69 668 GLU A O 1
ATOM 5140 N N . ALA A 1 669 ? 18.186 -28.983 0.741 1.00 61.50 669 ALA A N 1
ATOM 5141 C CA . ALA A 1 669 ? 18.798 -27.703 0.370 1.00 61.50 669 ALA A CA 1
ATOM 5142 C C . ALA A 1 669 ? 18.220 -26.510 1.162 1.00 61.50 669 ALA A C 1
ATOM 5144 O O . ALA A 1 669 ? 18.967 -25.641 1.618 1.00 61.50 669 ALA A O 1
ATOM 5145 N N . GLY A 1 670 ? 16.901 -26.488 1.393 1.00 64.25 670 GLY A N 1
ATOM 5146 C CA . GLY A 1 670 ? 16.249 -25.441 2.188 1.00 64.25 670 GLY A CA 1
ATOM 5147 C C . GLY A 1 670 ? 16.694 -25.396 3.658 1.00 64.25 670 GLY A C 1
ATOM 5148 O O . GLY A 1 670 ? 16.772 -24.317 4.245 1.00 64.25 670 GLY A O 1
ATOM 5149 N N . LYS A 1 671 ? 17.041 -26.543 4.260 1.00 72.12 671 LYS A N 1
ATOM 5150 C CA . LYS A 1 671 ? 17.455 -26.617 5.676 1.00 72.12 671 LYS A CA 1
ATOM 5151 C C . LYS A 1 671 ? 18.847 -26.025 5.904 1.00 72.12 671 LYS A C 1
ATOM 5153 O O . LYS A 1 671 ? 19.055 -25.340 6.902 1.00 72.12 671 LYS A O 1
ATOM 5158 N N . GLU A 1 672 ? 19.785 -26.234 4.977 1.00 70.38 672 GLU A N 1
ATOM 5159 C CA . GLU A 1 672 ? 21.145 -25.681 5.094 1.00 70.38 672 GLU A CA 1
ATOM 5160 C C . GLU A 1 672 ? 21.170 -24.145 4.965 1.00 70.38 672 GLU A C 1
ATOM 5162 O O . GLU A 1 672 ? 22.035 -23.487 5.545 1.00 70.38 672 GLU A O 1
ATOM 5167 N N . ALA A 1 673 ? 20.213 -23.558 4.237 1.00 71.06 673 ALA A N 1
ATOM 5168 C CA . ALA A 1 673 ? 20.048 -22.107 4.163 1.00 71.06 673 ALA A CA 1
ATOM 5169 C C . ALA A 1 673 ? 19.560 -21.518 5.501 1.00 71.06 673 ALA A C 1
ATOM 5171 O O . ALA A 1 673 ? 20.180 -20.592 6.025 1.00 71.06 673 ALA A O 1
ATOM 5172 N N . VAL A 1 674 ? 18.504 -22.098 6.087 1.00 77.12 674 VAL A N 1
ATOM 5173 C CA . VAL A 1 674 ? 17.884 -21.602 7.330 1.00 77.12 674 VAL A CA 1
ATOM 5174 C C . VAL A 1 674 ? 18.852 -21.622 8.517 1.00 77.12 674 VAL A C 1
ATOM 5176 O O . VAL A 1 674 ? 18.892 -20.657 9.277 1.00 77.12 674 VAL A O 1
ATOM 5179 N N . GLU A 1 675 ? 19.664 -22.670 8.686 1.00 79.25 675 GLU A N 1
ATOM 5180 C CA . GLU A 1 675 ? 20.612 -22.723 9.813 1.00 79.25 675 GLU A CA 1
ATOM 5181 C C . GLU A 1 675 ? 21.725 -21.662 9.697 1.00 79.25 675 GLU A C 1
ATOM 5183 O O . GLU A 1 675 ? 22.068 -21.029 10.695 1.00 79.25 675 GLU A O 1
ATOM 5188 N N . LYS A 1 676 ? 22.222 -21.367 8.485 1.00 80.44 676 LYS A N 1
ATOM 5189 C CA . LYS A 1 676 ? 23.181 -20.261 8.263 1.00 80.44 676 LYS A CA 1
ATOM 5190 C C . LYS A 1 676 ? 22.566 -18.893 8.559 1.00 80.44 676 LYS A C 1
ATOM 5192 O O . LYS A 1 676 ? 23.250 -18.002 9.058 1.00 80.44 676 LYS A O 1
ATOM 5197 N N . GLU A 1 677 ? 21.280 -18.717 8.263 1.00 81.88 677 GLU A N 1
ATOM 5198 C CA . GLU A 1 677 ? 20.568 -17.471 8.547 1.00 81.88 677 GLU A CA 1
ATOM 5199 C C . GLU A 1 677 ? 20.307 -17.295 10.054 1.00 81.88 677 GLU A C 1
ATOM 5201 O O . GLU A 1 677 ? 20.505 -16.199 10.582 1.00 81.88 677 GLU A O 1
ATOM 5206 N N . LYS A 1 678 ? 20.005 -18.379 10.791 1.00 84.62 678 LYS A N 1
ATOM 5207 C CA . LYS A 1 678 ? 19.976 -18.362 12.268 1.00 84.62 678 LYS A CA 1
ATOM 5208 C C . LYS A 1 678 ? 21.318 -17.934 12.862 1.00 84.62 678 LYS A C 1
ATOM 5210 O O . LYS A 1 678 ? 21.339 -17.069 13.737 1.00 84.62 678 LYS A O 1
ATOM 5215 N N . GLU A 1 679 ? 22.427 -18.514 12.393 1.00 82.25 679 GLU A N 1
ATOM 5216 C CA . GLU A 1 679 ? 23.773 -18.122 12.832 1.00 82.25 679 GLU A CA 1
ATOM 5217 C C . GLU A 1 679 ? 24.032 -16.633 12.555 1.00 82.25 679 GLU A C 1
ATOM 5219 O O . GLU A 1 679 ? 24.504 -15.917 13.439 1.00 82.25 679 GLU A O 1
ATOM 5224 N N . ALA A 1 680 ? 23.670 -16.128 11.372 1.00 85.62 680 ALA A N 1
ATOM 5225 C CA . ALA A 1 680 ? 23.820 -14.712 11.034 1.00 85.62 680 ALA A CA 1
ATOM 5226 C C . ALA A 1 680 ? 23.032 -13.789 11.987 1.00 85.62 680 ALA A C 1
ATOM 5228 O O . ALA A 1 680 ? 23.607 -12.846 12.531 1.00 85.62 680 ALA A O 1
ATOM 5229 N N . ARG A 1 681 ? 21.750 -14.083 12.259 1.00 86.19 681 ARG A N 1
ATOM 5230 C CA . ARG A 1 681 ? 20.920 -13.281 13.182 1.00 86.19 681 ARG A CA 1
ATOM 5231 C C . ARG A 1 681 ? 21.433 -13.309 14.622 1.00 86.19 681 ARG A C 1
ATOM 5233 O O . ARG A 1 681 ? 21.444 -12.278 15.290 1.00 86.19 681 ARG A O 1
ATOM 5240 N N . LEU A 1 682 ? 21.886 -14.465 15.107 1.00 88.50 682 LEU A N 1
ATOM 5241 C CA . LEU A 1 682 ? 22.413 -14.592 16.469 1.00 88.50 682 LEU A CA 1
ATOM 5242 C C . LEU A 1 682 ? 23.758 -13.871 16.659 1.00 88.50 682 LEU A C 1
ATOM 5244 O O . LEU A 1 682 ? 24.031 -13.398 17.762 1.00 88.50 682 LEU A O 1
ATOM 5248 N N . ASN A 1 683 ? 24.554 -13.702 15.597 1.00 86.50 683 ASN A N 1
ATOM 5249 C CA . ASN A 1 683 ? 25.735 -12.836 15.633 1.00 86.50 683 ASN A CA 1
ATOM 5250 C C . ASN A 1 683 ? 25.358 -11.348 15.780 1.00 86.50 683 ASN A C 1
ATOM 5252 O O . ASN A 1 683 ? 25.969 -10.662 16.594 1.00 86.50 683 ASN A O 1
ATOM 5256 N N . SER A 1 684 ? 24.317 -10.852 15.096 1.00 84.56 684 SER A N 1
ATOM 5257 C CA . SER A 1 684 ? 23.850 -9.459 15.268 1.00 84.56 684 SER A CA 1
ATOM 5258 C C . SER A 1 684 ? 23.388 -9.154 16.702 1.00 84.56 684 SER A C 1
ATOM 5260 O O . SER A 1 684 ? 23.624 -8.061 17.213 1.00 84.56 684 SER A O 1
ATOM 5262 N N . PHE A 1 685 ? 22.806 -10.131 17.410 1.00 91.25 685 PHE A N 1
ATOM 5263 C CA . PHE A 1 685 ? 22.489 -9.972 18.836 1.00 91.25 685 PHE A CA 1
ATOM 5264 C C . PHE A 1 685 ? 23.740 -9.735 19.706 1.00 91.25 685 PHE A C 1
ATOM 5266 O O . PHE A 1 685 ? 23.678 -8.959 20.660 1.00 91.25 685 PHE A O 1
ATOM 5273 N N . MET A 1 686 ? 24.882 -10.354 19.381 1.00 88.69 686 MET A N 1
ATOM 5274 C CA . MET A 1 686 ? 26.134 -10.135 20.121 1.00 88.69 686 MET A CA 1
ATOM 5275 C C . MET A 1 686 ? 26.684 -8.712 19.953 1.00 88.69 686 MET A C 1
ATOM 5277 O O . MET A 1 686 ? 27.347 -8.215 20.861 1.00 88.69 686 MET A O 1
ATOM 5281 N N . GLU A 1 687 ? 26.406 -8.051 18.827 1.00 86.12 687 GLU A N 1
ATOM 5282 C CA . GLU A 1 687 ? 26.800 -6.655 18.595 1.00 86.12 687 GLU A CA 1
ATOM 5283 C C . GLU A 1 687 ? 25.949 -5.705 19.460 1.00 86.12 687 GLU A C 1
ATOM 5285 O O . GLU A 1 687 ? 26.495 -4.868 20.180 1.00 86.12 687 GLU A O 1
ATOM 5290 N N . LEU A 1 688 ? 24.629 -5.925 19.505 1.00 88.50 688 LEU A N 1
ATOM 5291 C CA . LEU A 1 688 ? 23.677 -5.160 20.329 1.00 88.50 688 LEU A CA 1
ATOM 5292 C C . LEU A 1 688 ? 23.835 -5.379 21.848 1.00 88.50 688 LEU A C 1
ATOM 5294 O O . LEU A 1 688 ? 23.431 -4.529 22.645 1.00 88.50 688 LEU A O 1
ATOM 5298 N N . GLN A 1 689 ? 24.404 -6.510 22.288 1.00 89.69 689 GLN A N 1
ATOM 5299 C CA . GLN A 1 689 ? 24.448 -6.891 23.710 1.00 89.69 689 GLN A CA 1
ATOM 5300 C C . GLN A 1 689 ? 25.140 -5.834 24.596 1.00 89.69 689 GLN A C 1
ATOM 5302 O O . GLN A 1 689 ? 24.732 -5.639 25.744 1.00 89.69 689 GLN A O 1
ATOM 5307 N N . GLY A 1 690 ? 26.147 -5.129 24.066 1.00 89.19 690 GLY A N 1
ATOM 530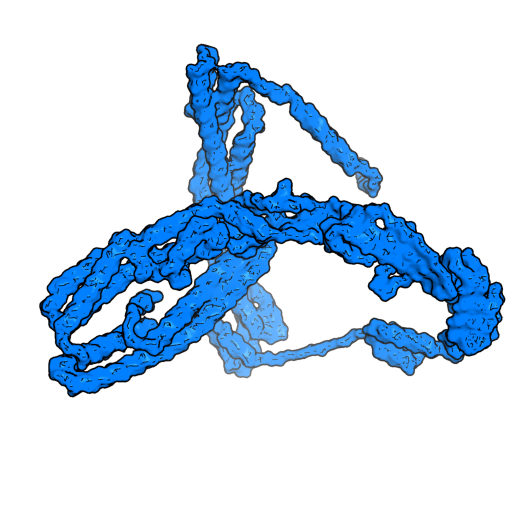8 C CA . GLY A 1 690 ? 26.858 -4.062 24.780 1.00 89.19 690 GLY A CA 1
ATOM 5309 C C . GLY A 1 690 ? 26.048 -2.771 24.950 1.00 89.19 690 GLY A C 1
ATOM 5310 O O . GLY A 1 690 ? 26.140 -2.125 25.993 1.00 89.19 690 GLY A O 1
ATOM 5311 N N . GLU A 1 691 ? 25.217 -2.419 23.968 1.00 91.62 691 GLU A N 1
ATOM 5312 C CA . GLU A 1 691 ? 24.342 -1.238 24.017 1.00 91.62 691 GLU A CA 1
ATOM 5313 C C . GLU A 1 691 ? 23.192 -1.466 25.007 1.00 91.62 691 GLU A C 1
ATOM 5315 O O . GLU A 1 691 ? 22.919 -0.623 25.864 1.00 91.62 691 GLU A O 1
ATOM 5320 N N . VAL A 1 692 ? 22.621 -2.676 25.005 1.00 92.50 692 VAL A N 1
ATOM 5321 C CA . VAL A 1 692 ? 21.640 -3.112 26.009 1.00 92.50 692 VAL A CA 1
ATOM 5322 C C . VAL A 1 692 ? 22.205 -3.038 27.432 1.00 92.50 692 VAL A C 1
ATOM 5324 O O . VAL A 1 692 ? 21.520 -2.573 28.341 1.00 92.50 692 VAL A O 1
ATOM 5327 N N . GLU A 1 693 ? 23.455 -3.452 27.661 1.00 92.31 693 GLU A N 1
ATOM 5328 C CA . GLU A 1 693 ? 24.081 -3.321 28.986 1.00 92.31 693 GLU A CA 1
ATOM 5329 C C . GLU A 1 693 ? 24.337 -1.863 29.393 1.00 92.31 693 GLU A C 1
ATOM 5331 O O . GLU A 1 693 ? 24.180 -1.528 30.570 1.00 92.31 693 GLU A O 1
ATOM 5336 N N . ALA A 1 694 ? 24.656 -0.982 28.441 1.00 91.75 694 ALA A N 1
ATOM 5337 C CA . ALA A 1 694 ? 24.808 0.447 28.700 1.00 91.75 694 ALA A CA 1
ATOM 5338 C C . ALA A 1 694 ? 23.474 1.111 29.094 1.00 91.75 694 ALA A C 1
ATOM 5340 O O . ALA A 1 694 ? 23.422 1.807 30.111 1.00 91.75 694 ALA A O 1
ATOM 5341 N N . ALA A 1 695 ? 22.388 0.853 28.358 1.00 92.31 695 ALA A N 1
ATOM 5342 C CA . ALA A 1 695 ? 21.066 1.422 28.642 1.00 92.31 695 ALA A CA 1
ATOM 5343 C C . ALA A 1 695 ? 20.490 0.938 29.989 1.00 92.31 695 ALA A C 1
ATOM 5345 O O . ALA A 1 695 ? 19.952 1.731 30.766 1.00 92.31 695 ALA A O 1
ATOM 5346 N N . LEU A 1 696 ? 20.669 -0.348 30.322 1.00 93.56 696 LEU A N 1
ATOM 5347 C CA . LEU A 1 696 ? 20.271 -0.902 31.623 1.00 93.56 696 LEU A CA 1
ATOM 5348 C C . LEU A 1 696 ? 21.057 -0.276 32.791 1.00 93.56 696 LEU A C 1
ATOM 5350 O O . LEU A 1 696 ? 20.484 -0.035 33.857 1.00 93.56 696 LEU A O 1
ATOM 5354 N N . ALA A 1 697 ? 22.346 0.022 32.600 1.00 92.81 697 ALA A N 1
ATOM 5355 C CA . ALA A 1 697 ? 23.168 0.700 33.603 1.00 92.81 697 ALA A CA 1
ATOM 5356 C C . ALA A 1 697 ? 22.819 2.195 33.752 1.00 92.81 697 ALA A C 1
ATOM 5358 O O . ALA A 1 697 ? 22.838 2.722 34.868 1.00 92.81 697 ALA A O 1
ATOM 5359 N N . ASP A 1 698 ? 22.473 2.878 32.656 1.00 92.94 698 ASP A N 1
ATOM 5360 C CA . ASP A 1 698 ? 22.040 4.279 32.688 1.00 92.94 698 ASP A CA 1
ATOM 5361 C C . ASP A 1 698 ? 20.665 4.434 33.361 1.00 92.94 698 ASP A C 1
ATOM 5363 O O . ASP A 1 698 ? 20.475 5.375 34.130 1.00 92.94 698 ASP A O 1
ATOM 5367 N N . PHE A 1 699 ? 19.746 3.469 33.203 1.00 95.81 699 PHE A N 1
ATOM 5368 C CA . PHE A 1 699 ? 18.464 3.451 33.926 1.00 95.81 699 PHE A CA 1
ATOM 5369 C C . PHE A 1 699 ? 18.631 3.517 35.450 1.00 95.81 699 PHE A C 1
ATOM 5371 O O . PHE A 1 699 ? 18.049 4.390 36.102 1.00 95.81 699 PHE A O 1
ATOM 5378 N N . GLU A 1 700 ? 19.447 2.629 36.029 1.00 93.25 700 GLU A N 1
ATOM 5379 C CA . GLU A 1 700 ? 19.655 2.583 37.485 1.00 93.25 700 GLU A CA 1
ATOM 5380 C C . GLU A 1 700 ? 20.294 3.882 38.013 1.00 93.25 700 GLU A C 1
ATOM 5382 O O . GLU A 1 700 ? 20.069 4.263 39.163 1.00 93.25 700 GLU A O 1
ATOM 5387 N N . LYS A 1 701 ? 21.050 4.592 37.161 1.00 93.25 701 LYS A N 1
ATOM 5388 C CA . LYS A 1 701 ? 21.724 5.857 37.473 1.00 93.25 701 LYS A CA 1
ATOM 5389 C C . LYS A 1 701 ? 20.799 7.077 37.353 1.00 93.25 701 LYS A C 1
ATOM 5391 O O . LYS A 1 701 ? 20.719 7.876 38.287 1.00 93.25 701 LYS A O 1
ATOM 5396 N N . VAL A 1 702 ? 20.077 7.212 36.238 1.00 93.75 702 VAL A N 1
ATOM 5397 C CA . VAL A 1 702 ? 19.115 8.301 35.960 1.00 93.75 702 VAL A CA 1
ATOM 5398 C C . VAL A 1 702 ? 18.041 8.380 37.042 1.00 93.75 702 VAL A C 1
ATOM 5400 O O . VAL A 1 702 ? 17.657 9.475 37.468 1.00 93.75 702 VAL A O 1
ATOM 5403 N N . PHE A 1 703 ? 17.598 7.216 37.518 1.00 92.94 703 PHE A N 1
ATOM 5404 C CA . PHE A 1 703 ? 16.579 7.067 38.550 1.00 92.94 703 PHE A CA 1
ATOM 5405 C C . PHE A 1 703 ? 17.142 6.814 39.961 1.00 92.94 703 PHE A C 1
ATOM 5407 O O . PHE A 1 703 ? 16.366 6.506 40.872 1.00 92.94 703 PHE A O 1
ATOM 5414 N N . GLU A 1 704 ? 18.449 6.956 40.202 1.00 92.50 704 GLU A N 1
ATOM 5415 C CA . GLU A 1 704 ? 19.016 6.825 41.551 1.00 92.50 704 GLU A CA 1
ATOM 5416 C C . GLU A 1 704 ? 18.506 7.956 42.467 1.00 92.50 704 GLU A C 1
ATOM 5418 O O . GLU A 1 704 ? 18.594 9.136 42.127 1.00 92.50 704 GLU A O 1
ATOM 5423 N N . VAL A 1 705 ? 17.971 7.606 43.644 1.00 87.19 705 VAL A N 1
ATOM 5424 C CA . VAL A 1 705 ? 17.396 8.561 44.610 1.00 87.19 705 VAL A CA 1
ATOM 5425 C C . VAL A 1 705 ? 17.766 8.220 46.054 1.00 87.19 705 VAL A C 1
ATOM 5427 O O . VAL A 1 705 ? 17.897 7.047 46.418 1.00 87.19 705 VAL A O 1
ATOM 5430 N N . GLY A 1 706 ? 17.865 9.255 46.894 1.00 78.69 706 GLY A N 1
ATOM 5431 C CA . GLY A 1 706 ? 17.938 9.111 48.352 1.00 78.69 706 GLY A CA 1
ATOM 5432 C C . GLY A 1 706 ? 16.670 8.481 48.945 1.00 78.69 706 GLY A C 1
ATOM 5433 O O . GLY A 1 706 ? 15.617 8.463 48.304 1.00 78.69 706 GLY A O 1
ATOM 5434 N N . ASP A 1 707 ? 16.771 7.952 50.170 1.00 74.06 707 ASP A N 1
ATOM 5435 C CA . ASP A 1 707 ? 15.694 7.186 50.818 1.00 74.06 707 ASP A CA 1
ATOM 5436 C C . ASP A 1 707 ? 14.351 7.930 50.863 1.00 74.06 707 ASP A C 1
ATOM 5438 O O . ASP A 1 707 ? 13.321 7.344 50.518 1.00 74.06 707 ASP A O 1
ATOM 5442 N N . ASP A 1 708 ? 14.371 9.226 51.181 1.00 70.81 708 ASP A N 1
ATOM 5443 C CA . ASP A 1 708 ? 13.177 10.070 51.319 1.00 70.81 708 ASP A CA 1
ATOM 5444 C C . ASP A 1 708 ? 12.345 10.167 50.025 1.00 70.81 708 ASP A C 1
ATOM 5446 O O . ASP A 1 708 ? 11.118 10.268 50.067 1.00 70.81 708 ASP A O 1
ATOM 5450 N N . TYR A 1 709 ? 12.991 10.060 48.858 1.00 74.38 709 TYR A N 1
ATOM 5451 C CA . TYR A 1 709 ? 12.344 10.190 47.548 1.00 74.38 709 TYR A CA 1
ATOM 5452 C C . TYR A 1 709 ? 11.953 8.851 46.904 1.00 74.38 709 TYR A C 1
ATOM 5454 O O . TYR A 1 709 ? 11.245 8.850 45.892 1.00 74.38 709 TYR A O 1
ATOM 5462 N N . LYS A 1 710 ? 12.325 7.698 47.484 1.00 76.62 710 LYS A N 1
ATOM 5463 C CA . LYS A 1 710 ? 11.994 6.364 46.928 1.00 76.62 710 LYS A CA 1
ATOM 5464 C C . LYS A 1 710 ? 10.488 6.152 46.753 1.00 76.62 710 LYS A C 1
ATOM 5466 O O . LYS A 1 710 ? 10.054 5.609 45.738 1.00 76.62 710 LYS A O 1
ATOM 5471 N N . ALA A 1 711 ? 9.687 6.619 47.712 1.00 70.44 711 ALA A N 1
ATOM 5472 C CA . ALA A 1 711 ? 8.227 6.501 47.678 1.00 70.44 711 ALA A CA 1
ATOM 5473 C C . ALA A 1 711 ? 7.552 7.424 46.644 1.00 70.44 711 ALA A C 1
ATOM 5475 O O . ALA A 1 711 ? 6.431 7.128 46.222 1.00 70.44 711 ALA A O 1
ATOM 5476 N N . THR A 1 712 ? 8.221 8.511 46.248 1.00 72.12 712 THR A N 1
ATOM 5477 C CA . THR A 1 712 ? 7.782 9.447 45.200 1.00 72.12 712 THR A CA 1
ATOM 5478 C C . THR A 1 712 ? 8.173 8.915 43.825 1.00 72.12 712 THR A C 1
ATOM 5480 O O . THR A 1 712 ? 7.310 8.781 42.960 1.00 72.12 712 THR A O 1
ATOM 5483 N N . ARG A 1 713 ? 9.433 8.477 43.661 1.00 83.62 713 ARG A N 1
ATOM 5484 C CA . ARG A 1 713 ? 9.931 7.817 42.443 1.00 83.62 713 ARG A CA 1
ATOM 5485 C C . ARG A 1 713 ? 9.041 6.647 42.033 1.00 83.62 713 ARG A C 1
ATOM 5487 O O . ARG A 1 713 ? 8.610 6.579 40.892 1.00 83.62 713 ARG A O 1
ATOM 5494 N N . ALA A 1 714 ? 8.681 5.778 42.979 1.00 72.69 714 ALA A N 1
ATOM 5495 C CA . ALA A 1 714 ? 7.814 4.626 42.728 1.00 72.69 714 ALA A CA 1
ATOM 5496 C C . ALA A 1 714 ? 6.390 4.973 42.228 1.00 72.69 714 ALA A C 1
ATOM 5498 O O . ALA A 1 714 ? 5.671 4.070 41.808 1.00 72.69 714 ALA A O 1
ATOM 5499 N N . ARG A 1 715 ? 5.970 6.247 42.268 1.00 72.62 715 ARG A N 1
ATOM 5500 C CA . ARG A 1 715 ? 4.679 6.735 41.741 1.00 72.62 715 ARG A CA 1
ATOM 5501 C C . ARG A 1 715 ? 4.817 7.631 40.505 1.00 72.62 715 ARG A C 1
ATOM 5503 O O . ARG A 1 715 ? 3.799 8.033 39.954 1.00 72.62 715 ARG A O 1
ATOM 5510 N N . SER A 1 716 ? 6.038 7.972 40.088 1.00 77.88 716 SER A N 1
ATOM 5511 C CA . SER A 1 716 ? 6.272 8.740 38.863 1.00 77.88 716 SER A CA 1
ATOM 5512 C C . SER A 1 716 ? 5.895 7.900 37.648 1.00 77.88 716 SER A C 1
ATOM 5514 O O . SER A 1 716 ? 6.311 6.747 37.538 1.00 77.88 716 SER A O 1
ATOM 5516 N N . LEU A 1 717 ? 5.134 8.506 36.733 1.00 75.62 717 LEU A N 1
ATOM 5517 C CA . LEU A 1 717 ? 4.767 7.891 35.461 1.00 75.62 717 LEU A CA 1
ATOM 5518 C C . LEU A 1 717 ? 6.030 7.532 34.662 1.00 75.62 717 LEU A C 1
ATOM 5520 O O . LEU A 1 717 ? 6.216 6.370 34.324 1.00 75.62 717 LEU A O 1
ATOM 5524 N N . GLN A 1 718 ? 6.963 8.485 34.538 1.00 81.00 718 GLN A N 1
ATOM 5525 C CA . GLN A 1 718 ? 8.231 8.314 33.820 1.00 81.00 718 GLN A CA 1
ATOM 5526 C C . GLN A 1 718 ? 9.071 7.148 34.364 1.00 81.00 718 GLN A C 1
ATOM 5528 O O . GLN A 1 718 ? 9.706 6.423 33.601 1.00 81.00 718 GLN A O 1
ATOM 5533 N N . TYR A 1 719 ? 9.078 6.947 35.689 1.00 87.00 719 TYR A N 1
ATOM 5534 C CA . TYR A 1 719 ? 9.772 5.810 36.297 1.00 87.00 719 TYR A CA 1
ATOM 5535 C C . TYR A 1 719 ? 9.083 4.477 35.985 1.00 87.00 719 TYR A C 1
ATOM 5537 O O . TYR A 1 719 ? 9.776 3.495 35.744 1.00 87.00 719 TYR A O 1
ATOM 5545 N N . GLN A 1 720 ? 7.748 4.423 35.976 1.00 85.06 720 GLN A N 1
ATOM 5546 C CA . GLN A 1 720 ? 7.004 3.201 35.648 1.00 85.06 720 GLN A CA 1
ATOM 5547 C C . GLN A 1 720 ? 7.101 2.853 34.153 1.00 85.06 720 GLN A C 1
ATOM 5549 O O . GLN A 1 720 ? 7.303 1.691 33.815 1.00 85.06 720 GLN A O 1
ATOM 5554 N N . GLU A 1 721 ? 7.031 3.849 33.268 1.00 84.50 721 GLU A N 1
ATOM 5555 C CA . GLU A 1 721 ? 7.218 3.696 31.818 1.00 84.50 721 GLU A CA 1
ATOM 5556 C C . GLU A 1 721 ? 8.616 3.144 31.503 1.00 84.50 721 GLU A C 1
ATOM 5558 O O . GLU A 1 721 ? 8.741 2.063 30.926 1.00 84.50 721 GLU A O 1
ATOM 5563 N N . ALA A 1 722 ? 9.673 3.807 31.983 1.00 87.38 722 ALA A N 1
ATOM 5564 C CA . ALA A 1 722 ? 11.044 3.340 31.785 1.00 87.38 722 ALA A CA 1
ATOM 5565 C C . ALA A 1 722 ? 11.313 1.976 32.456 1.00 87.38 722 ALA A C 1
ATOM 5567 O O . ALA A 1 722 ? 12.041 1.156 31.902 1.00 87.38 722 ALA A O 1
ATOM 5568 N N . LEU A 1 723 ? 10.710 1.692 33.619 1.00 92.38 723 LEU A N 1
ATOM 5569 C CA . LEU A 1 723 ? 10.834 0.392 34.291 1.00 92.38 723 LEU A CA 1
ATOM 5570 C C . LEU A 1 723 ? 10.172 -0.741 33.490 1.00 92.38 723 LEU A C 1
ATOM 5572 O O . LEU A 1 723 ? 10.696 -1.853 33.484 1.00 92.38 723 LEU A O 1
ATOM 5576 N N . ASN A 1 724 ? 9.061 -0.482 32.795 1.00 92.19 724 ASN A N 1
ATOM 5577 C CA . ASN A 1 724 ? 8.423 -1.476 31.929 1.00 92.19 724 ASN A CA 1
ATOM 5578 C C . ASN A 1 724 ? 9.331 -1.846 30.748 1.00 92.19 724 ASN A C 1
ATOM 5580 O O . ASN A 1 724 ? 9.624 -3.031 30.573 1.00 92.19 724 ASN A O 1
ATOM 5584 N N . HIS A 1 725 ? 9.851 -0.848 30.022 1.00 92.19 725 HIS A N 1
ATOM 5585 C CA . HIS A 1 725 ? 10.816 -1.065 28.936 1.00 92.19 725 HIS A CA 1
ATOM 5586 C C . HIS A 1 725 ? 12.067 -1.799 29.433 1.00 92.19 725 HIS A C 1
ATOM 5588 O O . HIS A 1 725 ? 12.486 -2.792 28.844 1.00 92.19 725 HIS A O 1
ATOM 5594 N N . LYS A 1 726 ? 12.611 -1.398 30.591 1.00 95.25 726 LYS A N 1
ATOM 5595 C CA . LYS A 1 726 ? 13.747 -2.074 31.235 1.00 95.25 726 LYS A CA 1
ATOM 5596 C C . LYS A 1 726 ? 13.474 -3.562 31.514 1.00 95.25 726 LYS A C 1
ATOM 5598 O O . LYS A 1 726 ? 14.317 -4.408 31.220 1.00 95.25 726 LYS A O 1
ATOM 5603 N N . ASN A 1 727 ? 12.301 -3.890 32.059 1.00 94.06 727 ASN A N 1
ATOM 5604 C CA . ASN A 1 727 ? 11.928 -5.265 32.407 1.00 94.06 727 ASN A CA 1
ATOM 5605 C C . ASN A 1 727 ? 11.714 -6.152 31.167 1.00 94.06 727 ASN A C 1
ATOM 5607 O O . ASN A 1 727 ? 12.137 -7.311 31.165 1.00 94.06 727 ASN A O 1
ATOM 5611 N N . GLU A 1 728 ? 11.074 -5.638 30.110 1.00 93.56 728 GLU A N 1
ATOM 5612 C CA . GLU A 1 728 ? 10.951 -6.380 28.850 1.00 93.56 728 GLU A CA 1
ATOM 5613 C C . GLU A 1 728 ? 12.313 -6.515 28.153 1.00 93.56 728 GLU A C 1
ATOM 5615 O O . GLU A 1 728 ? 12.644 -7.613 27.710 1.00 93.56 728 GLU A O 1
ATOM 5620 N N . LEU A 1 729 ? 13.161 -5.483 28.157 1.00 93.69 729 LEU A N 1
ATOM 5621 C CA . LEU A 1 729 ? 14.517 -5.539 27.602 1.00 93.69 729 LEU A CA 1
ATOM 5622 C C . LEU A 1 729 ? 15.382 -6.628 28.273 1.00 93.69 729 LEU A C 1
ATOM 5624 O O . LEU A 1 729 ? 15.968 -7.462 27.578 1.00 93.69 729 LEU A O 1
ATOM 5628 N N . GLU A 1 730 ? 15.401 -6.705 29.612 1.00 94.69 730 GLU A N 1
ATOM 5629 C CA . GLU A 1 730 ? 16.084 -7.780 30.363 1.00 94.69 730 GLU A CA 1
ATOM 5630 C C . GLU A 1 730 ? 15.544 -9.180 29.994 1.00 94.69 730 GLU A C 1
ATOM 5632 O O . GLU A 1 730 ? 16.305 -10.135 29.795 1.00 94.69 730 GLU A O 1
ATOM 5637 N N . LYS A 1 731 ? 14.220 -9.310 29.854 1.00 95.06 731 LYS A N 1
ATOM 5638 C CA . LYS A 1 731 ? 13.515 -10.554 29.499 1.00 95.06 731 LYS A CA 1
ATOM 5639 C C . LYS A 1 731 ? 13.787 -10.996 28.054 1.00 95.06 731 LYS A C 1
ATOM 5641 O O . LYS A 1 731 ? 13.969 -12.194 27.817 1.00 95.06 731 LYS A O 1
ATOM 5646 N N . LYS A 1 732 ? 13.847 -10.060 27.101 1.00 93.06 732 LYS A N 1
ATOM 5647 C CA . LYS A 1 732 ? 14.170 -10.298 25.681 1.00 93.06 732 LYS A CA 1
ATOM 5648 C C . LYS A 1 732 ? 15.642 -10.682 25.524 1.00 93.06 732 LYS A C 1
ATOM 5650 O O . LYS A 1 732 ? 15.922 -11.721 24.924 1.00 93.06 732 LYS A O 1
ATOM 5655 N N . LYS A 1 733 ? 16.559 -9.952 26.177 1.00 93.94 733 LYS A N 1
ATOM 5656 C CA . LYS A 1 733 ? 17.992 -10.295 26.263 1.00 93.94 733 LYS A CA 1
ATOM 5657 C C . LYS A 1 733 ? 18.183 -11.722 26.775 1.00 93.94 733 LYS A C 1
ATOM 5659 O O . LYS A 1 733 ? 18.800 -12.544 26.104 1.00 93.94 733 LYS A O 1
ATOM 5664 N N . SER A 1 734 ? 17.564 -12.059 27.910 1.00 94.12 734 SER A N 1
ATOM 5665 C CA . SER A 1 734 ? 17.684 -13.397 28.498 1.00 94.12 734 SER A CA 1
ATOM 5666 C C . SER A 1 734 ? 17.076 -14.505 27.625 1.00 94.12 734 SER A C 1
ATOM 5668 O O . SER A 1 734 ? 17.418 -15.674 27.804 1.00 94.12 734 SER A O 1
ATOM 5670 N N . TRP A 1 735 ? 16.168 -14.204 26.693 1.00 95.00 735 TRP A N 1
ATOM 5671 C CA . TRP A 1 735 ? 15.685 -15.186 25.717 1.00 95.00 735 TRP A CA 1
ATOM 5672 C C . TRP A 1 735 ? 16.709 -15.401 24.595 1.00 95.00 735 TRP A C 1
ATOM 5674 O O . TRP A 1 735 ? 17.064 -16.545 24.313 1.00 95.00 735 TRP A O 1
ATOM 5684 N N . LEU A 1 736 ? 17.253 -14.321 24.025 1.00 91.56 736 LEU A N 1
ATOM 5685 C CA . LEU A 1 736 ? 18.253 -14.381 22.952 1.00 91.56 736 LEU A CA 1
ATOM 5686 C C . LEU A 1 736 ? 19.569 -15.026 23.412 1.00 91.56 736 LEU A C 1
ATOM 5688 O O . LEU A 1 736 ? 20.140 -15.826 22.678 1.00 91.56 736 LEU A O 1
ATOM 5692 N N . GLU A 1 737 ? 19.990 -14.815 24.662 1.00 92.56 737 GLU A N 1
ATOM 5693 C CA . GLU A 1 737 ? 21.127 -15.531 25.270 1.00 92.56 737 GLU A CA 1
ATOM 5694 C C . GLU A 1 737 ? 20.919 -17.056 25.328 1.00 92.56 737 GLU A C 1
ATOM 5696 O O . GLU A 1 737 ? 21.881 -17.818 25.232 1.00 92.56 737 GLU A O 1
ATOM 5701 N N . LYS A 1 738 ? 19.669 -17.528 25.456 1.00 92.88 738 LYS A N 1
ATOM 5702 C CA . LYS A 1 738 ? 19.343 -18.966 25.415 1.00 92.88 738 LYS A CA 1
ATOM 5703 C C . LYS A 1 738 ? 19.299 -19.493 23.980 1.00 92.88 738 LYS A C 1
ATOM 5705 O O . LYS A 1 738 ? 19.738 -20.617 23.753 1.00 92.88 738 LYS A O 1
ATOM 5710 N N . ALA A 1 739 ? 18.830 -18.684 23.028 1.00 89.69 739 ALA A N 1
ATOM 5711 C CA . ALA A 1 739 ? 18.864 -19.019 21.606 1.00 89.69 739 ALA A CA 1
ATOM 5712 C C . ALA A 1 739 ? 20.303 -19.103 21.066 1.00 89.69 739 ALA A C 1
ATOM 5714 O O . ALA A 1 739 ? 20.633 -20.053 20.365 1.00 89.69 739 ALA A O 1
ATOM 5715 N N . LEU A 1 740 ? 21.183 -18.185 21.479 1.00 90.25 740 LEU A N 1
ATOM 5716 C CA . LEU A 1 740 ? 22.618 -18.205 21.175 1.00 90.25 740 LEU A CA 1
ATOM 5717 C C . LEU A 1 740 ? 23.325 -19.450 21.745 1.00 90.25 740 LEU A C 1
ATOM 5719 O O . LEU A 1 740 ? 24.257 -19.967 21.135 1.00 90.25 740 LEU A O 1
ATOM 5723 N N . ALA A 1 741 ? 22.880 -19.949 22.903 1.00 89.38 741 ALA A N 1
ATOM 5724 C CA . ALA A 1 741 ? 23.467 -21.120 23.556 1.00 89.38 741 ALA A CA 1
ATOM 5725 C C . ALA A 1 741 ? 23.031 -22.474 22.955 1.00 89.38 741 ALA A C 1
ATOM 5727 O O . ALA A 1 741 ? 23.737 -23.465 23.144 1.00 89.38 741 ALA A O 1
ATOM 5728 N N . ASP A 1 742 ? 21.885 -22.541 22.267 1.00 87.75 742 ASP A N 1
ATOM 5729 C CA . ASP A 1 742 ? 21.404 -23.752 21.582 1.00 87.75 742 ASP A CA 1
ATOM 5730 C C . ASP A 1 742 ? 20.454 -23.415 20.406 1.00 87.75 742 ASP A C 1
ATOM 5732 O O . ASP A 1 742 ? 19.235 -23.590 20.524 1.00 87.75 742 ASP A O 1
ATOM 5736 N N . PRO A 1 743 ? 20.984 -22.950 19.254 1.00 83.44 743 PRO A N 1
ATOM 5737 C CA . PRO A 1 743 ? 20.172 -22.488 18.117 1.00 83.44 743 PRO A CA 1
ATOM 5738 C C . PRO A 1 743 ? 19.246 -23.561 17.523 1.00 83.44 743 PRO A C 1
ATOM 5740 O O . PRO A 1 743 ? 18.242 -23.248 16.880 1.00 83.44 743 PRO A O 1
ATOM 5743 N N . SER A 1 744 ? 19.547 -24.842 17.773 1.00 80.50 744 SER A N 1
ATOM 5744 C CA . SER A 1 744 ? 18.782 -25.986 17.263 1.00 80.50 744 SER A CA 1
ATOM 5745 C C . SER A 1 744 ? 17.349 -26.065 17.806 1.00 80.50 744 SER A C 1
ATOM 5747 O O . SER A 1 744 ? 16.497 -26.721 17.209 1.00 80.50 744 SER A O 1
ATOM 5749 N N . LYS A 1 745 ? 17.071 -25.389 18.930 1.00 85.38 745 LYS A N 1
ATOM 5750 C CA . LYS A 1 745 ? 15.773 -25.400 19.629 1.00 85.38 745 LYS A CA 1
ATOM 5751 C C . LYS A 1 745 ? 14.875 -24.204 19.317 1.00 85.38 745 LYS A C 1
ATOM 5753 O O . LYS A 1 745 ? 13.791 -24.115 19.891 1.00 85.38 745 LYS A O 1
ATOM 5758 N N . TYR A 1 746 ? 15.322 -23.287 18.460 1.00 85.44 746 TYR A N 1
ATOM 5759 C CA . TYR A 1 746 ? 14.642 -22.021 18.203 1.00 85.44 746 TYR A CA 1
ATOM 5760 C C . TYR A 1 746 ? 14.476 -21.784 16.701 1.00 85.44 746 TYR A C 1
ATOM 5762 O O . TYR A 1 746 ? 15.405 -21.978 15.916 1.00 85.44 746 TYR A O 1
ATOM 5770 N N . ASP A 1 747 ? 13.279 -21.362 16.303 1.00 85.69 747 ASP A N 1
ATOM 5771 C CA . ASP A 1 747 ? 12.955 -21.057 14.911 1.00 85.69 747 ASP A CA 1
ATOM 5772 C C . ASP A 1 747 ? 13.491 -19.679 14.506 1.00 85.69 747 ASP A C 1
ATOM 5774 O O . ASP A 1 747 ? 13.502 -18.745 15.311 1.00 85.69 747 ASP A O 1
ATOM 5778 N N . LEU A 1 748 ? 13.888 -19.530 13.238 1.00 81.94 748 LEU A N 1
ATOM 5779 C CA . LEU A 1 748 ? 14.458 -18.284 12.710 1.00 81.94 748 LEU A CA 1
ATOM 5780 C C . LEU A 1 748 ? 13.528 -17.080 12.945 1.00 81.94 748 LEU A C 1
ATOM 5782 O O . LEU A 1 748 ? 13.955 -16.085 13.520 1.00 81.94 748 LEU A O 1
ATOM 5786 N N . ALA A 1 749 ? 12.238 -17.218 12.627 1.00 84.31 749 ALA A N 1
ATOM 5787 C CA . ALA A 1 749 ? 11.243 -16.166 12.846 1.00 84.31 749 ALA A CA 1
ATOM 5788 C C . ALA A 1 749 ? 11.067 -15.785 14.332 1.00 84.31 749 ALA A C 1
ATOM 5790 O O . ALA A 1 749 ? 10.739 -14.641 14.644 1.00 84.31 749 ALA A O 1
ATOM 5791 N N . ALA A 1 750 ? 11.306 -16.716 15.266 1.00 86.38 750 ALA A N 1
ATOM 5792 C CA . ALA A 1 750 ? 11.289 -16.410 16.695 1.00 86.38 750 ALA A CA 1
ATOM 5793 C C . ALA A 1 750 ? 12.543 -15.623 17.108 1.00 86.38 750 ALA A C 1
ATOM 5795 O O . ALA A 1 750 ? 12.431 -14.667 17.871 1.00 86.38 750 ALA A O 1
ATOM 5796 N N . ILE A 1 751 ? 13.716 -15.977 16.568 1.00 86.12 751 ILE A N 1
ATOM 5797 C CA . ILE A 1 751 ? 14.968 -15.233 16.775 1.00 86.12 751 ILE A CA 1
ATOM 5798 C C . ILE A 1 751 ? 14.838 -13.805 16.228 1.00 86.12 751 ILE A C 1
ATOM 5800 O O . ILE A 1 751 ? 15.098 -12.855 16.960 1.00 86.12 751 ILE A O 1
ATOM 5804 N N . GLU A 1 752 ? 14.367 -13.639 14.990 1.00 86.56 752 GLU A N 1
ATOM 5805 C CA . GLU A 1 752 ? 14.164 -12.325 14.363 1.00 86.56 752 GLU A CA 1
ATOM 5806 C C . GLU A 1 752 ? 13.139 -11.469 15.117 1.00 86.56 752 GLU A C 1
ATOM 5808 O O . GLU A 1 752 ? 13.407 -10.304 15.412 1.00 86.56 752 GLU A O 1
ATOM 5813 N N . SER A 1 753 ? 11.997 -12.049 15.507 1.00 88.88 753 SER A N 1
ATOM 5814 C CA . SER A 1 753 ? 10.970 -11.346 16.287 1.00 88.88 753 SER A CA 1
ATOM 5815 C C . SER A 1 753 ? 11.483 -10.894 17.659 1.00 88.88 753 SER A C 1
ATOM 5817 O O . SER A 1 753 ? 11.182 -9.780 18.095 1.00 88.88 753 SER A O 1
ATOM 5819 N N . TYR A 1 754 ? 12.286 -11.716 18.343 1.00 91.00 754 TYR A N 1
ATOM 5820 C CA . TYR A 1 754 ? 12.886 -11.328 19.620 1.00 91.00 754 TYR A CA 1
ATOM 5821 C C . TYR A 1 754 ? 14.010 -10.301 19.465 1.00 91.00 754 TYR A C 1
ATOM 5823 O O . TYR A 1 754 ? 14.142 -9.457 20.348 1.00 91.00 754 TYR A O 1
ATOM 5831 N N . LEU A 1 755 ? 14.781 -10.341 18.373 1.00 89.19 755 LEU A N 1
ATOM 5832 C CA . LEU A 1 755 ? 15.869 -9.399 18.097 1.00 89.19 755 LEU A CA 1
ATOM 5833 C C . LEU A 1 755 ? 15.323 -8.014 17.722 1.00 89.19 755 LEU A C 1
ATOM 5835 O O . LEU A 1 755 ? 15.661 -7.042 18.388 1.00 89.19 755 LEU A O 1
ATOM 5839 N N . SER A 1 756 ? 14.379 -7.926 16.782 1.00 88.62 756 SER A N 1
ATOM 5840 C CA . SER A 1 756 ? 13.707 -6.656 16.456 1.00 88.62 756 SER A CA 1
ATOM 5841 C C . SER A 1 756 ? 12.953 -6.075 17.663 1.00 88.62 756 SER A C 1
ATOM 5843 O O . SER A 1 756 ? 12.970 -4.871 17.917 1.00 88.62 756 SER A O 1
ATOM 5845 N N . SER A 1 757 ? 12.357 -6.937 18.493 1.00 90.06 757 SER A N 1
ATOM 5846 C CA . SER A 1 757 ? 11.753 -6.500 19.752 1.00 90.06 757 SER A CA 1
ATOM 5847 C C . SER A 1 757 ? 12.775 -6.067 20.812 1.00 90.06 757 SER A C 1
ATOM 5849 O O . SER A 1 757 ? 12.395 -5.315 21.703 1.00 90.06 757 SER A O 1
ATOM 5851 N N . LEU A 1 758 ? 14.028 -6.526 20.763 1.00 93.06 758 LEU A N 1
ATOM 5852 C CA . LEU A 1 758 ? 15.101 -6.055 21.645 1.00 93.06 758 LEU A CA 1
ATOM 5853 C C . LEU A 1 758 ? 15.536 -4.639 21.242 1.00 93.06 758 LEU A C 1
ATOM 5855 O O . LEU A 1 758 ? 15.648 -3.776 22.106 1.00 93.06 758 LEU A O 1
ATOM 5859 N N . GLU A 1 759 ? 15.721 -4.401 19.941 1.00 90.94 759 GLU A N 1
ATOM 5860 C CA . GLU A 1 759 ? 16.052 -3.088 19.363 1.00 90.94 759 GLU A CA 1
ATOM 5861 C C . GLU A 1 759 ? 14.984 -2.035 19.711 1.00 90.94 759 GLU A C 1
ATOM 5863 O O . GLU A 1 759 ? 15.310 -0.923 20.133 1.00 90.94 759 GLU A O 1
ATOM 5868 N N . PHE A 1 760 ? 13.701 -2.403 19.612 1.00 92.31 760 PHE A N 1
ATOM 5869 C CA . PHE A 1 760 ? 12.584 -1.526 19.972 1.00 92.31 760 PHE A CA 1
ATOM 5870 C C . PHE A 1 760 ? 12.566 -1.150 21.465 1.00 92.31 760 PHE A C 1
ATOM 5872 O O . PHE A 1 760 ? 12.431 0.029 21.800 1.00 92.31 760 PHE A O 1
ATOM 5879 N N . GLU A 1 761 ? 12.711 -2.124 22.372 1.00 92.88 761 GLU A N 1
ATOM 5880 C CA . GLU A 1 761 ? 12.721 -1.856 23.820 1.00 92.88 761 GLU A CA 1
ATOM 5881 C C . GLU A 1 761 ? 13.981 -1.086 24.251 1.00 92.88 761 GLU A C 1
ATOM 5883 O O . GLU A 1 761 ? 13.910 -0.255 25.156 1.00 92.88 761 GLU A O 1
ATOM 5888 N N . LEU A 1 762 ? 15.118 -1.303 23.574 1.00 94.12 762 LEU A N 1
ATOM 5889 C CA . LEU A 1 762 ? 16.352 -0.537 23.771 1.00 94.12 762 LEU A CA 1
ATOM 5890 C C . LEU A 1 762 ? 16.130 0.940 23.426 1.00 94.12 762 LEU A C 1
ATOM 5892 O O . LEU A 1 762 ? 16.309 1.803 24.285 1.00 94.12 762 LEU A O 1
ATOM 5896 N N . SER A 1 763 ? 15.663 1.228 22.208 1.00 91.88 763 SER A N 1
ATOM 5897 C CA . SER A 1 763 ? 15.411 2.603 21.758 1.00 91.88 763 SER A CA 1
ATOM 5898 C C . SER A 1 763 ? 14.333 3.305 22.600 1.00 91.88 763 SER A C 1
ATOM 5900 O O . SER A 1 763 ? 14.479 4.478 22.953 1.00 91.88 763 SER A O 1
ATOM 5902 N N . SER A 1 764 ? 13.288 2.575 23.006 1.00 90.25 764 SER A N 1
ATOM 5903 C CA . SER A 1 764 ? 12.227 3.091 23.885 1.00 90.25 764 SER A CA 1
ATOM 5904 C C . SER A 1 764 ? 12.747 3.436 25.286 1.00 90.25 764 SER A C 1
ATOM 5906 O O . SER A 1 764 ? 12.409 4.491 25.832 1.00 90.25 764 SER A O 1
ATOM 5908 N N . LEU A 1 765 ? 13.617 2.593 25.858 1.00 94.56 765 LEU A N 1
ATOM 5909 C CA . LEU A 1 765 ? 14.276 2.868 27.134 1.00 94.56 765 LEU A CA 1
ATOM 5910 C C . LEU A 1 765 ? 15.185 4.101 27.033 1.00 94.56 765 LEU A C 1
ATOM 5912 O O . LEU A 1 765 ? 15.087 4.997 27.870 1.00 94.56 765 LEU A O 1
ATOM 5916 N N . GLU A 1 766 ? 16.028 4.195 26.002 1.00 93.50 766 GLU A N 1
ATOM 5917 C CA . GLU A 1 766 ? 16.904 5.356 25.791 1.00 93.50 766 GLU A CA 1
ATOM 5918 C C . GLU A 1 766 ? 16.120 6.666 25.628 1.00 93.50 766 GLU A C 1
ATOM 5920 O O . GLU A 1 766 ? 16.488 7.685 26.221 1.00 93.50 766 GLU A O 1
ATOM 5925 N N . ALA A 1 767 ? 15.008 6.646 24.886 1.00 90.25 767 ALA A N 1
ATOM 5926 C CA . ALA A 1 767 ? 14.122 7.797 24.736 1.00 90.25 767 ALA A CA 1
ATOM 5927 C C . ALA A 1 767 ? 13.532 8.246 26.086 1.00 90.25 767 ALA A C 1
ATOM 5929 O O . ALA A 1 767 ? 13.610 9.430 26.428 1.00 90.25 767 ALA A O 1
ATOM 5930 N N . ALA A 1 768 ? 13.017 7.310 26.892 1.00 87.25 768 ALA A N 1
ATOM 5931 C CA . ALA A 1 768 ? 12.469 7.602 28.219 1.00 87.25 768 ALA A CA 1
ATOM 5932 C C . ALA A 1 768 ? 13.534 8.135 29.200 1.00 87.25 768 ALA A C 1
ATOM 5934 O O . ALA A 1 768 ? 13.267 9.048 29.986 1.00 87.25 768 ALA A O 1
ATOM 5935 N N . LEU A 1 769 ? 14.766 7.618 29.136 1.00 93.00 769 LEU A N 1
ATOM 5936 C CA . LEU A 1 769 ? 15.884 8.112 29.946 1.00 93.00 769 LEU A CA 1
ATOM 5937 C C . LEU A 1 769 ? 16.317 9.523 29.537 1.00 93.00 769 LEU A C 1
ATOM 5939 O O . LEU A 1 769 ? 16.624 10.347 30.402 1.00 93.00 769 LEU A O 1
ATOM 5943 N N . ASN A 1 770 ? 16.326 9.825 28.239 1.00 92.81 770 ASN A N 1
ATOM 5944 C CA . ASN A 1 770 ? 16.698 11.144 27.736 1.00 92.81 770 ASN A CA 1
ATOM 5945 C C . ASN A 1 770 ? 15.622 12.207 28.020 1.00 92.81 770 ASN A C 1
ATOM 5947 O O . ASN A 1 770 ? 15.977 13.319 28.408 1.00 92.81 770 ASN A O 1
ATOM 5951 N N . ASP A 1 771 ? 14.332 11.861 27.965 1.00 89.50 771 ASP A N 1
ATOM 5952 C CA . ASP A 1 771 ? 13.238 12.737 28.414 1.00 89.50 771 ASP A CA 1
ATOM 5953 C C . ASP A 1 771 ? 13.414 13.189 29.878 1.00 89.50 771 ASP A C 1
ATOM 5955 O O . ASP A 1 771 ? 13.324 14.381 30.185 1.00 89.50 771 ASP A O 1
ATOM 5959 N N . VAL A 1 772 ? 13.750 12.259 30.781 1.00 90.19 772 VAL A N 1
ATOM 5960 C CA . VAL A 1 772 ? 13.990 12.571 32.201 1.00 90.19 772 VAL A CA 1
ATOM 5961 C C . VAL A 1 772 ? 15.241 13.435 32.395 1.00 90.19 772 VAL A C 1
ATOM 5963 O O . VAL A 1 772 ? 15.212 14.351 33.221 1.00 90.19 772 VAL A O 1
ATOM 5966 N N . LYS A 1 773 ? 16.315 13.214 31.620 1.00 93.94 773 LYS A N 1
ATOM 5967 C CA . LYS A 1 773 ? 17.507 14.090 31.616 1.00 93.94 773 LYS A CA 1
ATOM 5968 C C . LYS A 1 773 ? 17.141 15.513 31.194 1.00 93.94 773 LYS A C 1
ATOM 5970 O O . LYS A 1 773 ? 17.380 16.447 31.956 1.00 93.94 773 LYS A O 1
ATOM 5975 N N . THR A 1 774 ? 16.480 15.681 30.050 1.00 91.38 774 THR A N 1
ATOM 5976 C CA . THR A 1 774 ? 16.092 17.002 29.534 1.00 91.38 774 THR A CA 1
ATOM 5977 C C . THR A 1 774 ? 15.096 17.724 30.450 1.00 91.38 774 THR A C 1
ATOM 5979 O O . THR A 1 774 ? 15.229 18.929 30.664 1.00 91.38 774 THR A O 1
ATOM 5982 N N . LYS A 1 775 ? 14.142 17.019 31.074 1.00 87.50 775 LYS A N 1
ATOM 5983 C CA . LYS A 1 775 ? 13.245 17.618 32.083 1.00 87.50 775 LYS A CA 1
ATOM 5984 C C . LYS A 1 775 ? 13.995 18.063 33.341 1.00 87.50 775 LYS A C 1
ATOM 5986 O O . LYS A 1 775 ? 13.666 19.108 33.899 1.00 87.50 775 LYS A O 1
ATOM 5991 N N . ALA A 1 776 ? 15.021 17.327 33.770 1.00 90.00 776 ALA A N 1
ATOM 5992 C CA . ALA A 1 776 ? 15.872 17.733 34.888 1.00 90.00 776 ALA A CA 1
ATOM 5993 C C . ALA A 1 776 ? 16.726 18.971 34.560 1.00 90.00 776 ALA A C 1
ATOM 5995 O O . ALA A 1 776 ? 16.808 19.886 35.377 1.00 90.00 776 ALA A O 1
ATOM 5996 N N . GLU A 1 777 ? 17.307 19.040 33.358 1.00 93.00 777 GLU A N 1
ATOM 5997 C CA . GLU A 1 777 ? 18.037 20.219 32.864 1.00 93.00 777 GLU A CA 1
ATOM 5998 C C . GLU A 1 777 ? 17.140 21.467 32.829 1.00 93.00 777 GLU A C 1
ATOM 6000 O O . GLU A 1 777 ? 17.528 22.530 33.322 1.00 93.00 777 GLU A O 1
ATOM 6005 N N . GLN A 1 778 ? 15.918 21.331 32.301 1.00 89.81 778 GLN A N 1
ATOM 6006 C CA . GLN A 1 778 ? 14.934 22.415 32.234 1.00 89.81 778 GLN A CA 1
ATOM 6007 C C . GLN A 1 778 ? 14.502 22.895 33.626 1.00 89.81 778 GLN A C 1
ATOM 6009 O O . GLN A 1 778 ? 14.508 24.099 33.882 1.00 89.81 778 GLN A O 1
ATOM 6014 N N . GLU A 1 779 ? 14.173 21.986 34.547 1.00 84.88 779 GLU A N 1
ATOM 6015 C CA . GLU A 1 779 ? 13.760 22.362 35.905 1.00 84.88 779 GLU A CA 1
ATOM 6016 C C . GLU A 1 779 ? 14.890 23.000 36.720 1.00 84.88 779 GLU A C 1
ATOM 6018 O O . GLU A 1 779 ? 14.661 24.003 37.402 1.00 84.88 779 GLU A O 1
ATOM 6023 N N . VAL A 1 780 ? 16.131 22.510 36.598 1.00 90.38 780 VAL A N 1
ATOM 6024 C CA . VAL A 1 780 ? 17.297 23.171 37.209 1.00 90.38 780 VAL A CA 1
ATOM 6025 C C . VAL A 1 780 ? 17.484 24.576 36.625 1.00 90.38 780 VAL A C 1
ATOM 6027 O O . VAL A 1 780 ? 17.666 25.525 37.388 1.00 90.38 780 VAL A O 1
ATOM 6030 N N . ALA A 1 781 ? 17.362 24.759 35.306 1.00 87.44 781 ALA A N 1
ATOM 6031 C CA . ALA A 1 781 ? 17.465 26.078 34.672 1.00 87.44 781 ALA A CA 1
ATOM 6032 C C . ALA A 1 781 ? 16.341 27.052 35.098 1.00 87.44 781 ALA A C 1
ATOM 6034 O O . ALA A 1 781 ? 16.590 28.249 35.272 1.00 87.44 781 ALA A O 1
ATOM 6035 N N . LEU A 1 782 ? 15.118 26.558 35.322 1.00 83.50 782 LEU A N 1
ATOM 6036 C CA . LEU A 1 782 ? 14.003 27.356 35.847 1.00 83.50 782 LEU A CA 1
ATOM 6037 C C . LEU A 1 782 ? 14.205 27.721 37.326 1.00 83.50 782 LEU A C 1
ATOM 6039 O O . LEU A 1 782 ? 13.998 28.878 37.703 1.00 83.50 782 LEU A O 1
ATOM 6043 N N . ALA A 1 783 ? 14.684 26.786 38.151 1.00 82.69 783 ALA A N 1
ATOM 6044 C CA . ALA A 1 783 ? 15.059 27.051 39.539 1.00 82.69 783 ALA A CA 1
ATOM 6045 C C . ALA A 1 783 ? 16.208 28.074 39.635 1.00 82.69 783 ALA A C 1
ATOM 6047 O O . ALA A 1 783 ? 16.175 28.980 40.468 1.00 82.69 783 ALA A O 1
ATOM 6048 N N . GLU A 1 784 ? 17.190 28.002 38.732 1.00 88.12 784 GLU A N 1
ATOM 6049 C CA . GLU A 1 784 ? 18.255 28.999 38.601 1.00 88.12 784 GLU A CA 1
ATOM 6050 C C . GLU A 1 784 ? 17.758 30.399 38.236 1.00 88.12 784 GLU A C 1
ATOM 6052 O O . GLU A 1 784 ? 18.392 31.384 38.621 1.00 88.12 784 GLU A O 1
ATOM 6057 N N . ALA A 1 785 ? 16.699 30.511 37.434 1.00 84.25 785 ALA A N 1
ATOM 6058 C CA . ALA A 1 785 ? 16.094 31.794 37.100 1.00 84.25 785 ALA A CA 1
ATOM 6059 C C . ALA A 1 785 ? 15.358 32.366 38.320 1.00 84.25 785 ALA A C 1
ATOM 6061 O O . ALA A 1 785 ? 15.650 33.480 38.751 1.00 84.25 785 ALA A O 1
ATOM 6062 N N . GLN A 1 786 ? 14.493 31.568 38.951 1.00 80.75 786 GLN A N 1
ATOM 6063 C CA . GLN A 1 786 ? 13.689 32.008 40.095 1.00 80.75 786 GLN A CA 1
ATOM 6064 C C . GLN A 1 786 ? 14.542 32.316 41.341 1.00 80.75 786 GLN A C 1
ATOM 6066 O O . GLN A 1 786 ? 14.261 33.285 42.045 1.00 80.75 786 GLN A O 1
ATOM 6071 N N . GLN A 1 787 ? 15.651 31.600 41.570 1.00 83.00 787 GLN A N 1
ATOM 6072 C CA . GLN A 1 787 ? 16.614 31.919 42.636 1.00 83.00 787 GLN A CA 1
ATOM 6073 C C . GLN A 1 787 ? 17.279 33.300 42.450 1.00 83.00 787 GLN A C 1
ATOM 6075 O O . GLN A 1 787 ? 17.676 33.915 43.439 1.00 83.00 787 GLN A O 1
ATOM 6080 N N . LYS A 1 788 ? 17.398 33.820 41.218 1.00 83.44 788 LYS A N 1
ATOM 6081 C CA . LYS A 1 788 ? 17.959 35.164 40.953 1.00 83.44 788 LYS A CA 1
ATOM 6082 C C . LYS A 1 788 ? 16.957 36.289 41.241 1.00 83.44 788 LYS A C 1
ATOM 6084 O O . LYS A 1 788 ? 17.386 37.405 41.521 1.00 83.44 788 LYS A O 1
ATOM 6089 N N . GLU A 1 789 ? 15.658 36.002 41.173 1.00 76.44 789 GLU A N 1
ATOM 6090 C CA . GLU A 1 789 ? 14.579 36.986 41.353 1.00 76.44 789 GLU A CA 1
ATOM 6091 C C . GLU A 1 789 ? 13.999 36.987 42.778 1.00 76.44 789 GLU A C 1
ATOM 6093 O O . GLU A 1 789 ? 13.732 38.054 43.330 1.00 76.44 789 GLU A O 1
ATOM 6098 N N . PHE A 1 790 ? 13.849 35.806 43.392 1.00 73.62 790 PHE A N 1
ATOM 6099 C CA . PHE A 1 790 ? 13.160 35.611 44.680 1.00 73.62 790 PHE A CA 1
ATOM 6100 C C . PHE A 1 790 ? 14.032 34.942 45.762 1.00 73.62 790 PHE A C 1
ATOM 6102 O O . PHE A 1 790 ? 13.622 34.834 46.918 1.00 73.62 790 PHE A O 1
ATOM 6109 N N . GLY A 1 791 ? 15.233 34.480 45.401 1.00 74.69 791 GLY A N 1
ATOM 6110 C CA . GLY A 1 791 ? 16.087 33.663 46.262 1.00 74.69 791 GLY A CA 1
ATOM 6111 C C . GLY A 1 791 ? 16.782 34.398 47.406 1.00 74.69 791 GLY A C 1
ATOM 6112 O O . GLY A 1 791 ? 16.954 35.617 47.417 1.00 74.69 791 GLY A O 1
ATOM 6113 N N . ASN A 1 792 ? 17.225 33.618 48.393 1.00 77.88 792 ASN A N 1
ATOM 6114 C CA . ASN A 1 792 ? 17.942 34.105 49.567 1.00 77.88 792 ASN A CA 1
ATOM 6115 C C . ASN A 1 792 ? 19.066 33.131 49.987 1.00 77.88 792 ASN A C 1
ATOM 6117 O O . ASN A 1 792 ? 19.324 32.115 49.337 1.00 77.88 792 ASN A O 1
ATOM 6121 N N . SER A 1 793 ? 19.768 33.439 51.083 1.00 75.81 793 SER A N 1
ATOM 6122 C CA . SER A 1 793 ? 20.901 32.630 51.559 1.00 75.81 793 SER A CA 1
ATOM 6123 C C . SER A 1 793 ? 20.519 31.249 52.112 1.00 75.81 793 SER A C 1
ATOM 6125 O O . SER A 1 793 ? 21.404 30.412 52.262 1.00 75.81 793 SER A O 1
ATOM 6127 N N . SER A 1 794 ? 19.240 31.000 52.413 1.00 75.12 794 SER A N 1
ATOM 6128 C CA . SER A 1 794 ? 18.730 29.687 52.849 1.00 75.12 794 SER A CA 1
ATOM 6129 C C . SER A 1 794 ? 18.320 28.775 51.688 1.00 75.12 794 SER A C 1
ATOM 6131 O O . SER A 1 794 ? 18.416 27.565 51.848 1.00 75.12 794 SER A O 1
ATOM 6133 N N . THR A 1 795 ? 17.932 29.322 50.530 1.00 81.25 795 THR A N 1
ATOM 6134 C CA . THR A 1 795 ? 17.528 28.535 49.345 1.00 81.25 795 THR A CA 1
ATOM 6135 C C . THR A 1 795 ? 18.698 28.176 48.420 1.00 81.25 795 THR A C 1
ATOM 6137 O O . THR A 1 795 ? 18.660 27.183 47.694 1.00 81.25 795 THR A O 1
ATOM 6140 N N . GLN A 1 796 ? 19.800 28.935 48.473 1.00 83.81 796 GLN A N 1
ATOM 6141 C CA . GLN A 1 796 ? 20.988 28.684 47.645 1.00 83.81 796 GLN A CA 1
ATOM 6142 C C . GLN A 1 796 ? 21.614 27.271 47.787 1.00 83.81 796 GLN A C 1
ATOM 6144 O O . GLN A 1 796 ? 22.102 26.757 46.777 1.00 83.81 796 GLN A O 1
ATOM 6149 N N . PRO A 1 797 ? 21.631 26.616 48.970 1.00 88.06 797 PRO A N 1
ATOM 6150 C CA . PRO A 1 797 ? 22.135 25.248 49.106 1.00 88.06 797 PRO A CA 1
ATOM 6151 C C . PRO A 1 797 ? 21.345 24.221 48.284 1.00 88.06 797 PRO A C 1
ATOM 6153 O O . PRO A 1 797 ? 21.970 23.415 47.599 1.00 88.06 797 PRO A O 1
ATOM 6156 N N . GLN A 1 798 ? 20.006 24.298 48.276 1.00 84.88 798 GLN A N 1
ATOM 6157 C CA . GLN A 1 798 ? 19.135 23.385 47.515 1.00 84.88 798 GLN A CA 1
ATOM 6158 C C . GLN A 1 798 ? 19.412 23.475 46.003 1.00 84.88 798 GLN A C 1
ATOM 6160 O O . GLN A 1 798 ? 19.450 22.458 45.313 1.00 84.88 798 GLN A O 1
ATOM 6165 N N . LEU A 1 799 ? 19.687 24.679 45.481 1.00 89.44 799 LEU A N 1
ATOM 6166 C CA . LEU A 1 799 ? 20.033 24.860 44.065 1.00 89.44 799 LEU A CA 1
ATOM 6167 C C . LEU A 1 799 ? 21.387 24.226 43.716 1.00 89.44 799 LEU A C 1
ATOM 6169 O O . LEU A 1 799 ? 21.552 23.634 42.649 1.00 89.44 799 LEU A O 1
ATOM 6173 N N . ASN A 1 800 ? 22.365 24.352 44.614 1.00 91.12 800 ASN A N 1
ATOM 6174 C CA . ASN A 1 800 ? 23.680 23.741 44.436 1.00 91.12 800 ASN A CA 1
ATOM 6175 C C . ASN A 1 800 ? 23.594 22.203 44.512 1.00 91.12 800 ASN A C 1
ATOM 6177 O O . ASN A 1 800 ? 24.314 21.515 43.792 1.00 91.12 800 ASN A O 1
ATOM 6181 N N . GLU A 1 801 ? 22.698 21.668 45.345 1.00 91.56 801 GLU A N 1
ATOM 6182 C CA . GLU A 1 801 ? 22.398 20.237 45.425 1.00 91.56 801 GLU A CA 1
ATOM 6183 C C . GLU A 1 801 ? 21.733 19.720 44.140 1.00 91.56 801 GLU A C 1
ATOM 6185 O O . GLU A 1 801 ? 22.223 18.754 43.559 1.00 91.56 801 GLU A O 1
ATOM 6190 N N . ALA A 1 802 ? 20.696 20.398 43.632 1.00 89.12 802 ALA A N 1
ATOM 6191 C CA . ALA A 1 802 ? 20.032 20.030 42.377 1.00 89.12 802 ALA A CA 1
ATOM 6192 C C . ALA A 1 802 ? 21.006 20.004 41.181 1.00 89.12 802 ALA A C 1
ATOM 6194 O O . ALA A 1 802 ? 21.003 19.053 40.399 1.00 89.12 802 ALA A O 1
ATOM 6195 N N . ARG A 1 803 ? 21.902 20.999 41.084 1.00 92.50 803 ARG A N 1
ATOM 6196 C CA . ARG A 1 803 ? 22.996 21.027 40.093 1.00 92.50 803 ARG A CA 1
ATOM 6197 C C . ARG A 1 803 ? 23.960 19.848 40.244 1.00 92.50 803 ARG A C 1
ATOM 6199 O O . ARG A 1 803 ? 24.238 19.172 39.263 1.00 92.50 803 ARG A O 1
ATOM 6206 N N . SER A 1 804 ? 24.431 19.569 41.460 1.00 94.38 804 SER A N 1
ATOM 6207 C CA . SER A 1 804 ? 25.357 18.457 41.733 1.00 94.38 804 SER A CA 1
ATOM 6208 C C . SER A 1 804 ? 24.734 17.089 41.410 1.00 94.38 804 SER A C 1
ATOM 6210 O O . SER A 1 804 ? 25.390 16.205 40.856 1.00 94.38 804 SER A O 1
ATOM 6212 N N . LEU A 1 805 ? 23.434 16.920 41.679 1.00 92.38 805 LEU A N 1
ATOM 6213 C CA . LEU A 1 805 ? 22.678 15.731 41.279 1.00 92.38 805 LEU A CA 1
ATOM 6214 C C . LEU A 1 805 ? 22.620 15.594 39.749 1.00 92.38 805 LEU A C 1
ATOM 6216 O O . LEU A 1 805 ? 22.882 14.503 39.239 1.00 92.38 805 LEU A O 1
ATOM 6220 N N . LEU A 1 806 ? 22.368 16.686 39.020 1.00 92.31 806 LEU A N 1
ATOM 6221 C CA . LEU A 1 806 ? 22.353 16.697 37.555 1.00 92.31 806 LEU A CA 1
ATOM 6222 C C . LEU A 1 806 ? 23.735 16.363 36.967 1.00 92.31 806 LEU A C 1
ATOM 6224 O O . LEU A 1 806 ? 23.842 15.450 36.154 1.00 92.31 806 LEU A O 1
ATOM 6228 N N . GLU A 1 807 ? 24.799 17.015 37.449 1.00 92.00 807 GLU A N 1
ATOM 6229 C CA . GLU A 1 807 ? 26.196 16.746 37.060 1.00 92.00 807 GLU A CA 1
ATOM 6230 C C . GLU A 1 807 ? 26.621 15.294 37.346 1.00 92.00 807 GLU A C 1
ATOM 6232 O O . GLU A 1 807 ? 27.378 14.698 36.579 1.00 92.00 807 GLU A O 1
ATOM 6237 N N . SER A 1 808 ? 26.103 14.682 38.419 1.00 90.81 808 SER A N 1
ATOM 6238 C CA . SER A 1 808 ? 26.342 13.262 38.720 1.00 90.81 808 SER A CA 1
ATOM 6239 C C . SER A 1 808 ? 25.586 12.291 37.795 1.00 90.81 808 SER A C 1
ATOM 6241 O O . SER A 1 808 ? 25.913 11.103 37.755 1.00 90.81 808 SER A O 1
ATOM 6243 N N . GLY A 1 809 ? 24.606 12.778 37.023 1.00 88.50 809 GLY A N 1
ATOM 6244 C CA . GLY A 1 809 ? 23.722 11.995 36.152 1.00 88.50 809 GLY A CA 1
ATOM 6245 C C . GLY A 1 809 ? 22.448 11.470 36.827 1.00 88.50 809 GLY A C 1
ATOM 6246 O O . GLY A 1 809 ? 21.718 10.698 36.214 1.00 88.50 809 GLY A O 1
ATOM 6247 N N . ARG A 1 810 ? 22.152 11.887 38.064 1.00 93.31 810 ARG A N 1
ATOM 6248 C CA . ARG A 1 810 ? 20.954 11.491 38.831 1.00 93.31 810 ARG A CA 1
ATOM 6249 C C . ARG A 1 810 ? 19.753 12.364 38.468 1.00 93.31 810 ARG A C 1
ATOM 6251 O O . ARG A 1 810 ? 19.202 13.074 39.315 1.00 93.31 810 ARG A O 1
ATOM 6258 N N . ALA A 1 811 ? 19.388 12.358 37.188 1.00 91.31 811 ALA A N 1
ATOM 6259 C CA . ALA A 1 811 ? 18.444 13.309 36.605 1.00 91.31 811 ALA A CA 1
ATOM 6260 C C . ALA A 1 811 ? 17.088 13.351 37.330 1.00 91.31 811 ALA A C 1
ATOM 6262 O O . ALA A 1 811 ? 16.618 14.438 37.662 1.00 91.31 811 ALA A O 1
ATOM 6263 N N . TYR A 1 812 ? 16.491 12.204 37.677 1.00 90.88 812 TYR A N 1
ATOM 6264 C CA . TYR A 1 812 ? 15.212 12.201 38.398 1.00 90.88 812 TYR A CA 1
ATOM 6265 C C . TYR A 1 812 ? 15.320 12.884 39.774 1.00 90.88 812 TYR A C 1
ATOM 6267 O O . TYR A 1 812 ? 14.439 13.646 40.171 1.00 90.88 812 TYR A O 1
ATOM 6275 N N . SER A 1 813 ? 16.425 12.666 40.493 1.00 90.25 813 SER A N 1
ATOM 6276 C CA . SER A 1 813 ? 16.654 13.310 41.789 1.00 90.25 813 SER A CA 1
ATOM 6277 C C . SER A 1 813 ? 16.915 14.816 41.637 1.00 90.25 813 SER A C 1
ATOM 6279 O O . SER A 1 813 ? 16.425 15.597 42.448 1.00 90.25 813 SER A O 1
ATOM 6281 N N . ALA A 1 814 ? 17.623 15.239 40.583 1.00 88.12 814 ALA A N 1
ATOM 6282 C CA . ALA A 1 814 ? 17.828 16.653 40.263 1.00 88.12 814 ALA A CA 1
ATOM 6283 C C . ALA A 1 814 ? 16.509 17.373 39.926 1.00 88.12 814 ALA A C 1
ATOM 6285 O O . ALA A 1 814 ? 16.255 18.452 40.459 1.00 88.12 814 ALA A O 1
ATOM 6286 N N . TYR A 1 815 ? 15.650 16.745 39.114 1.00 89.94 815 TYR A N 1
ATOM 6287 C CA . TYR A 1 815 ? 14.306 17.225 38.776 1.00 89.94 815 TYR A CA 1
ATOM 6288 C C . TYR A 1 815 ? 13.448 17.462 40.031 1.00 89.94 815 TYR A C 1
ATOM 6290 O O . TYR A 1 815 ? 12.896 18.549 40.204 1.00 89.94 815 TYR A O 1
ATOM 6298 N N . VAL A 1 816 ? 13.373 16.482 40.943 1.00 88.00 816 VAL A N 1
ATOM 6299 C CA . VAL A 1 816 ? 12.556 16.612 42.164 1.00 88.00 816 VAL A CA 1
ATOM 6300 C C . VAL A 1 816 ? 13.105 17.694 43.103 1.00 88.00 816 VAL A C 1
ATOM 6302 O O . VAL A 1 816 ? 12.327 18.521 43.579 1.00 88.00 816 VAL A O 1
ATOM 6305 N N . THR A 1 817 ? 14.423 17.749 43.332 1.00 86.94 817 THR A N 1
ATOM 6306 C CA . THR A 1 817 ? 15.037 18.782 44.191 1.00 86.94 817 THR A CA 1
ATOM 6307 C C . THR A 1 817 ? 14.883 20.188 43.597 1.00 86.94 817 THR A C 1
ATOM 6309 O O . THR A 1 817 ? 14.600 21.133 44.335 1.00 86.94 817 THR A O 1
ATOM 6312 N N . ALA A 1 818 ? 15.009 20.342 42.273 1.00 84.81 818 ALA A N 1
ATOM 6313 C CA . ALA A 1 818 ? 14.774 21.615 41.595 1.00 84.81 818 ALA A CA 1
ATOM 6314 C C . ALA A 1 818 ? 13.310 22.066 41.721 1.00 84.81 818 ALA A C 1
ATOM 6316 O O . ALA A 1 818 ? 13.058 23.198 42.130 1.00 84.81 818 ALA A O 1
ATOM 6317 N N . ASN A 1 819 ? 12.345 21.182 41.450 1.00 85.12 819 ASN A N 1
ATOM 6318 C CA . ASN A 1 819 ? 10.925 21.521 41.546 1.00 85.12 819 ASN A CA 1
ATOM 6319 C C . ASN A 1 819 ? 10.502 21.867 42.991 1.00 85.12 819 ASN A C 1
ATOM 6321 O O . ASN A 1 819 ? 9.788 22.844 43.209 1.00 85.12 819 ASN A O 1
ATOM 6325 N N . ALA A 1 820 ? 10.998 21.135 43.997 1.00 82.88 820 ALA A N 1
ATOM 6326 C CA . ALA A 1 820 ? 10.754 21.454 45.408 1.00 82.88 820 ALA A CA 1
ATOM 6327 C C . ALA A 1 820 ? 11.253 22.867 45.774 1.00 82.88 820 ALA A C 1
ATOM 6329 O O . ALA A 1 820 ? 10.499 23.667 46.327 1.00 82.88 820 ALA A O 1
ATOM 6330 N N . LEU A 1 821 ? 12.479 23.215 45.366 1.00 83.44 821 LEU A N 1
ATOM 6331 C CA . LEU A 1 821 ? 13.034 24.562 45.526 1.00 83.44 821 LEU A CA 1
ATOM 6332 C C . LEU A 1 821 ? 12.183 25.638 44.822 1.00 83.44 821 LEU A C 1
ATOM 6334 O O . LEU A 1 821 ? 12.013 26.732 45.358 1.00 83.44 821 LEU A O 1
ATOM 6338 N N . ARG A 1 822 ? 11.627 25.360 43.636 1.00 81.38 822 ARG A N 1
ATOM 6339 C CA . ARG A 1 822 ? 10.740 26.309 42.936 1.00 81.38 822 ARG A CA 1
ATOM 6340 C C . ARG A 1 822 ? 9.446 26.573 43.707 1.00 81.38 822 ARG A C 1
ATOM 6342 O O . ARG A 1 822 ? 8.995 27.716 43.737 1.00 81.38 822 ARG A O 1
ATOM 6349 N N . HIS A 1 823 ? 8.877 25.561 44.364 1.00 74.00 823 HIS A N 1
ATOM 6350 C CA . HIS A 1 823 ? 7.732 25.743 45.261 1.00 74.00 823 HIS A CA 1
ATOM 6351 C C . HIS A 1 823 ? 8.096 26.580 46.500 1.00 74.00 823 HIS A C 1
ATOM 6353 O O . HIS A 1 823 ? 7.402 27.562 46.780 1.00 74.00 823 HIS A O 1
ATOM 6359 N N . ASP A 1 824 ? 9.215 26.271 47.170 1.00 74.56 824 ASP A N 1
ATOM 6360 C CA . ASP A 1 824 ? 9.728 27.046 48.315 1.00 74.56 824 ASP A CA 1
ATOM 6361 C C . ASP A 1 824 ? 9.938 28.533 47.954 1.00 74.56 824 ASP A C 1
ATOM 6363 O O . ASP A 1 824 ? 9.550 29.429 48.706 1.00 74.56 824 ASP A O 1
ATOM 6367 N N . LEU A 1 825 ? 10.510 28.809 46.774 1.00 70.31 825 LEU A N 1
ATOM 6368 C CA . LEU A 1 825 ? 10.776 30.165 46.271 1.00 70.31 825 LEU A CA 1
ATOM 6369 C C . LEU A 1 825 ? 9.515 30.975 45.948 1.00 70.31 825 LEU A C 1
ATOM 6371 O O . LEU A 1 825 ? 9.545 32.203 46.025 1.00 70.31 825 LEU A O 1
ATOM 6375 N N . LEU A 1 826 ? 8.420 30.311 45.576 1.00 63.56 826 LEU A N 1
ATOM 6376 C CA . LEU A 1 826 ? 7.151 30.962 45.241 1.00 63.56 826 LEU A CA 1
ATOM 6377 C C . LEU A 1 826 ? 6.252 31.196 46.467 1.00 63.56 826 LEU A C 1
ATOM 6379 O O . LEU A 1 826 ? 5.222 31.858 46.341 1.00 63.56 826 LEU A O 1
ATOM 6383 N N . GLY A 1 827 ? 6.620 30.677 47.645 1.00 54.75 827 GLY A N 1
ATOM 6384 C CA . GLY A 1 827 ? 5.843 30.837 48.880 1.00 54.75 827 GLY A CA 1
ATOM 6385 C C . GLY A 1 827 ? 4.476 30.141 48.853 1.00 54.75 827 GLY A C 1
ATOM 6386 O O . GLY A 1 827 ? 3.591 30.496 49.632 1.00 54.75 827 GLY A O 1
ATOM 6387 N N . VAL A 1 828 ? 4.292 29.174 47.951 1.00 40.25 828 VAL A N 1
ATOM 6388 C CA . VAL A 1 828 ? 3.082 28.353 47.846 1.00 40.25 828 VAL A CA 1
ATOM 6389 C C . VAL A 1 828 ? 3.324 27.071 48.633 1.00 40.25 828 VAL A C 1
ATOM 6391 O O . VAL A 1 828 ? 4.171 26.273 48.239 1.00 40.25 828 VAL A O 1
ATOM 6394 N N . GLU A 1 829 ? 2.586 26.864 49.729 1.00 36.47 829 GLU A N 1
ATOM 6395 C CA . GLU A 1 829 ? 2.649 25.605 50.483 1.00 36.47 829 GLU A CA 1
ATOM 6396 C C . GLU A 1 829 ? 2.409 24.417 49.540 1.00 36.47 829 GLU A C 1
ATOM 6398 O O . GLU A 1 829 ? 1.410 24.376 48.814 1.00 36.47 829 GLU A O 1
ATOM 6403 N N . ALA A 1 830 ? 3.337 23.457 49.535 1.00 39.97 830 ALA A N 1
ATOM 6404 C CA . ALA A 1 830 ? 3.232 22.278 48.688 1.00 39.97 830 ALA A CA 1
ATOM 6405 C C . ALA A 1 830 ? 1.928 21.513 49.004 1.00 39.97 830 ALA A C 1
ATOM 6407 O O . ALA A 1 830 ? 1.620 21.296 50.183 1.00 39.97 830 ALA A O 1
ATOM 6408 N N . PRO A 1 831 ? 1.149 21.091 47.988 1.00 38.09 831 PRO A N 1
ATOM 6409 C CA . PRO A 1 831 ? -0.126 20.424 48.212 1.00 38.09 831 PRO A CA 1
ATOM 6410 C C . PRO A 1 831 ? 0.097 19.121 48.982 1.00 38.09 831 PRO A C 1
ATOM 6412 O O . PRO A 1 831 ? 0.776 18.205 48.521 1.00 38.09 831 PRO A O 1
ATOM 6415 N N . ASN A 1 832 ? -0.473 19.042 50.182 1.00 37.31 832 ASN A N 1
ATOM 6416 C CA . ASN A 1 832 ? -0.242 17.929 51.093 1.00 37.31 832 ASN A CA 1
ATOM 6417 C C . ASN A 1 832 ? -1.079 16.706 50.661 1.00 37.31 832 ASN A C 1
ATOM 6419 O O . ASN A 1 832 ? -2.172 16.470 51.170 1.00 37.31 832 ASN A O 1
ATOM 6423 N N . GLU A 1 833 ? -0.588 15.946 49.673 1.00 43.81 833 GLU A N 1
ATOM 6424 C CA . GLU A 1 833 ? -1.312 14.857 48.982 1.00 43.81 833 GLU A CA 1
ATOM 6425 C C . GLU A 1 833 ? -1.709 13.647 49.859 1.00 43.81 833 GLU A C 1
ATOM 6427 O O . GLU A 1 833 ? -2.292 12.669 49.374 1.00 43.81 833 GLU A O 1
ATOM 6432 N N . GLN A 1 834 ? -1.389 13.664 51.153 1.00 44.16 834 GLN A N 1
ATOM 6433 C CA . GLN A 1 834 ? -1.659 12.559 52.065 1.00 44.16 834 GLN A CA 1
ATOM 6434 C C . GLN A 1 834 ? -2.996 12.753 52.789 1.00 44.16 834 GLN A C 1
ATOM 6436 O O . GLN A 1 834 ? -3.052 13.381 53.835 1.00 44.16 834 GLN A O 1
ATOM 6441 N N . GLU A 1 835 ? -4.067 12.197 52.203 1.00 39.59 835 GLU A N 1
ATOM 6442 C CA . GLU A 1 835 ? -4.981 11.213 52.841 1.00 39.59 835 GLU A CA 1
ATOM 6443 C C . GLU A 1 835 ? -6.300 11.057 52.057 1.00 39.59 835 GLU A C 1
ATOM 6445 O O . GLU A 1 835 ? -6.737 9.932 51.803 1.00 39.59 835 GLU A O 1
ATOM 6450 N N . ASN A 1 836 ? -6.904 12.162 51.603 1.00 41.84 836 ASN A N 1
ATOM 6451 C CA . ASN A 1 836 ? -8.293 12.191 51.106 1.00 41.84 836 ASN A CA 1
ATOM 6452 C C . ASN A 1 836 ? -8.604 11.210 49.955 1.00 41.84 836 ASN A C 1
ATOM 6454 O O . ASN A 1 836 ? -9.647 10.552 49.976 1.00 41.84 836 ASN A O 1
ATOM 6458 N N . TRP A 1 837 ? -7.716 11.058 48.965 1.00 42.88 837 TRP A N 1
ATOM 6459 C CA . TRP A 1 837 ? -7.981 10.174 47.818 1.00 42.88 837 TRP A CA 1
ATOM 6460 C C . TRP A 1 837 ? -8.012 8.687 48.196 1.00 42.88 837 TRP A C 1
ATOM 6462 O O . TRP A 1 837 ? -8.741 7.906 47.583 1.00 42.88 837 TRP A O 1
ATOM 6472 N N . ARG A 1 838 ? -7.271 8.285 49.239 1.00 41.66 838 ARG A N 1
ATOM 6473 C CA . ARG A 1 838 ? -7.211 6.889 49.701 1.00 41.66 838 ARG A CA 1
ATOM 6474 C C . ARG A 1 838 ? -8.479 6.462 50.427 1.00 41.66 838 ARG A C 1
ATOM 6476 O O . ARG A 1 838 ? -8.869 5.305 50.312 1.00 41.66 838 ARG A O 1
ATOM 6483 N N . VAL A 1 839 ? -9.145 7.385 51.122 1.00 43.03 839 VAL A N 1
ATOM 6484 C CA . VAL A 1 839 ? -10.451 7.122 51.748 1.00 43.03 839 VAL A CA 1
ATOM 6485 C C . VAL A 1 839 ? -11.512 6.877 50.671 1.00 43.03 839 VAL A C 1
ATOM 6487 O O . VAL A 1 839 ? -12.270 5.914 50.770 1.00 43.03 839 VAL A O 1
ATOM 6490 N N . LEU A 1 840 ? -11.513 7.683 49.603 1.00 43.16 840 LEU A N 1
ATOM 6491 C CA . LEU A 1 840 ? -12.436 7.528 48.473 1.00 43.16 840 LEU A CA 1
ATOM 6492 C C . LEU A 1 840 ? -12.198 6.225 47.694 1.00 43.16 840 LEU A C 1
ATOM 6494 O O . LEU A 1 840 ? -13.136 5.452 47.510 1.00 43.16 840 LEU A O 1
ATOM 6498 N N . LEU A 1 841 ? -10.955 5.929 47.297 1.00 43.41 841 LEU A N 1
ATOM 6499 C CA . LEU A 1 841 ? -10.632 4.688 46.577 1.00 43.41 841 LEU A CA 1
ATOM 6500 C C . LEU A 1 841 ? -10.770 3.431 47.452 1.00 43.41 841 LEU A C 1
ATOM 6502 O O . LEU A 1 841 ? -11.192 2.390 46.954 1.00 43.41 841 LEU A O 1
ATOM 6506 N N . GLY A 1 842 ? -10.502 3.523 48.759 1.00 39.66 842 GLY A N 1
ATOM 6507 C CA . GLY A 1 842 ? -10.768 2.444 49.714 1.00 39.66 842 GLY A CA 1
ATOM 6508 C C . GLY A 1 842 ? -12.263 2.149 49.873 1.00 39.66 842 GLY A C 1
ATOM 6509 O O . GLY A 1 842 ? -12.662 0.984 49.876 1.00 39.66 842 GLY A O 1
ATOM 6510 N N . ALA A 1 843 ? -13.103 3.188 49.929 1.00 46.09 843 ALA A N 1
ATOM 6511 C CA . ALA A 1 843 ? -14.556 3.033 49.925 1.00 46.09 843 ALA A CA 1
ATOM 6512 C C . ALA A 1 843 ? -15.059 2.416 48.608 1.00 46.09 843 ALA A C 1
ATOM 6514 O O . ALA A 1 843 ? -15.848 1.473 48.639 1.00 46.09 843 ALA A O 1
ATOM 6515 N N . PHE A 1 844 ? -14.555 2.879 47.458 1.00 47.12 844 PHE A N 1
ATOM 6516 C CA . PHE A 1 844 ? -14.923 2.335 46.146 1.00 47.12 844 PHE A CA 1
ATOM 6517 C C . PHE A 1 844 ? -14.519 0.858 46.001 1.00 47.12 844 PHE A C 1
ATOM 6519 O O . PHE A 1 844 ? -15.332 0.031 45.592 1.00 47.12 844 PHE A O 1
ATOM 6526 N N . GLY A 1 845 ? -13.302 0.496 46.421 1.00 39.94 845 GLY A N 1
ATOM 6527 C CA . GLY A 1 845 ? -12.824 -0.889 46.423 1.00 39.94 845 GLY A CA 1
ATOM 6528 C C . GLY A 1 845 ? -13.648 -1.814 47.326 1.00 39.94 845 GLY A C 1
ATOM 6529 O O . GLY A 1 845 ? -13.940 -2.944 46.939 1.00 39.94 845 GLY A O 1
ATOM 6530 N N . LEU A 1 846 ? -14.095 -1.334 48.493 1.00 48.72 846 LEU A N 1
ATOM 6531 C CA . LEU A 1 846 ? -15.003 -2.084 49.370 1.00 48.72 846 LEU A CA 1
ATOM 6532 C C . LEU A 1 846 ? -16.402 -2.265 48.761 1.00 48.72 846 LEU A C 1
ATOM 6534 O O . LEU A 1 846 ? -16.987 -3.336 48.919 1.00 48.72 846 LEU A O 1
ATOM 6538 N N . VAL A 1 847 ? -16.922 -1.273 48.032 1.00 52.44 847 VAL A N 1
ATOM 6539 C CA . VAL A 1 847 ? -18.194 -1.397 47.295 1.00 52.44 847 VAL A CA 1
ATOM 6540 C C . VAL A 1 847 ? -18.072 -2.416 46.157 1.00 52.44 847 VAL A C 1
ATOM 6542 O O . VAL A 1 847 ? -18.932 -3.286 46.035 1.00 52.44 847 VAL A O 1
ATOM 6545 N N . VAL A 1 848 ? -16.987 -2.381 45.375 1.00 54.41 848 VAL A N 1
ATOM 6546 C CA . VAL A 1 848 ? -16.741 -3.340 44.280 1.00 54.41 848 VAL A CA 1
ATOM 6547 C C . VAL A 1 848 ? -16.536 -4.767 44.806 1.00 54.41 848 VAL A C 1
ATOM 6549 O O . VAL A 1 848 ? -17.123 -5.706 44.271 1.00 54.41 848 VAL A O 1
ATOM 6552 N N . LEU A 1 849 ? -15.779 -4.952 45.894 1.00 54.19 849 LEU A N 1
ATOM 6553 C CA . LEU A 1 849 ? -15.626 -6.264 46.537 1.00 54.19 849 LEU A CA 1
ATOM 6554 C C . LEU A 1 849 ? -16.936 -6.761 47.168 1.00 54.19 849 LEU A C 1
ATOM 6556 O O . LEU A 1 849 ? -17.225 -7.954 47.099 1.00 54.19 849 LEU A O 1
ATOM 6560 N N . GLY A 1 850 ? -17.756 -5.866 47.727 1.00 49.47 850 GLY A N 1
ATOM 6561 C CA . GLY A 1 850 ? -19.104 -6.191 48.201 1.00 49.47 850 GLY A CA 1
ATOM 6562 C C . GLY A 1 850 ? -20.035 -6.637 47.069 1.00 49.47 850 GLY A C 1
ATOM 6563 O O . GLY A 1 850 ? -20.740 -7.635 47.213 1.00 49.47 850 GLY A O 1
ATOM 6564 N N . ALA A 1 851 ? -19.988 -5.955 45.921 1.00 51.22 851 ALA A N 1
ATOM 6565 C CA . ALA A 1 851 ? -20.742 -6.323 44.726 1.00 51.22 851 ALA A CA 1
ATOM 6566 C C . ALA A 1 851 ? -20.297 -7.684 44.162 1.00 51.22 851 ALA A C 1
ATOM 6568 O O . ALA A 1 851 ? -21.144 -8.534 43.894 1.00 51.22 851 ALA A O 1
ATOM 6569 N N . LEU A 1 852 ? -18.987 -7.940 44.060 1.00 44.97 852 LEU A N 1
ATOM 6570 C CA . LEU A 1 852 ? -18.443 -9.237 43.633 1.00 44.97 852 LEU A CA 1
ATOM 6571 C C . LEU A 1 852 ? -18.814 -10.373 44.598 1.00 44.97 852 LEU A C 1
ATOM 6573 O O . LEU A 1 852 ? -19.205 -11.450 44.150 1.00 44.97 852 LEU A O 1
ATOM 6577 N N . ALA A 1 853 ? -18.755 -10.134 45.912 1.00 48.94 853 ALA A N 1
ATOM 6578 C CA . ALA A 1 853 ? -19.172 -11.111 46.917 1.00 48.94 853 ALA A CA 1
ATOM 6579 C C . ALA A 1 853 ? -20.676 -11.431 46.833 1.00 48.94 853 ALA A C 1
ATOM 6581 O O . ALA A 1 853 ? -21.058 -12.591 46.968 1.00 48.94 853 ALA A O 1
ATOM 6582 N N . LEU A 1 854 ? -21.525 -10.433 46.556 1.00 51.53 854 LEU A N 1
ATOM 6583 C CA . LEU A 1 854 ? -22.953 -10.637 46.287 1.00 51.53 854 LEU A CA 1
ATOM 6584 C C . LEU A 1 854 ? -23.197 -11.388 44.970 1.00 51.53 854 LEU A C 1
ATOM 6586 O O . LEU A 1 854 ? -24.066 -12.255 44.919 1.00 51.53 854 LEU A O 1
ATOM 6590 N N . HIS A 1 855 ? -22.419 -11.107 43.922 1.00 48.78 855 HIS A N 1
ATOM 6591 C CA . HIS A 1 855 ? -22.564 -11.764 42.620 1.00 48.78 855 HIS A CA 1
ATOM 6592 C C . HIS A 1 855 ? -22.189 -13.256 42.675 1.00 48.78 855 HIS A C 1
ATOM 6594 O O . HIS A 1 855 ? -22.869 -14.090 42.080 1.00 48.78 855 HIS A O 1
ATOM 6600 N N . TYR A 1 856 ? -21.166 -13.611 43.462 1.00 44.12 856 TYR A N 1
ATOM 6601 C CA . TYR A 1 856 ? -20.763 -15.001 43.702 1.00 44.12 856 TYR A CA 1
ATOM 6602 C C . TYR A 1 856 ? -21.602 -15.744 44.761 1.00 44.12 856 TYR A C 1
ATOM 6604 O O . TYR A 1 856 ? -21.390 -16.942 44.964 1.00 44.12 856 TYR A O 1
ATOM 6612 N N . TRP A 1 857 ? -22.571 -15.095 45.423 1.00 40.59 857 TRP A N 1
ATOM 6613 C CA . TRP A 1 857 ? -23.387 -15.723 46.471 1.00 40.59 857 TRP A CA 1
ATOM 6614 C C . TRP A 1 857 ? -24.851 -15.939 46.060 1.00 40.59 857 TRP A C 1
ATOM 6616 O O . TRP A 1 857 ? -25.768 -15.262 46.525 1.00 40.59 857 TRP A O 1
ATOM 6626 N N . LYS A 1 858 ? -25.084 -16.973 45.237 1.00 37.97 858 LYS A N 1
ATOM 6627 C CA . LYS A 1 858 ? -26.402 -17.622 45.083 1.00 37.97 858 LYS A CA 1
ATOM 6628 C C . LYS A 1 858 ? -26.368 -19.090 45.557 1.00 37.97 858 LYS A C 1
ATOM 6630 O O . LYS A 1 858 ? -25.305 -19.711 45.514 1.00 37.97 858 LYS A O 1
ATOM 6635 N N . PRO A 1 859 ? -27.486 -19.660 46.059 1.00 45.06 859 PRO A N 1
ATOM 6636 C CA . PRO A 1 859 ? -27.433 -20.852 46.908 1.00 45.06 859 PRO A CA 1
ATOM 6637 C C . PRO A 1 859 ? -27.864 -22.147 46.195 1.00 45.06 859 PRO A C 1
ATOM 6639 O O . PRO A 1 859 ? -28.988 -22.256 45.713 1.00 45.06 859 PRO A O 1
ATOM 6642 N N . GLY A 1 860 ? -27.014 -23.178 46.263 1.00 35.09 860 GLY A N 1
ATOM 6643 C CA . GLY A 1 860 ? -27.317 -24.550 45.818 1.00 35.09 860 GLY A CA 1
ATOM 6644 C C . GLY A 1 860 ? -27.082 -24.800 44.316 1.00 35.09 860 GLY A C 1
ATOM 6645 O O . GLY A 1 860 ? -27.149 -23.888 43.509 1.00 35.09 860 GLY A O 1
ATOM 6646 N N . HIS A 1 861 ? -26.780 -26.021 43.858 1.00 35.19 861 HIS A N 1
ATOM 6647 C CA . HIS A 1 861 ? -26.573 -27.276 44.591 1.00 35.19 861 HIS A CA 1
ATOM 6648 C C . HIS A 1 861 ? -25.713 -28.261 43.772 1.00 35.19 861 HIS A C 1
ATOM 6650 O O . HIS A 1 861 ? -26.097 -28.631 42.666 1.00 35.19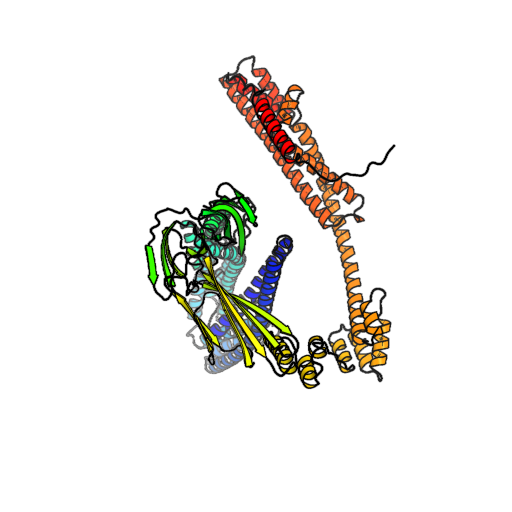 861 HIS A O 1
ATOM 6656 N N . LYS A 1 862 ? -24.641 -28.810 44.369 1.00 32.94 862 LYS A N 1
ATOM 6657 C CA . LYS A 1 862 ? -24.249 -30.237 44.265 1.00 32.94 862 LYS A CA 1
ATOM 6658 C C . LYS A 1 862 ? -23.146 -30.558 45.283 1.00 32.94 862 LYS A C 1
ATOM 6660 O O . LYS A 1 862 ? -22.274 -29.739 45.546 1.00 32.94 862 LYS A O 1
ATOM 6665 N N . LYS A 1 863 ? -23.219 -31.736 45.914 1.00 42.09 863 LYS A N 1
ATOM 6666 C CA . LYS A 1 863 ? -22.266 -32.167 46.954 1.00 42.09 863 LYS A CA 1
ATOM 6667 C C . LYS A 1 863 ? -21.048 -32.835 46.311 1.00 42.09 863 LYS A C 1
ATOM 6669 O O . LYS A 1 863 ? -21.200 -33.893 45.704 1.00 42.09 863 LYS A O 1
ATOM 6674 N N . ALA A 1 864 ? -19.851 -32.294 46.527 1.00 31.94 864 ALA A N 1
ATOM 6675 C CA . ALA A 1 864 ? -18.627 -33.082 46.386 1.00 31.94 864 ALA A CA 1
ATOM 6676 C C . ALA A 1 864 ? -18.599 -34.185 47.466 1.00 31.94 864 ALA A C 1
ATOM 6678 O O . ALA A 1 864 ? -19.048 -33.968 48.595 1.00 31.94 864 ALA A O 1
ATOM 6679 N N . LYS A 1 865 ? -18.113 -35.385 47.125 1.00 33.47 865 LYS A N 1
ATOM 6680 C CA . LYS A 1 865 ? -18.042 -36.509 48.074 1.00 33.47 865 LYS A CA 1
ATOM 6681 C C . LYS A 1 865 ? -16.985 -36.247 49.147 1.00 33.47 865 LYS A C 1
ATOM 6683 O O . LYS A 1 865 ? -15.854 -35.892 48.839 1.00 33.47 865 LYS A O 1
ATOM 6688 N N . THR A 1 866 ? -17.333 -36.523 50.400 1.00 40.88 866 THR A N 1
ATOM 6689 C CA . THR A 1 866 ? -16.361 -36.632 51.491 1.00 40.88 866 THR A CA 1
ATOM 6690 C C . THR A 1 866 ? -15.472 -37.857 51.298 1.00 40.88 866 THR A C 1
ATOM 6692 O O . THR A 1 866 ? -15.988 -38.972 51.209 1.00 40.88 866 THR A O 1
ATOM 6695 N N . VAL A 1 867 ? -14.157 -37.662 51.358 1.00 32.44 867 VAL A N 1
ATOM 6696 C CA . VAL A 1 867 ? -13.195 -38.701 51.753 1.00 32.44 867 VAL A CA 1
ATOM 6697 C C . VAL A 1 867 ? -12.606 -38.282 53.104 1.00 32.44 867 VAL A C 1
ATOM 6699 O O . VAL A 1 867 ? -12.391 -37.095 53.344 1.00 32.44 867 VAL A O 1
ATOM 6702 N N . LYS A 1 868 ? -12.456 -39.250 54.010 1.00 35.28 868 LYS A N 1
ATOM 6703 C CA . LYS A 1 868 ? -11.955 -39.132 55.389 1.00 35.28 868 LYS A CA 1
ATOM 6704 C C . LYS A 1 868 ? -11.474 -40.517 55.858 1.00 35.28 868 LYS A C 1
ATOM 6706 O O . LYS A 1 868 ? -11.996 -41.507 55.334 1.00 35.28 868 LYS A O 1
ATOM 6711 N N . PRO A 1 869 ? -10.651 -40.605 56.918 1.00 40.19 869 PRO A N 1
ATOM 6712 C CA . PRO A 1 869 ? -9.953 -39.512 57.608 1.00 40.19 869 PRO A CA 1
ATOM 6713 C C . PRO A 1 869 ? -8.628 -39.148 56.932 1.00 40.19 869 PRO A C 1
ATOM 6715 O O . PRO A 1 869 ? -7.934 -40.081 56.478 1.00 40.19 869 PRO A O 1
#

Radius of gyration: 48.41 Å; chains: 1; bounding box: 118×94×122 Å

Sequence (869 aa):
NDAFLAVGGASTAMTGLDFDSFAEDLRLTRRAYEDALLYEQSAKSFWAGKGSGYASKAINKLLESLQLLDKSIQRADASLERGVELERRIRERLNEEKAVVRALAENAEAYASATAVARLDALEEQQKTLASLGQKINYYLRQLNEVARIKAFLSSDSLEEEKAGLKARLLEAREIVALAEKDGLGAEWAKQALNRVEVALPSAGADALFVLADDVEKAVESIYAEALEKYGALLGGYYSHLNALRNALPDEQRAEVVSASAFFDGEQLNVERALGSLKELRKSLEGVESFVVVETPNLLRAHLTENLEIVESVDEPVIVGRETLVTTTISTKNDLPLSYDSILAIPVDAAGSLVEGNARFENKKLYLDSVWGEGASYYAVLERIAVVEQLVSSSRSQVFADQNGALFEETHSIDSEVAAWSVLLLDRDYAFEVLDAPANESAVAFRAEKGINKVFFSVFVAEPVKLTKSFEYEAETVTIHYEFENVAESLDSYSYSEQNPLNCSLLDLHEDGLEAEANEFMEVLIEDFAVKEKASLTATYRCESLEEAAQEFVENAEAIGLETSEALQLLEEGDYLAAVNAVGNKAGLKEKDWAGEALALAAESGEELAALLQEAAESGNVEKSLKSLANALLCKTCGEAKALYAVGDYLGAIESAWNEAKRVEQEEAGKEAVEKEKEARLNSFMELQGEVEAALADFEKVFEVGDDYKATRARSLQYQEALNHKNELEKKKSWLEKALADPSKYDLAAIESYLSSLEFELSSLEAALNDVKTKAEQEVALAEAQQKEFGNSSTQPQLNEARSLLESGRAYSAYVTANALRHDLLGVEAPNEQENWRVLLGAFGLVVLGALALHYWKPGHKKAKTVKP

Foldseek 3Di:
DVLFPQDDDDDDPVLVVLVVVLVVLVVLLVVLLVQLVVLLVVLVVLVVVVVVVSPVVSVVSNVSSVVSVVVSVVSVVVSVVSLVVSLVVLVVVLVVLLVVLLVLLVVADPVLSVVLVVQSVVLVPPPPDQDDSSSSNSSSSVSSVVSVVSVVSSVDDDDVVLLVVLVVLLVVLVVLLVLLVLLPHPLPQLVVLSVVLVVCSVVDDPVVSVVSSVSSSVSNSVSLVRCCVPQFVPLLVLLVQCVLCLVLDPPVLNVLSVVLCVQDPNSTGNSVRCRSPSNVNNVSSVVSVVVCVVCVLVSQLVQQQVQKDKDKDFPDAAEAQDFGKIKIKIKGFAQHQGKFQAKRKHAAPDDAAWDDWCWHDDDRITIHRIGHHHGDMTMTIGIDGDNFKDWPDDKDKDWDADQQWIKIKMKTKIAGQAWGWHKYFAPDFDDADDPPDDDDRGIDIDTDDHTIDMDMDMGTDGPQKDKDWDWDDDDFKIKIKIKIFGADQDHFWDKDKAADPQPFDWDDKDWDPWDWDDDSMTITIDGPHHHGDMTIMMIMTGHDDDLVVLQVVLVVVVVVPAPQPQLNVCSVVVVSPVSVPDRDDDDDDYDDDDQVLLQVLLVVDDPVVVVQSVVLSPDPDNLVSLLVQLVVLDDPVLPVLVVCSVVSNSPVSNVSSVVVVVVVVVVVVVVVVQVVLLVVLLVVLVVCVVLLVVLLVLLCLQQDDDPVCPVVLVPDPLNVQLVVLNVLLVVLNVVSVVCNVPVVVDGSVRSVVSSVSNVVSSVSNVVSSVVLLVLLVVLLVVLVVLCVVQNDPVLVVLSVVLVVCSVSSNSNRSNVSSVVSVCVSVVHPDPPPPDVVCVVVVVVVVVVVVVVVVVPDDDDDDDDDDDDD

pLDDT: mean 72.41, std 16.41, range [25.84, 95.81]

Secondary structure (DSSP, 8-state):
-TTSS-----S-HHHHHHHHHHHHHHHHHHHHHHHHHHHHHHHHHHHHGGGGTTHHHHHHHHHHHHHHHHHHHHHHHHHHHHHHHHHHHHHHHHHHHHHHHHHHHTTS-HHHHHHHHHHHHHTTGGGGG--SHHHHHHHHHHHHHHHHHHHHHTT-S-HHHHHHHHHHHHHHHHHHHHHHHHHT--THHHHHHHHHHHHHTTT--HHHHHHHHHHHHHHHHHHHHHHIIIIIHHHHHHHHHHHHHTTTS-HHHHHHHHHHGGGEETTEE-HHHHTTTHHHHHHHHHHHHHHHHHHHHHHHHHHHHHTEEEEEE-SSPEETTSEEEEEEEEEEEE-SS--B-S-EEEE----SEEEEESSEEETTEEEES-B-STTEEEEEEEEEEEE--EE------EEEEETTEEEEEEEEEEEESS--EEEEE-SS----B-TTS--BTTEEEEEPPSEEEEEEEEEEE---EEEEEEEEEETTEEEEEEEEEE-SS--SEEEEEEE-TTSPEEEEEEEES-EEEESSEEEEEEES--TT-EEEEEEEEE-S-SHHHHHHHHHHHHTTT--THHHHHHHHTT-TTTGGG-------------HHHHHHHHHTS-HHHHHHHHHHHTSS-HHHHHHHHHHHH--SS-HHHHHHHHHT-TTHHHHHHHHHHHHHHHHHHHHHHHHHHHHHHHHHHHHHHHHHHHHHHHHHHHT---GGGHHHHTT-HHHHHHHHHHHHHHHHHHHHHHHHH-GGGS-HHHHHHHHHHHHHHHHHHHHHHHHHHHHHHHHHHHHHHHHHHH--TTTHHHHHHHHHHHHHT-HHHHHHHHHHHHHHHHT-PPP--SSHHHHHHHHHHHHHHHHHHHHT------PPPP---